Protein 1WCG (pdb70)

Structure (mmCIF, N/CA/C/O backbone):
data_1WCG
#
_entry.id   1WCG
#
_cell.length_a   73.853
_cell.length_b   67.365
_cell.length_c   97.301
_cell.angle_alpha   90.00
_cell.angle_beta   93.70
_cell.angle_gamma   90.00
#
_symmetry.space_group_name_H-M   'P 1 21 1'
#
loop_
_entity.id
_entity.type
_entity.pdbx_description
1 polymer THIOGLUCOSIDASE
2 non-polymer GLYCEROL
3 water water
#
loop_
_atom_site.group_PDB
_atom_site.id
_atom_site.type_symbol
_atom_site.label_atom_id
_atom_site.label_alt_id
_atom_site.label_comp_id
_atom_site.label_asym_id
_atom_site.label_entity_id
_atom_site.label_seq_id
_atom_site.pdbx_PDB_ins_code
_atom_site.Cartn_x
_atom_site.Cartn_y
_atom_site.Cartn_z
_atom_site.occupancy
_atom_site.B_iso_or_equiv
_atom_site.auth_seq_id
_atom_site.auth_comp_id
_atom_site.auth_asym_id
_atom_site.auth_atom_id
_atom_site.pdbx_PDB_model_num
ATOM 1 N N . TYR A 1 3 ? 19.874 15.936 19.096 1.00 19.24 3 TYR A N 1
ATOM 2 C CA . TYR A 1 3 ? 20.757 14.830 19.576 1.00 18.57 3 TYR A CA 1
ATOM 3 C C . TYR A 1 3 ? 20.124 13.466 19.321 1.00 17.73 3 TYR A C 1
ATOM 4 O O . TYR A 1 3 ? 18.898 13.348 19.258 1.00 17.75 3 TYR A O 1
ATOM 13 N N . LYS A 1 4 ? 20.962 12.439 19.187 1.00 16.48 4 LYS A N 1
ATOM 14 C CA . LYS A 1 4 ? 20.483 11.055 19.179 1.00 15.83 4 LYS A CA 1
ATOM 15 C C . LYS A 1 4 ? 21.390 10.135 19.988 1.00 13.59 4 LYS A C 1
ATOM 16 O O . LYS A 1 4 ? 22.578 10.409 20.179 1.00 13.35 4 LYS A O 1
ATOM 22 N N . PHE A 1 5 ? 20.814 9.037 20.460 1.00 11.60 5 PHE A N 1
ATOM 23 C CA . PHE A 1 5 ? 21.568 8.063 21.230 1.00 11.36 5 PHE A CA 1
ATOM 24 C C . PHE A 1 5 ? 22.531 7.322 20.313 1.00 11.36 5 PHE A C 1
ATOM 25 O O . PHE A 1 5 ? 22.178 6.999 19.178 1.00 11.89 5 PHE A O 1
ATOM 33 N N . PRO A 1 6 ? 23.746 7.059 20.792 1.00 12.08 6 PRO A N 1
ATOM 34 C CA . PRO A 1 6 ? 24.751 6.395 19.970 1.00 13.10 6 PRO A CA 1
ATOM 35 C C . PRO A 1 6 ? 24.410 4.931 19.727 1.00 13.81 6 PRO A C 1
ATOM 36 O O . PRO A 1 6 ? 23.580 4.354 20.440 1.00 12.97 6 PRO A O 1
ATOM 40 N N . LYS A 1 7 ? 25.056 4.342 18.723 1.00 15.78 7 LYS A N 1
ATOM 41 C CA . LYS A 1 7 ? 24.784 2.961 18.316 1.00 16.52 7 LYS A CA 1
ATOM 42 C C . LYS A 1 7 ? 24.924 1.962 19.462 1.00 16.22 7 LYS A C 1
ATOM 43 O O . LYS A 1 7 ? 24.150 1.011 19.551 1.00 16.57 7 LYS A O 1
ATOM 49 N N . ASP A 1 8 ? 25.909 2.181 20.329 1.00 15.58 8 ASP A N 1
ATOM 50 C CA . ASP A 1 8 ? 26.183 1.253 21.433 1.00 14.91 8 ASP A CA 1
ATOM 51 C C . ASP A 1 8 ? 25.365 1.517 22.709 1.00 13.44 8 ASP A C 1
ATOM 52 O O . ASP A 1 8 ? 25.574 0.853 23.725 1.00 13.30 8 ASP A O 1
ATOM 57 N N . PHE A 1 9 ? 24.432 2.466 22.656 1.00 11.18 9 PHE A N 1
ATOM 58 C CA . PHE A 1 9 ? 23.578 2.761 23.808 1.00 10.35 9 PHE A CA 1
ATOM 59 C C . PHE A 1 9 ? 22.668 1.571 24.104 1.00 9.72 9 PHE A C 1
ATOM 60 O O . PHE A 1 9 ? 22.125 0.961 23.185 1.00 10.86 9 PHE A O 1
ATOM 68 N N . MET A 1 10 ? 22.502 1.247 25.382 1.00 8.54 10 MET A N 1
ATOM 69 C CA . MET A 1 10 ? 21.710 0.087 25.785 1.00 8.67 10 MET A CA 1
ATOM 70 C C . MET A 1 10 ? 20.288 0.493 26.157 1.00 7.29 10 MET A C 1
ATOM 71 O O . MET A 1 10 ? 20.093 1.168 27.159 1.00 7.60 10 MET A O 1
ATOM 76 N N . PHE A 1 11 ? 19.300 0.076 25.366 1.00 6.68 11 PHE A N 1
ATOM 77 C CA . PHE A 1 11 ? 17.899 0.256 25.740 1.00 6.39 11 PHE A CA 1
ATOM 78 C C . PHE A 1 11 ? 17.318 -1.026 26.307 1.00 6.16 11 PHE A C 1
ATOM 79 O O . PHE A 1 11 ? 17.540 -2.122 25.783 1.00 6.73 11 PHE A O 1
ATOM 87 N N . GLY A 1 12 ? 16.553 -0.869 27.381 1.00 5.63 12 GLY A N 1
ATOM 88 C CA . GLY A 1 12 ? 15.892 -1.991 28.011 1.00 5.62 12 GLY A CA 1
ATOM 89 C C . GLY A 1 12 ? 14.565 -1.616 28.623 1.00 5.38 12 GLY A C 1
ATOM 90 O O . GLY A 1 12 ? 14.064 -0.497 28.470 1.00 5.48 12 GLY A O 1
ATOM 91 N N . THR A 1 13 ? 13.996 -2.591 29.314 1.00 5.39 13 THR A N 1
ATOM 92 C CA . THR A 1 13 ? 12.782 -2.407 30.076 1.00 5.43 13 THR A CA 1
ATOM 93 C C . THR A 1 13 ? 12.885 -3.240 31.343 1.00 5.14 13 THR A C 1
ATOM 94 O O . THR A 1 13 ? 13.700 -4.166 31.409 1.00 5.32 13 THR A O 1
ATOM 98 N N . SER A 1 14 ? 12.072 -2.904 32.344 1.00 5.00 14 SER A N 1
ATOM 99 C CA . SER A 1 14 ? 12.135 -3.575 33.635 1.00 4.94 14 SER A CA 1
ATOM 100 C C . SER A 1 14 ? 10.766 -4.013 34.115 1.00 4.85 14 SER A C 1
ATOM 101 O O . SER A 1 14 ? 9.749 -3.359 33.846 1.00 5.25 14 SER A O 1
ATOM 104 N N . THR A 1 15 ? 10.780 -5.117 34.857 1.00 4.79 15 THR A N 1
ATOM 105 C CA . THR A 1 15 ? 9.673 -5.563 35.686 1.00 4.88 15 THR A CA 1
ATOM 106 C C . THR A 1 15 ? 10.255 -5.955 37.054 1.00 4.74 15 THR A C 1
ATOM 107 O O . THR A 1 15 ? 11.440 -5.737 37.318 1.00 5.49 15 THR A O 1
ATOM 111 N N . ALA A 1 16 ? 9.411 -6.512 37.918 1.00 4.52 16 ALA A N 1
ATOM 112 C CA . ALA A 1 16 ? 9.817 -7.069 39.211 1.00 4.63 16 ALA A CA 1
ATOM 113 C C . ALA A 1 16 ? 8.940 -8.276 39.493 1.00 4.29 16 ALA A C 1
ATOM 114 O O . ALA A 1 16 ? 7.781 -8.319 39.069 1.00 4.68 16 ALA A O 1
ATOM 116 N N . SER A 1 17 ? 9.490 -9.236 40.231 1.00 4.37 17 SER A N 1
ATOM 117 C CA . SER A 1 17 ? 8.856 -10.534 40.434 1.00 4.55 17 SER A CA 1
ATOM 118 C C . SER A 1 17 ? 7.437 -10.448 40.993 1.00 4.53 17 SER A C 1
ATOM 119 O O . SER A 1 17 ? 6.498 -10.964 40.383 1.00 4.89 17 SER A O 1
ATOM 122 N N . TYR A 1 18 ? 7.261 -9.809 42.145 1.00 4.53 18 TYR A N 1
ATOM 123 C CA . TYR A 1 18 ? 5.933 -9.766 42.751 1.00 4.60 18 TYR A CA 1
ATOM 124 C C . TYR A 1 18 ? 4.953 -8.985 41.880 1.00 4.69 18 TYR A C 1
ATOM 125 O O . TYR A 1 18 ? 3.750 -9.254 41.875 1.00 4.94 18 TYR A O 1
ATOM 134 N N . GLN A 1 19 ? 5.461 -8.009 41.145 1.00 4.41 19 GLN A N 1
ATOM 135 C CA . GLN A 1 19 ? 4.581 -7.138 40.380 1.00 4.58 19 GLN A CA 1
ATOM 136 C C . GLN A 1 19 ? 3.981 -7.809 39.142 1.00 4.87 19 GLN A C 1
ATOM 137 O O . GLN A 1 19 ? 2.901 -7.407 38.717 1.00 5.32 19 GLN A O 1
ATOM 143 N N . ILE A 1 20 ? 4.650 -8.827 38.594 1.00 4.80 20 ILE A N 1
ATOM 144 C CA . ILE A 1 20 ? 4.171 -9.480 37.368 1.00 5.03 20 ILE A CA 1
ATOM 145 C C . ILE A 1 20 ? 3.927 -10.980 37.429 1.00 4.84 20 ILE A C 1
ATOM 146 O O . ILE A 1 20 ? 3.165 -11.489 36.618 1.00 5.22 20 ILE A O 1
ATOM 151 N N . GLU A 1 21 ? 4.580 -11.709 38.331 1.00 5.01 21 GLU A N 1
ATOM 152 C CA . GLU A 1 21 ? 4.650 -13.168 38.168 1.00 5.10 21 GLU A CA 1
ATOM 153 C C . GLU A 1 21 ? 3.371 -13.943 38.452 1.00 5.21 21 GLU A C 1
ATOM 154 O O . GLU A 1 21 ? 3.055 -14.885 37.728 1.00 5.54 21 GLU A O 1
ATOM 160 N N . GLY A 1 22 ? 2.666 -13.603 39.522 1.00 5.25 22 GLY A N 1
ATOM 161 C CA . GLY A 1 22 ? 1.645 -14.501 40.039 1.00 5.61 22 GLY A CA 1
ATOM 162 C C . GLY A 1 22 ? 2.293 -15.787 40.516 1.00 5.83 22 GLY A C 1
ATOM 163 O O . GLY A 1 22 ? 3.424 -15.778 41.005 1.00 6.06 22 GLY A O 1
ATOM 164 N N . GLY A 1 23 ? 1.583 -16.901 40.394 1.00 5.96 23 GLY A N 1
ATOM 165 C CA . GLY A 1 23 ? 2.115 -18.181 40.863 1.00 6.20 23 GLY A CA 1
ATOM 166 C C . GLY A 1 23 ? 2.632 -18.107 42.293 1.00 6.10 23 GLY A C 1
ATOM 167 O O . GLY A 1 23 ? 3.654 -18.708 42.625 1.00 6.22 23 GLY A O 1
ATOM 168 N N . TRP A 1 24 ? 1.920 -17.383 43.150 1.00 6.25 24 TRP A N 1
ATOM 169 C CA . TRP A 1 24 ? 2.463 -16.976 44.448 1.00 6.43 24 TRP A CA 1
ATOM 170 C C . TRP A 1 24 ? 2.653 -18.150 45.414 1.00 6.66 24 TRP A C 1
ATOM 171 O O . TRP A 1 24 ? 3.458 -18.068 46.343 1.00 6.68 24 TRP A O 1
ATOM 182 N N . ASN A 1 25 ? 1.891 -19.224 45.215 1.00 7.20 25 ASN A N 1
ATOM 183 C CA . ASN A 1 25 ? 1.989 -20.411 46.070 1.00 8.54 25 ASN A CA 1
ATOM 184 C C . ASN A 1 25 ? 2.177 -21.690 45.248 1.00 9.05 25 ASN A C 1
ATOM 185 O O . ASN A 1 25 ? 1.795 -22.782 45.676 1.00 10.46 25 ASN A O 1
ATOM 190 N N . GLU A 1 26 ? 2.800 -21.543 44.083 1.00 9.47 26 GLU A N 1
ATOM 191 C CA . GLU A 1 26 ? 3.014 -22.641 43.148 1.00 9.72 26 GLU A CA 1
ATOM 192 C C . GLU A 1 26 ? 4.431 -23.183 43.281 1.00 9.28 26 GLU A C 1
ATOM 193 O O . GLU A 1 26 ? 5.356 -22.445 43.649 1.00 8.85 26 GLU A O 1
ATOM 199 N N . ASP A 1 27 ? 4.591 -24.478 43.006 1.00 9.09 27 ASP A N 1
ATOM 200 C CA . ASP A 1 27 ? 5.905 -25.100 42.856 1.00 9.21 27 ASP A CA 1
ATOM 201 C C . ASP A 1 27 ? 6.813 -24.921 44.069 1.00 8.70 27 ASP A C 1
ATOM 202 O O . ASP A 1 27 ? 8.026 -24.769 43.933 1.00 8.71 27 ASP A O 1
ATOM 207 N N . GLY A 1 28 ? 6.214 -24.959 45.251 1.00 8.37 28 GLY A N 1
ATOM 208 C CA . GLY A 1 28 ? 6.967 -24.926 46.494 1.00 8.23 28 GLY A CA 1
ATOM 209 C C . GLY A 1 28 ? 7.415 -23.551 46.947 1.00 7.70 28 GLY A C 1
ATOM 210 O O . GLY A 1 28 ? 8.137 -23.448 47.932 1.00 8.39 28 GLY A O 1
ATOM 211 N N . LYS A 1 29 ? 6.984 -22.492 46.263 1.00 6.94 29 LYS A N 1
ATOM 212 C CA . LYS A 1 29 ? 7.412 -21.144 46.625 1.00 6.56 29 LYS A CA 1
ATOM 213 C C . LYS A 1 29 ? 6.973 -20.797 48.043 1.00 6.44 29 LYS A C 1
ATOM 214 O O . LYS A 1 29 ? 5.819 -21.008 48.408 1.00 6.68 29 LYS A O 1
ATOM 220 N N . GLY A 1 30 ? 7.891 -20.250 48.834 1.00 5.97 30 GLY A N 1
ATOM 221 C CA . GLY A 1 30 ? 7.563 -19.817 50.180 1.00 6.06 30 GLY A CA 1
ATOM 222 C C . GLY A 1 30 ? 6.816 -18.497 50.209 1.00 5.65 30 GLY A C 1
ATOM 223 O O . GLY A 1 30 ? 6.850 -17.714 49.258 1.00 5.95 30 GLY A O 1
ATOM 224 N N . GLU A 1 31 ? 6.147 -18.246 51.325 1.00 5.53 31 GLU A N 1
ATOM 225 C CA . GLU A 1 31 ? 5.454 -16.984 51.550 1.00 5.58 31 GLU A CA 1
ATOM 226 C C . GLU A 1 31 ? 6.467 -15.852 51.678 1.00 5.17 31 GLU A C 1
ATOM 227 O O . GLU A 1 31 ? 7.473 -16.000 52.379 1.00 5.31 31 GLU A O 1
ATOM 233 N N . ASN A 1 32 ? 6.204 -14.723 51.019 1.00 4.92 32 ASN A N 1
ATOM 234 C CA . ASN A 1 32 ? 7.013 -13.518 51.217 1.00 4.90 32 ASN A CA 1
ATOM 235 C C . ASN A 1 32 ? 6.189 -12.424 51.906 1.00 4.63 32 ASN A C 1
ATOM 236 O O . ASN A 1 32 ? 4.991 -12.601 52.175 1.00 4.83 32 ASN A O 1
ATOM 241 N N . ILE A 1 33 ? 6.838 -11.307 52.219 1.00 4.56 33 ILE A N 1
ATOM 242 C CA . ILE A 1 33 ? 6.189 -10.260 52.998 1.00 4.59 33 ILE A CA 1
ATOM 243 C C . ILE A 1 33 ? 5.047 -9.585 52.241 1.00 4.55 33 ILE A C 1
ATOM 244 O O . ILE A 1 33 ? 4.142 -9.027 52.863 1.00 4.93 33 ILE A O 1
ATOM 249 N N . TRP A 1 34 ? 5.080 -9.623 50.911 1.00 4.60 34 TRP A N 1
ATOM 250 C CA . TRP A 1 34 ? 3.974 -9.069 50.124 1.00 4.67 34 TRP A CA 1
ATOM 251 C C . TRP A 1 34 ? 2.760 -9.996 50.131 1.00 4.89 34 TRP A C 1
ATOM 252 O O . TRP A 1 34 ? 1.634 -9.523 50.318 1.00 5.42 34 TRP A O 1
ATOM 263 N N . ASP A 1 35 ? 2.986 -11.301 49.989 1.00 5.00 35 ASP A N 1
ATOM 264 C CA . ASP A 1 35 ? 1.916 -12.278 50.195 1.00 5.26 35 ASP A CA 1
ATOM 265 C C . ASP A 1 35 ? 1.273 -12.060 51.565 1.00 5.55 35 ASP A C 1
ATOM 266 O O . ASP A 1 35 ? 0.052 -12.007 51.695 1.00 5.66 35 ASP A O 1
ATOM 271 N N . ARG A 1 36 ? 2.103 -11.941 52.598 1.00 5.68 36 ARG A N 1
ATOM 272 C CA . ARG A 1 36 ? 1.597 -11.765 53.950 1.00 5.94 36 ARG A CA 1
ATOM 273 C C . ARG A 1 36 ? 0.733 -10.514 54.051 1.00 5.89 36 ARG A C 1
ATOM 274 O O . ARG A 1 36 ? -0.370 -10.551 54.605 1.00 6.36 36 ARG A O 1
ATOM 282 N N . LEU A 1 37 ? 1.233 -9.405 53.520 1.00 6.31 37 LEU A N 1
ATOM 283 C CA . LEU A 1 37 ? 0.510 -8.141 53.598 1.00 6.41 37 LEU A CA 1
ATOM 284 C C . LEU A 1 37 ? -0.823 -8.187 52.856 1.00 6.71 37 LEU A C 1
ATOM 285 O O . LEU A 1 37 ? -1.861 -7.811 53.411 1.00 7.14 37 LEU A O 1
ATOM 290 N N . VAL A 1 38 ? -0.815 -8.630 51.605 1.00 6.85 38 VAL A N 1
ATOM 291 C CA . VAL A 1 38 ? -2.056 -8.594 50.830 1.00 7.10 38 VAL A CA 1
ATOM 292 C C . VAL A 1 38 ? -3.082 -9.607 51.350 1.00 7.35 38 VAL A C 1
ATOM 293 O O . VAL A 1 38 ? -4.284 -9.387 51.214 1.00 8.08 38 VAL A O 1
ATOM 297 N N . HIS A 1 39 ? -2.625 -10.694 51.965 1.00 7.34 39 HIS A N 1
ATOM 298 C CA . HIS A 1 39 ? -3.548 -11.712 52.458 1.00 7.93 39 HIS A CA 1
ATOM 299 C C . HIS A 1 39 ? -4.101 -11.402 53.828 1.00 8.75 39 HIS A C 1
ATOM 300 O O . HIS A 1 39 ? -5.246 -11.758 54.101 1.00 10.49 39 HIS A O 1
ATOM 307 N N . THR A 1 40 ? -3.331 -10.727 54.679 1.00 8.46 40 THR A N 1
ATOM 308 C CA . THR A 1 40 ? -3.779 -10.464 56.047 1.00 9.03 40 THR A CA 1
ATOM 309 C C . THR A 1 40 ? -4.161 -9.017 56.330 1.00 8.91 40 THR A C 1
ATOM 310 O O . THR A 1 40 ? -4.905 -8.771 57.275 1.00 9.54 40 THR A O 1
ATOM 314 N N . SER A 1 41 ? -3.678 -8.070 55.521 1.00 8.91 41 SER A N 1
ATOM 315 C CA . SER A 1 41 ? -4.176 -6.684 55.556 1.00 9.39 41 SER A CA 1
ATOM 316 C C . SER A 1 41 ? -4.578 -6.227 54.153 1.00 9.09 41 SER A C 1
ATOM 317 O O . SER A 1 41 ? -4.015 -5.268 53.626 1.00 8.58 41 SER A O 1
ATOM 321 N N . PRO A 1 42 ? -5.565 -6.889 53.551 1.00 8.93 42 PRO A N 1
ATOM 322 C CA . PRO A 1 42 ? -5.952 -6.581 52.172 1.00 8.99 42 PRO A CA 1
ATOM 323 C C . PRO A 1 42 ? -6.417 -5.136 51.962 1.00 8.97 42 PRO A C 1
ATOM 324 O O . PRO A 1 42 ? -6.267 -4.606 50.866 1.00 9.16 42 PRO A O 1
ATOM 328 N N . GLU A 1 43 ? -6.953 -4.517 53.016 1.00 9.20 43 GLU A N 1
ATOM 329 C CA . GLU A 1 43 ? -7.432 -3.131 52.971 1.00 9.76 43 GLU A CA 1
ATOM 330 C C . GLU A 1 43 ? -6.343 -2.091 52.707 1.00 9.41 43 GLU A C 1
ATOM 331 O O . GLU A 1 43 ? -6.641 -0.951 52.342 1.00 9.68 43 GLU A O 1
ATOM 337 N N . VAL A 1 44 ? -5.089 -2.478 52.906 1.00 8.70 44 VAL A N 1
ATOM 338 C CA . VAL A 1 44 ? -3.961 -1.581 52.684 1.00 8.77 44 VAL A CA 1
ATOM 339 C C . VAL A 1 44 ? -3.754 -1.303 51.185 1.00 8.34 44 VAL A C 1
ATOM 340 O O . VAL A 1 44 ? -3.214 -0.261 50.812 1.00 9.18 44 VAL A O 1
ATOM 344 N N . ILE A 1 45 ? -4.196 -2.219 50.328 1.00 7.65 45 ILE A N 1
ATOM 345 C CA . ILE A 1 45 ? -4.107 -2.004 48.884 1.00 7.87 45 ILE A CA 1
ATOM 346 C C . ILE A 1 45 ? -5.322 -1.185 48.460 1.00 8.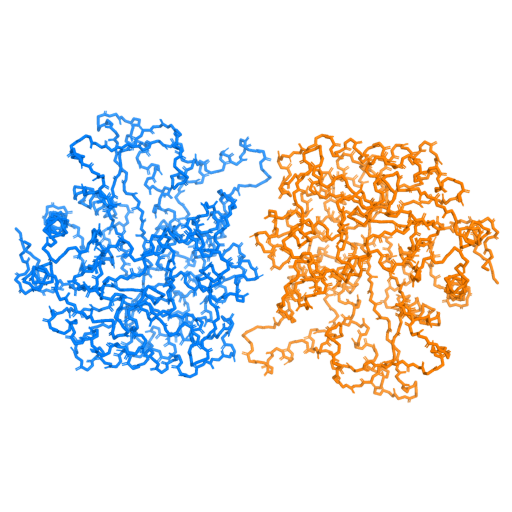01 45 ILE A C 1
ATOM 347 O O . ILE A 1 45 ? -6.472 -1.588 48.687 1.00 8.36 45 ILE A O 1
ATOM 352 N N . LYS A 1 46 ? -5.062 -0.034 47.848 1.00 9.14 46 LYS A N 1
ATOM 353 C CA . LYS A 1 46 ? -6.089 0.988 47.660 1.00 10.55 46 LYS A CA 1
ATOM 354 C C . LYS A 1 46 ? -7.253 0.549 46.767 1.00 10.44 46 LYS A C 1
ATOM 355 O O . LYS A 1 46 ? -8.383 1.007 46.968 1.00 11.07 46 LYS A O 1
ATOM 361 N N . ASP A 1 47 ? -7.001 -0.351 45.817 1.00 10.46 47 ASP A N 1
ATOM 362 C CA . ASP A 1 47 ? -8.061 -0.868 44.946 1.00 10.72 47 ASP A CA 1
ATOM 363 C C . ASP A 1 47 ? -8.487 -2.295 45.301 1.00 10.70 47 ASP A C 1
ATOM 364 O O . ASP A 1 47 ? -9.202 -2.941 44.535 1.00 11.58 47 ASP A O 1
ATOM 369 N N . GLY A 1 48 ? -8.048 -2.784 46.456 1.00 10.26 48 GLY A N 1
ATOM 370 C CA . GLY A 1 48 ? -8.480 -4.085 46.955 1.00 10.27 48 GLY A CA 1
ATOM 371 C C . GLY A 1 48 ? -7.978 -5.288 46.175 1.00 10.24 48 GLY A C 1
ATOM 372 O O . GLY A 1 48 ? -8.612 -6.342 46.191 1.00 11.22 48 GLY A O 1
ATOM 373 N N . THR A 1 49 ? -6.830 -5.150 45.513 1.00 9.47 49 THR A N 1
ATOM 374 C CA . THR A 1 49 ? -6.272 -6.231 44.704 1.00 8.90 49 THR A CA 1
ATOM 375 C C . THR A 1 49 ? -5.029 -6.825 45.359 1.00 8.21 49 THR A C 1
ATOM 376 O O . THR A 1 49 ? -4.589 -6.374 46.418 1.00 8.09 49 THR A O 1
ATOM 380 N N . ASN A 1 50 ? -4.461 -7.839 44.715 1.00 7.74 50 ASN A N 1
ATOM 381 C CA . ASN A 1 50 ? -3.261 -8.491 45.215 1.00 7.46 50 ASN A CA 1
ATOM 382 C C . ASN A 1 50 ? -2.434 -9.013 44.048 1.00 6.78 50 ASN A C 1
ATOM 383 O O . ASN A 1 50 ? -2.868 -8.951 42.894 1.00 6.83 50 ASN A O 1
ATOM 388 N N . GLY A 1 51 ? -1.248 -9.530 44.357 1.00 6.26 51 GLY A N 1
ATOM 389 C CA . GLY A 1 51 ? -0.352 -10.095 43.356 1.00 6.24 51 GLY A CA 1
ATOM 390 C C . GLY A 1 51 ? -0.438 -11.606 43.213 1.00 5.81 51 GLY A C 1
ATOM 391 O O . GLY A 1 51 ? 0.488 -12.230 42.709 1.00 5.87 51 GLY A O 1
ATOM 392 N N . ASP A 1 52 ? -1.549 -12.216 43.624 1.00 5.89 52 ASP A N 1
ATOM 393 C CA . ASP A 1 52 ? -1.659 -13.676 43.542 1.00 6.00 52 ASP A CA 1
ATOM 394 C C . ASP A 1 52 ? -1.451 -14.179 42.116 1.00 6.10 52 ASP A C 1
ATOM 395 O O . ASP A 1 52 ? -0.834 -15.223 41.916 1.00 6.22 52 ASP A O 1
ATOM 400 N N . ILE A 1 53 ? -2.002 -13.442 41.150 1.00 6.30 53 ILE A N 1
ATOM 401 C CA . ILE A 1 53 ? -1.913 -13.784 39.729 1.00 6.51 53 ILE A CA 1
ATOM 402 C C . ILE A 1 53 ? -1.146 -12.719 38.941 1.00 6.13 53 ILE A C 1
ATOM 403 O O . ILE A 1 53 ? -0.292 -13.055 38.126 1.00 6.02 53 ILE A O 1
ATOM 408 N N . ALA A 1 54 ? -1.475 -11.447 39.159 1.00 6.02 54 ALA A N 1
ATOM 409 C CA . ALA A 1 54 ? -0.797 -10.333 38.491 1.00 6.20 54 ALA A CA 1
ATOM 410 C C . ALA A 1 54 ? -0.838 -10.527 36.971 1.00 5.98 54 ALA A C 1
ATOM 411 O O . ALA A 1 54 ? -1.918 -10.757 36.418 1.00 6.73 54 ALA A O 1
ATOM 413 N N . CYS A 1 55 ? 0.304 -10.460 36.293 1.00 5.58 55 CYS A N 1
ATOM 414 C CA . CYS A 1 55 ? 0.353 -10.665 34.845 1.00 5.82 55 CYS A CA 1
ATOM 415 C C . CYS A 1 55 ? 0.505 -12.135 34.480 1.00 5.64 55 CYS A C 1
ATOM 416 O O . CYS A 1 55 ? 0.590 -12.473 33.303 1.00 6.19 55 CYS A O 1
ATOM 419 N N . ASP A 1 56 ? 0.560 -13.002 35.490 1.00 5.86 56 ASP A N 1
ATOM 420 C CA . ASP A 1 56 ? 0.754 -14.432 35.294 1.00 5.89 56 ASP A CA 1
ATOM 421 C C . ASP A 1 56 ? 2.022 -14.732 34.503 1.00 5.73 56 ASP A C 1
ATOM 422 O O . ASP A 1 56 ? 2.086 -15.723 33.770 1.00 5.93 56 ASP A O 1
ATOM 427 N N . SER A 1 57 ? 3.052 -13.909 34.679 1.00 5.66 57 SER A N 1
ATOM 428 C CA . SER A 1 57 ? 4.304 -14.123 33.964 1.00 5.80 57 SER A CA 1
ATOM 429 C C . SER A 1 57 ? 5.074 -15.347 34.466 1.00 6.05 57 SER A C 1
ATOM 430 O O . SER A 1 57 ? 5.997 -15.793 33.798 1.00 6.32 57 SER A O 1
ATOM 433 N N . TYR A 1 58 ? 4.699 -15.900 35.619 1.00 6.11 58 TYR A N 1
ATOM 434 C CA . TYR A 1 58 ? 5.233 -17.204 36.011 1.00 6.51 58 TYR A CA 1
ATOM 435 C C . TYR A 1 58 ? 4.921 -18.247 34.928 1.00 6.75 58 TYR A C 1
ATOM 436 O O . TYR A 1 58 ? 5.721 -19.145 34.675 1.00 7.29 58 TYR A O 1
ATOM 445 N N . HIS A 1 59 ? 3.763 -18.117 34.281 1.00 6.95 59 HIS A N 1
ATOM 446 C CA . HIS A 1 59 ? 3.384 -19.015 33.188 1.00 7.42 59 HIS A CA 1
ATOM 447 C C . HIS A 1 59 ? 3.599 -18.422 31.799 1.00 7.39 59 HIS A C 1
ATOM 448 O O . HIS A 1 59 ? 3.863 -19.165 30.856 1.00 8.54 59 HIS A O 1
ATOM 455 N N . LYS A 1 60 ? 3.500 -17.098 31.676 1.00 7.13 60 LYS A N 1
ATOM 456 C CA . LYS A 1 60 ? 3.483 -16.428 30.372 1.00 7.41 60 LYS A CA 1
ATOM 457 C C . LYS A 1 60 ? 4.823 -15.801 29.972 1.00 7.22 60 LYS A C 1
ATOM 458 O O . LYS A 1 60 ? 4.877 -15.012 29.028 1.00 7.50 60 LYS A O 1
ATOM 464 N N . TYR A 1 61 ? 5.911 -16.162 30.656 1.00 7.26 61 TYR A N 1
ATOM 465 C CA . TYR A 1 61 ? 7.204 -15.515 30.415 1.00 7.73 61 TYR A CA 1
ATOM 466 C C . TYR A 1 61 ? 7.692 -15.591 28.961 1.00 7.67 61 TYR A C 1
ATOM 467 O O . TYR A 1 61 ? 8.375 -14.683 28.506 1.00 7.56 61 TYR A O 1
ATOM 476 N N . LYS A 1 62 ? 7.365 -16.655 28.229 1.00 7.91 62 LYS A N 1
ATOM 477 C CA . LYS A 1 62 ? 7.824 -16.738 26.836 1.00 8.70 62 LYS A CA 1
ATOM 478 C C . LYS A 1 62 ? 7.186 -15.643 25.975 1.00 8.30 62 LYS A C 1
ATOM 479 O O . LYS A 1 62 ? 7.832 -15.114 25.062 1.00 7.97 62 LYS A O 1
ATOM 485 N N . GLU A 1 63 ? 5.933 -15.304 26.274 1.00 8.71 63 GLU A N 1
ATOM 486 C CA . GLU A 1 63 ? 5.266 -14.189 25.607 1.00 8.74 63 GLU A CA 1
ATOM 487 C C . GLU A 1 63 ? 5.939 -12.861 25.959 1.00 7.91 63 GLU A C 1
ATOM 488 O O . GLU A 1 63 ? 6.110 -12.009 25.091 1.00 8.39 63 GLU A O 1
ATOM 494 N N . ASP A 1 64 ? 6.326 -12.683 27.221 1.00 7.54 64 ASP A N 1
ATOM 495 C CA . ASP A 1 64 ? 7.067 -11.485 27.623 1.00 7.33 64 ASP A CA 1
ATOM 496 C C . ASP A 1 64 ? 8.342 -11.354 26.792 1.00 6.89 64 ASP A C 1
ATOM 497 O O . ASP A 1 64 ? 8.640 -10.281 26.272 1.00 6.88 64 ASP A O 1
ATOM 502 N N . VAL A 1 65 ? 9.085 -12.448 26.652 1.00 7.03 65 VAL A N 1
ATOM 503 C CA . VAL A 1 65 ? 10.334 -12.416 25.895 1.00 7.26 65 VAL A CA 1
ATOM 504 C C . VAL A 1 65 ? 10.070 -12.097 24.418 1.00 7.33 65 VAL A C 1
ATOM 505 O O . VAL A 1 65 ? 10.809 -11.333 23.809 1.00 7.54 65 VAL A O 1
ATOM 509 N N . ALA A 1 66 ? 9.002 -12.657 23.855 1.00 7.39 66 ALA A N 1
ATOM 510 C CA . ALA A 1 66 ? 8.639 -12.374 22.461 1.00 8.01 66 ALA A CA 1
ATOM 511 C C . ALA A 1 66 ? 8.361 -10.888 22.227 1.00 8.15 66 ALA A C 1
ATOM 512 O O . ALA A 1 66 ? 8.725 -10.340 21.184 1.00 8.34 66 ALA A O 1
ATOM 514 N N . ILE A 1 67 ? 7.727 -10.237 23.196 1.00 8.22 67 ILE A N 1
ATOM 515 C CA . ILE A 1 67 ? 7.460 -8.806 23.098 1.00 8.56 67 ILE A CA 1
ATOM 516 C C . ILE A 1 67 ? 8.770 -8.007 23.186 1.00 7.99 67 ILE A C 1
ATOM 517 O O . ILE A 1 67 ? 8.996 -7.079 22.408 1.00 8.37 67 ILE A O 1
ATOM 522 N N . ILE A 1 68 ? 9.640 -8.381 24.122 1.00 7.68 68 ILE A N 1
ATOM 523 C CA . ILE A 1 68 ? 10.945 -7.737 24.238 1.00 7.95 68 ILE A CA 1
ATOM 524 C C . ILE A 1 68 ? 11.732 -7.867 22.932 1.00 8.01 68 ILE A C 1
ATOM 525 O O . ILE A 1 68 ? 12.380 -6.913 22.492 1.00 8.13 68 ILE A O 1
ATOM 530 N N . LYS A 1 69 ? 11.667 -9.048 22.322 1.00 8.65 69 LYS A N 1
ATOM 531 C CA . LYS A 1 69 ? 12.331 -9.290 21.041 1.00 8.66 69 LYS A CA 1
ATOM 532 C C A LYS A 1 69 ? 11.746 -8.430 19.920 0.50 8.50 69 LYS A C 1
ATOM 533 C C B LYS A 1 69 ? 11.746 -8.398 19.942 0.50 8.49 69 LYS A C 1
ATOM 534 O O A LYS A 1 69 ? 12.487 -7.917 19.083 0.50 8.61 69 LYS A O 1
ATOM 535 O O B LYS A 1 69 ? 12.489 -7.804 19.160 0.50 8.60 69 LYS A O 1
ATOM 545 N N . ASP A 1 70 ? 10.424 -8.278 19.903 1.00 8.17 70 ASP A N 1
ATOM 546 C CA . ASP A 1 70 ? 9.772 -7.407 18.922 1.00 8.20 70 ASP A CA 1
ATOM 547 C C . ASP A 1 70 ? 10.221 -5.949 19.077 1.00 8.12 70 ASP A C 1
ATOM 548 O O . ASP A 1 70 ? 10.434 -5.245 18.090 1.00 8.39 70 ASP A O 1
ATOM 553 N N . LEU A 1 71 ? 10.383 -5.506 20.321 1.00 7.87 71 LEU A N 1
ATOM 554 C CA . LEU A 1 71 ? 10.919 -4.173 20.602 1.00 8.04 71 LEU A CA 1
ATOM 555 C C . LEU A 1 71 ? 12.394 -4.026 20.235 1.00 8.11 71 LEU A C 1
ATOM 556 O O . LEU A 1 71 ? 12.889 -2.909 20.101 1.00 8.39 71 LEU A O 1
ATOM 561 N N . ASN A 1 72 ? 13.083 -5.156 20.098 1.00 8.61 72 ASN A N 1
ATOM 562 C CA . ASN A 1 72 ? 14.510 -5.215 19.801 1.00 8.55 72 ASN A CA 1
ATOM 563 C C . ASN A 1 72 ? 15.360 -4.559 20.890 1.00 8.23 72 ASN A C 1
ATOM 564 O O . ASN A 1 72 ? 16.364 -3.907 20.612 1.00 8.90 72 ASN A O 1
ATOM 569 N N . LEU A 1 73 ? 14.964 -4.765 22.143 1.00 7.74 73 LEU A N 1
ATOM 570 C CA . LEU A 1 73 ? 15.718 -4.236 23.269 1.00 7.84 73 LEU A CA 1
ATOM 571 C C . LEU A 1 73 ? 17.031 -4.984 23.446 1.00 7.85 73 LEU A C 1
ATOM 572 O O . LEU A 1 73 ? 17.131 -6.173 23.136 1.00 8.07 73 LEU A O 1
ATOM 577 N N . LYS A 1 74 ? 18.029 -4.282 23.967 1.00 8.41 74 LYS A N 1
ATOM 578 C CA . LYS A 1 74 ? 19.321 -4.893 24.274 1.00 8.67 74 LYS A CA 1
ATOM 579 C C . LYS A 1 74 ? 19.263 -5.771 25.525 1.00 7.18 74 LYS A C 1
ATOM 580 O O . LYS A 1 74 ? 19.958 -6.790 25.595 1.00 6.92 74 LYS A O 1
ATOM 586 N N . PHE A 1 75 ? 18.459 -5.376 26.513 1.00 6.41 75 PHE A N 1
ATOM 587 C CA . PHE A 1 75 ? 18.401 -6.102 27.776 1.00 6.25 75 PHE A CA 1
ATOM 588 C C . PHE A 1 75 ? 17.015 -6.046 28.401 1.00 5.92 75 PHE A C 1
ATOM 589 O O . PHE A 1 75 ? 16.186 -5.188 28.063 1.00 6.28 75 PHE A O 1
ATOM 597 N N . TYR A 1 76 ? 16.792 -6.986 29.317 1.00 5.57 76 TYR A N 1
ATOM 598 C CA . TYR A 1 76 ? 15.580 -7.052 30.118 1.00 5.56 76 TYR A CA 1
ATOM 599 C C . TYR A 1 76 ? 15.990 -7.127 31.569 1.00 5.25 76 TYR A C 1
ATOM 600 O O . TYR A 1 76 ? 16.712 -8.049 31.952 1.00 5.53 76 TYR A O 1
ATOM 609 N N . ARG A 1 77 ? 15.530 -6.156 32.357 1.00 4.98 77 ARG A N 1
ATOM 610 C CA . ARG A 1 77 ? 15.722 -6.162 33.795 1.00 5.05 77 ARG A CA 1
ATOM 611 C C . ARG A 1 77 ? 14.524 -6.819 34.453 1.00 4.81 77 ARG A C 1
ATOM 612 O O . ARG A 1 77 ? 13.386 -6.367 34.298 1.00 5.40 77 ARG A O 1
ATOM 620 N N . PHE A 1 78 ? 14.783 -7.901 35.176 1.00 4.81 78 PHE A N 1
ATOM 621 C CA . PHE A 1 78 ? 13.744 -8.599 35.928 1.00 4.79 78 PHE A CA 1
ATOM 622 C C . PHE A 1 78 ? 14.330 -8.969 37.278 1.00 4.66 78 PHE A C 1
ATOM 623 O O . PHE A 1 78 ? 15.560 -8.969 37.444 1.00 5.08 78 PHE A O 1
ATOM 631 N N . SER A 1 79 ? 13.467 -9.265 38.244 1.00 4.45 79 SER A N 1
ATOM 632 C CA . SER A 1 79 ? 13.958 -9.685 39.552 1.00 4.60 79 SER A CA 1
ATOM 633 C C . SER A 1 79 ? 13.670 -11.145 39.841 1.00 4.43 79 SER A C 1
ATOM 634 O O . SER A 1 79 ? 12.782 -11.768 39.244 1.00 4.81 79 SER A O 1
ATOM 637 N N . ILE A 1 80 ? 14.448 -11.685 40.774 1.00 4.36 80 ILE A N 1
ATOM 638 C CA . ILE A 1 80 ? 14.283 -13.053 41.231 1.00 4.85 80 ILE A CA 1
ATOM 639 C C . ILE A 1 80 ? 13.621 -13.049 42.601 1.00 4.68 80 ILE A C 1
ATOM 640 O O . ILE A 1 80 ? 14.013 -12.309 43.506 1.00 4.68 80 ILE A O 1
ATOM 645 N N . SER A 1 81 ? 12.596 -13.877 42.732 1.00 4.67 81 SER A N 1
ATOM 646 C CA . SER A 1 81 ? 11.899 -14.075 43.986 1.00 5.01 81 SER A CA 1
ATOM 647 C C . SER A 1 81 ? 12.695 -15.008 44.893 1.00 5.02 81 SER A C 1
ATOM 648 O O . SER A 1 81 ? 12.782 -16.212 44.640 1.00 5.65 81 SER A O 1
ATOM 651 N N . TRP A 1 82 ? 13.240 -14.452 45.969 1.00 4.92 82 TRP A N 1
ATOM 652 C CA . TRP A 1 82 ? 14.061 -15.207 46.915 1.00 4.82 82 TRP A CA 1
ATOM 653 C C . TRP A 1 82 ? 13.337 -16.470 47.400 1.00 4.85 82 TRP A C 1
ATOM 654 O O . TRP A 1 82 ? 13.925 -17.549 47.446 1.00 4.92 82 TRP A O 1
ATOM 665 N N . ALA A 1 83 ? 12.064 -16.332 47.754 1.00 5.15 83 ALA A N 1
ATOM 666 C CA . ALA A 1 83 ? 11.292 -17.452 48.300 1.00 5.53 83 ALA A CA 1
ATOM 667 C C . ALA A 1 83 ? 10.938 -18.536 47.274 1.00 5.39 83 ALA A C 1
ATOM 668 O O . ALA A 1 83 ? 10.517 -19.626 47.666 1.00 5.86 83 ALA A O 1
ATOM 670 N N . ARG A 1 84 ? 11.102 -18.268 45.976 1.00 5.83 84 ARG A N 1
ATOM 671 C CA . ARG A 1 84 ? 11.013 -19.345 44.970 1.00 6.49 84 ARG A CA 1
ATOM 672 C C . ARG A 1 84 ? 12.240 -20.240 44.993 1.00 6.74 84 ARG A C 1
ATOM 673 O O . ARG A 1 84 ? 12.154 -21.431 44.682 1.00 7.57 84 ARG A O 1
ATOM 681 N N . ILE A 1 85 ? 13.387 -19.639 45.299 1.00 6.78 85 ILE A N 1
ATOM 682 C CA . ILE A 1 85 ? 14.674 -20.337 45.324 1.00 6.84 85 ILE A CA 1
ATOM 683 C C A ILE A 1 85 ? 14.831 -21.107 46.635 0.50 6.59 85 ILE A C 1
ATOM 684 C C B ILE A 1 85 ? 14.833 -21.107 46.635 0.50 6.59 85 ILE A C 1
ATOM 685 O O A ILE A 1 85 ? 15.232 -22.271 46.638 0.50 7.02 85 ILE A O 1
ATOM 686 O O B ILE A 1 85 ? 15.240 -22.269 46.638 0.50 7.02 85 ILE A O 1
ATOM 694 N N . ALA A 1 86 ? 14.512 -20.438 47.742 1.00 6.45 86 ALA A N 1
ATOM 695 C CA . ALA A 1 86 ? 14.658 -20.993 49.084 1.00 6.48 86 ALA A CA 1
ATOM 696 C C . ALA A 1 86 ? 13.444 -20.523 49.875 1.00 6.17 86 ALA A C 1
ATOM 697 O O . ALA A 1 86 ? 13.394 -19.358 50.275 1.00 5.85 86 ALA A O 1
ATOM 699 N N . PRO A 1 87 ? 12.434 -21.376 50.047 1.00 6.37 87 PRO A N 1
ATOM 700 C CA . PRO A 1 87 ? 11.170 -20.934 50.650 1.00 6.59 87 PRO A CA 1
ATOM 701 C C . PRO A 1 87 ? 11.266 -20.205 51.998 1.00 6.22 87 PRO A C 1
ATOM 702 O O . PRO A 1 87 ? 10.455 -19.316 52.253 1.00 7.25 87 PRO A O 1
ATOM 706 N N . SER A 1 88 ? 12.226 -20.574 52.843 1.00 6.24 88 SER A N 1
ATOM 707 C CA . SER A 1 88 ? 12.421 -19.910 54.138 1.00 6.45 88 SER A CA 1
ATOM 708 C C . SER A 1 88 ? 13.358 -18.703 54.052 1.00 5.84 88 SER A C 1
ATOM 709 O O . SER A 1 88 ? 13.515 -17.957 55.025 1.00 6.55 88 SER A O 1
ATOM 712 N N . GLY A 1 89 ? 14.032 -18.550 52.917 1.00 5.40 89 GLY A N 1
ATOM 713 C CA . GLY A 1 89 ? 15.098 -17.565 52.790 1.00 5.55 89 GLY A CA 1
ATOM 714 C C . GLY A 1 89 ? 16.460 -18.093 53.208 1.00 5.27 89 GLY A C 1
ATOM 715 O O . GLY A 1 89 ? 17.471 -17.440 52.953 1.00 5.50 89 GLY A O 1
ATOM 716 N N . VAL A 1 90 ? 16.484 -19.257 53.860 1.00 5.46 90 VAL A N 1
ATOM 717 C CA . VAL A 1 90 ? 17.722 -19.901 54.303 1.00 5.83 90 VAL A CA 1
ATOM 718 C C . VAL A 1 90 ? 18.094 -20.924 53.230 1.00 5.73 90 VAL A C 1
ATOM 719 O O . VAL A 1 90 ? 17.256 -21.720 52.804 1.00 5.97 90 VAL A O 1
ATOM 723 N N . MET A 1 91 ? 19.343 -20.891 52.772 1.00 5.79 91 MET A N 1
ATOM 724 C CA . MET A 1 91 ? 19.687 -21.527 51.500 1.00 6.36 91 MET A CA 1
ATOM 725 C C . MET A 1 91 ? 20.049 -23.007 51.615 1.00 6.88 91 MET A C 1
ATOM 726 O O . MET A 1 91 ? 20.526 -23.595 50.645 1.00 7.97 91 MET A O 1
ATOM 731 N N . ASN A 1 92 ? 19.818 -23.615 52.778 1.00 6.96 92 ASN A N 1
ATOM 732 C CA . ASN A 1 92 ? 20.046 -25.053 52.934 1.00 7.64 92 ASN A CA 1
ATOM 733 C C . ASN A 1 92 ? 18.939 -25.902 52.318 1.00 7.99 92 ASN A C 1
ATOM 734 O O . ASN A 1 92 ? 19.115 -27.107 52.138 1.00 9.59 92 ASN A O 1
ATOM 739 N N . SER A 1 93 ? 17.804 -25.276 52.015 1.00 8.18 93 SER A N 1
ATOM 740 C CA . SER A 1 93 ? 16.675 -25.949 51.385 1.00 8.73 93 SER A CA 1
ATOM 741 C C A SER A 1 93 ? 16.276 -25.188 50.130 0.50 8.54 93 SER A C 1
ATOM 742 C C B SER A 1 93 ? 16.276 -25.188 50.130 0.50 8.55 93 SER A C 1
ATOM 743 O O . SER A 1 93 ? 15.589 -24.166 50.204 1.00 8.63 93 SER A O 1
ATOM 747 N N . LEU A 1 94 ? 16.731 -25.686 48.984 1.00 8.37 94 LEU A N 1
ATOM 748 C CA . LEU A 1 94 ? 16.460 -25.059 47.699 1.00 8.53 94 LEU A CA 1
ATOM 749 C C . LEU A 1 94 ? 15.318 -25.764 46.993 1.00 8.81 94 LEU A C 1
ATOM 750 O O . LEU A 1 94 ? 15.118 -26.973 47.156 1.00 9.99 94 LEU A O 1
ATOM 755 N N . GLU A 1 95 ? 14.575 -25.001 46.202 1.00 8.78 95 GLU A N 1
ATOM 756 C CA . GLU A 1 95 ? 13.466 -25.532 45.437 1.00 8.81 95 GLU A CA 1
ATOM 757 C C . GLU A 1 95 ? 13.855 -25.563 43.956 1.00 8.67 95 GLU A C 1
ATOM 758 O O . GLU A 1 95 ? 13.891 -24.513 43.304 1.00 8.23 95 GLU A O 1
ATOM 764 N N . PRO A 1 96 ? 14.159 -26.748 43.417 1.00 9.15 96 PRO A N 1
ATOM 765 C CA . PRO A 1 96 ? 14.582 -26.844 42.020 1.00 9.08 96 PRO A CA 1
ATOM 766 C C . PRO A 1 96 ? 13.594 -26.247 41.014 1.00 8.67 96 PRO A C 1
ATOM 767 O O . PRO A 1 96 ? 14.022 -25.754 39.976 1.00 8.41 96 PRO A O 1
ATOM 771 N N . LYS A 1 97 ? 12.296 -26.297 41.302 1.00 8.55 97 LYS A N 1
ATOM 772 C CA . LYS A 1 97 ? 11.312 -25.740 40.371 1.00 8.84 97 LYS A CA 1
ATOM 773 C C . LYS A 1 97 ? 11.436 -24.218 40.254 1.00 8.03 97 LYS A C 1
ATOM 774 O O . LYS A 1 97 ? 11.194 -23.653 39.184 1.00 7.88 97 LYS A O 1
ATOM 780 N N . GLY A 1 98 ? 11.812 -23.557 41.345 1.00 7.50 98 GLY A N 1
ATOM 781 C CA . GLY A 1 98 ? 12.024 -22.113 41.327 1.00 7.25 98 GLY A CA 1
ATOM 782 C C . GLY A 1 98 ? 13.266 -21.759 40.537 1.00 6.86 98 GLY A C 1
ATOM 783 O O . GLY A 1 98 ? 13.259 -20.831 39.724 1.00 6.84 98 GLY A O 1
ATOM 784 N N . ILE A 1 99 ? 14.340 -22.506 40.773 1.00 6.83 99 ILE A N 1
ATOM 785 C CA . ILE A 1 99 ? 15.568 -22.342 40.006 1.00 7.18 99 ILE A CA 1
ATOM 786 C C . ILE A 1 99 ? 15.293 -22.578 38.515 1.00 7.08 99 ILE A C 1
ATOM 787 O O . ILE A 1 99 ? 15.798 -21.849 37.664 1.00 7.34 99 ILE A O 1
ATOM 792 N N . ALA A 1 100 ? 14.479 -23.585 38.206 1.00 7.04 100 ALA A N 1
ATOM 793 C CA . ALA A 1 100 ? 14.161 -23.919 36.816 1.00 7.11 100 ALA A CA 1
ATOM 794 C C . ALA A 1 100 ? 13.418 -22.7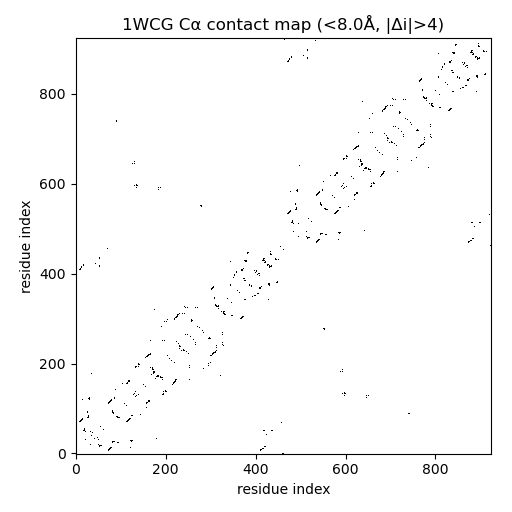94 36.108 1.00 6.93 100 ALA A C 1
ATOM 795 O O . ALA A 1 100 ? 13.676 -22.536 34.939 1.00 7.07 100 ALA A O 1
ATOM 797 N N . TYR A 1 101 ? 12.492 -22.141 36.803 1.00 6.67 101 TYR A N 1
ATOM 798 C CA . TYR A 1 101 ? 11.768 -21.019 36.217 1.00 6.59 101 TYR A CA 1
ATOM 799 C C . TYR A 1 101 ? 12.738 -19.948 35.732 1.00 6.23 101 TYR A C 1
ATOM 800 O O . TYR A 1 101 ? 12.658 -19.497 34.587 1.00 6.30 101 TYR A O 1
ATOM 809 N N . TYR A 1 102 ? 13.660 -19.532 36.596 1.00 5.92 102 TYR A N 1
ATOM 810 C CA . TYR A 1 102 ? 14.583 -18.462 36.214 1.00 6.13 102 TYR A CA 1
ATOM 811 C C . TYR A 1 102 ? 15.591 -18.935 35.167 1.00 6.24 102 TYR A C 1
ATOM 812 O O . TYR A 1 102 ? 15.941 -18.177 34.271 1.00 6.33 102 TYR A O 1
ATOM 821 N N . ASN A 1 103 ? 16.026 -20.191 35.239 1.00 6.42 103 ASN A N 1
ATOM 822 C CA . ASN A 1 103 ? 16.846 -20.735 34.158 1.00 6.64 103 ASN A CA 1
ATOM 823 C C . ASN A 1 103 ? 16.102 -20.692 32.829 1.00 6.89 103 ASN A C 1
ATOM 824 O O . ASN A 1 103 ? 16.678 -20.331 31.807 1.00 7.19 103 ASN A O 1
ATOM 829 N N . ASN A 1 104 ? 14.825 -21.047 32.852 1.00 7.14 104 ASN A N 1
ATOM 830 C CA . ASN A 1 104 ? 14.013 -21.030 31.638 1.00 7.40 104 ASN A CA 1
ATOM 831 C C . ASN A 1 104 ? 13.891 -19.619 31.064 1.00 7.15 104 ASN A C 1
ATOM 832 O O . ASN A 1 104 ? 14.014 -19.423 29.856 1.00 7.21 104 ASN A O 1
ATOM 837 N N . LEU A 1 105 ? 13.662 -18.638 31.931 1.00 6.82 105 LEU A N 1
ATOM 838 C CA . LEU A 1 105 ? 13.566 -17.249 31.496 1.00 6.70 105 LEU A CA 1
ATOM 839 C C . LEU A 1 105 ? 14.906 -16.755 30.942 1.00 6.45 105 LEU A C 1
ATOM 840 O O . LEU A 1 105 ? 14.961 -16.178 29.857 1.00 6.64 105 LEU A O 1
ATOM 845 N N . ILE A 1 106 ? 15.985 -16.986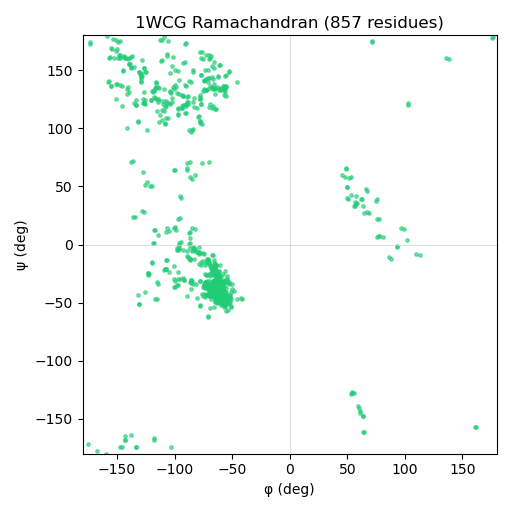 31.687 1.00 6.54 106 ILE A N 1
ATOM 846 C CA . ILE A 1 106 ? 17.322 -16.593 31.246 1.00 6.70 106 ILE A CA 1
ATOM 847 C C . ILE A 1 106 ? 17.654 -17.216 29.893 1.00 6.79 106 ILE A C 1
ATOM 848 O O . ILE A 1 106 ? 18.141 -16.541 28.987 1.00 7.10 106 ILE A O 1
ATOM 853 N N . ASN A 1 107 ? 17.387 -18.510 29.758 1.00 6.87 107 ASN A N 1
ATOM 854 C CA . ASN A 1 107 ? 17.696 -19.208 28.512 1.00 7.23 107 ASN A CA 1
ATOM 855 C C . ASN A 1 107 ? 16.827 -18.720 27.354 1.00 7.49 107 ASN A C 1
ATOM 856 O O . ASN A 1 107 ? 17.298 -18.623 26.224 1.00 8.24 107 ASN A O 1
ATOM 861 N N . GLU A 1 108 ? 15.574 -18.389 27.641 1.00 7.70 108 GLU A N 1
ATOM 862 C CA . GLU A 1 108 ? 14.689 -17.826 26.622 1.00 7.90 108 GLU A CA 1
ATOM 863 C C . GLU A 1 108 ? 15.213 -16.471 26.136 1.00 7.69 108 GLU A C 1
ATOM 864 O O . GLU A 1 108 ? 15.213 -16.190 24.934 1.00 8.29 108 GLU A O 1
ATOM 870 N N . LEU A 1 109 ? 15.665 -15.632 27.065 1.00 7.44 109 LEU A N 1
ATOM 871 C CA . LEU A 1 109 ? 16.236 -14.337 26.698 1.00 7.70 109 LEU A CA 1
ATOM 872 C C . LEU A 1 109 ? 17.469 -14.509 25.817 1.00 7.90 109 LEU A C 1
ATOM 873 O O . LEU A 1 109 ? 17.592 -13.882 24.763 1.00 7.79 109 LEU A O 1
ATOM 878 N N . ILE A 1 110 ? 18.377 -15.376 26.242 1.00 8.59 110 ILE A N 1
ATOM 879 C CA . ILE A 1 110 ? 19.641 -15.554 25.533 1.00 9.51 110 ILE A CA 1
ATOM 880 C C . ILE A 1 110 ? 19.442 -16.145 24.135 1.00 9.96 110 ILE A C 1
ATOM 881 O O . ILE A 1 110 ? 20.100 -15.715 23.187 1.00 10.14 110 ILE A O 1
ATOM 886 N N . LYS A 1 111 ? 18.521 -17.090 23.986 1.00 10.73 111 LYS A N 1
ATOM 887 C CA . LYS A 1 111 ? 18.265 -17.638 22.649 1.00 12.27 111 LYS A CA 1
ATOM 888 C C . LYS A 1 111 ? 17.652 -16.585 21.710 1.00 11.81 111 LYS A C 1
ATOM 889 O O . LYS A 1 111 ? 17.723 -16.728 20.487 1.00 12.34 111 LYS A O 1
ATOM 895 N N . ASN A 1 112 ? 17.078 -15.524 22.283 1.00 11.44 112 ASN A N 1
ATOM 896 C CA . ASN A 1 112 ? 16.571 -14.379 21.523 1.00 11.56 112 ASN A CA 1
ATOM 897 C C . ASN A 1 112 ? 17.539 -13.183 21.517 1.00 11.39 112 ASN A C 1
ATOM 898 O O . ASN A 1 112 ? 17.158 -12.077 21.147 1.00 11.85 112 ASN A O 1
ATOM 903 N N . ASP A 1 113 ? 18.794 -13.417 21.897 1.00 11.35 113 ASP A N 1
ATOM 904 C CA . ASP A 1 113 ? 19.848 -12.395 21.875 1.00 11.43 113 ASP A CA 1
ATOM 905 C C . ASP A 1 113 ? 19.534 -11.161 22.732 1.00 10.53 113 ASP A C 1
ATOM 906 O O . ASP A 1 113 ? 19.897 -10.036 22.381 1.00 10.97 113 ASP A O 1
ATOM 911 N N . ILE A 1 114 ? 18.867 -11.387 23.863 1.00 8.90 114 ILE A N 1
ATOM 912 C CA . ILE A 1 114 ? 18.582 -10.338 24.844 1.00 8.76 114 ILE A CA 1
ATOM 913 C C . ILE A 1 114 ? 19.436 -10.600 26.080 1.00 7.87 114 ILE A C 1
ATOM 914 O O . ILE A 1 114 ? 19.527 -11.737 26.544 1.00 8.16 114 ILE A O 1
ATOM 919 N N . ILE A 1 115 ? 20.071 -9.553 26.595 1.00 7.36 115 ILE A N 1
ATOM 920 C CA . ILE A 1 115 ? 20.893 -9.651 27.801 1.00 7.69 115 ILE A CA 1
ATOM 921 C C . ILE A 1 115 ? 20.004 -9.680 29.050 1.00 7.25 115 ILE A C 1
ATOM 922 O O . ILE A 1 115 ? 19.186 -8.783 29.232 1.00 7.53 115 ILE A O 1
ATOM 927 N N . PRO A 1 116 ? 20.142 -10.685 29.919 1.00 7.11 116 PRO A N 1
ATOM 928 C CA . PRO A 1 116 ? 19.455 -10.648 31.207 1.00 7.48 116 PRO A CA 1
ATOM 929 C C . PRO A 1 116 ? 20.172 -9.729 32.191 1.00 7.58 116 PRO A C 1
ATOM 930 O O . PRO A 1 116 ? 21.388 -9.832 32.367 1.00 8.58 116 PRO A O 1
ATOM 934 N N . LEU A 1 117 ? 19.420 -8.816 32.795 1.00 7.44 117 LEU A N 1
ATOM 935 C CA . LEU A 1 117 ? 19.920 -7.971 33.866 1.00 7.24 117 LEU A CA 1
ATOM 936 C C A LEU A 1 117 ? 19.083 -8.298 35.089 0.50 6.65 117 LEU A C 1
ATOM 937 C C B LEU A 1 117 ? 19.086 -8.286 35.095 0.50 6.65 117 LEU A C 1
ATOM 938 O O A LEU A 1 117 ? 17.886 -8.018 35.121 0.50 6.77 117 LEU A O 1
ATOM 939 O O B LEU A 1 117 ? 17.896 -7.981 35.139 0.50 6.79 117 LEU A O 1
ATOM 947 N N . VAL A 1 118 ? 19.708 -8.911 36.088 1.00 6.18 118 VAL A N 1
ATOM 948 C CA . VAL A 1 118 ? 18.969 -9.502 37.193 1.00 5.98 118 VAL A CA 1
ATOM 949 C C . VAL A 1 118 ? 19.060 -8.702 38.470 1.00 4.97 118 VAL A C 1
ATOM 950 O O . VAL A 1 118 ? 20.157 -8.442 38.974 1.00 4.95 118 VAL A O 1
ATOM 954 N N . THR A 1 119 ? 17.889 -8.348 38.994 1.00 4.73 119 THR A N 1
ATOM 955 C CA . THR A 1 119 ? 17.764 -7.739 40.305 1.00 4.63 119 THR A CA 1
ATOM 956 C C . THR A 1 119 ? 17.574 -8.852 41.331 1.00 4.37 119 THR A C 1
ATOM 957 O O . THR A 1 119 ? 16.617 -9.618 41.262 1.00 4.70 119 THR A O 1
ATOM 961 N N . MET A 1 120 ? 18.485 -8.940 42.293 1.00 4.24 120 MET A N 1
ATOM 962 C CA . MET A 1 120 ? 18.413 -9.990 43.301 1.00 4.59 120 MET A CA 1
ATOM 963 C C . MET A 1 120 ? 17.265 -9.759 44.275 1.00 4.34 120 MET A C 1
ATOM 964 O O . MET A 1 120 ? 16.557 -10.702 44.648 1.00 4.64 120 MET A O 1
ATOM 969 N N . TYR A 1 121 ? 17.102 -8.504 44.698 1.00 4.46 121 TYR A N 1
ATOM 970 C CA . TYR A 1 121 ? 16.116 -8.162 45.715 1.00 4.24 121 TYR A CA 1
ATOM 971 C C . TYR A 1 121 ? 15.277 -6.957 45.301 1.00 4.12 121 TYR A C 1
ATOM 972 O O . TYR A 1 121 ? 15.739 -5.809 45.356 1.00 4.26 121 TYR A O 1
ATOM 981 N N . HIS A 1 122 ? 14.035 -7.240 44.907 1.00 4.10 122 HIS A N 1
ATOM 982 C CA . HIS A 1 122 ? 13.056 -6.210 44.584 1.00 4.13 122 HIS A CA 1
ATOM 983 C C . HIS A 1 122 ? 11.847 -6.353 45.517 1.00 4.24 122 HIS A C 1
ATOM 984 O O . HIS A 1 122 ? 10.694 -6.403 45.086 1.00 4.60 122 HIS A O 1
ATOM 991 N N . TRP A 1 123 ? 12.161 -6.429 46.810 1.00 4.16 123 TRP A N 1
ATOM 992 C CA . TRP A 1 123 ? 11.256 -6.115 47.926 1.00 4.17 123 TRP A CA 1
ATOM 993 C C . TRP A 1 123 ? 10.488 -7.292 48.500 1.00 4.40 123 TRP A C 1
ATOM 994 O O . TRP A 1 123 ? 9.762 -7.132 49.478 1.00 5.18 123 TRP A O 1
ATOM 1005 N N . ASP A 1 124 ? 10.671 -8.476 47.925 1.00 4.72 124 ASP A N 1
ATOM 1006 C CA . ASP A 1 124 ? 9.891 -9.647 48.307 1.00 4.74 124 ASP A CA 1
ATOM 1007 C C . ASP A 1 124 ? 10.664 -10.578 49.256 1.00 4.87 124 ASP A C 1
ATOM 1008 O O . ASP A 1 124 ? 10.941 -11.737 48.953 1.00 5.32 124 ASP A O 1
ATOM 1013 N N . LEU A 1 125 ? 10.971 -10.057 50.437 1.00 4.93 125 LEU A N 1
ATOM 1014 C CA . LEU A 1 125 ? 11.668 -10.834 51.467 1.00 4.80 125 LEU A CA 1
ATOM 1015 C C . LEU A 1 125 ? 10.857 -12.060 51.884 1.00 4.46 125 LEU A C 1
ATOM 1016 O O . LEU A 1 125 ? 9.660 -11.942 52.136 1.00 4.55 125 LEU A O 1
ATOM 1021 N N . PRO A 1 126 ? 11.486 -13.234 51.989 1.00 4.56 126 PRO A N 1
ATOM 1022 C CA . PRO A 1 126 ? 10.795 -14.384 52.579 1.00 4.75 126 PRO A CA 1
ATOM 1023 C C . PRO A 1 126 ? 10.271 -14.064 53.980 1.00 4.53 126 PRO A C 1
ATOM 1024 O O . PRO A 1 126 ? 10.972 -13.457 54.791 1.00 5.09 126 PRO A O 1
ATOM 1028 N N . GLN A 1 127 ? 9.035 -14.464 54.255 1.00 4.57 127 GLN A N 1
ATOM 1029 C CA . GLN A 1 127 ? 8.407 -14.127 55.521 1.00 4.84 127 GLN A CA 1
ATOM 1030 C C . GLN A 1 127 ? 9.135 -14.717 56.730 1.00 4.60 127 GLN A C 1
ATOM 1031 O O . GLN A 1 127 ? 9.144 -14.098 57.788 1.00 4.83 127 GLN A O 1
ATOM 1037 N N . TYR A 1 128 ? 9.752 -15.890 56.592 1.00 4.73 128 TYR A N 1
ATOM 1038 C CA . TYR A 1 128 ? 10.535 -16.450 57.700 1.00 4.92 128 TYR A CA 1
ATOM 1039 C C . TYR A 1 128 ? 11.623 -15.463 58.141 1.00 4.62 128 TYR A C 1
ATOM 1040 O O . TYR A 1 128 ? 11.837 -15.242 59.332 1.00 4.88 128 TYR A O 1
ATOM 1049 N N . LEU A 1 129 ? 12.300 -14.857 57.171 1.00 4.48 129 LEU A N 1
ATOM 1050 C CA . LEU A 1 129 ? 13.328 -13.863 57.476 1.00 4.60 129 LEU A CA 1
ATOM 1051 C C . LEU A 1 129 ? 12.743 -12.586 58.078 1.00 4.43 129 LEU A C 1
ATOM 1052 O O . LEU A 1 129 ? 13.362 -11.971 58.947 1.00 4.52 129 LEU A O 1
ATOM 1057 N N . GLN A 1 130 ? 11.545 -12.195 57.659 1.00 4.54 130 GLN A N 1
ATOM 1058 C CA . GLN A 1 130 ? 10.871 -11.070 58.305 1.00 4.71 130 GLN A CA 1
ATOM 1059 C C . GLN A 1 130 ? 10.523 -11.386 59.765 1.00 4.81 130 GLN A C 1
ATOM 1060 O O . GLN A 1 130 ? 10.576 -10.500 60.615 1.00 5.08 130 GLN A O 1
ATOM 1066 N N . ASP A 1 131 ? 10.203 -12.641 60.069 1.00 4.86 131 ASP A N 1
ATOM 1067 C CA . ASP A 1 131 ? 9.915 -13.022 61.446 1.00 5.34 131 ASP A CA 1
ATOM 1068 C C . ASP A 1 131 ? 11.145 -12.872 62.361 1.00 5.22 131 ASP A C 1
ATOM 1069 O O . ASP A 1 131 ? 10.989 -12.764 63.575 1.00 6.12 131 ASP A O 1
ATOM 1074 N N . LEU A 1 132 ? 12.349 -12.874 61.786 1.00 5.57 132 LEU A N 1
ATOM 1075 C CA . LEU A 1 132 ? 13.580 -12.541 62.525 1.00 6.11 132 LEU A CA 1
ATOM 1076 C C . LEU A 1 132 ? 13.763 -11.033 62.714 1.00 6.18 132 LEU A C 1
ATOM 1077 O O . LEU A 1 132 ? 14.676 -10.594 63.418 1.00 7.12 132 LEU A O 1
ATOM 1082 N N . GLY A 1 133 ? 12.917 -10.237 62.072 1.00 5.63 133 GLY A N 1
ATOM 1083 C CA . GLY A 1 133 ? 13.056 -8.787 62.080 1.00 5.41 133 GLY A CA 1
ATOM 1084 C C . GLY A 1 133 ? 13.408 -8.212 60.724 1.00 4.82 133 GLY A C 1
ATOM 1085 O O . GLY A 1 133 ? 13.396 -6.994 60.549 1.00 5.46 133 GLY A O 1
ATOM 1086 N N . GLY A 1 134 ? 13.731 -9.060 59.756 1.00 4.63 134 GLY A N 1
ATOM 1087 C CA . GLY A 1 134 ? 14.020 -8.564 58.424 1.00 4.44 134 GLY A CA 1
ATOM 1088 C C . GLY A 1 134 ? 15.197 -7.604 58.412 1.00 4.23 134 GLY A C 1
ATOM 1089 O O . GLY A 1 134 ? 16.184 -7.795 59.131 1.00 4.64 134 GLY A O 1
ATOM 1090 N N . TRP A 1 135 ? 15.084 -6.552 57.604 1.00 4.20 135 TRP A N 1
ATOM 1091 C CA . TRP A 1 135 ? 16.228 -5.688 57.327 1.00 4.33 135 TRP A CA 1
ATOM 1092 C C . TRP A 1 135 ? 16.689 -4.829 58.501 1.00 4.35 135 TRP A C 1
ATOM 1093 O O . TRP A 1 135 ? 17.795 -4.306 58.455 1.00 5.30 135 TRP A O 1
ATOM 1104 N N . VAL A 1 136 ? 15.874 -4.674 59.542 1.00 4.33 136 VAL A N 1
ATOM 1105 C CA . VAL A 1 136 ? 16.335 -3.947 60.727 1.00 4.63 136 VAL A CA 1
ATOM 1106 C C . VAL A 1 136 ? 17.144 -4.832 61.684 1.00 5.01 136 VAL A C 1
ATOM 1107 O O . VAL A 1 136 ? 17.693 -4.331 62.667 1.00 5.76 136 VAL A O 1
ATOM 1111 N N . ASN A 1 137 ? 17.242 -6.128 61.381 1.00 4.90 137 ASN A N 1
ATOM 1112 C CA . ASN A 1 137 ? 18.095 -7.051 62.125 1.00 4.91 137 ASN A CA 1
ATOM 1113 C C . ASN A 1 137 ? 19.422 -7.216 61.376 1.00 4.90 137 ASN A C 1
ATOM 1114 O O . ASN A 1 137 ? 19.424 -7.715 60.248 1.00 4.76 137 ASN A O 1
ATOM 1119 N N . PRO A 1 138 ? 20.551 -6.812 61.969 1.00 5.39 138 PRO A N 1
ATOM 1120 C CA . PRO A 1 138 ? 21.838 -6.886 61.267 1.00 5.66 138 PRO A CA 1
ATOM 1121 C C . PRO A 1 138 ? 22.227 -8.267 60.741 1.00 5.62 138 PRO A C 1
ATOM 1122 O O A PRO A 1 138 ? 23.029 -8.344 59.812 0.50 6.03 138 PRO A O 1
ATOM 1123 O O B PRO A 1 138 ? 23.030 -8.344 59.814 0.50 6.03 138 PRO A O 1
ATOM 1129 N N . ILE A 1 139 ? 21.676 -9.344 61.299 1.00 5.63 139 ILE A N 1
ATOM 1130 C CA . ILE A 1 139 ? 22.010 -10.684 60.799 1.00 5.88 139 ILE A CA 1
ATOM 1131 C C . ILE A 1 139 ? 21.526 -10.888 59.358 1.00 5.36 139 ILE A C 1
ATOM 1132 O O . ILE A 1 139 ? 21.997 -11.796 58.674 1.00 5.88 139 ILE A O 1
ATOM 1137 N N . MET A 1 140 ? 20.600 -10.045 58.897 1.00 4.78 140 MET A N 1
ATOM 1138 C CA . MET A 1 140 ? 20.023 -10.210 57.575 1.00 4.95 140 MET A CA 1
ATOM 1139 C C . MET A 1 140 ? 21.061 -10.073 56.462 1.00 4.85 140 MET A C 1
ATOM 1140 O O . MET A 1 140 ? 20.875 -10.637 55.390 1.00 5.04 140 MET A O 1
ATOM 1145 N N . SER A 1 141 ? 22.147 -9.334 56.688 1.00 4.63 141 SER A N 1
ATOM 1146 C CA . SER A 1 141 ? 23.152 -9.197 55.639 1.00 4.93 141 SER A CA 1
ATOM 1147 C C . SER A 1 141 ? 23.871 -10.509 55.346 1.00 5.09 141 SER A C 1
ATOM 1148 O O . SER A 1 141 ? 24.240 -10.747 54.202 1.00 5.22 141 SER A O 1
ATOM 1151 N N . ASP A 1 142 ? 24.055 -11.363 56.353 1.00 5.15 142 ASP A N 1
ATOM 1152 C CA . ASP A 1 142 ? 24.630 -12.692 56.124 1.00 5.73 142 ASP A CA 1
ATOM 1153 C C . ASP A 1 142 ? 23.656 -13.599 55.370 1.00 5.46 142 ASP A C 1
ATOM 1154 O O . ASP A 1 142 ? 24.070 -14.363 54.499 1.00 5.74 142 ASP A O 1
ATOM 1159 N N . TYR A 1 143 ? 22.364 -13.519 55.685 1.00 4.84 143 TYR A N 1
ATOM 1160 C CA . TYR A 1 143 ? 21.369 -14.259 54.909 1.00 4.86 143 TYR A CA 1
ATOM 1161 C C . TYR A 1 143 ? 21.347 -13.806 53.447 1.00 4.72 143 TYR A C 1
ATOM 1162 O O . TYR A 1 143 ? 21.266 -14.639 52.534 1.00 4.76 143 TYR A O 1
ATOM 1171 N N . PHE A 1 144 ? 21.462 -12.499 53.216 1.00 4.63 144 PHE A N 1
ATOM 1172 C CA . PHE A 1 144 ? 21.524 -12.005 51.843 1.00 4.62 144 PHE A CA 1
ATOM 1173 C C . PHE A 1 144 ? 22.778 -12.485 51.107 1.00 4.86 144 PHE A C 1
ATOM 1174 O O . PHE A 1 144 ? 22.714 -12.858 49.938 1.00 4.77 144 PHE A O 1
ATOM 1182 N N . LYS A 1 145 ? 23.920 -12.460 51.787 1.00 5.60 145 LYS A N 1
ATOM 1183 C CA . LYS A 1 145 ? 25.172 -12.940 51.196 1.00 6.03 145 LYS A CA 1
ATOM 1184 C C A LYS A 1 145 ? 25.024 -14.369 50.678 0.50 5.47 145 LYS A C 1
ATOM 1185 C C B LYS A 1 145 ? 25.027 -14.369 50.680 0.50 5.47 145 LYS A C 1
ATOM 1186 O O A LYS A 1 145 ? 25.465 -14.687 49.574 0.50 5.51 145 LYS A O 1
ATOM 1187 O O B LYS A 1 145 ? 25.472 -14.688 49.577 0.50 5.51 145 LYS A O 1
ATOM 1197 N N . GLU A 1 146 ? 24.400 -15.226 51.479 1.00 5.19 146 GLU A N 1
ATOM 1198 C CA . GLU A 1 146 ? 24.207 -16.620 51.091 1.00 5.33 146 GLU A CA 1
ATOM 1199 C C . GLU A 1 146 ? 23.220 -16.769 49.928 1.00 4.89 146 GLU A C 1
ATOM 1200 O O . GLU A 1 146 ? 23.388 -17.629 49.065 1.00 5.32 146 GLU A O 1
ATOM 1206 N N . TYR A 1 147 ? 22.191 -15.932 49.907 1.00 4.64 147 TYR A N 1
ATOM 1207 C CA . TYR A 1 147 ? 21.262 -15.877 48.779 1.00 4.66 147 TYR A CA 1
ATOM 1208 C C . TYR A 1 147 ? 22.002 -15.496 47.492 1.00 4.54 147 TYR A C 1
ATOM 1209 O O . TYR A 1 147 ? 21.874 -16.168 46.460 1.00 4.68 147 TYR A O 1
ATOM 1218 N N . ALA A 1 148 ? 22.795 -14.432 47.559 1.00 4.58 148 ALA A N 1
ATOM 1219 C CA . ALA A 1 148 ? 23.589 -14.006 46.408 1.00 4.79 148 ALA A CA 1
ATOM 1220 C C . ALA A 1 148 ? 24.507 -15.134 45.926 1.00 4.81 148 ALA A C 1
ATOM 1221 O O . ALA A 1 148 ? 24.621 -15.378 44.727 1.00 4.83 148 ALA A O 1
ATOM 1223 N N . ARG A 1 149 ? 25.154 -15.830 46.861 1.00 5.22 149 ARG A N 1
ATOM 1224 C CA . ARG A 1 149 ? 26.014 -16.971 46.521 1.00 5.55 149 ARG A CA 1
ATOM 1225 C C A ARG A 1 149 ? 25.275 -17.977 45.642 0.50 5.17 149 ARG A C 1
ATOM 1226 C C B ARG A 1 149 ? 25.276 -17.978 45.643 0.50 5.17 149 ARG A C 1
ATOM 1227 O O A ARG A 1 149 ? 25.799 -18.429 44.624 0.50 5.29 149 ARG A O 1
ATOM 1228 O O B ARG A 1 149 ? 25.801 -18.432 44.627 0.50 5.28 149 ARG A O 1
ATOM 1242 N N . VAL A 1 150 ? 24.055 -18.322 46.039 1.00 5.02 150 VAL A N 1
ATOM 1243 C CA . VAL A 1 150 ? 23.248 -19.268 45.277 1.00 5.21 150 VAL A CA 1
ATOM 1244 C C . VAL A 1 150 ? 22.904 -18.716 43.885 1.00 5.04 150 VAL A C 1
ATOM 1245 O O . VAL A 1 150 ? 23.000 -19.436 42.890 1.00 5.42 150 VAL A O 1
ATOM 1249 N N . LEU A 1 151 ? 22.531 -17.443 43.804 1.00 4.82 151 LEU A N 1
ATOM 1250 C CA . LEU A 1 151 ? 22.229 -16.843 42.504 1.00 4.80 151 LEU A CA 1
ATOM 1251 C C . LEU A 1 151 ? 23.443 -16.890 41.576 1.00 4.88 151 LEU A C 1
ATOM 1252 O O . LEU A 1 151 ? 23.319 -17.253 40.406 1.00 5.15 151 LEU A O 1
ATOM 1257 N N . PHE A 1 152 ? 24.616 -16.534 42.088 1.00 5.06 152 PHE A N 1
ATOM 1258 C CA . PHE A 1 152 ? 25.816 -16.579 41.259 1.00 5.42 152 PHE A CA 1
ATOM 1259 C C . PHE A 1 152 ? 26.115 -18.012 40.808 1.00 5.73 152 PHE A C 1
ATOM 1260 O O . PHE A 1 152 ? 26.503 -18.247 39.661 1.00 5.93 152 PHE A O 1
ATOM 1268 N N . THR A 1 153 ? 25.936 -18.960 41.722 1.00 5.81 153 THR A N 1
ATOM 1269 C CA . THR A 1 153 ? 26.224 -20.364 41.464 1.00 6.18 153 THR A CA 1
ATOM 1270 C C . THR A 1 153 ? 25.371 -20.917 40.333 1.00 6.36 153 THR A C 1
ATOM 1271 O O . THR A 1 153 ? 25.885 -21.574 39.427 1.00 7.08 153 THR A O 1
ATOM 1275 N N . TYR A 1 154 ? 24.069 -20.667 40.394 1.00 6.28 154 TYR A N 1
ATOM 1276 C CA . TYR A 1 154 ? 23.143 -21.257 39.437 1.00 6.34 154 TYR A CA 1
ATOM 1277 C C . TYR A 1 154 ? 22.998 -20.471 38.144 1.00 6.01 154 TYR A C 1
ATOM 1278 O O . TYR A 1 154 ? 22.742 -21.073 37.097 1.00 6.66 154 TYR A O 1
ATOM 1287 N N . PHE A 1 155 ? 23.157 -19.149 38.198 1.00 5.77 155 PHE A N 1
ATOM 1288 C CA . PHE A 1 155 ? 22.809 -18.303 37.054 1.00 5.74 155 PHE A CA 1
ATOM 1289 C C . PHE A 1 155 ? 23.966 -17.495 36.480 1.00 5.74 155 PHE A C 1
ATOM 1290 O O . PHE A 1 155 ? 23.855 -16.986 35.371 1.00 6.11 155 PHE A O 1
ATOM 1298 N N . GLY A 1 156 ? 25.068 -17.375 37.219 1.00 6.02 156 GLY A N 1
ATOM 1299 C CA . GLY A 1 156 ? 26.149 -16.457 36.862 1.00 6.44 156 GLY A CA 1
ATOM 1300 C C . GLY A 1 156 ? 26.995 -16.852 35.662 1.00 6.83 156 GLY A C 1
ATOM 1301 O O . GLY A 1 156 ? 27.765 -16.041 35.149 1.00 7.37 156 GLY A O 1
ATOM 1302 N N . ASP A 1 157 ? 26.863 -18.097 35.215 1.00 7.24 157 ASP A N 1
ATOM 1303 C CA . ASP A 1 157 ? 27.488 -18.528 33.964 1.00 7.58 157 ASP A CA 1
ATOM 1304 C C . ASP A 1 157 ? 26.871 -17.811 32.756 1.00 7.74 157 ASP A C 1
ATOM 1305 O O . ASP A 1 157 ? 27.528 -17.654 31.729 1.00 8.42 157 ASP A O 1
ATOM 1310 N N . ARG A 1 158 ? 25.617 -17.378 32.895 1.00 7.43 158 ARG A N 1
ATOM 1311 C CA . ARG A 1 158 ? 24.888 -16.690 31.827 1.00 7.45 158 ARG A CA 1
ATOM 1312 C C . ARG A 1 158 ? 24.544 -15.232 32.168 1.00 7.36 158 ARG A C 1
ATOM 1313 O O . ARG A 1 158 ? 24.503 -14.384 31.277 1.00 8.83 158 ARG A O 1
ATOM 1321 N N . VAL A 1 159 ? 24.299 -14.940 33.443 1.00 6.93 159 VAL A N 1
ATOM 1322 C CA . VAL A 1 159 ? 23.954 -13.583 33.871 1.00 6.73 159 VAL A CA 1
ATOM 1323 C C . VAL A 1 159 ? 25.238 -12.834 34.212 1.00 6.67 159 VAL A C 1
ATOM 1324 O O . VAL A 1 159 ? 26.004 -13.269 35.081 1.00 7.23 159 VAL A O 1
ATOM 1328 N N . LYS A 1 160 ? 25.463 -11.725 33.508 1.00 6.79 160 LYS A N 1
ATOM 1329 C CA . LYS A 1 160 ? 26.676 -10.919 33.631 1.00 6.98 160 LYS A CA 1
ATOM 1330 C C . LYS A 1 160 ? 26.416 -9.493 34.116 1.00 6.68 160 LYS A C 1
ATOM 1331 O O . LYS A 1 160 ? 27.349 -8.705 34.234 1.00 7.10 160 LYS A O 1
ATOM 1337 N N . TRP A 1 161 ? 25.149 -9.169 34.380 1.00 6.47 161 TRP A N 1
ATOM 1338 C CA . TRP A 1 161 ? 24.739 -7.855 34.874 1.00 6.23 161 TRP A CA 1
ATOM 1339 C C . TRP A 1 161 ? 23.788 -8.083 36.037 1.00 5.60 161 TRP A C 1
ATOM 1340 O O . TRP A 1 161 ? 22.740 -8.706 35.862 1.00 5.84 161 TRP A O 1
ATOM 1351 N N . TRP A 1 162 ? 24.161 -7.573 37.208 1.00 5.19 162 TRP A N 1
ATOM 1352 C CA . TRP A 1 162 ? 23.409 -7.784 38.433 1.00 5.13 162 TRP A CA 1
ATOM 1353 C C . TRP A 1 162 ? 23.124 -6.473 39.151 1.00 4.76 162 TRP A C 1
ATOM 1354 O O . TRP A 1 162 ? 23.971 -5.582 39.192 1.00 5.46 162 TRP A O 1
ATOM 1365 N N . ILE A 1 163 ? 21.942 -6.400 39.755 1.00 4.55 163 ILE A N 1
ATOM 1366 C CA . ILE A 1 163 ? 21.605 -5.377 40.737 1.00 4.63 163 ILE A CA 1
ATOM 1367 C C . ILE A 1 163 ? 21.329 -6.118 42.038 1.00 4.28 163 ILE A C 1
ATOM 1368 O O . ILE A 1 163 ? 20.519 -7.036 42.051 1.00 4.87 163 ILE A O 1
ATOM 1373 N N . THR A 1 164 ? 21.989 -5.736 43.125 1.00 4.64 164 THR A N 1
ATOM 1374 C CA . THR A 1 164 ? 21.712 -6.378 44.416 1.00 4.52 164 THR A CA 1
ATOM 1375 C C . THR A 1 164 ? 20.340 -5.959 44.944 1.00 4.43 164 THR A C 1
ATOM 1376 O O . THR A 1 164 ? 19.448 -6.786 45.099 1.00 5.41 164 THR A O 1
ATOM 1380 N N . PHE A 1 165 ? 20.190 -4.663 45.204 1.00 4.43 165 PHE A N 1
ATOM 1381 C CA . PHE A 1 165 ? 18.979 -4.089 45.771 1.00 4.38 165 PHE A CA 1
ATOM 1382 C C . PHE A 1 165 ? 18.348 -3.088 44.831 1.00 4.35 165 PHE A C 1
ATOM 1383 O O . PHE A 1 165 ? 19.015 -2.192 44.313 1.00 4.63 165 PHE A O 1
ATOM 1391 N N . ASN A 1 166 ? 17.039 -3.224 44.658 1.00 4.14 166 ASN A N 1
ATOM 1392 C CA . ASN A 1 166 ? 16.233 -2.191 44.034 1.00 4.26 166 ASN A CA 1
ATOM 1393 C C . ASN A 1 166 ? 15.719 -1.209 45.071 1.00 3.91 166 ASN A C 1
ATOM 1394 O O . ASN A 1 166 ? 15.028 -1.603 46.007 1.00 4.20 166 ASN A O 1
ATOM 1399 N N . GLU A 1 167 ? 16.032 0.069 44.893 1.00 4.16 167 GLU A N 1
ATOM 1400 C CA . GLU A 1 167 ? 15.470 1.140 45.720 1.00 4.59 167 GLU A CA 1
ATOM 1401 C C . GLU A 1 167 ? 15.551 0.851 47.217 1.00 4.30 167 GLU A C 1
ATOM 1402 O O . GLU A 1 167 ? 14.526 0.746 47.898 1.00 4.57 167 GLU A O 1
ATOM 1408 N N . PRO A 1 168 ? 16.762 0.780 47.764 1.00 4.39 168 PRO A N 1
ATOM 1409 C CA . PRO A 1 168 ? 16.894 0.571 49.200 1.00 4.61 168 PRO A CA 1
ATOM 1410 C C . PRO A 1 168 ? 16.128 1.603 50.041 1.00 4.40 168 PRO A C 1
ATOM 1411 O O . PRO A 1 168 ? 15.677 1.268 51.129 1.00 4.41 168 PRO A O 1
ATOM 1415 N N . ILE A 1 169 ? 15.957 2.836 49.563 1.00 4.07 169 ILE A N 1
ATOM 1416 C CA . ILE A 1 169 ? 15.168 3.814 50.325 1.00 4.54 169 ILE A CA 1
ATOM 1417 C C . ILE A 1 169 ? 13.721 3.344 50.522 1.00 4.25 169 ILE A C 1
ATOM 1418 O O . ILE A 1 169 ? 13.133 3.559 51.583 1.00 4.37 169 ILE A O 1
ATOM 1423 N N . ALA A 1 170 ? 13.143 2.713 49.499 1.00 4.26 170 ALA A N 1
ATOM 1424 C CA . ALA A 1 170 ? 11.766 2.228 49.568 1.00 4.52 170 ALA A CA 1
ATOM 1425 C C . ALA A 1 170 ? 11.663 1.037 50.510 1.00 4.32 170 ALA A C 1
ATOM 1426 O O . ALA A 1 170 ? 10.692 0.910 51.254 1.00 4.70 170 ALA A O 1
ATOM 1428 N N . VAL A 1 171 ? 12.667 0.171 50.489 1.00 4.29 171 VAL A N 1
ATOM 1429 C CA . VAL A 1 171 ? 12.715 -0.940 51.427 1.00 4.33 171 VAL A CA 1
ATOM 1430 C C . VAL A 1 171 ? 12.691 -0.379 52.856 1.00 4.38 171 VAL A C 1
ATOM 1431 O O . VAL A 1 171 ? 11.924 -0.841 53.702 1.00 4.49 171 VAL A O 1
ATOM 1435 N N . CYS A 1 172 ? 13.501 0.642 53.116 1.00 3.95 172 CYS A N 1
ATOM 1436 C CA . CYS A 1 172 ? 13.520 1.297 54.422 1.00 4.23 172 CYS A CA 1
ATOM 1437 C C . CYS A 1 172 ? 12.158 1.847 54.822 1.00 4.04 172 CYS A C 1
ATOM 1438 O O . CYS A 1 172 ? 11.747 1.684 55.970 1.00 4.22 172 CYS A O 1
ATOM 1441 N N . LYS A 1 173 ? 11.474 2.498 53.883 1.00 4.30 173 LYS A N 1
ATOM 1442 C CA . LYS A 1 173 ? 10.165 3.087 54.143 1.00 4.52 173 LYS A CA 1
ATOM 1443 C C . LYS A 1 173 ? 9.100 2.052 54.521 1.00 4.43 173 LYS A C 1
ATOM 1444 O O . LYS A 1 173 ? 8.134 2.385 55.206 1.00 4.70 173 LYS A O 1
ATOM 1450 N N . GLY A 1 174 ? 9.281 0.799 54.102 1.00 4.39 174 GLY A N 1
ATOM 1451 C CA . GLY A 1 174 ? 8.408 -0.279 54.556 1.00 4.31 174 GLY A CA 1
ATOM 1452 C C . GLY A 1 174 ? 8.533 -0.589 56.038 1.00 4.24 174 GLY A C 1
ATOM 1453 O O . GLY A 1 174 ? 7.599 -1.129 56.637 1.00 5.15 174 GLY A O 1
ATOM 1454 N N . TYR A 1 175 ? 9.696 -0.273 56.616 1.00 4.27 175 TYR A N 1
ATOM 1455 C CA . TYR A 1 175 ? 9.945 -0.423 58.052 1.00 4.39 175 TYR A CA 1
ATOM 1456 C C . TYR A 1 175 ? 9.634 0.834 58.848 1.00 4.36 175 TYR A C 1
ATOM 1457 O O . TYR A 1 175 ? 9.275 0.741 60.020 1.00 4.54 175 TYR A O 1
ATOM 1466 N N . SER A 1 176 ? 9.789 2.004 58.234 1.00 4.37 176 SER A N 1
ATOM 1467 C CA . SER A 1 176 ? 9.778 3.255 58.987 1.00 4.65 176 SER A CA 1
ATOM 1468 C C . SER A 1 176 ? 8.460 4.017 58.954 1.00 4.63 176 SER A C 1
ATOM 1469 O O . SER A 1 176 ? 8.109 4.638 59.949 1.00 5.27 176 SER A O 1
ATOM 1472 N N . ILE A 1 177 ? 7.759 4.004 57.820 1.00 4.79 177 ILE A N 1
ATOM 1473 C CA . ILE A 1 177 ? 6.598 4.894 57.635 1.00 5.28 177 ILE A CA 1
ATOM 1474 C C . ILE A 1 177 ? 5.389 4.207 57.011 1.00 5.23 177 ILE A C 1
ATOM 1475 O O . ILE A 1 177 ? 4.539 4.875 56.425 1.00 5.64 177 ILE A O 1
ATOM 1480 N N . LYS A 1 178 ? 5.300 2.883 57.140 1.00 5.37 178 LYS A N 1
ATOM 1481 C CA . LYS A 1 178 ? 4.111 2.143 56.695 1.00 6.43 178 LYS A CA 1
ATOM 1482 C C A LYS A 1 178 ? 3.788 2.393 55.221 0.50 5.97 178 LYS A C 1
ATOM 1483 C C B LYS A 1 178 ? 3.788 2.408 55.223 0.50 5.97 178 LYS A C 1
ATOM 1484 O O A LYS A 1 178 ? 2.626 2.562 54.852 0.50 6.34 178 LYS A O 1
ATOM 1485 O O B LYS A 1 178 ? 2.627 2.347 54.823 0.50 6.34 178 LYS A O 1
ATOM 1492 N N . ALA A 1 179 ? 4.825 2.475 54.392 1.00 5.57 179 ALA A N 1
ATOM 1493 C CA . ALA A 1 179 ? 4.650 2.815 52.971 1.00 5.75 179 ALA A CA 1
ATOM 1494 C C . ALA A 1 179 ? 4.651 1.605 52.037 1.00 5.43 179 ALA A C 1
ATOM 1495 O O . ALA A 1 179 ? 4.203 1.710 50.894 1.00 5.59 179 ALA A O 1
ATOM 1497 N N . TYR A 1 180 ? 5.178 0.486 52.536 1.00 4.97 180 TYR A N 1
ATOM 1498 C CA . TYR A 1 180 ? 5.359 -0.764 51.795 1.00 5.00 180 TYR A CA 1
ATOM 1499 C C . TYR A 1 180 ? 5.363 -1.886 52.822 1.00 4.60 180 TYR A C 1
ATOM 1500 O O . TYR A 1 180 ? 5.461 -1.621 54.014 1.00 4.92 180 TYR A O 1
ATOM 1509 N N . ALA A 1 181 ? 5.283 -3.136 52.379 1.00 4.86 181 ALA A N 1
ATOM 1510 C CA . ALA A 1 181 ? 5.568 -4.264 53.271 1.00 4.71 181 ALA A CA 1
ATOM 1511 C C . ALA A 1 181 ? 6.973 -4.080 53.872 1.00 4.59 181 ALA A C 1
ATOM 1512 O O . ALA A 1 181 ? 7.870 -3.584 53.183 1.00 4.68 181 ALA A O 1
ATOM 1514 N N . PRO A 1 182 ? 7.209 -4.486 55.122 1.00 4.89 182 PRO A N 1
ATOM 1515 C CA . PRO A 1 182 ? 6.266 -5.173 56.013 1.00 5.18 182 PRO A CA 1
ATOM 1516 C C . PRO A 1 182 ? 5.311 -4.269 56.801 1.00 5.54 182 PRO A C 1
ATOM 1517 O O . PRO A 1 182 ? 4.670 -4.729 57.743 1.00 5.88 182 PRO A O 1
ATOM 1521 N N . ASN A 1 183 ? 5.208 -3.006 56.407 1.00 5.63 183 ASN A N 1
ATOM 1522 C CA . ASN A 1 183 ? 4.172 -2.099 56.908 1.00 5.71 183 ASN A CA 1
ATOM 1523 C C . ASN A 1 183 ? 4.330 -1.787 58.395 1.00 5.47 183 ASN A C 1
ATOM 1524 O O . ASN A 1 183 ? 3.370 -1.853 59.166 1.00 6.34 183 ASN A O 1
ATOM 1529 N N . LEU A 1 184 ? 5.556 -1.440 58.776 1.00 5.21 184 LEU A N 1
ATOM 1530 C CA . LEU A 1 184 ? 5.875 -1.053 60.143 1.00 5.38 184 LEU A CA 1
ATOM 1531 C C . LEU A 1 184 ? 6.101 0.451 60.230 1.00 5.31 184 LEU A C 1
ATOM 1532 O O . LEU A 1 184 ? 6.286 1.139 59.218 1.00 5.78 184 LEU A O 1
ATOM 1537 N N . ASN A 1 185 ? 6.073 0.945 61.462 1.00 5.67 185 ASN A N 1
ATOM 1538 C CA . ASN A 1 185 ? 6.114 2.373 61.748 1.00 5.67 185 ASN A CA 1
ATOM 1539 C C . ASN A 1 185 ? 7.248 2.685 62.719 1.00 5.46 185 ASN A C 1
ATOM 1540 O O . ASN A 1 185 ? 7.060 3.359 63.732 1.00 6.29 185 ASN A O 1
ATOM 1545 N N . LEU A 1 186 ? 8.443 2.209 62.383 1.00 4.95 186 LEU A N 1
ATOM 1546 C CA . LEU A 1 186 ? 9.600 2.344 63.262 1.00 5.26 186 LEU A CA 1
ATOM 1547 C C . LEU A 1 186 ? 10.252 3.727 63.224 1.00 5.17 186 LEU A C 1
ATOM 1548 O O . LEU A 1 186 ? 11.168 3.993 64.004 1.00 5.48 186 LEU A O 1
ATOM 1553 N N . LYS A 1 187 ? 9.787 4.592 62.323 1.00 5.07 187 LYS A N 1
ATOM 1554 C CA . LYS A 1 187 ? 10.278 5.970 62.212 1.00 6.04 187 LYS A CA 1
ATOM 1555 C C . LYS A 1 187 ? 11.759 5.980 61.814 1.00 5.55 187 LYS A C 1
ATOM 1556 O O . LYS A 1 187 ? 12.276 4.986 61.293 1.00 5.24 187 LYS A O 1
ATOM 1566 N N . THR A 1 188 ? 12.444 7.098 62.037 1.00 5.23 188 THR A N 1
ATOM 1567 C CA . THR A 1 188 ? 13.821 7.238 61.542 1.00 5.49 188 THR A CA 1
ATOM 1568 C C . THR A 1 188 ? 14.784 6.211 62.134 1.00 5.07 188 THR A C 1
ATOM 1569 O O . THR A 1 188 ? 15.701 5.783 61.452 1.00 5.45 188 THR A O 1
ATOM 1573 N N . THR A 1 189 ? 14.573 5.800 63.378 1.00 5.12 189 THR A N 1
ATOM 1574 C CA . THR A 1 189 ? 15.397 4.740 63.964 1.00 5.39 189 THR A CA 1
ATOM 1575 C C A THR A 1 189 ? 15.395 3.475 63.112 0.50 5.16 189 THR A C 1
ATOM 1576 C C B THR A 1 189 ? 15.396 3.487 63.093 0.50 5.14 189 THR A C 1
ATOM 1577 O O A THR A 1 189 ? 16.451 2.920 62.800 0.50 5.26 189 THR A O 1
ATOM 1578 O O B THR A 1 189 ? 16.454 2.958 62.742 0.50 5.25 189 THR A O 1
ATOM 1584 N N . GLY A 1 190 ? 14.209 3.014 62.734 1.00 5.02 190 GLY A N 1
ATOM 1585 C CA . GLY A 1 190 ? 14.105 1.842 61.869 1.00 4.99 190 GLY A CA 1
ATOM 1586 C C . GLY A 1 190 ? 14.623 2.112 60.470 1.00 4.70 190 GLY A C 1
ATOM 1587 O O . GLY A 1 190 ? 15.235 1.250 59.847 1.00 5.06 190 GLY A O 1
ATOM 1588 N N . HIS A 1 191 ? 14.356 3.320 59.981 1.00 4.59 191 HIS A N 1
ATOM 1589 C CA . HIS A 1 191 ? 14.790 3.751 58.657 1.00 4.61 191 HIS A CA 1
ATOM 1590 C C . HIS A 1 191 ? 16.285 3.498 58.462 1.00 4.42 191 HIS A C 1
ATOM 1591 O O . HIS A 1 191 ? 16.707 2.851 57.500 1.00 4.64 191 HIS A O 1
ATOM 1598 N N . TYR A 1 192 ? 17.090 4.003 59.393 1.00 4.29 192 TYR A N 1
ATOM 1599 C CA . TYR A 1 192 ? 18.540 3.882 59.256 1.00 4.34 192 TYR A CA 1
ATOM 1600 C C . TYR A 1 192 ? 19.037 2.469 59.534 1.00 4.09 192 TYR A C 1
ATOM 1601 O O . TYR A 1 192 ? 20.021 2.052 58.943 1.00 4.51 192 TYR A O 1
ATOM 1610 N N . LEU A 1 193 ? 18.384 1.735 60.432 1.00 4.37 193 LEU A N 1
ATOM 1611 C CA . LEU A 1 193 ? 18.787 0.352 60.677 1.00 4.83 193 LEU A CA 1
ATOM 1612 C C . LEU A 1 193 ? 18.620 -0.492 59.421 1.00 4.68 193 LEU A C 1
ATOM 1613 O O . LEU A 1 193 ? 19.495 -1.292 59.081 1.00 5.14 193 LEU A O 1
ATOM 1618 N N . ALA A 1 194 ? 17.499 -0.310 58.728 1.00 4.39 194 ALA A N 1
ATOM 1619 C CA . ALA A 1 194 ? 17.245 -1.046 57.492 1.00 4.67 194 ALA A CA 1
ATOM 1620 C C . ALA A 1 194 ? 18.226 -0.652 56.391 1.00 4.46 194 ALA A C 1
ATOM 1621 O O . ALA A 1 194 ? 18.668 -1.495 55.614 1.00 5.16 194 ALA A O 1
ATOM 1623 N N . GLY A 1 195 ? 18.568 0.627 56.315 1.00 4.06 195 GLY A N 1
ATOM 1624 C CA . GLY A 1 195 ? 19.511 1.079 55.301 1.00 4.37 195 GLY A CA 1
ATOM 1625 C C . GLY A 1 195 ? 20.901 0.523 55.540 1.00 4.18 195 GLY A C 1
ATOM 1626 O O . GLY A 1 195 ? 21.594 0.134 54.606 1.00 4.43 195 GLY A O 1
ATOM 1627 N N . HIS A 1 196 ? 21.317 0.508 56.802 1.00 4.31 196 HIS A N 1
ATOM 1628 C CA . HIS A 1 196 ? 22.639 0.029 57.177 1.00 4.39 196 HIS A CA 1
ATOM 1629 C C . HIS A 1 196 ? 22.793 -1.451 56.820 1.00 4.28 196 HIS A C 1
ATOM 1630 O O . HIS A 1 196 ? 23.804 -1.862 56.244 1.00 4.61 196 HIS A O 1
ATOM 1637 N N . THR A 1 197 ? 21.779 -2.248 57.141 1.00 4.39 197 THR A N 1
ATOM 1638 C CA . THR A 1 197 ? 21.839 -3.678 56.866 1.00 4.39 197 THR A CA 1
ATOM 1639 C C . THR A 1 197 ? 21.853 -3.971 55.372 1.00 4.13 197 THR A C 1
ATOM 1640 O O . THR A 1 197 ? 22.593 -4.849 54.927 1.00 4.25 197 THR A O 1
ATOM 1644 N N . GLN A 1 198 ? 21.040 -3.253 54.597 1.00 3.95 198 GLN A N 1
ATOM 1645 C CA . GLN A 1 198 ? 21.060 -3.430 53.146 1.00 4.18 198 GLN A CA 1
ATOM 1646 C C . GLN A 1 198 ? 22.426 -3.069 52.576 1.00 3.96 198 GLN A C 1
ATOM 1647 O O . GLN A 1 198 ? 22.926 -3.746 51.685 1.00 4.06 198 GLN A O 1
ATOM 1653 N N . LEU A 1 199 ? 23.041 -2.015 53.096 1.00 4.17 199 LEU A N 1
ATOM 1654 C CA . LEU A 1 199 ? 24.370 -1.621 52.612 1.00 4.08 199 LEU A CA 1
ATOM 1655 C C . LEU A 1 199 ? 25.419 -2.680 52.914 1.00 4.18 199 LEU A C 1
ATOM 1656 O O A LEU A 1 199 ? 26.188 -3.063 52.036 0.50 4.64 199 LEU A O 1
ATOM 1657 O O B LEU A 1 199 ? 26.188 -3.063 52.036 0.50 4.65 199 LEU A O 1
ATOM 1665 N N . ILE A 1 200 ? 25.437 -3.176 54.143 1.00 4.39 200 ILE A N 1
ATOM 1666 C CA . ILE A 1 200 ? 26.379 -4.228 54.484 1.00 4.55 200 ILE A CA 1
ATOM 1667 C C A ILE A 1 200 ? 26.115 -5.473 53.629 0.50 4.55 200 ILE A C 1
ATOM 1668 C C B ILE A 1 200 ? 26.115 -5.476 53.633 0.50 4.56 200 ILE A C 1
ATOM 1669 O O A ILE A 1 200 ? 27.056 -6.122 53.170 0.50 4.72 200 ILE A O 1
ATOM 1670 O O B ILE A 1 200 ? 27.056 -6.131 53.183 0.50 4.73 200 ILE A O 1
ATOM 1678 N N . ALA A 1 201 ? 24.840 -5.796 53.411 1.00 4.34 201 ALA A N 1
ATOM 1679 C CA . ALA A 1 201 ? 24.451 -6.916 52.543 1.00 4.31 201 ALA A CA 1
ATOM 1680 C C . ALA A 1 201 ? 24.991 -6.750 51.125 1.00 4.25 201 ALA A C 1
ATOM 1681 O O . ALA A 1 201 ? 25.552 -7.686 50.548 1.00 4.55 201 ALA A O 1
ATOM 1683 N N . HIS A 1 202 ? 24.826 -5.549 50.578 1.00 4.47 202 HIS A N 1
ATOM 1684 C CA . HIS A 1 202 ? 25.342 -5.224 49.268 1.00 4.56 202 HIS A CA 1
ATOM 1685 C C . HIS A 1 202 ? 26.854 -5.437 49.195 1.00 4.65 202 HIS A C 1
ATOM 1686 O O . HIS A 1 202 ? 27.372 -6.070 48.271 1.00 4.84 202 HIS A O 1
ATOM 1693 N N . GLY A 1 203 ? 27.564 -4.885 50.168 1.00 4.50 203 GLY A N 1
ATOM 1694 C CA . GLY A 1 203 ? 29.016 -5.012 50.193 1.00 4.94 203 GLY A CA 1
ATOM 1695 C C . GLY A 1 203 ? 29.467 -6.460 50.302 1.00 4.87 203 GLY A C 1
ATOM 1696 O O . GLY A 1 203 ? 30.409 -6.885 49.624 1.00 5.41 203 GLY A O 1
ATOM 1697 N N . LYS A 1 204 ? 28.803 -7.222 51.163 1.00 5.18 204 LYS A N 1
ATOM 1698 C CA . LYS A 1 204 ? 29.134 -8.631 51.329 1.00 5.34 204 LYS A CA 1
ATOM 1699 C C . LYS A 1 204 ? 28.914 -9.397 50.028 1.00 5.35 204 LYS A C 1
ATOM 1700 O O . LYS A 1 204 ? 29.737 -10.232 49.653 1.00 5.59 204 LYS A O 1
ATOM 1706 N N . ALA A 1 205 ? 27.809 -9.121 49.342 1.00 5.21 205 ALA A N 1
ATOM 1707 C CA . ALA A 1 205 ? 27.534 -9.787 48.076 1.00 5.39 205 ALA A CA 1
ATOM 1708 C C . ALA A 1 205 ? 28.565 -9.422 47.005 1.00 5.16 205 ALA A C 1
ATOM 1709 O O . ALA A 1 205 ? 29.019 -10.293 46.265 1.00 5.31 205 ALA A O 1
ATOM 1711 N N . TYR A 1 206 ? 28.930 -8.144 46.924 1.00 5.08 206 TYR A N 1
ATOM 1712 C CA . TYR A 1 206 ? 29.908 -7.695 45.936 1.00 5.25 206 TYR A CA 1
ATOM 1713 C C . TYR A 1 206 ? 31.263 -8.360 46.175 1.00 5.13 206 TYR A C 1
ATOM 1714 O O . TYR A 1 206 ? 31.900 -8.852 45.244 1.00 5.38 206 TYR A O 1
ATOM 1723 N N . ARG A 1 207 ? 31.709 -8.360 47.423 1.00 5.28 207 ARG A N 1
ATOM 1724 C CA . ARG A 1 207 ? 33.011 -8.924 47.746 1.00 5.65 207 ARG A CA 1
ATOM 1725 C C . ARG A 1 207 ? 33.015 -10.434 47.575 1.00 5.85 207 ARG A C 1
ATOM 1726 O O . ARG A 1 207 ? 34.013 -10.987 47.134 1.00 6.30 207 ARG A O 1
ATOM 1734 N N . LEU A 1 208 ? 31.906 -11.098 47.901 1.00 6.12 208 LEU A N 1
ATOM 1735 C CA . LEU A 1 208 ? 31.757 -12.529 47.627 1.00 6.27 208 LEU A CA 1
ATOM 1736 C C A LEU A 1 208 ? 31.878 -12.804 46.130 0.50 5.87 208 LEU A C 1
ATOM 1737 C C B LEU A 1 208 ? 31.881 -12.801 46.131 0.50 5.87 208 LEU A C 1
ATOM 1738 O O A LEU A 1 208 ? 32.570 -13.738 45.714 0.50 6.10 208 LEU A O 1
ATOM 1739 O O B LEU A 1 208 ? 32.584 -13.726 45.713 0.50 6.09 208 LEU A O 1
ATOM 1747 N N . TYR A 1 209 ? 31.208 -11.989 45.321 1.00 5.65 209 TYR A N 1
ATOM 1748 C CA . TYR A 1 209 ? 31.294 -12.131 43.872 1.00 6.11 209 TYR A CA 1
ATOM 1749 C C . TYR A 1 209 ? 32.740 -12.001 43.398 1.00 6.38 209 TYR A C 1
ATOM 1750 O O . TYR A 1 209 ? 33.243 -12.843 42.651 1.00 6.43 209 TYR A O 1
ATOM 1759 N N . GLU A 1 210 ? 33.402 -10.951 43.860 1.00 7.33 210 GLU A N 1
ATOM 1760 C CA . GLU A 1 210 ? 34.787 -10.666 43.495 1.00 8.66 210 GLU A CA 1
ATOM 1761 C C A GLU A 1 210 ? 35.710 -11.848 43.767 0.50 8.87 210 GLU A C 1
ATOM 1762 C C B GLU A 1 210 ? 35.710 -11.848 43.766 0.50 8.87 210 GLU A C 1
ATOM 1763 O O A GLU A 1 210 ? 36.559 -12.197 42.942 0.50 9.35 210 GLU A O 1
ATOM 1764 O O B GLU A 1 210 ? 36.557 -12.199 42.941 0.50 9.35 210 GLU A O 1
ATOM 1774 N N . GLU A 1 211 ? 35.536 -12.451 44.936 1.00 9.20 211 GLU A N 1
ATOM 1775 C CA . GLU A 1 211 ? 36.419 -13.522 45.395 1.00 10.40 211 GLU A CA 1
ATOM 1776 C C A GLU A 1 211 ? 36.100 -14.887 44.804 0.50 9.78 211 GLU A C 1
ATOM 1777 C C B GLU A 1 211 ? 36.102 -14.852 44.720 0.50 9.74 211 GLU A C 1
ATOM 1778 O O A GLU A 1 211 ? 37.005 -15.687 44.556 0.50 10.07 211 GLU A O 1
ATOM 1779 O O B GLU A 1 211 ? 37.009 -15.550 44.254 0.50 10.02 211 GLU A O 1
ATOM 1789 N N . MET A 1 212 ? 34.817 -15.175 44.628 1.00 9.13 212 MET A N 1
ATOM 1790 C CA . MET A 1 212 ? 34.394 -16.532 44.330 1.00 9.61 212 MET A CA 1
ATOM 1791 C C . MET A 1 212 ? 33.772 -16.792 42.970 1.00 8.04 212 MET A C 1
ATOM 1792 O O . MET A 1 212 ? 33.674 -17.953 42.569 1.00 8.57 212 MET A O 1
ATOM 1797 N N . PHE A 1 213 ? 33.366 -15.744 42.256 1.00 7.18 213 PHE A N 1
ATOM 1798 C CA . PHE A 1 213 ? 32.636 -15.922 40.997 1.00 7.35 213 PHE A CA 1
ATOM 1799 C C . PHE A 1 213 ? 33.171 -15.095 39.846 1.00 6.99 213 PHE A C 1
ATOM 1800 O O . PHE A 1 213 ? 33.316 -15.603 38.734 1.00 6.66 213 PHE A O 1
ATOM 1808 N N . LYS A 1 214 ? 33.482 -13.831 40.109 1.00 7.27 214 LYS A N 1
ATOM 1809 C CA . LYS A 1 214 ? 34.014 -12.940 39.081 1.00 7.59 214 LYS A CA 1
ATOM 1810 C C . LYS A 1 214 ? 35.209 -13.519 38.307 1.00 6.77 214 LYS A C 1
ATOM 1811 O O . LYS A 1 214 ? 35.278 -13.322 37.097 1.00 6.64 214 LYS A O 1
ATOM 1817 N N . PRO A 1 215 ? 36.156 -14.210 38.958 1.00 6.70 215 PRO A N 1
ATOM 1818 C CA . PRO A 1 215 ? 37.306 -14.738 38.217 1.00 7.14 215 PRO A CA 1
ATOM 1819 C C . PRO A 1 215 ? 36.933 -15.611 37.020 1.00 7.40 215 PRO A C 1
ATOM 1820 O O . PRO A 1 215 ? 37.668 -15.610 36.027 1.00 8.45 215 PRO A O 1
ATOM 1824 N N . THR A 1 216 ? 35.819 -16.340 37.093 1.00 7.71 216 THR A N 1
ATOM 1825 C CA . THR A 1 216 ? 35.369 -17.154 35.960 1.00 8.55 216 THR A CA 1
ATOM 1826 C C . THR A 1 216 ? 34.137 -16.586 35.246 1.00 8.29 216 THR A C 1
ATOM 1827 O O . THR A 1 216 ? 33.902 -16.930 34.089 1.00 9.87 216 THR A O 1
ATOM 1831 N N . GLN A 1 217 ? 33.354 -15.734 35.911 1.00 7.28 217 GLN A N 1
ATOM 1832 C CA . GLN A 1 217 ? 32.100 -15.231 35.329 1.00 7.11 217 GLN A CA 1
ATOM 1833 C C . GLN A 1 217 ? 32.211 -13.858 34.674 1.00 7.22 217 GLN A C 1
ATOM 1834 O O . GLN A 1 217 ? 31.461 -13.564 33.745 1.00 7.89 217 GLN A O 1
ATOM 1840 N N . ASN A 1 218 ? 33.117 -13.016 35.161 1.00 7.58 218 ASN A N 1
ATOM 1841 C CA . ASN A 1 218 ? 33.427 -11.741 34.501 1.00 8.15 218 ASN A CA 1
ATOM 1842 C C . ASN A 1 218 ? 32.228 -10.813 34.317 1.00 8.07 218 ASN A C 1
ATOM 1843 O O . ASN A 1 218 ? 32.085 -10.187 33.264 1.00 9.25 218 ASN A O 1
ATOM 1848 N N . GLY A 1 219 ? 31.384 -10.715 35.341 1.00 7.49 219 GLY A N 1
ATOM 1849 C CA . GLY A 1 219 ? 30.207 -9.845 35.290 1.00 7.41 219 GLY A CA 1
ATOM 1850 C C . GLY A 1 219 ? 30.368 -8.561 36.073 1.00 7.18 219 GLY A C 1
ATOM 1851 O O . GLY A 1 219 ? 31.438 -8.266 36.613 1.00 7.95 219 GLY A O 1
ATOM 1852 N N . LYS A 1 220 ? 29.266 -7.814 36.128 1.00 6.64 220 LYS A N 1
ATOM 1853 C CA . LYS A 1 220 ? 29.203 -6.489 36.740 1.00 7.09 220 LYS A CA 1
ATOM 1854 C C . LYS A 1 220 ? 28.050 -6.438 37.734 1.00 6.05 220 LYS A C 1
ATOM 1855 O O . LYS A 1 220 ? 26.992 -7.034 37.490 1.00 6.23 220 LYS A O 1
ATOM 1861 N N . ILE A 1 221 ? 28.255 -5.690 38.821 1.00 5.88 221 ILE A N 1
ATOM 1862 C CA . ILE A 1 221 ? 27.260 -5.514 39.877 1.00 6.22 221 ILE A CA 1
ATOM 1863 C C . ILE A 1 221 ? 27.061 -4.036 40.193 1.00 5.58 221 ILE A C 1
ATOM 1864 O O . ILE A 1 221 ? 28.025 -3.269 40.256 1.00 5.82 221 ILE A O 1
ATOM 1869 N N . SER A 1 222 ? 25.809 -3.654 40.430 1.00 5.42 222 SER A N 1
ATOM 1870 C CA . SER A 1 222 ? 25.503 -2.364 41.026 1.00 5.32 222 SER A CA 1
ATOM 1871 C C . SER A 1 222 ? 24.309 -2.498 41.967 1.00 4.98 222 SER A C 1
ATOM 1872 O O . SER A 1 222 ? 23.894 -3.606 42.308 1.00 5.22 222 SER A O 1
ATOM 1875 N N . ILE A 1 223 ? 23.794 -1.344 42.383 1.00 4.86 223 ILE A N 1
ATOM 1876 C CA . ILE A 1 223 ? 22.662 -1.235 43.288 1.00 4.85 223 ILE A CA 1
ATOM 1877 C C . ILE A 1 223 ? 21.818 -0.090 42.737 1.00 4.50 223 ILE A C 1
ATOM 1878 O O . ILE A 1 223 ? 22.358 0.961 42.410 1.00 4.76 223 ILE A O 1
ATOM 1883 N N . SER A 1 224 ? 20.510 -0.301 42.585 1.00 4.37 224 SER A N 1
ATOM 1884 C CA . SER A 1 224 ? 19.649 0.699 41.943 1.00 4.37 224 SER A CA 1
ATOM 1885 C C . SER A 1 224 ? 19.193 1.742 42.959 1.00 4.27 224 SER A C 1
ATOM 1886 O O . SER A 1 224 ? 18.251 1.523 43.726 1.00 4.98 224 SER A O 1
ATOM 1889 N N . ILE A 1 225 ? 19.885 2.877 42.960 1.00 4.27 225 ILE A N 1
ATOM 1890 C CA . ILE A 1 225 ? 19.653 3.937 43.931 1.00 4.49 225 ILE A CA 1
ATOM 1891 C C . ILE A 1 225 ? 18.655 4.922 43.343 1.00 4.47 225 ILE A C 1
ATOM 1892 O O . ILE A 1 225 ? 18.827 5.418 42.225 1.00 4.79 225 ILE A O 1
ATOM 1897 N N . SER A 1 226 ? 17.605 5.188 44.116 1.00 4.76 226 SER A N 1
ATOM 1898 C CA . SER A 1 226 ? 16.470 5.982 43.673 1.00 4.80 226 SER A CA 1
ATOM 1899 C C . SER A 1 226 ? 16.334 7.238 44.520 1.00 4.89 226 SER A C 1
ATOM 1900 O O . SER A 1 226 ? 17.233 7.594 45.282 1.00 5.49 226 SER A O 1
ATOM 1903 N N . GLY A 1 227 ? 15.199 7.913 44.375 1.00 5.15 227 GLY A N 1
ATOM 1904 C CA . GLY A 1 227 ? 14.858 9.028 45.242 1.00 5.31 227 GLY A CA 1
ATOM 1905 C C . GLY A 1 227 ? 14.250 10.185 44.489 1.00 5.05 227 GLY A C 1
ATOM 1906 O O . GLY A 1 227 ? 14.426 10.318 43.279 1.00 5.05 227 GLY A O 1
ATOM 1907 N N . VAL A 1 228 ? 13.544 11.042 45.210 1.00 4.84 228 VAL A N 1
ATOM 1908 C CA . VAL A 1 228 ? 13.096 12.300 44.640 1.00 4.92 228 VAL A CA 1
ATOM 1909 C C . VAL A 1 228 ? 14.321 13.203 44.529 1.00 4.85 228 VAL A C 1
ATOM 1910 O O . VAL A 1 228 ? 15.111 13.279 45.470 1.00 5.41 228 VAL A O 1
ATOM 1914 N N . PHE A 1 229 ? 14.508 13.850 43.379 1.00 4.91 229 PHE A N 1
ATOM 1915 C CA . PHE A 1 229 ? 15.599 14.811 43.229 1.00 4.99 229 PHE A CA 1
ATOM 1916 C C . PHE A 1 229 ? 15.148 16.177 43.716 1.00 4.96 229 PHE A C 1
ATOM 1917 O O . PHE A 1 229 ? 14.017 16.584 43.463 1.00 5.36 229 PHE A O 1
ATOM 1925 N N . PHE A 1 230 ? 16.040 16.885 44.401 1.00 4.90 230 PHE A N 1
ATOM 1926 C CA . PHE A 1 230 ? 15.705 18.154 45.031 1.00 5.27 230 PHE A CA 1
ATOM 1927 C C . PHE A 1 230 ? 16.479 19.317 44.439 1.00 5.27 230 PHE A C 1
ATOM 1928 O O . PHE A 1 230 ? 17.688 19.236 44.207 1.00 5.77 230 PHE A O 1
ATOM 1936 N N . MET A 1 231 ? 15.744 20.401 44.201 1.00 5.85 231 MET A N 1
ATOM 1937 C CA . MET A 1 231 ? 16.288 21.646 43.675 1.00 6.92 231 MET A CA 1
ATOM 1938 C C . MET A 1 231 ? 15.876 22.784 44.600 1.00 6.83 231 MET A C 1
ATOM 1939 O O . MET A 1 231 ? 14.850 22.697 45.266 1.00 6.32 231 MET A O 1
ATOM 1944 N N . PRO A 1 232 ? 16.677 23.845 44.672 1.00 7.65 232 PRO A N 1
ATOM 1945 C CA . PRO A 1 232 ? 16.360 24.960 45.563 1.00 7.98 232 PRO A CA 1
ATOM 1946 C C . PRO A 1 232 ? 15.074 25.672 45.150 1.00 8.22 232 PRO A C 1
ATOM 1947 O O . PRO A 1 232 ? 14.874 25.953 43.965 1.00 8.79 232 PRO A O 1
ATOM 1951 N N . LYS A 1 233 ? 14.212 25.963 46.118 1.00 8.79 233 LYS A N 1
ATOM 1952 C CA . LYS A 1 233 ? 12.962 26.664 45.835 1.00 9.56 233 LYS A CA 1
ATOM 1953 C C . LYS A 1 233 ? 13.241 28.032 45.204 1.00 9.66 233 LYS A C 1
ATOM 1954 O O . LYS A 1 233 ? 12.624 28.403 44.201 1.00 10.32 233 LYS A O 1
ATOM 1960 N N . ASN A 1 234 ? 14.168 28.769 45.809 1.00 10.07 234 ASN A N 1
ATOM 1961 C CA . ASN A 1 234 ? 14.693 30.005 45.243 1.00 11.09 234 ASN A CA 1
ATOM 1962 C C . ASN A 1 234 ? 16.092 29.689 44.738 1.00 11.49 234 ASN A C 1
ATOM 1963 O O . ASN A 1 234 ? 17.006 29.472 45.529 1.00 11.33 234 ASN A O 1
ATOM 1968 N N . ALA A 1 235 ? 16.256 29.651 43.419 1.00 12.76 235 ALA A N 1
ATOM 1969 C CA . ALA A 1 235 ? 17.525 29.260 42.806 1.00 13.86 235 ALA A CA 1
ATOM 1970 C C . ALA A 1 235 ? 18.664 30.237 43.098 1.00 14.62 235 ALA A C 1
ATOM 1971 O O . ALA A 1 235 ? 19.829 29.896 42.918 1.00 15.03 235 ALA A O 1
ATOM 1973 N N . GLU A 1 236 ? 18.322 31.446 43.541 1.00 15.12 236 GLU A N 1
ATOM 1974 C CA . GLU A 1 236 ? 19.319 32.458 43.892 1.00 15.42 236 GLU A CA 1
ATOM 1975 C C . GLU A 1 236 ? 19.646 32.493 45.387 1.00 15.00 236 GLU A C 1
ATOM 1976 O O . GLU A 1 236 ? 20.485 33.288 45.813 1.00 15.69 236 GLU A O 1
ATOM 1982 N N . SER A 1 237 ? 19.004 31.631 46.176 1.00 13.85 237 SER A N 1
ATOM 1983 C CA . SER A 1 237 ? 19.210 31.609 47.626 1.00 13.13 237 SER A CA 1
ATOM 1984 C C . SER A 1 237 ? 20.289 30.606 48.017 1.00 12.43 237 SER A C 1
ATOM 1985 O O . SER A 1 237 ? 20.127 29.405 47.794 1.00 11.75 237 SER A O 1
ATOM 1988 N N . ASP A 1 238 ? 21.376 31.090 48.614 1.00 12.32 238 ASP A N 1
ATOM 1989 C CA . ASP A 1 238 ? 22.426 30.208 49.135 1.00 12.39 238 ASP A CA 1
ATOM 1990 C C . ASP A 1 238 ? 21.864 29.225 50.156 1.00 11.41 238 ASP A C 1
ATOM 1991 O O . ASP A 1 238 ? 22.273 28.062 50.204 1.00 11.23 238 ASP A O 1
ATOM 1996 N N . ASP A 1 239 ? 20.929 29.698 50.968 1.00 10.92 239 ASP A N 1
ATOM 1997 C CA . ASP A 1 239 ? 20.258 28.866 51.960 1.00 10.83 239 ASP A CA 1
ATOM 1998 C C . ASP A 1 239 ? 19.539 27.685 51.310 1.00 9.97 239 ASP A C 1
ATOM 1999 O O . ASP A 1 239 ? 19.705 26.535 51.728 1.00 9.62 239 ASP A O 1
ATOM 2007 N N . ASP A 1 240 ? 18.741 27.970 50.286 1.00 9.23 240 ASP A N 1
ATOM 2008 C CA . ASP A 1 240 ? 17.995 26.915 49.592 1.00 8.92 240 ASP A CA 1
ATOM 2009 C C . ASP A 1 240 ? 18.925 25.969 48.834 1.00 8.41 240 ASP A C 1
ATOM 2010 O O . ASP A 1 240 ? 18.651 24.773 48.746 1.00 7.70 240 ASP A O 1
ATOM 2015 N N . ILE A 1 241 ? 20.010 26.499 48.282 1.00 8.69 241 ILE A N 1
ATOM 2016 C CA . ILE A 1 241 ? 21.004 25.665 47.609 1.00 8.94 241 ILE A CA 1
ATOM 2017 C C . ILE A 1 241 ? 21.633 24.687 48.611 1.00 8.52 241 ILE A C 1
ATOM 2018 O O . ILE A 1 241 ? 21.799 23.504 48.318 1.00 8.01 241 ILE A O 1
ATOM 2023 N N . GLU A 1 242 ? 21.960 25.182 49.799 1.00 8.82 242 GLU A N 1
ATOM 2024 C CA . GLU A 1 242 ? 22.489 24.334 50.869 1.00 8.80 242 GLU A CA 1
ATOM 2025 C C . GLU A 1 242 ? 21.470 23.271 51.278 1.00 7.64 242 GLU A C 1
ATOM 2026 O O . GLU A 1 242 ? 21.811 22.098 51.452 1.00 7.22 242 GLU A O 1
ATOM 2032 N N . THR A 1 243 ? 20.220 23.687 51.435 1.00 7.00 243 THR A N 1
ATOM 2033 C CA . THR A 1 243 ? 19.151 22.763 51.795 1.00 6.84 243 THR A CA 1
ATOM 2034 C C . THR A 1 243 ? 18.994 21.663 50.751 1.00 6.40 243 THR A C 1
ATOM 2035 O O . THR A 1 243 ? 18.844 20.490 51.098 1.00 6.23 243 THR A O 1
ATOM 2039 N N . ALA A 1 244 ? 19.027 22.031 49.473 1.00 6.05 244 ALA A N 1
ATOM 2040 C CA . ALA A 1 244 ? 18.883 21.041 48.406 1.00 6.17 244 ALA A CA 1
ATOM 2041 C C . ALA A 1 244 ? 20.025 20.034 48.428 1.00 5.74 244 ALA A C 1
ATOM 2042 O O . ALA A 1 244 ? 19.805 18.840 48.237 1.00 5.62 244 ALA A O 1
ATOM 2044 N N . GLU A 1 245 ? 21.247 20.503 48.659 1.00 5.73 245 GLU A N 1
ATOM 2045 C CA . GLU A 1 245 ? 22.379 19.584 48.737 1.00 5.90 245 GLU A CA 1
ATOM 2046 C C . GLU A 1 245 ? 22.211 18.595 49.900 1.00 5.57 245 GLU A C 1
ATOM 2047 O O . GLU A 1 245 ? 22.448 17.392 49.747 1.00 5.71 245 GLU A O 1
ATOM 2053 N N . ARG A 1 246 ? 21.800 19.098 51.059 1.00 5.41 246 ARG A N 1
ATOM 2054 C CA . ARG A 1 246 ? 21.546 18.245 52.216 1.00 5.45 246 ARG A CA 1
ATOM 2055 C C . ARG A 1 246 ? 20.438 17.234 51.922 1.00 5.06 246 ARG A C 1
ATOM 2056 O O . ARG A 1 246 ? 20.582 16.047 52.216 1.00 5.16 246 ARG A O 1
ATOM 2064 N N . ALA A 1 247 ? 19.348 17.699 51.322 1.00 4.93 247 ALA A N 1
ATOM 2065 C CA . ALA A 1 247 ? 18.226 16.825 50.993 1.00 4.92 247 ALA A CA 1
ATOM 2066 C C . ALA A 1 247 ? 18.648 15.739 50.005 1.00 4.50 247 ALA A C 1
ATOM 2067 O O . ALA A 1 247 ? 18.256 14.581 50.148 1.00 4.50 247 ALA A O 1
ATOM 2069 N N . ASN A 1 248 ? 19.457 16.106 49.013 1.00 4.45 248 ASN A N 1
ATOM 2070 C CA . ASN A 1 248 ? 19.956 15.145 48.027 1.00 4.77 248 ASN A CA 1
ATOM 2071 C C . ASN A 1 248 ? 20.903 14.120 48.663 1.00 4.35 248 ASN A C 1
ATOM 2072 O O . ASN A 1 248 ? 20.827 12.927 48.370 1.00 4.69 248 ASN A O 1
ATOM 2077 N N . GLN A 1 249 ? 21.789 14.573 49.543 1.00 4.44 249 GLN A N 1
ATOM 2078 C CA . GLN A 1 249 ? 22.653 13.630 50.233 1.00 4.75 249 GLN A CA 1
ATOM 2079 C C . GLN A 1 249 ? 21.842 12.673 51.104 1.00 4.43 249 GLN A C 1
ATOM 2080 O O . GLN A 1 249 ? 22.115 11.476 51.132 1.00 4.99 249 GLN A O 1
ATOM 2086 N N . PHE A 1 250 ? 20.849 13.193 51.819 1.00 4.72 250 PHE A N 1
ATOM 2087 C CA . PHE A 1 250 ? 19.986 12.339 52.634 1.00 4.62 250 PHE A CA 1
ATOM 2088 C C . PHE A 1 250 ? 19.183 11.333 51.797 1.00 4.55 250 PHE A C 1
ATOM 2089 O O . PHE A 1 250 ? 18.919 10.226 52.247 1.00 5.29 250 PHE A O 1
ATOM 2097 N N . GLU A 1 251 ? 18.777 11.724 50.595 1.00 4.36 251 GLU A N 1
ATOM 2098 C CA . GLU A 1 251 ? 17.901 10.891 49.786 1.00 4.66 251 GLU A CA 1
ATOM 2099 C C . GLU A 1 251 ? 18.671 9.758 49.123 1.00 4.52 251 GLU A C 1
ATOM 2100 O O . GLU A 1 251 ? 18.278 8.590 49.228 1.00 5.43 251 GLU A O 1
ATOM 2106 N N . ARG A 1 252 ? 19.753 10.109 48.427 1.00 4.62 252 ARG A N 1
ATOM 2107 C CA . ARG A 1 252 ? 20.511 9.147 47.623 1.00 4.67 252 ARG A CA 1
ATOM 2108 C C . ARG A 1 252 ? 21.983 9.032 48.005 1.00 4.28 252 ARG A C 1
ATOM 2109 O O . ARG A 1 252 ? 22.589 7.988 47.769 1.00 4.31 252 ARG A O 1
ATOM 2117 N N . GLY A 1 253 ? 22.565 10.078 48.585 1.00 4.38 253 GLY A N 1
ATOM 2118 C CA . GLY A 1 253 ? 23.941 9.998 49.078 1.00 4.56 253 GLY A CA 1
ATOM 2119 C C . GLY A 1 253 ? 24.074 8.981 50.200 1.00 4.37 253 GLY A C 1
ATOM 2120 O O . GLY A 1 253 ? 25.116 8.350 50.367 1.00 4.67 253 GLY A O 1
ATOM 2121 N N . TRP A 1 254 ? 22.992 8.815 50.953 1.00 4.48 254 TRP A N 1
ATOM 2122 C CA . TRP A 1 254 ? 22.865 7.796 51.984 1.00 4.62 254 TRP A CA 1
ATOM 2123 C C . TRP A 1 254 ? 23.420 6.449 51.519 1.00 4.37 254 TRP A C 1
ATOM 2124 O O . TRP A 1 254 ? 24.183 5.799 52.242 1.00 4.83 254 TRP A O 1
ATOM 2135 N N . PHE A 1 255 ? 23.051 6.056 50.300 1.00 4.43 255 PHE A N 1
ATOM 2136 C CA . PHE A 1 255 ? 23.490 4.783 49.728 1.00 4.57 255 PHE A CA 1
ATOM 2137 C C . PHE A 1 255 ? 24.695 4.909 48.801 1.00 4.47 255 PHE A C 1
ATOM 2138 O O . PHE A 1 255 ? 25.535 4.013 48.757 1.00 5.14 255 PHE A O 1
ATOM 2146 N N . GLY A 1 256 ? 24.790 6.008 48.060 1.00 4.44 256 GLY A N 1
ATOM 2147 C CA . GLY A 1 256 ? 25.885 6.172 47.112 1.00 4.72 256 GLY A CA 1
ATOM 2148 C C . GLY A 1 256 ? 27.217 6.499 47.758 1.00 4.62 256 GLY A C 1
ATOM 2149 O O . GLY A 1 256 ? 28.266 6.042 47.300 1.00 5.03 256 GLY A O 1
ATOM 2150 N N . HIS A 1 257 ? 27.196 7.284 48.824 1.00 4.82 257 HIS A N 1
ATOM 2151 C CA . HIS A 1 257 ? 28.446 7.686 49.449 1.00 4.99 257 HIS A CA 1
ATOM 2152 C C . HIS A 1 257 ? 29.214 6.462 49.988 1.00 4.99 257 HIS A C 1
ATOM 2153 O O . HIS A 1 257 ? 30.414 6.339 49.717 1.00 5.15 257 HIS A O 1
ATOM 2160 N N . PRO A 1 258 ? 28.579 5.537 50.719 1.00 5.03 258 PRO A N 1
ATOM 2161 C CA . PRO A 1 258 ? 29.323 4.353 51.166 1.00 5.68 258 PRO A CA 1
ATOM 2162 C C . PRO A 1 258 ? 29.878 3.489 50.028 1.00 5.84 258 PRO A C 1
ATOM 2163 O O . PRO A 1 258 ? 30.971 2.929 50.146 1.00 6.18 258 PRO A O 1
ATOM 2167 N N . VAL A 1 259 ? 29.127 3.378 48.942 1.00 6.10 259 VAL A N 1
ATOM 2168 C CA . VAL A 1 259 ? 29.487 2.501 47.832 1.00 6.71 259 VAL A CA 1
ATOM 2169 C C . VAL A 1 259 ? 30.571 3.101 46.930 1.00 6.80 259 VAL A C 1
ATOM 2170 O O . VAL A 1 259 ? 31.376 2.363 46.364 1.00 7.74 259 VAL A O 1
ATOM 2174 N N . TYR A 1 260 ? 30.604 4.427 46.811 1.00 7.00 260 TYR A N 1
ATOM 2175 C CA . TYR A 1 260 ? 31.534 5.105 45.900 1.00 7.62 260 TYR A CA 1
ATOM 2176 C C A TYR A 1 260 ? 32.656 5.880 46.590 0.50 8.00 260 TYR A C 1
ATOM 2177 C C B TYR A 1 260 ? 32.670 5.833 46.624 0.50 7.98 260 TYR A C 1
ATOM 2178 O O A TYR A 1 260 ? 33.787 5.900 46.099 0.50 9.31 260 TYR A O 1
ATOM 2179 O O B TYR A 1 260 ? 33.833 5.726 46.226 0.50 9.23 260 TYR A O 1
ATOM 2195 N N . LYS A 1 261 ? 32.347 6.533 47.706 1.00 7.86 261 LYS A N 1
ATOM 2196 C CA . LYS A 1 261 ? 33.295 7.449 48.349 1.00 7.64 261 LYS A CA 1
ATOM 2197 C C . LYS A 1 261 ? 33.855 6.987 49.690 1.00 7.55 261 LYS A C 1
ATOM 2198 O O . LYS A 1 261 ? 34.923 7.445 50.091 1.00 8.78 261 LYS A O 1
ATOM 2204 N N . GLY A 1 262 ? 33.153 6.090 50.374 1.00 7.14 262 GLY A N 1
ATOM 2205 C CA . GLY A 1 262 ? 33.537 5.656 51.715 1.00 6.99 262 GLY A CA 1
ATOM 2206 C C . GLY A 1 262 ? 32.685 6.307 52.789 1.00 6.65 262 GLY A C 1
ATOM 2207 O O . GLY A 1 262 ? 32.657 7.531 52.908 1.00 6.73 262 GLY A O 1
ATOM 2208 N N . ASP A 1 263 ? 31.989 5.479 53.568 1.00 6.24 263 ASP A N 1
ATOM 2209 C CA . ASP A 1 263 ? 31.195 5.930 54.711 1.00 6.28 263 ASP A CA 1
ATOM 2210 C C . ASP A 1 263 ? 29.939 6.690 54.253 1.00 5.63 263 ASP A C 1
ATOM 2211 O O . ASP A 1 263 ? 29.725 6.906 53.064 1.00 5.44 263 ASP A O 1
ATOM 2216 N N . TYR A 1 264 ? 29.103 7.060 55.211 1.00 5.44 264 TYR A N 1
ATOM 2217 C CA . TYR A 1 264 ? 27.929 7.885 54.955 1.00 5.28 264 TYR A CA 1
ATOM 2218 C C . TYR A 1 264 ? 28.322 9.321 54.604 1.00 5.23 264 TYR A C 1
ATOM 2219 O O . TYR A 1 264 ? 29.428 9.761 54.934 1.00 5.60 264 TYR A O 1
ATOM 2228 N N . PRO A 1 265 ? 27.430 10.074 53.960 1.00 5.26 265 PRO A N 1
ATOM 2229 C CA . PRO A 1 265 ? 27.721 11.485 53.715 1.00 5.39 265 PRO A CA 1
ATOM 2230 C C . PRO A 1 265 ? 28.011 12.220 55.019 1.00 5.26 265 PRO A C 1
ATOM 2231 O O . PRO A 1 265 ? 27.263 12.064 55.985 1.00 5.47 265 PRO A O 1
ATOM 2235 N N . PRO A 1 266 ? 29.080 13.015 55.062 1.00 5.48 266 PRO A N 1
ATOM 2236 C CA . PRO A 1 266 ? 29.355 13.828 56.246 1.00 5.77 266 PRO A CA 1
ATOM 2237 C C . PRO A 1 266 ? 28.158 14.652 56.729 1.00 5.58 266 PRO A C 1
ATOM 2238 O O . PRO A 1 266 ? 27.953 14.777 57.931 1.00 5.45 266 PRO A O 1
ATOM 2242 N N . ILE A 1 267 ? 27.363 15.192 55.810 1.00 5.61 267 ILE A N 1
ATOM 2243 C CA . ILE A 1 267 ? 26.227 16.012 56.222 1.00 6.11 267 ILE A CA 1
ATOM 2244 C C . ILE A 1 267 ? 25.154 15.190 56.945 1.00 5.99 267 ILE A C 1
ATOM 2245 O O . ILE A 1 267 ? 24.471 15.707 57.828 1.00 6.07 267 ILE A O 1
ATOM 2250 N N . MET A 1 268 ? 25.007 13.914 56.585 1.00 6.15 268 MET A N 1
ATOM 2251 C CA . MET A 1 268 ? 24.087 13.021 57.308 1.00 6.48 268 MET A CA 1
ATOM 2252 C C . MET A 1 268 ? 24.582 12.730 58.715 1.00 6.44 268 MET A C 1
ATOM 2253 O O . MET A 1 268 ? 23.798 12.727 59.660 1.00 6.55 268 MET A O 1
ATOM 2258 N N . LYS A 1 269 ? 25.879 12.478 58.864 1.00 6.62 269 LYS A N 1
ATOM 2259 C CA . LYS A 1 269 ? 26.421 12.270 60.194 1.00 7.47 269 LYS A CA 1
ATOM 2260 C C . LYS A 1 269 ? 26.137 13.485 61.065 1.00 7.25 269 LYS A C 1
ATOM 2261 O O . LYS A 1 269 ? 25.638 13.354 62.179 1.00 7.51 269 LYS A O 1
ATOM 2267 N N . LYS A 1 270 ? 26.434 14.674 60.554 1.00 6.79 270 LYS A N 1
ATOM 2268 C CA . LYS A 1 270 ? 26.210 15.887 61.325 1.00 6.72 270 LYS A CA 1
ATOM 2269 C C . LYS A 1 270 ? 24.753 16.013 61.764 1.00 6.44 270 LYS A C 1
ATOM 2270 O O . LYS A 1 270 ? 24.453 16.194 62.943 1.00 6.81 270 LYS A O 1
ATOM 2276 N N . TRP A 1 271 ? 23.844 15.933 60.801 1.00 5.82 271 TRP A N 1
ATOM 2277 C CA . TRP A 1 271 ? 22.442 16.222 61.085 1.00 5.69 271 TRP A CA 1
ATOM 2278 C C . TRP A 1 271 ? 21.759 15.110 61.877 1.00 5.28 271 TRP A C 1
ATOM 2279 O O . TRP A 1 271 ? 21.026 15.395 62.819 1.00 5.86 271 TRP A O 1
ATOM 2290 N N . VAL A 1 272 ? 22.009 13.849 61.538 1.00 5.26 272 VAL A N 1
ATOM 2291 C CA . VAL A 1 272 ? 21.371 12.771 62.292 1.00 5.61 272 VAL A CA 1
ATOM 2292 C C . VAL A 1 272 ? 21.924 12.708 63.721 1.00 5.69 272 VAL A C 1
ATOM 2293 O O . VAL A 1 272 ? 21.164 12.535 64.673 1.00 5.89 272 VAL A O 1
ATOM 2297 N N . ASP A 1 273 ? 23.236 12.871 63.885 1.00 6.01 273 ASP A N 1
ATOM 2298 C CA . ASP A 1 273 ? 23.809 12.843 65.227 1.00 7.03 273 ASP A CA 1
ATOM 2299 C C . ASP A 1 273 ? 23.211 13.973 66.077 1.00 7.23 273 ASP A C 1
ATOM 2300 O O . ASP A 1 273 ? 22.911 13.768 67.256 1.00 7.55 273 ASP A O 1
ATOM 2305 N N . GLN A 1 274 ? 23.035 15.158 65.493 1.00 7.64 274 GLN A N 1
ATOM 2306 C CA . GLN A 1 274 ? 22.466 16.291 66.227 1.00 7.64 274 GLN A CA 1
ATOM 2307 C C . GLN A 1 274 ? 20.982 16.097 66.556 1.00 7.06 274 GLN A C 1
ATOM 2308 O O . GLN A 1 274 ? 20.560 16.364 67.683 1.00 7.18 274 GLN A O 1
ATOM 2314 N N . LYS A 1 275 ? 20.190 15.628 65.593 1.00 6.56 275 LYS A N 1
ATOM 2315 C CA . LYS A 1 275 ? 18.778 15.343 65.872 1.00 6.77 275 LYS A CA 1
ATOM 2316 C C . LYS A 1 275 ? 18.660 14.297 66.980 1.00 6.19 275 LYS A C 1
ATOM 2317 O O . LYS A 1 275 ? 17.799 14.397 67.850 1.00 6.50 275 LYS A O 1
ATOM 2323 N N . SER A 1 276 ? 19.536 13.296 66.948 1.00 5.90 276 SER A N 1
ATOM 2324 C CA . SER A 1 276 ? 19.520 12.231 67.954 1.00 6.40 276 SER A CA 1
ATOM 2325 C C . SER A 1 276 ? 19.810 12.781 69.354 1.00 6.67 276 SER A C 1
ATOM 2326 O O . SER A 1 276 ? 19.170 12.395 70.332 1.00 7.13 276 SER A O 1
ATOM 2329 N N . LYS A 1 277 ? 20.775 13.695 69.437 1.00 8.06 277 LYS A N 1
ATOM 2330 C CA . LYS A 1 277 ? 21.079 14.402 70.684 1.00 8.94 277 LYS A CA 1
ATOM 2331 C C . LYS A 1 277 ? 19.872 15.203 71.167 1.00 8.71 277 LYS A C 1
ATOM 2332 O O . LYS A 1 277 ? 19.529 15.159 72.349 1.00 9.09 277 LYS A O 1
ATOM 2338 N N . GLU A 1 278 ? 19.225 15.924 70.255 1.00 8.62 278 GLU A N 1
ATOM 2339 C CA . GLU A 1 278 ? 18.032 16.708 70.586 1.00 8.96 278 GLU A CA 1
ATOM 2340 C C . GLU A 1 278 ? 16.907 15.829 71.144 1.00 8.56 278 GLU A C 1
ATOM 2341 O O . GLU A 1 278 ? 16.142 16.252 72.011 1.00 9.16 278 GLU A O 1
ATOM 2347 N N . GLU A 1 279 ? 16.817 14.596 70.649 1.00 7.79 279 GLU A N 1
ATOM 2348 C CA . GLU A 1 279 ? 15.818 13.637 71.120 1.00 7.88 279 GLU A CA 1
ATOM 2349 C C . GLU A 1 279 ? 16.206 12.956 72.434 1.00 7.88 279 GLU A C 1
ATOM 2350 O O . GLU A 1 279 ? 15.407 12.211 72.995 1.00 8.40 279 GLU A O 1
ATOM 2356 N N . GLY A 1 280 ? 17.422 13.191 72.915 1.00 7.80 280 GLY A N 1
ATOM 2357 C CA . GLY A 1 280 ? 17.878 12.585 74.161 1.00 8.01 280 GLY A CA 1
ATOM 2358 C C . GLY A 1 280 ? 18.251 11.119 74.019 1.00 7.73 280 GLY A C 1
ATOM 2359 O O . GLY A 1 280 ? 18.274 10.385 75.006 1.00 8.27 280 GLY A O 1
ATOM 2360 N N . LEU A 1 281 ? 18.567 10.688 72.800 1.00 7.72 281 LEU A N 1
ATOM 2361 C CA . LEU A 1 281 ? 18.923 9.292 72.560 1.00 8.14 281 LEU A CA 1
ATOM 2362 C C . LEU A 1 281 ? 20.347 8.986 73.025 1.00 8.83 281 LEU A C 1
ATOM 2363 O O . LEU A 1 281 ? 21.229 9.836 72.929 1.00 9.42 281 LEU A O 1
ATOM 2368 N N . PRO A 1 282 ? 20.576 7.773 73.527 1.00 9.73 282 PRO A N 1
ATOM 2369 C CA . PRO A 1 282 ? 21.893 7.392 74.046 1.00 9.68 282 PRO A CA 1
ATOM 2370 C C . PRO A 1 282 ? 22.956 7.145 72.972 1.00 9.85 282 PRO A C 1
ATOM 2371 O O . PRO A 1 282 ? 24.142 7.108 73.287 1.00 10.50 282 PRO A O 1
ATOM 2375 N N . TRP A 1 283 ? 22.534 6.945 71.727 1.00 9.21 283 TRP A N 1
ATOM 2376 C CA . TRP A 1 283 ? 23.454 6.873 70.593 1.00 8.55 283 TRP A CA 1
ATOM 2377 C C . TRP A 1 283 ? 22.735 7.392 69.360 1.00 7.83 283 TRP A C 1
ATOM 2378 O O . TRP A 1 283 ? 21.501 7.458 69.323 1.00 8.01 283 TRP A O 1
ATOM 2389 N N . SER A 1 284 ? 23.506 7.774 68.354 1.00 7.26 284 SER A N 1
ATOM 2390 C CA . SER A 1 284 ? 22.918 8.316 67.141 1.00 6.74 284 SER A CA 1
ATOM 2391 C C . SER A 1 284 ? 22.037 7.291 66.446 1.00 6.29 284 SER A C 1
ATOM 2392 O O . SER A 1 284 ? 22.348 6.102 66.429 1.00 6.26 284 SER A O 1
ATOM 2395 N N . LYS A 1 285 ? 20.961 7.776 65.839 1.00 5.59 285 LYS A N 1
ATOM 2396 C CA . LYS A 1 285 ? 20.108 6.939 65.005 1.00 5.65 285 LYS A CA 1
ATOM 2397 C C . LYS A 1 285 ? 20.837 6.434 63.758 1.00 5.48 285 LYS A C 1
ATOM 2398 O O . LYS A 1 285 ? 20.417 5.444 63.170 1.00 5.95 285 LYS A O 1
ATOM 2404 N N . LEU A 1 286 ? 21.907 7.108 63.343 1.00 5.72 286 LEU A N 1
ATOM 2405 C CA . LEU A 1 286 ? 22.686 6.652 62.188 1.00 5.84 286 LEU A CA 1
ATOM 2406 C C . LEU A 1 286 ? 23.780 5.708 62.680 1.00 5.88 286 LEU A C 1
ATOM 2407 O O . LEU A 1 286 ? 24.688 6.148 63.394 1.00 6.09 286 LEU A O 1
ATOM 2412 N N . PRO A 1 287 ? 23.717 4.419 62.337 1.00 5.78 287 PRO A N 1
ATOM 2413 C CA . PRO A 1 287 ? 24.758 3.501 62.781 1.00 6.20 287 PRO A CA 1
ATOM 2414 C C . PRO A 1 287 ? 26.129 3.890 62.249 1.00 6.51 287 PRO A C 1
ATOM 2415 O O . PRO A 1 287 ? 26.234 4.555 61.215 1.00 6.61 287 PRO A O 1
ATOM 2419 N N . LYS A 1 288 ? 27.165 3.481 62.972 1.00 7.35 288 LYS A N 1
ATOM 2420 C CA . LYS A 1 288 ? 28.541 3.790 62.612 1.00 8.41 288 LYS A CA 1
ATOM 2421 C C . LYS A 1 288 ? 29.204 2.583 61.971 1.00 8.05 288 LYS A C 1
ATOM 2422 O O . LYS A 1 288 ? 29.255 1.507 62.566 1.00 8.74 288 LYS A O 1
ATOM 2428 N N . PHE A 1 289 ? 29.695 2.753 60.748 1.00 7.74 289 PHE A N 1
ATOM 2429 C CA . PHE A 1 289 ? 30.504 1.720 60.112 1.00 7.90 289 PHE A CA 1
ATOM 2430 C C . PHE A 1 289 ? 31.838 1.577 60.840 1.00 8.25 289 PHE A C 1
ATOM 2431 O O . PHE A 1 289 ? 32.421 2.568 61.279 1.00 9.06 289 PHE A O 1
ATOM 2439 N N . THR A 1 290 ? 32.336 0.350 60.924 1.00 8.74 290 THR A N 1
ATOM 2440 C CA . THR A 1 290 ? 33.718 0.130 61.357 1.00 9.41 290 THR A CA 1
ATOM 2441 C C . THR A 1 290 ? 34.652 0.476 60.204 1.00 9.82 290 THR A C 1
ATOM 2442 O O . THR A 1 290 ? 34.228 0.580 59.052 1.00 9.15 290 THR A O 1
ATOM 2446 N N . LYS A 1 291 ? 35.937 0.612 60.507 1.00 11.03 291 LYS A N 1
ATOM 2447 C CA . LYS A 1 291 ? 36.954 0.829 59.478 1.00 11.30 291 LYS A CA 1
ATOM 2448 C C . LYS A 1 291 ? 36.900 -0.272 58.415 1.00 10.70 291 LYS A C 1
ATOM 2449 O O . LYS A 1 291 ? 36.935 0.009 57.217 1.00 10.32 291 LYS A O 1
ATOM 2455 N N . ASP A 1 292 ? 36.805 -1.520 58.856 1.00 10.46 292 ASP A N 1
ATOM 2456 C CA . ASP A 1 292 ? 36.740 -2.650 57.935 1.00 10.48 292 ASP A CA 1
ATOM 2457 C C . ASP A 1 292 ? 35.494 -2.614 57.051 1.00 9.52 292 ASP A C 1
ATOM 2458 O O . ASP A 1 292 ? 35.569 -2.954 55.873 1.00 9.37 292 ASP A O 1
ATOM 2463 N N . GLU A 1 293 ? 34.358 -2.214 57.614 1.00 8.59 293 GLU A N 1
ATOM 2464 C CA . GLU A 1 293 ? 33.121 -2.106 56.836 1.00 8.21 293 GLU A CA 1
ATOM 2465 C C . GLU A 1 293 ? 33.190 -0.993 55.796 1.00 7.35 293 GLU A C 1
ATOM 2466 O O . GLU A 1 293 ? 32.683 -1.147 54.678 1.00 7.44 293 GLU A O 1
ATOM 2472 N N . ILE A 1 294 ? 33.808 0.129 56.154 1.00 7.30 294 ILE A N 1
ATOM 2473 C CA . ILE A 1 294 ? 33.976 1.219 55.195 1.00 7.99 294 ILE A CA 1
ATOM 2474 C C . ILE A 1 294 ? 34.772 0.716 53.990 1.00 7.90 294 ILE A C 1
ATOM 2475 O O . ILE A 1 294 ? 34.407 0.966 52.841 1.00 7.33 294 ILE A O 1
ATOM 2480 N N . LYS A 1 295 ? 35.848 -0.021 54.258 1.00 9.24 295 LYS A N 1
ATOM 2481 C CA . LYS A 1 295 ? 36.665 -0.614 53.196 1.00 10.32 295 LYS A CA 1
ATOM 2482 C C . LYS A 1 295 ? 35.903 -1.681 52.398 1.00 10.03 295 LYS A C 1
ATOM 2483 O O . LYS A 1 295 ? 36.024 -1.742 51.172 1.00 10.32 295 LYS A O 1
ATOM 2489 N N . LEU A 1 296 ? 35.123 -2.515 53.084 1.00 9.95 296 LEU A N 1
ATOM 2490 C CA . LEU A 1 296 ? 34.265 -3.510 52.420 1.00 9.78 296 LEU A CA 1
ATOM 2491 C C . LEU A 1 296 ? 33.391 -2.851 51.361 1.00 8.23 296 LEU A C 1
ATOM 2492 O O . LEU A 1 296 ? 33.273 -3.340 50.239 1.00 7.93 296 LEU A O 1
ATOM 2497 N N . LEU A 1 297 ? 32.775 -1.735 51.735 1.00 7.03 297 LEU A N 1
ATOM 2498 C CA . LEU A 1 297 ? 31.749 -1.115 50.905 1.00 7.15 297 LEU A CA 1
ATOM 2499 C C . LEU A 1 297 ? 32.280 -0.206 49.811 1.00 6.49 297 LEU A C 1
ATOM 2500 O O . LEU A 1 297 ? 31.665 -0.094 48.757 1.00 6.50 297 LEU A O 1
ATOM 2505 N N . LYS A 1 298 ? 33.388 0.484 50.061 1.00 6.64 298 LYS A N 1
ATOM 2506 C CA . LYS A 1 298 ? 33.882 1.462 49.091 1.00 7.11 298 LYS A CA 1
ATOM 2507 C C . LYS A 1 298 ? 34.408 0.761 47.838 1.00 6.99 298 LYS A C 1
ATOM 2508 O O . LYS A 1 298 ? 35.322 -0.060 47.916 1.00 7.84 298 LYS A O 1
ATOM 2514 N N . GLY A 1 299 ? 33.827 1.092 46.690 1.00 6.82 299 GLY A N 1
ATOM 2515 C CA . GLY A 1 299 ? 34.209 0.494 45.421 1.00 7.09 299 GLY A CA 1
ATOM 2516 C C . GLY A 1 299 ? 33.344 -0.670 44.974 1.00 6.93 299 GLY A C 1
ATOM 2517 O O . GLY A 1 299 ? 33.715 -1.386 44.053 1.00 8.23 299 GLY A O 1
ATOM 2518 N N . THR A 1 300 ? 32.175 -0.851 45.590 1.00 6.39 300 THR A N 1
ATOM 2519 C CA . THR A 1 300 ? 31.322 -2.008 45.290 1.00 6.72 300 THR A CA 1
ATOM 2520 C C . THR A 1 300 ? 30.243 -1.718 44.245 1.00 6.80 300 THR A C 1
ATOM 2521 O O . THR A 1 300 ? 29.113 -2.174 44.357 1.00 6.68 300 THR A O 1
ATOM 2525 N N . ALA A 1 301 ? 30.606 -0.994 43.197 1.00 8.22 301 ALA A N 1
ATOM 2526 C CA . ALA A 1 301 ? 29.705 -0.823 42.069 1.00 8.73 301 ALA A CA 1
ATOM 2527 C 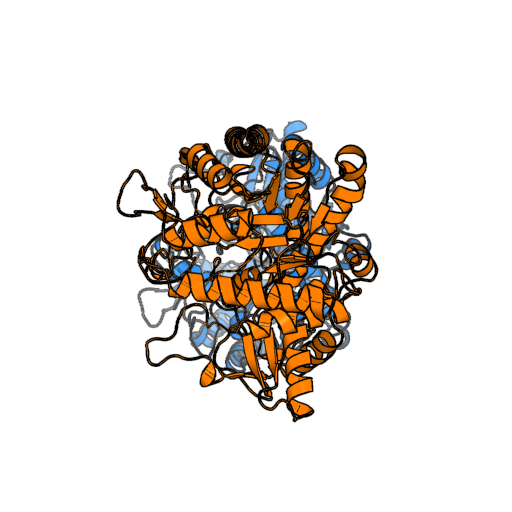C . ALA A 1 301 ? 30.493 -0.631 40.790 1.00 9.05 301 ALA A C 1
ATOM 2528 O O . ALA A 1 301 ? 31.313 0.286 40.688 1.00 11.29 301 ALA A O 1
ATOM 2530 N N . ASP A 1 302 ? 30.208 -1.471 39.804 1.00 8.08 302 ASP A N 1
ATOM 2531 C CA . ASP A 1 302 ? 30.938 -1.456 38.544 1.00 7.64 302 ASP A CA 1
ATOM 2532 C C . ASP A 1 302 ? 30.357 -0.470 37.543 1.00 7.35 302 ASP A C 1
ATOM 2533 O O . ASP A 1 302 ? 30.985 -0.178 36.529 1.00 8.42 302 ASP A O 1
ATOM 2538 N N . PHE A 1 303 ? 29.159 0.020 37.844 1.00 6.66 303 PHE A N 1
ATOM 2539 C CA . PHE A 1 303 ? 28.494 1.088 37.114 1.00 6.61 303 PHE A CA 1
ATOM 2540 C C . PHE A 1 303 ? 27.521 1.684 38.119 1.00 6.15 303 PHE A C 1
ATOM 2541 O O . PHE A 1 303 ? 27.218 1.040 39.126 1.00 6.46 303 PHE A O 1
ATOM 2549 N N . TYR A 1 304 ? 27.057 2.905 37.870 1.00 5.71 304 TYR A N 1
ATOM 2550 C CA . TYR A 1 304 ? 26.033 3.520 38.708 1.00 5.69 304 TYR A CA 1
ATOM 2551 C C . TYR A 1 304 ? 24.670 3.143 38.136 1.00 5.53 304 TYR A C 1
ATOM 2552 O O . TYR A 1 304 ? 24.430 3.341 36.948 1.00 6.57 304 TYR A O 1
ATOM 2561 N N . ALA A 1 305 ? 23.788 2.598 38.972 1.00 5.12 305 ALA A N 1
ATOM 2562 C CA . ALA A 1 305 ? 22.431 2.238 38.557 1.00 5.00 305 ALA A CA 1
ATOM 2563 C C . ALA A 1 305 ? 21.451 3.227 39.181 1.00 4.75 305 ALA A C 1
ATOM 2564 O O . ALA A 1 305 ? 21.367 3.347 40.403 1.00 5.37 305 ALA A O 1
ATOM 2566 N N . LEU A 1 306 ? 20.728 3.950 38.331 1.00 4.68 306 LEU A N 1
ATOM 2567 C CA . LEU A 1 306 ? 19.812 5.006 38.746 1.00 4.76 306 LEU A CA 1
ATOM 2568 C C . LEU A 1 306 ? 18.365 4.650 38.421 1.00 4.33 306 LEU A C 1
ATOM 2569 O O . LEU A 1 306 ? 18.038 4.372 37.270 1.00 4.49 306 LEU A O 1
ATOM 2574 N N . ASN A 1 307 ? 17.495 4.688 39.428 1.00 4.12 307 ASN A N 1
ATOM 2575 C CA . ASN A 1 307 ? 16.048 4.718 39.198 1.00 4.45 307 ASN A CA 1
ATOM 2576 C C . ASN A 1 307 ? 15.622 6.158 39.397 1.00 4.42 307 ASN A C 1
ATOM 2577 O O . ASN A 1 307 ? 16.033 6.776 40.378 1.00 4.97 307 ASN A O 1
ATOM 2582 N N . HIS A 1 308 ? 14.788 6.695 38.511 1.00 4.54 308 HIS A N 1
ATOM 2583 C CA . HIS A 1 308 ? 14.378 8.085 38.636 1.00 4.39 308 HIS A CA 1
ATOM 2584 C C . HIS A 1 308 ? 13.005 8.353 38.059 1.00 4.53 308 HIS A C 1
ATOM 2585 O O . HIS A 1 308 ? 12.686 7.868 36.977 1.00 4.99 308 HIS A O 1
ATOM 2592 N N . TYR A 1 309 ? 12.223 9.161 38.778 1.00 4.41 309 TYR A N 1
ATOM 2593 C CA . TYR A 1 309 ? 10.861 9.502 38.374 1.00 4.68 309 TYR A CA 1
ATOM 2594 C C . TYR A 1 309 ? 10.554 10.999 38.417 1.00 4.71 309 TYR A C 1
ATOM 2595 O O . TYR A 1 309 ? 10.052 11.546 37.436 1.00 5.33 309 TYR A O 1
ATOM 2604 N N . SER A 1 310 ? 10.826 11.667 39.534 1.00 4.74 310 SER A N 1
ATOM 2605 C CA . SER A 1 310 ? 10.380 13.048 39.694 1.00 4.92 310 SER A CA 1
ATOM 2606 C C . SER A 1 310 ? 11.269 13.836 40.656 1.00 4.97 310 SER A C 1
ATOM 2607 O O . SER A 1 310 ? 12.226 13.296 41.239 1.00 4.87 310 SER A O 1
ATOM 2610 N N . SER A 1 311 ? 10.939 15.121 40.786 1.00 4.92 311 SER A N 1
ATOM 2611 C CA . SER A 1 311 ? 11.729 16.095 41.527 1.00 5.34 311 SER A CA 1
ATOM 2612 C C . SER A 1 311 ? 10.816 17.029 42.305 1.00 5.28 311 SER A C 1
ATOM 2613 O O . SER A 1 311 ? 9.640 17.181 41.971 1.00 5.67 311 SER A O 1
ATOM 2616 N N . ARG A 1 312 ? 11.382 17.676 43.319 1.00 5.19 312 ARG A N 1
ATOM 2617 C CA . ARG A 1 312 ? 10.671 18.690 44.100 1.00 5.55 312 ARG A CA 1
ATOM 2618 C C . ARG A 1 312 ? 11.601 19.850 44.418 1.00 5.29 312 ARG A C 1
ATOM 2619 O O . ARG A 1 312 ? 12.824 19.688 44.455 1.00 5.74 312 ARG A O 1
ATOM 2627 N N . LEU A 1 313 ? 11.008 21.019 44.649 1.00 5.73 313 LEU A N 1
ATOM 2628 C CA . LEU A 1 313 ? 11.731 22.167 45.188 1.00 6.09 313 LEU A CA 1
ATOM 2629 C C . LEU A 1 313 ? 11.788 22.060 46.703 1.00 5.94 313 LEU A C 1
ATOM 2630 O O . LEU A 1 313 ? 10.876 21.508 47.318 1.00 6.33 313 LEU A O 1
ATOM 2635 N N . VAL A 1 314 ? 12.847 22.599 47.306 1.00 5.99 314 VAL A N 1
ATOM 2636 C CA . VAL A 1 314 ? 13.004 22.554 48.756 1.00 6.06 314 VAL A CA 1
ATOM 2637 C C . VAL A 1 314 ? 13.502 23.855 49.350 1.00 6.32 314 VAL A C 1
ATOM 2638 O O . VAL A 1 314 ? 14.206 24.640 48.711 1.00 6.62 314 VAL A O 1
ATOM 2642 N N . THR A 1 315 ? 13.123 24.055 50.603 1.00 6.37 315 THR A N 1
ATOM 2643 C CA . THR A 1 315 ? 13.664 25.112 51.439 1.00 6.94 315 THR A CA 1
ATOM 2644 C C . THR A 1 315 ? 13.659 24.580 52.870 1.00 7.02 315 THR A C 1
ATOM 2645 O O . THR A 1 315 ? 12.995 23.586 53.163 1.00 7.09 315 THR A O 1
ATOM 2649 N N . PHE A 1 316 ? 14.416 25.219 53.754 1.00 7.63 316 PHE A N 1
ATOM 2650 C CA . PHE A 1 316 ? 14.484 24.788 55.145 1.00 7.86 316 PHE A CA 1
ATOM 2651 C C . PHE A 1 316 ? 13.096 24.778 55.771 1.00 7.82 316 PHE A C 1
ATOM 2652 O O . PHE A 1 316 ? 12.321 25.725 55.597 1.00 8.32 316 PHE A O 1
ATOM 2660 N N . GLY A 1 317 ? 12.779 23.714 56.500 1.00 7.84 317 GLY A N 1
ATOM 2661 C CA . GLY A 1 317 ? 11.489 23.617 57.162 1.00 8.12 317 GLY A CA 1
ATOM 2662 C C . GLY A 1 317 ? 11.143 22.190 57.529 1.00 8.30 317 GLY A C 1
ATOM 2663 O O . GLY A 1 317 ? 12.020 21.335 57.669 1.00 9.11 317 GLY A O 1
ATOM 2664 N N . SER A 1 318 ? 9.850 21.942 57.686 1.00 8.58 318 SER A N 1
ATOM 2665 C CA . SER A 1 318 ? 9.330 20.645 58.087 1.00 9.07 318 SER A CA 1
ATOM 2666 C C A SER A 1 318 ? 8.248 20.235 57.101 0.50 8.77 318 SER A C 1
ATOM 2667 C C B SER A 1 318 ? 8.214 20.211 57.148 0.50 8.78 318 SER A C 1
ATOM 2668 O O A SER A 1 318 ? 7.376 21.040 56.774 0.50 9.46 318 SER A O 1
ATOM 2669 O O B SER A 1 318 ? 7.253 20.952 56.945 0.50 9.48 318 SER A O 1
ATOM 2673 N N . ASP A 1 319 ? 8.321 19.001 56.610 1.00 8.26 319 ASP A N 1
ATOM 2674 C CA . ASP A 1 319 ? 7.372 18.509 55.614 1.00 8.04 319 ASP A CA 1
ATOM 2675 C C . ASP A 1 319 ? 6.370 17.562 56.262 1.00 7.77 319 ASP A C 1
ATOM 2676 O O . ASP A 1 319 ? 6.771 16.623 56.946 1.00 7.74 319 ASP A O 1
ATOM 2681 N N . PRO A 1 320 ? 5.069 17.775 56.049 1.00 8.20 320 PRO A N 1
ATOM 2682 C CA . PRO A 1 320 ? 4.074 16.860 56.612 1.00 8.38 320 PRO A CA 1
ATOM 2683 C C . PRO A 1 320 ? 4.105 15.451 56.005 1.00 8.39 320 PRO A C 1
ATOM 2684 O O . PRO A 1 320 ? 3.621 14.511 56.631 1.00 9.05 320 PRO A O 1
ATOM 2688 N N . ASN A 1 321 ? 4.663 15.306 54.804 1.00 8.10 321 ASN A N 1
ATOM 2689 C CA . ASN A 1 321 ? 4.741 14.002 54.146 1.00 7.96 321 ASN A CA 1
ATOM 2690 C C . ASN A 1 321 ? 5.929 13.213 54.709 1.00 7.71 321 ASN A C 1
ATOM 2691 O O . ASN A 1 321 ? 7.078 13.646 54.562 1.00 7.32 321 ASN A O 1
ATOM 2696 N N . PRO A 1 322 ? 5.676 12.063 55.343 1.00 8.03 322 PRO A N 1
ATOM 2697 C CA . PRO A 1 322 ? 6.741 11.302 55.991 1.00 7.87 322 PRO A CA 1
ATOM 2698 C C . PRO A 1 322 ? 7.747 10.689 55.015 1.00 7.21 322 PRO A C 1
ATOM 2699 O O . PRO A 1 322 ? 8.771 10.165 55.453 1.00 7.30 322 PRO A O 1
ATOM 2703 N N . ASN A 1 323 ? 7.457 10.738 53.716 1.00 6.55 323 ASN A N 1
ATOM 2704 C CA . ASN A 1 323 ? 8.424 10.323 52.704 1.00 6.34 323 ASN A CA 1
ATOM 2705 C C . ASN A 1 323 ? 9.680 11.175 52.653 1.00 5.90 323 ASN A C 1
ATOM 2706 O O . ASN A 1 323 ? 10.673 10.744 52.073 1.00 6.44 323 ASN A O 1
ATOM 2711 N N . PHE A 1 324 ? 9.621 12.381 53.216 1.00 5.70 324 PHE A N 1
ATOM 2712 C CA . PHE A 1 324 ? 10.756 13.293 53.240 1.00 6.01 324 PHE A CA 1
ATOM 2713 C C . PHE A 1 324 ? 11.366 13.296 54.630 1.00 6.08 324 PHE A C 1
ATOM 2714 O O . PHE A 1 324 ? 10.696 13.572 55.615 1.00 7.15 324 PHE A O 1
ATOM 2722 N N . ASN A 1 325 ? 12.641 12.933 54.698 1.00 6.02 325 ASN A N 1
ATOM 2723 C CA . ASN A 1 325 ? 13.273 12.615 55.967 1.00 6.18 325 ASN A CA 1
ATOM 2724 C C . ASN A 1 325 ? 13.331 13.841 56.883 1.00 6.03 325 ASN A C 1
ATOM 2725 O O . ASN A 1 325 ? 13.984 14.832 56.554 1.00 5.99 325 ASN A O 1
ATOM 2730 N N . PRO A 1 326 ? 12.659 13.787 58.034 1.00 6.23 326 PRO A N 1
ATOM 2731 C CA . PRO A 1 326 ? 12.584 14.950 58.913 1.00 6.26 326 PRO A CA 1
ATOM 2732 C C . PRO A 1 326 ? 13.919 15.322 59.557 1.00 5.98 326 PRO A C 1
ATOM 2733 O O . PRO A 1 326 ? 14.097 16.471 59.969 1.00 6.56 326 PRO A O 1
ATOM 2737 N N . ASP A 1 327 ? 14.859 14.382 59.627 1.00 5.76 327 ASP A N 1
ATOM 2738 C CA . ASP A 1 327 ? 16.170 14.699 60.172 1.00 5.70 327 ASP A CA 1
ATOM 2739 C C . ASP A 1 327 ? 16.932 15.708 59.304 1.00 5.94 327 ASP A C 1
ATOM 2740 O O . ASP A 1 327 ? 17.903 16.294 59.776 1.00 6.54 327 ASP A O 1
ATOM 2745 N N . ALA A 1 328 ? 16.508 15.900 58.054 1.00 5.61 328 ALA A N 1
ATOM 2746 C CA . ALA A 1 328 ? 17.154 16.836 57.135 1.00 5.89 328 ALA A CA 1
ATOM 2747 C C . ALA A 1 328 ? 16.478 18.207 57.095 1.00 5.89 328 ALA A C 1
ATOM 2748 O O . ALA A 1 328 ? 16.963 19.095 56.411 1.00 6.15 328 ALA A O 1
ATOM 2750 N N . SER A 1 329 ? 15.363 18.376 57.803 1.00 6.16 329 SER A N 1
ATOM 2751 C CA . SER A 1 329 ? 14.691 19.679 57.919 1.00 6.45 329 SER A CA 1
ATOM 2752 C C . SER A 1 329 ? 14.546 20.423 56.587 1.00 6.17 329 SER A C 1
ATOM 2753 O O . SER A 1 329 ? 15.024 21.552 56.430 1.00 6.38 329 SER A O 1
ATOM 2756 N N . TYR A 1 330 ? 13.856 19.796 55.640 1.00 6.03 330 TYR A N 1
ATOM 2757 C CA . TYR A 1 330 ? 13.437 20.486 54.422 1.00 6.30 330 TYR A CA 1
ATOM 2758 C C . TYR A 1 330 ? 11.952 20.266 54.184 1.00 6.56 330 TYR A C 1
ATOM 2759 O O . TYR A 1 330 ? 11.402 19.217 54.532 1.00 6.79 330 TYR A O 1
ATOM 2768 N N . VAL A 1 331 ? 11.318 21.271 53.590 1.00 6.89 331 VAL A N 1
ATOM 2769 C CA . VAL A 1 331 ? 9.939 21.158 53.149 1.00 6.98 331 VAL A CA 1
ATOM 2770 C C . VAL A 1 331 ? 9.912 21.251 51.627 1.00 6.62 331 VAL A C 1
ATOM 2771 O O . VAL A 1 331 ? 10.590 22.090 51.022 1.00 6.89 331 VAL A O 1
ATOM 2775 N N . THR A 1 332 ? 9.132 20.362 51.018 1.00 6.67 332 THR A N 1
ATOM 2776 C CA . THR A 1 332 ? 9.036 20.282 49.571 1.00 7.01 332 THR A CA 1
ATOM 2777 C C . THR A 1 332 ? 7.901 21.124 49.031 1.00 7.25 332 THR A C 1
ATOM 2778 O O . THR A 1 332 ? 6.917 21.409 49.721 1.00 8.16 332 THR A O 1
ATOM 2782 N N . SER A 1 333 ? 8.044 21.489 47.769 1.00 7.54 333 SER A N 1
ATOM 2783 C CA . SER A 1 333 ? 6.986 22.151 47.035 1.00 8.30 333 SER A CA 1
ATOM 2784 C C . SER A 1 333 ? 7.128 21.792 45.561 1.00 8.53 333 SER A C 1
ATOM 2785 O O . SER A 1 333 ? 8.147 21.234 45.134 1.00 7.74 333 SER A O 1
ATOM 2788 N N . VAL A 1 334 ? 6.076 22.087 44.803 1.00 9.82 334 VAL A N 1
ATOM 2789 C CA . VAL A 1 334 ? 6.020 21.801 43.378 1.00 11.41 334 VAL A CA 1
ATOM 2790 C C . VAL A 1 334 ? 5.935 23.139 42.661 1.00 12.17 334 VAL A C 1
ATOM 2791 O O . VAL A 1 334 ? 5.055 23.945 42.965 1.00 12.87 334 VAL A O 1
ATOM 2795 N N . ASP A 1 335 ? 6.861 23.380 41.734 1.00 12.67 335 ASP A N 1
ATOM 2796 C CA . ASP A 1 335 ? 6.840 24.574 40.891 1.00 13.00 335 ASP A CA 1
ATOM 2797 C C . ASP A 1 335 ? 5.504 24.647 40.156 1.00 13.02 335 ASP A C 1
ATOM 2798 O O . ASP A 1 335 ? 5.058 23.664 39.573 1.00 12.19 335 ASP A O 1
ATOM 2803 N N . GLU A 1 336 ? 4.863 25.813 40.206 1.00 14.01 336 GLU A N 1
ATOM 2804 C CA . GLU A 1 336 ? 3.613 26.051 39.479 1.00 15.09 336 GLU A CA 1
ATOM 2805 C C . GLU A 1 336 ? 3.708 25.657 37.996 1.00 14.37 336 GLU A C 1
ATOM 2806 O O . GLU A 1 336 ? 2.734 25.170 37.416 1.00 14.47 336 GLU A O 1
ATOM 2812 N N . ALA A 1 337 ? 4.885 25.842 37.397 1.00 13.61 337 ALA A N 1
ATOM 2813 C CA . ALA A 1 337 ? 5.114 25.481 35.994 1.00 13.18 337 ALA A CA 1
ATOM 2814 C C . ALA A 1 337 ? 4.925 23.988 35.714 1.00 12.32 337 ALA A C 1
ATOM 2815 O O . ALA A 1 337 ? 4.675 23.601 34.574 1.00 12.54 337 ALA A O 1
ATOM 2817 N N . TRP A 1 338 ? 5.053 23.155 36.745 1.00 11.07 338 TRP A N 1
ATOM 2818 C CA . TRP A 1 338 ? 4.926 21.703 36.584 1.00 10.76 338 TRP A CA 1
ATOM 2819 C C . TRP A 1 338 ? 3.489 21.209 36.698 1.00 10.35 338 TRP A C 1
ATOM 2820 O O . TRP A 1 338 ? 3.214 20.046 36.386 1.00 10.32 338 TRP A O 1
ATOM 2831 N N . LEU A 1 339 ? 2.595 22.082 37.161 1.00 11.16 339 LEU A N 1
ATOM 2832 C CA . LEU A 1 339 ? 1.217 21.725 37.489 1.00 11.94 339 LEU A CA 1
ATOM 2833 C C . LEU A 1 339 ? 0.241 22.198 36.413 1.00 12.48 339 LEU A C 1
ATOM 2834 O O . LEU A 1 339 ? 0.467 23.227 35.770 1.00 13.55 339 LEU A O 1
ATOM 2839 N N . LYS A 1 340 ? -0.833 21.432 36.225 1.00 12.46 340 LYS A N 1
ATOM 2840 C CA . LYS A 1 340 ? -1.891 21.756 35.260 1.00 12.99 340 LYS A CA 1
ATOM 2841 C C . LYS A 1 340 ? -3.252 21.704 35.959 1.00 13.19 340 LYS A C 1
ATOM 2842 O O . LYS A 1 340 ? -3.376 21.071 37.006 1.00 12.55 340 LYS A O 1
ATOM 2848 N N . PRO A 1 341 ? -4.268 22.375 35.405 1.00 13.95 341 PRO A N 1
ATOM 2849 C CA . PRO A 1 341 ? -5.585 22.449 36.052 1.00 14.24 341 PRO A CA 1
ATOM 2850 C C . PRO A 1 341 ? -6.393 21.159 35.902 1.00 14.61 341 PRO A C 1
ATOM 2851 O O . PRO A 1 341 ? -7.393 21.112 35.180 1.00 15.32 341 PRO A O 1
ATOM 2855 N N . ASN A 1 342 ? -5.945 20.122 36.597 1.00 14.70 342 ASN A N 1
ATOM 2856 C CA . ASN A 1 342 ? -6.597 18.819 36.590 1.00 14.95 342 ASN A CA 1
ATOM 2857 C C . ASN A 1 342 ? -6.014 17.995 37.723 1.00 14.68 342 ASN A C 1
ATOM 2858 O O . ASN A 1 342 ? -5.193 18.496 38.495 1.00 14.66 342 ASN A O 1
ATOM 2863 N N . GLU A 1 343 ? -6.450 16.746 37.849 1.00 14.75 343 GLU A N 1
ATOM 2864 C CA . GLU A 1 343 ? -5.881 15.859 38.850 1.00 14.97 343 GLU A CA 1
ATOM 2865 C C . GLU A 1 343 ? -4.393 15.697 38.572 1.00 14.11 343 GLU A C 1
ATOM 2866 O O . GLU A 1 343 ? -3.985 15.524 37.423 1.00 13.57 343 GLU A O 1
ATOM 2872 N N . THR A 1 344 ? -3.590 15.784 39.626 1.00 13.68 344 THR A N 1
ATOM 2873 C CA . THR A 1 344 ? -2.144 15.680 39.498 1.00 13.16 344 THR A CA 1
ATOM 2874 C C . THR A 1 344 ? -1.767 14.247 39.155 1.00 12.12 344 THR A C 1
ATOM 2875 O O . THR A 1 344 ? -2.265 13.318 39.788 1.00 12.54 344 THR A O 1
ATOM 2879 N N . PRO A 1 345 ? -0.888 14.049 38.173 1.00 10.90 345 PRO A N 1
ATOM 2880 C CA . PRO A 1 345 ? -0.455 12.697 37.845 1.00 10.44 345 PRO A CA 1
ATOM 2881 C C . PRO A 1 345 ? 0.344 12.063 38.978 1.00 9.55 345 PRO A C 1
ATOM 2882 O O . PRO A 1 345 ? 0.920 12.756 39.816 1.00 9.64 345 PRO A O 1
ATOM 2886 N N . TYR A 1 346 ? 0.359 10.738 38.980 1.00 8.96 346 TYR A N 1
ATOM 2887 C CA . TYR A 1 346 ? 1.099 9.936 39.950 1.00 8.81 346 TYR A CA 1
ATOM 2888 C C . TYR A 1 346 ? 2.580 10.331 39.973 1.00 8.08 346 TYR A C 1
ATOM 2889 O O . TYR A 1 346 ? 3.167 10.507 41.039 1.00 9.17 346 TYR A O 1
ATOM 2898 N N . ILE A 1 347 ? 3.171 10.455 38.785 1.00 6.98 347 ILE A N 1
ATOM 2899 C CA . ILE A 1 347 ? 4.533 10.958 38.615 1.00 6.80 347 ILE A CA 1
ATOM 2900 C C . ILE A 1 347 ? 4.442 12.344 37.985 1.00 6.44 347 ILE A C 1
ATOM 2901 O O . ILE A 1 347 ? 3.984 12.478 36.851 1.00 6.99 347 ILE A O 1
ATOM 2906 N N . ILE A 1 348 ? 4.867 13.378 38.707 1.00 6.26 348 ILE A N 1
ATOM 2907 C CA . ILE A 1 348 ? 4.847 14.731 38.149 1.00 6.54 348 ILE A CA 1
ATOM 2908 C C . ILE A 1 348 ? 6.030 14.868 37.185 1.00 5.96 348 ILE A C 1
ATOM 2909 O O . ILE A 1 348 ? 7.179 14.669 37.592 1.00 5.89 348 ILE A O 1
ATOM 2914 N N . PRO A 1 349 ? 5.784 15.167 35.909 1.00 5.85 349 PRO A N 1
ATOM 2915 C CA . PRO A 1 349 ? 6.898 15.330 34.970 1.00 5.81 349 PRO A CA 1
ATOM 2916 C C . PRO A 1 349 ? 7.780 16.544 35.258 1.00 5.79 349 PRO A C 1
ATOM 2917 O O . PRO A 1 349 ? 7.308 17.684 35.244 1.00 6.22 349 PRO A O 1
ATOM 2921 N N . VAL A 1 350 ? 9.058 16.277 35.521 1.00 5.57 350 VAL A N 1
ATOM 2922 C CA . VAL A 1 350 ? 10.066 17.315 35.706 1.00 5.70 350 VAL A CA 1
ATOM 2923 C C . VAL A 1 350 ? 11.337 16.854 34.976 1.00 5.63 350 VAL A C 1
ATOM 2924 O O . VAL A 1 350 ? 12.333 16.464 35.600 1.00 5.56 350 VAL A O 1
ATOM 2928 N N . PRO A 1 351 ? 11.312 16.857 33.645 1.00 6.01 351 PRO A N 1
ATOM 2929 C CA . PRO A 1 351 ? 12.456 16.334 32.890 1.00 6.49 351 PRO A CA 1
ATOM 2930 C C . PRO A 1 351 ? 13.767 17.061 33.184 1.00 6.73 351 PRO A C 1
ATOM 2931 O O . PRO A 1 351 ? 14.824 16.431 33.187 1.00 6.69 351 PRO A O 1
ATOM 2935 N N . GLU A 1 352 ? 13.708 18.361 33.459 1.00 7.58 352 GLU A N 1
ATOM 2936 C CA . GLU A 1 352 ? 14.907 19.118 33.827 1.00 7.72 352 GLU A CA 1
ATOM 2937 C C . GLU A 1 352 ? 15.569 18.528 35.074 1.00 7.28 352 GLU A C 1
ATOM 2938 O O . GLU A 1 352 ? 16.790 18.617 35.227 1.00 7.38 352 GLU A O 1
ATOM 2944 N N . GLY A 1 353 ? 14.764 17.963 35.969 1.00 6.79 353 GLY A N 1
ATOM 2945 C CA . GLY A 1 353 ? 15.281 17.300 37.156 1.00 6.52 353 GLY A CA 1
ATOM 2946 C C . GLY A 1 353 ? 16.183 16.121 36.844 1.00 6.12 353 GLY A C 1
ATOM 2947 O O . GLY A 1 353 ? 17.184 15.909 37.529 1.00 6.57 353 GLY A O 1
ATOM 2948 N N . LEU A 1 354 ? 15.847 15.351 35.814 1.00 5.85 354 LEU A N 1
ATOM 2949 C CA . LEU A 1 354 ? 16.721 14.244 35.424 1.00 5.86 354 LEU A CA 1
ATOM 2950 C C . LEU A 1 354 ? 18.054 14.779 34.890 1.00 5.82 354 LEU A C 1
ATOM 2951 O O . LEU A 1 354 ? 19.115 14.266 35.240 1.00 5.73 354 LEU A O 1
ATOM 2956 N N . ARG A 1 355 ? 18.008 15.800 34.039 1.00 6.36 355 ARG A N 1
ATOM 2957 C CA . ARG A 1 355 ? 19.246 16.396 33.533 1.00 7.05 355 ARG A CA 1
ATOM 2958 C C . ARG A 1 355 ? 20.141 16.856 34.682 1.00 6.60 355 ARG A C 1
ATOM 2959 O O . ARG A 1 355 ? 21.333 16.542 34.725 1.00 6.68 355 ARG A O 1
ATOM 2967 N N . LYS A 1 356 ? 19.552 17.585 35.620 1.00 6.81 356 LYS A N 1
ATOM 2968 C CA . LYS A 1 356 ? 20.302 18.123 36.750 1.00 7.16 356 LYS A CA 1
ATOM 2969 C C . LYS A 1 356 ? 20.785 17.035 37.703 1.00 6.33 356 LYS A C 1
ATOM 2970 O O . LYS A 1 356 ? 21.880 17.139 38.262 1.00 6.51 356 LYS A O 1
ATOM 2976 N N . LEU A 1 357 ? 19.989 15.983 37.869 1.00 5.72 357 LEU A N 1
ATOM 2977 C CA . LEU A 1 357 ? 20.404 14.835 38.672 1.00 5.50 357 LEU A CA 1
ATOM 2978 C C . LEU A 1 357 ? 21.598 14.107 38.043 1.00 4.96 357 LEU A C 1
ATOM 2979 O O . LEU A 1 357 ? 22.535 13.713 38.742 1.00 5.42 357 LEU A O 1
ATOM 2984 N N . LEU A 1 358 ? 21.566 13.913 36.729 1.00 5.25 358 LEU A N 1
ATOM 2985 C CA . LEU A 1 358 ? 22.691 13.268 36.056 1.00 5.70 358 LEU A CA 1
ATOM 2986 C C . LEU A 1 358 ? 23.983 14.066 36.263 1.00 5.97 358 LEU A C 1
ATOM 2987 O O . LEU A 1 358 ? 25.045 13.492 36.525 1.00 6.34 358 LEU A O 1
ATOM 2992 N N . ILE A 1 359 ? 23.880 15.389 36.189 1.00 6.07 359 ILE A N 1
ATOM 2993 C CA . ILE A 1 359 ? 25.015 16.267 36.469 1.00 6.71 359 ILE A CA 1
ATOM 2994 C C . ILE A 1 359 ? 25.459 16.147 37.930 1.00 6.31 359 ILE A C 1
ATOM 2995 O O . ILE A 1 359 ? 26.660 16.079 38.215 1.00 6.37 359 ILE A O 1
ATOM 3000 N N . TRP A 1 360 ? 24.497 16.109 38.850 1.00 6.09 360 TRP A N 1
ATOM 3001 C CA . TRP A 1 360 ? 24.798 15.970 40.273 1.00 6.11 360 TRP A CA 1
ATOM 3002 C C . TRP A 1 360 ? 25.587 14.685 40.533 1.00 5.74 360 TRP A C 1
ATOM 3003 O O . TRP A 1 360 ? 26.598 14.698 41.239 1.00 5.84 360 TRP A O 1
ATOM 3014 N N . LEU A 1 361 ? 25.136 13.586 39.938 1.00 5.64 361 LEU A N 1
ATOM 3015 C CA . LEU A 1 361 ? 25.804 12.296 40.087 1.00 5.80 361 LEU A CA 1
ATOM 3016 C C . LEU A 1 361 ? 27.192 12.292 39.450 1.00 6.03 361 LEU A C 1
ATOM 3017 O O . LEU A 1 361 ? 28.145 11.756 40.021 1.00 6.30 361 LEU A O 1
ATOM 3022 N N . LYS A 1 362 ? 27.299 12.885 38.266 1.00 6.38 362 LYS A N 1
ATOM 3023 C CA . LYS A 1 362 ? 28.593 13.043 37.603 1.00 6.59 362 LYS A CA 1
ATOM 3024 C C . LYS A 1 362 ? 29.591 13.731 38.531 1.00 6.61 362 LYS A C 1
ATOM 3025 O O . LYS A 1 362 ? 30.718 13.254 38.730 1.00 7.06 362 LYS A O 1
ATOM 3031 N N . ASN A 1 363 ? 29.176 14.858 39.098 1.00 6.36 363 ASN A N 1
ATOM 3032 C CA . ASN A 1 363 ? 30.069 15.657 39.929 1.00 6.91 363 ASN A CA 1
ATOM 3033 C C . ASN A 1 363 ? 30.367 15.010 41.275 1.00 6.72 363 ASN A C 1
ATOM 3034 O O . ASN A 1 363 ? 31.489 15.113 41.780 1.00 7.74 363 ASN A O 1
ATOM 3039 N N . GLU A 1 364 ? 29.375 14.342 41.859 1.00 6.21 364 GLU A N 1
ATOM 3040 C CA . GLU A 1 364 ? 29.549 13.746 43.182 1.00 6.30 364 GLU A CA 1
ATOM 3041 C C . GLU A 1 364 ? 30.434 12.498 43.132 1.00 6.36 364 GLU A C 1
ATOM 3042 O O . GLU A 1 364 ? 31.226 12.263 44.045 1.00 6.84 364 GLU A O 1
ATOM 3048 N N . TYR A 1 365 ? 30.302 11.701 42.074 1.00 6.63 365 TYR A N 1
ATOM 3049 C CA . TYR A 1 365 ? 30.932 10.378 42.025 1.00 6.92 365 TYR A CA 1
ATOM 3050 C C . TYR A 1 365 ? 31.987 10.194 40.927 1.00 7.40 365 TYR A C 1
ATOM 3051 O O . TYR A 1 365 ? 32.416 9.077 40.674 1.00 8.54 365 TYR A O 1
ATOM 3060 N N . GLY A 1 366 ? 32.431 11.278 40.298 1.00 7.87 366 GLY A N 1
ATOM 3061 C CA . GLY A 1 366 ? 33.514 11.195 39.312 1.00 8.24 366 GLY A CA 1
ATOM 3062 C C . GLY A 1 366 ? 33.096 10.600 37.979 1.00 8.46 366 GLY A C 1
ATOM 3063 O O . GLY A 1 366 ? 33.859 9.865 37.350 1.00 9.27 366 GLY A O 1
ATOM 3064 N N . ASN A 1 367 ? 31.882 10.931 37.551 1.00 8.52 367 ASN A N 1
ATOM 3065 C CA . ASN A 1 367 ? 31.354 10.531 36.247 1.00 8.58 367 ASN A CA 1
ATOM 3066 C C . ASN A 1 367 ? 31.419 9.027 35.969 1.00 8.50 367 ASN A C 1
ATOM 3067 O O . ASN A 1 367 ? 31.985 8.593 34.959 1.00 8.97 367 ASN A O 1
ATOM 3072 N N . PRO A 1 368 ? 30.795 8.228 36.826 1.00 8.16 368 PRO A N 1
ATOM 3073 C CA . PRO A 1 368 ? 30.772 6.796 36.605 1.00 8.21 368 PRO A CA 1
ATOM 3074 C C . PRO A 1 368 ? 29.936 6.468 35.379 1.00 7.84 368 PRO A C 1
ATOM 3075 O O . PRO A 1 368 ? 29.017 7.219 35.031 1.00 8.17 368 PRO A O 1
ATOM 3079 N N . GLN A 1 369 ? 30.229 5.350 34.735 1.00 7.39 369 GLN A N 1
ATOM 3080 C CA . GLN A 1 369 ? 29.306 4.819 33.744 1.00 7.94 369 GLN A CA 1
ATOM 3081 C C . GLN A 1 369 ? 27.967 4.618 34.433 1.00 7.10 369 GLN A C 1
ATOM 3082 O O . GLN A 1 369 ? 27.912 3.991 35.493 1.00 7.75 369 GLN A O 1
ATOM 3088 N N . LEU A 1 370 ? 26.900 5.144 33.835 1.00 6.68 370 LEU A N 1
ATOM 3089 C CA . LEU A 1 370 ? 25.614 5.209 34.506 1.00 6.49 370 LEU A CA 1
ATOM 3090 C C . LEU A 1 370 ? 24.516 4.599 33.649 1.00 6.00 370 LEU A C 1
ATOM 3091 O O . LEU A 1 370 ? 24.315 4.981 32.491 1.00 6.22 370 LEU A O 1
ATOM 3096 N N . LEU A 1 371 ? 23.809 3.639 34.234 1.00 5.93 371 LEU A N 1
ATOM 3097 C CA . LEU A 1 371 ? 22.686 2.988 33.598 1.00 5.82 371 LEU A CA 1
ATOM 3098 C C . LEU A 1 371 ? 21.425 3.436 34.316 1.00 5.11 371 LEU A C 1
ATOM 3099 O O . LEU A 1 371 ? 21.298 3.237 35.521 1.00 5.50 371 LEU A O 1
ATOM 3104 N N . ILE A 1 372 ? 20.492 4.053 33.590 1.00 4.91 372 ILE A N 1
ATOM 3105 C CA . ILE A 1 372 ? 19.180 4.359 34.154 1.00 4.90 372 ILE A CA 1
ATOM 3106 C C . ILE A 1 372 ? 18.400 3.049 34.140 1.00 4.64 372 ILE A C 1
ATOM 3107 O O . ILE A 1 372 ? 17.991 2.576 33.074 1.00 5.48 372 ILE A O 1
ATOM 3112 N N . THR A 1 373 ? 18.239 2.453 35.321 1.00 4.52 373 THR A N 1
ATOM 3113 C CA . THR A 1 373 ? 17.573 1.162 35.455 1.00 4.64 373 THR A CA 1
ATOM 3114 C C . THR A 1 373 ? 16.053 1.247 35.599 1.00 4.55 373 THR A C 1
ATOM 3115 O O . THR A 1 373 ? 15.395 0.226 35.475 1.00 5.09 373 THR A O 1
ATOM 3119 N N . GLU A 1 374 ? 15.507 2.438 35.848 1.00 4.45 374 GLU A N 1
ATOM 3120 C CA . GLU A 1 374 ? 14.062 2.673 35.773 1.00 4.77 374 GLU A CA 1
ATOM 3121 C C . GLU A 1 374 ? 13.772 4.129 35.511 1.00 4.64 374 GLU A C 1
ATOM 3122 O O . GLU A 1 374 ? 14.345 5.005 36.147 1.00 4.59 374 GLU A O 1
ATOM 3128 N N . ASN A 1 375 ? 12.835 4.366 34.602 1.00 4.82 375 ASN A N 1
ATOM 3129 C CA . ASN A 1 375 ? 12.201 5.662 34.406 1.00 4.81 375 ASN A CA 1
ATOM 3130 C C . ASN A 1 375 ? 10.860 5.382 33.736 1.00 4.97 375 ASN A C 1
ATOM 3131 O O . ASN A 1 375 ? 10.782 4.510 32.878 1.00 5.06 375 ASN A O 1
ATOM 3136 N N . GLY A 1 376 ? 9.808 6.099 34.115 1.00 5.03 376 GLY A N 1
ATOM 3137 C CA . GLY A 1 376 ? 8.507 5.851 33.522 1.00 5.40 376 GLY A CA 1
ATOM 3138 C C . GLY A 1 376 ? 7.407 6.678 34.137 1.00 5.43 376 GLY A C 1
ATOM 3139 O O . GLY A 1 376 ? 7.628 7.429 35.088 1.00 5.42 376 GLY A O 1
ATOM 3140 N N . TYR A 1 377 ? 6.208 6.515 33.584 1.00 5.39 377 TYR A N 1
ATOM 3141 C CA . TYR A 1 377 ? 5.055 7.344 33.907 1.00 5.61 377 TYR A CA 1
ATOM 3142 C C . TYR A 1 377 ? 3.824 6.451 33.950 1.00 5.48 377 TYR A C 1
ATOM 3143 O O . TYR A 1 377 ? 3.618 5.625 33.061 1.00 5.94 377 TYR A O 1
ATOM 3152 N N . GLY A 1 378 ? 3.010 6.619 34.988 1.00 5.83 378 GLY A N 1
ATOM 3153 C CA . GLY A 1 378 ? 1.847 5.766 35.208 1.00 6.57 378 GLY A CA 1
ATOM 3154 C C . GLY A 1 378 ? 0.548 6.536 35.125 1.00 6.69 378 GLY A C 1
ATOM 3155 O O . GLY A 1 378 ? 0.443 7.651 35.626 1.00 7.40 378 GLY A O 1
ATOM 3156 N N . ASP A 1 379 ? -0.457 5.931 34.506 1.00 7.38 379 ASP A N 1
ATOM 3157 C CA . ASP A 1 379 ? -1.705 6.629 34.233 1.00 8.25 379 ASP A CA 1
ATOM 3158 C C . ASP A 1 379 ? -2.902 5.686 34.387 1.00 8.09 379 ASP A C 1
ATOM 3159 O O . ASP A 1 379 ? -2.785 4.606 34.965 1.00 7.62 379 ASP A O 1
ATOM 3164 N N . ASP A 1 380 ? -4.048 6.115 33.865 1.00 8.69 380 ASP A N 1
ATOM 3165 C CA . ASP A 1 380 ? -5.304 5.389 33.999 1.00 9.16 380 ASP A CA 1
ATOM 3166 C C A ASP A 1 380 ? -5.416 4.190 33.051 0.50 8.74 380 ASP A C 1
ATOM 3167 C C B ASP A 1 380 ? -5.390 4.158 33.089 0.50 8.77 380 ASP A C 1
ATOM 3168 O O A ASP A 1 380 ? -6.407 3.462 33.087 0.50 9.22 380 ASP A O 1
ATOM 3169 O O B ASP A 1 380 ? -6.322 3.362 33.208 0.50 9.28 380 ASP A O 1
ATOM 3177 N N . GLY A 1 381 ? -4.412 3.996 32.199 1.00 8.26 381 GLY A N 1
ATOM 3178 C CA . GLY A 1 381 ? -4.315 2.791 31.376 1.00 8.45 381 GLY A CA 1
ATOM 3179 C C . GLY A 1 381 ? -4.909 2.860 29.986 1.00 7.99 381 GLY A C 1
ATOM 3180 O O . GLY A 1 381 ? -4.976 1.842 29.304 1.00 7.45 381 GLY A O 1
ATOM 3181 N N . GLN A 1 382 ? -5.337 4.044 29.555 1.00 8.68 382 GLN A N 1
ATOM 3182 C CA . GLN A 1 382 ? -5.802 4.248 28.178 1.00 9.91 382 GLN A CA 1
ATOM 3183 C C A GLN A 1 382 ? -4.753 3.784 27.166 0.50 9.11 382 GLN A C 1
ATOM 3184 C C B GLN A 1 382 ? -4.753 3.782 27.167 0.50 9.11 382 GLN A C 1
ATOM 3185 O O A GLN A 1 382 ? -3.551 3.875 27.419 0.50 9.07 382 GLN A O 1
ATOM 3186 O O B GLN A 1 382 ? -3.552 3.873 27.422 0.50 9.07 382 GLN A O 1
ATOM 3196 N N . LEU A 1 383 ? -5.208 3.285 26.021 1.00 8.47 383 LEU A N 1
ATOM 3197 C CA . LEU A 1 383 ? -4.294 2.838 24.969 1.00 8.38 383 LEU A CA 1
ATOM 3198 C C . LEU A 1 383 ? -3.594 4.007 24.272 1.00 7.69 383 LEU A C 1
ATOM 3199 O O . LEU A 1 383 ? -2.446 3.874 23.843 1.00 7.75 383 LEU A O 1
ATOM 3204 N N . ASP A 1 384 ? -4.285 5.141 24.156 1.00 7.59 384 ASP A N 1
ATOM 3205 C CA . ASP A 1 384 ? -3.705 6.355 23.573 1.00 7.61 384 ASP A CA 1
ATOM 3206 C C . ASP A 1 384 ? -2.985 7.123 24.667 1.00 7.03 384 ASP A C 1
ATOM 3207 O O . ASP A 1 384 ? -3.435 8.195 25.109 1.00 7.47 384 ASP A O 1
ATOM 3212 N N . ASP A 1 385 ? -1.861 6.561 25.106 1.00 6.50 385 ASP A N 1
ATOM 3213 C CA . ASP A 1 385 ? -1.157 7.058 26.283 1.00 6.23 385 ASP A CA 1
ATOM 3214 C C . ASP A 1 385 ? -0.136 8.132 25.925 1.00 5.82 385 ASP A C 1
ATOM 3215 O O . ASP A 1 385 ? 1.081 7.986 26.099 1.00 6.22 385 ASP A O 1
ATOM 3220 N N . PHE A 1 386 ? -0.673 9.250 25.450 1.00 5.94 386 PHE A N 1
ATOM 3221 C CA . PHE A 1 386 ? 0.142 10.316 24.907 1.00 5.88 386 PHE A CA 1
ATOM 3222 C C . PHE A 1 386 ? 0.905 11.083 25.984 1.00 5.80 386 PHE A C 1
ATOM 3223 O O . PHE A 1 386 ? 2.028 11.527 25.744 1.00 5.92 386 PHE A O 1
ATOM 3231 N N . GLU A 1 387 ? 0.330 11.212 27.173 1.00 5.99 387 GLU A N 1
ATOM 3232 C CA . GLU A 1 387 ? 1.062 11.837 28.267 1.00 6.56 387 GLU A CA 1
ATOM 3233 C C . GLU A 1 387 ? 2.260 10.988 28.678 1.00 6.02 387 GLU A C 1
ATOM 3234 O O . GLU A 1 387 ? 3.315 11.529 29.007 1.00 6.31 387 GLU A O 1
ATOM 3240 N N . LYS A 1 388 ? 2.110 9.667 28.630 1.00 6.07 388 LYS A N 1
ATOM 3241 C CA . LYS A 1 388 ? 3.240 8.771 28.887 1.00 6.30 388 LYS A CA 1
ATOM 3242 C C . LYS A 1 388 ? 4.320 8.955 27.818 1.00 5.97 388 LYS A C 1
ATOM 3243 O O . LYS A 1 388 ? 5.505 9.081 28.140 1.00 6.04 388 LYS A O 1
ATOM 3249 N N . ILE A 1 389 ? 3.922 8.995 26.548 1.00 6.14 389 ILE A N 1
ATOM 3250 C CA . ILE A 1 389 ? 4.880 9.254 25.474 1.00 6.17 389 ILE A CA 1
ATOM 3251 C C . ILE A 1 389 ? 5.626 10.565 25.714 1.00 5.84 389 ILE A C 1
ATOM 3252 O O . ILE A 1 389 ? 6.849 10.615 25.578 1.00 6.10 389 ILE A O 1
ATOM 3257 N N . SER A 1 390 ? 4.898 11.629 26.060 1.00 5.84 390 SER A N 1
ATOM 3258 C CA . SER A 1 390 ? 5.540 12.929 26.269 1.00 5.91 390 SER A CA 1
ATOM 3259 C C A SER A 1 390 ? 6.554 12.877 27.416 0.50 5.81 390 SER A C 1
ATOM 3260 C C B SER A 1 390 ? 6.549 12.887 27.421 0.50 5.82 390 SER A C 1
ATOM 3261 O O A SER A 1 390 ? 7.647 13.427 27.301 0.50 6.00 390 SER A O 1
ATOM 3262 O O B SER A 1 390 ? 7.633 13.455 27.314 0.50 6.01 390 SER A O 1
ATOM 3266 N N . TYR A 1 391 ? 6.196 12.209 28.511 1.00 5.69 391 TYR A N 1
ATOM 3267 C CA . TYR A 1 391 ? 7.115 12.033 29.633 1.00 5.62 391 TYR A CA 1
ATOM 3268 C C . TYR A 1 391 ? 8.394 11.321 29.166 1.00 5.39 391 TYR A C 1
ATOM 3269 O O . TYR A 1 391 ? 9.504 11.799 29.392 1.00 5.56 391 TYR A O 1
ATOM 3278 N N . LEU A 1 392 ? 8.234 10.186 28.499 1.00 5.41 392 LEU A N 1
ATOM 3279 C CA . LEU A 1 392 ? 9.389 9.415 28.043 1.00 6.01 392 LEU A CA 1
ATOM 3280 C C . LEU A 1 392 ? 10.254 10.250 27.100 1.00 6.15 392 LEU A C 1
ATOM 3281 O O . LEU A 1 392 ? 11.473 10.324 27.262 1.00 6.28 392 LEU A O 1
ATOM 3286 N N . LYS A 1 393 ? 9.620 10.896 26.129 1.00 6.40 393 LYS A N 1
ATOM 3287 C CA . LYS A 1 393 ? 10.343 11.738 25.186 1.00 6.65 393 LYS A CA 1
ATOM 3288 C C . LYS A 1 393 ? 11.140 12.822 25.901 1.00 6.36 393 LYS A C 1
ATOM 3289 O O . LYS A 1 393 ? 12.321 13.050 25.608 1.00 6.36 393 LYS A O 1
ATOM 3295 N N . ASN A 1 394 ? 10.485 13.513 26.827 1.00 6.25 394 ASN A N 1
ATOM 3296 C CA . ASN A 1 394 ? 11.132 14.634 27.492 1.00 6.34 394 ASN A CA 1
ATOM 3297 C C . ASN A 1 394 ? 12.273 14.192 28.398 1.00 5.83 394 ASN A C 1
ATOM 3298 O O . ASN A 1 394 ? 13.307 14.850 28.461 1.00 6.01 394 ASN A O 1
ATOM 3303 N N . TYR A 1 395 ? 12.099 13.071 29.090 1.00 5.70 395 TYR A N 1
ATOM 3304 C CA . TYR A 1 395 ? 13.166 12.551 29.943 1.00 5.57 395 TYR A CA 1
ATOM 3305 C C . TYR A 1 395 ? 14.316 11.967 29.108 1.00 5.51 395 TYR A C 1
ATOM 3306 O O . TYR A 1 395 ? 15.483 12.093 29.494 1.00 5.86 395 TYR A O 1
ATOM 3315 N N . LEU A 1 396 ? 14.000 11.358 27.966 1.00 5.83 396 LEU A N 1
ATOM 3316 C CA . LEU A 1 396 ? 15.041 10.898 27.047 1.00 6.25 396 LEU A CA 1
ATOM 3317 C C . LEU A 1 396 ? 15.843 12.078 26.505 1.00 6.33 396 LEU A C 1
ATOM 3318 O O . LEU A 1 396 ? 17.068 12.014 26.428 1.00 6.48 396 LEU A O 1
ATOM 3323 N N . ASN A 1 397 ? 15.157 13.158 26.143 1.00 6.69 397 ASN A N 1
ATOM 3324 C CA . ASN A 1 397 ? 15.852 14.358 25.680 1.00 7.08 397 ASN A CA 1
ATOM 3325 C C . ASN A 1 397 ? 16.695 15.001 26.781 1.00 6.76 397 ASN A C 1
ATOM 3326 O O . ASN A 1 397 ? 17.792 15.483 26.508 1.00 7.37 397 ASN A O 1
ATOM 3331 N N . ALA A 1 398 ? 16.209 14.980 28.020 1.00 6.81 398 ALA A N 1
ATOM 3332 C CA . ALA A 1 398 ? 16.997 15.468 29.151 1.00 7.02 398 ALA A CA 1
ATOM 3333 C C . ALA A 1 398 ? 18.275 14.643 29.321 1.00 6.87 398 ALA A C 1
ATOM 3334 O O . ALA A 1 398 ? 19.340 15.184 29.632 1.00 7.23 398 ALA A O 1
ATOM 3336 N N . THR A 1 399 ? 18.154 13.333 29.120 1.00 6.56 399 THR A N 1
ATOM 3337 C CA . THR A 1 399 ? 19.295 12.425 29.182 1.00 6.71 399 THR A CA 1
ATOM 3338 C C . THR A 1 399 ? 20.323 12.760 28.097 1.00 6.91 399 THR A C 1
ATOM 3339 O O . THR A 1 399 ? 21.522 12.841 28.374 1.00 6.72 399 THR A O 1
ATOM 3343 N N . LEU A 1 400 ? 19.854 12.988 26.874 1.00 7.31 400 LEU A N 1
ATOM 3344 C CA . LEU A 1 400 ? 20.748 13.372 25.780 1.00 7.85 400 LEU A CA 1
ATOM 3345 C C . LEU A 1 400 ? 21.442 14.698 26.044 1.00 8.06 400 LEU A C 1
ATOM 3346 O O . LEU A 1 400 ? 22.621 14.852 25.718 1.00 8.17 400 LEU A O 1
ATOM 3351 N N . GLN A 1 401 ? 20.727 15.655 26.627 1.00 8.44 401 GLN A N 1
ATOM 3352 C CA . GLN A 1 401 ? 21.347 16.923 27.014 1.00 9.03 401 GLN A CA 1
ATOM 3353 C C . GLN A 1 401 ? 22.474 16.705 28.022 1.00 8.46 401 GLN A C 1
ATOM 3354 O O . GLN A 1 401 ? 23.570 17.247 27.867 1.00 8.56 401 GLN A O 1
ATOM 3364 N N . ALA A 1 402 ? 22.213 15.903 29.050 1.00 8.03 402 ALA A N 1
ATOM 3365 C CA . ALA A 1 402 ? 23.238 15.594 30.047 1.00 7.95 402 ALA A CA 1
ATOM 3366 C C . ALA A 1 402 ? 24.456 14.927 29.401 1.00 7.65 402 ALA A C 1
ATOM 3367 O O . ALA A 1 402 ? 25.599 15.251 29.733 1.00 8.14 402 ALA A O 1
ATOM 3369 N N . MET A 1 403 ? 24.206 14.021 28.463 1.00 7.41 403 MET A N 1
ATOM 3370 C CA . MET A 1 403 ? 25.287 13.316 27.778 1.00 8.00 403 MET A CA 1
ATOM 3371 C C . MET A 1 403 ? 26.133 14.252 26.925 1.00 8.76 403 MET A C 1
ATOM 3372 O O . MET A 1 403 ? 27.357 14.292 27.057 1.00 9.49 403 MET A O 1
ATOM 3377 N N . TYR A 1 404 ? 25.491 15.005 26.044 1.00 9.30 404 TYR A N 1
ATOM 3378 C CA . TYR A 1 404 ? 26.250 15.752 25.045 1.00 10.21 404 TYR A CA 1
ATOM 3379 C C . TY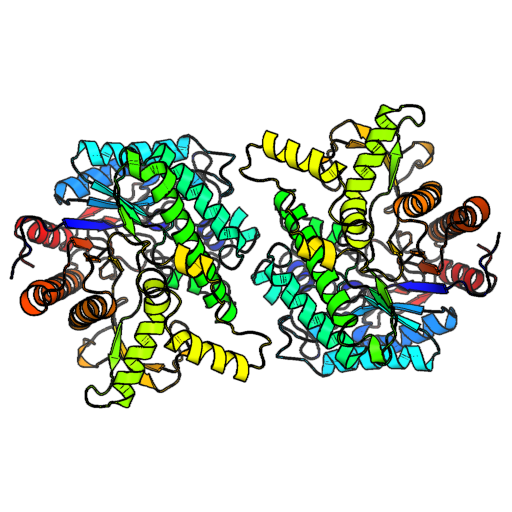R A 1 404 ? 26.597 17.177 25.444 1.00 9.92 404 TYR A C 1
ATOM 3380 O O . TYR A 1 404 ? 27.641 17.680 25.034 1.00 10.17 404 TYR A O 1
ATOM 3389 N N . GLU A 1 405 ? 25.778 17.819 26.271 1.00 9.61 405 GLU A N 1
ATOM 3390 C CA . GLU A 1 405 ? 26.128 19.148 26.778 1.00 10.76 405 GLU A CA 1
ATOM 3391 C C . GLU A 1 405 ? 27.009 19.075 28.015 1.00 10.47 405 GLU A C 1
ATOM 3392 O O . GLU A 1 405 ? 27.922 19.883 28.177 1.00 10.41 405 GLU A O 1
ATOM 3398 N N . ASP A 1 406 ? 26.747 18.109 28.891 1.00 10.93 406 ASP A N 1
ATOM 3399 C CA . ASP A 1 406 ? 27.488 18.034 30.152 1.00 11.58 406 ASP A CA 1
ATOM 3400 C C . ASP A 1 406 ? 28.374 16.818 30.318 1.00 11.46 406 ASP A C 1
ATOM 3401 O O . ASP A 1 406 ? 28.941 16.612 31.388 1.00 12.02 406 ASP A O 1
ATOM 3406 N N . LYS A 1 407 ? 28.517 16.034 29.254 1.00 11.06 407 LYS A N 1
ATOM 3407 C CA . LYS A 1 407 ? 29.521 14.974 29.200 1.00 11.18 407 LYS A CA 1
ATOM 3408 C C . LYS A 1 407 ? 29.273 13.861 30.222 1.00 10.25 407 LYS A C 1
ATOM 3409 O O . LYS A 1 407 ? 30.214 13.181 30.644 1.00 10.79 407 LYS A O 1
ATOM 3415 N N . CYS A 1 408 ? 28.010 13.660 30.595 1.00 8.83 408 CYS A N 1
ATOM 3416 C CA . CYS A 1 408 ? 27.649 12.587 31.518 1.00 8.32 408 CYS A CA 1
ATOM 3417 C C . CYS A 1 408 ? 27.745 11.224 30.832 1.00 7.67 408 CYS A C 1
ATOM 3418 O O . CYS A 1 408 ? 27.219 11.021 29.733 1.00 7.88 408 CYS A O 1
ATOM 3421 N N . ASN A 1 409 ? 28.392 10.286 31.517 1.00 7.42 409 ASN A N 1
ATOM 3422 C CA . ASN A 1 409 ? 28.709 8.964 30.991 1.00 7.61 409 ASN A CA 1
ATOM 3423 C C A ASN A 1 409 ? 27.530 7.984 31.083 0.50 7.00 409 ASN A C 1
ATOM 3424 C C B ASN A 1 409 ? 27.531 7.984 31.082 0.50 7.03 409 ASN A C 1
ATOM 3425 O O A ASN A 1 409 ? 27.646 6.911 31.677 0.50 6.90 409 ASN A O 1
ATOM 3426 O O B ASN A 1 409 ? 27.647 6.910 31.675 0.50 6.98 409 ASN A O 1
ATOM 3434 N N . VAL A 1 410 ? 26.400 8.350 30.483 1.00 6.78 410 VAL A N 1
ATOM 3435 C CA . VAL A 1 410 ? 25.205 7.506 30.516 1.00 6.64 410 VAL A CA 1
ATOM 3436 C C . VAL A 1 410 ? 25.340 6.417 29.454 1.00 6.40 410 VAL A C 1
ATOM 3437 O O . VAL A 1 410 ? 25.591 6.715 28.283 1.00 7.46 410 VAL A O 1
ATOM 3441 N N . ILE A 1 411 ? 25.181 5.161 29.867 1.00 6.17 411 ILE A N 1
ATOM 3442 C CA . ILE A 1 411 ? 25.368 4.014 28.974 1.00 6.56 411 ILE A CA 1
ATOM 3443 C C . ILE A 1 411 ? 24.077 3.312 28.558 1.00 6.02 411 ILE A C 1
ATOM 3444 O O . ILE A 1 411 ? 24.091 2.495 27.640 1.00 6.47 411 ILE A O 1
ATOM 3449 N N . GLY A 1 412 ? 22.965 3.606 29.225 1.00 5.95 412 GLY A N 1
ATOM 3450 C CA . GLY A 1 412 ? 21.708 2.994 28.850 1.00 5.62 412 GLY A CA 1
ATOM 3451 C C . GLY A 1 412 ? 20.518 3.551 29.599 1.00 5.33 412 GLY A C 1
ATOM 3452 O O . GLY A 1 412 ? 20.673 4.346 30.531 1.00 5.41 412 GLY A O 1
ATOM 3453 N N . TYR A 1 413 ? 19.339 3.094 29.189 1.00 5.27 413 TYR A N 1
ATOM 3454 C CA . TYR A 1 413 ? 18.066 3.606 29.682 1.00 5.31 413 TYR A CA 1
ATOM 3455 C C . TYR A 1 413 ? 17.056 2.466 29.688 1.00 5.12 413 TYR A C 1
ATOM 3456 O O . TYR A 1 413 ? 16.971 1.702 28.723 1.00 5.50 413 TYR A O 1
ATOM 3465 N N . THR A 1 414 ? 16.277 2.392 30.766 1.00 5.20 414 THR A N 1
ATOM 3466 C CA . THR A 1 414 ? 15.320 1.318 31.003 1.00 5.37 414 THR A CA 1
ATOM 3467 C C . THR A 1 414 ? 13.941 1.891 31.287 1.00 5.41 414 THR A C 1
ATOM 3468 O O . THR A 1 414 ? 13.775 2.644 32.254 1.00 5.65 414 THR A O 1
ATOM 3472 N N . VAL A 1 415 ? 12.950 1.513 30.486 1.00 5.44 415 VAL A N 1
ATOM 3473 C CA . VAL A 1 415 ? 11.583 1.939 30.738 1.00 5.56 415 VAL A CA 1
ATOM 3474 C C A VAL A 1 415 ? 10.919 1.057 31.802 0.50 5.25 415 VAL A C 1
ATOM 3475 C C B VAL A 1 415 ? 10.881 1.062 31.773 0.50 5.23 415 VAL A C 1
ATOM 3476 O O A VAL A 1 415 ? 10.949 -0.174 31.713 0.50 5.40 415 VAL A O 1
ATOM 3477 O O B VAL A 1 415 ? 10.810 -0.161 31.611 0.50 5.25 415 VAL A O 1
ATOM 3483 N N . TRP A 1 416 ? 10.363 1.698 32.824 1.00 5.08 416 TRP A N 1
ATOM 3484 C CA . TRP A 1 416 ? 9.428 1.051 33.740 1.00 5.13 416 TRP A CA 1
ATOM 3485 C C . TRP A 1 416 ? 8.033 1.377 33.185 1.00 4.79 416 TRP A C 1
ATOM 3486 O O . TRP A 1 416 ? 7.629 2.540 33.250 1.00 5.32 416 TRP A O 1
ATOM 3497 N N . SER A 1 417 ? 7.280 0.419 32.632 1.00 4.68 417 SER A N 1
ATOM 3498 C CA . SER A 1 417 ? 7.571 -1.010 32.601 1.00 5.34 417 SER A CA 1
ATOM 3499 C C . SER A 1 417 ? 7.101 -1.585 31.277 1.00 5.31 417 SER A C 1
ATOM 3500 O O . SER A 1 417 ? 6.284 -0.989 30.578 1.00 5.63 417 SER A O 1
ATOM 3503 N N . LEU A 1 418 ? 7.617 -2.758 30.941 1.00 5.88 418 LEU A N 1
ATOM 3504 C CA . LEU A 1 418 ? 7.131 -3.507 29.792 1.00 6.07 418 LEU A CA 1
ATOM 3505 C C . LEU A 1 418 ? 5.619 -3.712 29.861 1.00 5.93 418 LEU A C 1
ATOM 3506 O O . LEU A 1 418 ? 4.918 -3.543 28.861 1.00 6.37 418 LEU A O 1
ATOM 3511 N N . LEU A 1 419 ? 5.141 -4.088 31.047 1.00 5.66 419 LEU A N 1
ATOM 3512 C CA . LEU A 1 419 ? 3.752 -4.487 31.268 1.00 5.88 419 LEU A CA 1
ATOM 3513 C C . LEU A 1 419 ? 3.152 -3.666 32.387 1.00 5.72 419 LEU A C 1
ATOM 3514 O O . LEU A 1 419 ? 3.846 -3.313 33.339 1.00 5.63 419 LEU A O 1
ATOM 3519 N N . ASP A 1 420 ? 1.850 -3.401 32.311 1.00 5.66 420 ASP A N 1
ATOM 3520 C CA . ASP A 1 420 ? 1.116 -3.006 33.508 1.00 5.52 420 ASP A CA 1
ATOM 3521 C C . ASP A 1 420 ? 1.381 -4.050 34.578 1.00 5.38 420 ASP A C 1
ATOM 3522 O O . ASP A 1 420 ? 1.547 -5.231 34.280 1.00 5.68 420 ASP A O 1
ATOM 3527 N N . ASN A 1 421 ? 1.375 -3.628 35.833 1.00 5.22 421 ASN A N 1
ATOM 3528 C CA . ASN A 1 421 ? 1.698 -4.549 36.903 1.00 5.40 421 ASN A CA 1
ATOM 3529 C C . ASN A 1 421 ? 1.161 -4.046 38.242 1.00 5.35 421 ASN A C 1
ATOM 3530 O O . ASN A 1 421 ? 0.501 -3.007 38.306 1.00 5.86 421 ASN A O 1
ATOM 3535 N N . PHE A 1 422 ? 1.401 -4.814 39.298 1.00 5.35 422 PHE A N 1
ATOM 3536 C CA . PHE A 1 422 ? 0.891 -4.491 40.623 1.00 5.62 422 PHE A CA 1
ATOM 3537 C C . PHE A 1 422 ? 1.739 -3.388 41.251 1.00 5.58 422 PHE A C 1
ATOM 3538 O O . PHE A 1 422 ? 2.849 -3.650 41.715 1.00 5.70 422 PHE A O 1
ATOM 3546 N N . GLU A 1 423 ? 1.209 -2.163 41.277 1.00 5.64 423 GLU A N 1
ATOM 3547 C CA . GLU A 1 423 ? 1.932 -0.990 41.781 1.00 5.92 423 GLU A CA 1
ATOM 3548 C C . GLU A 1 423 ? 1.744 -0.857 43.297 1.00 5.77 423 GLU A C 1
ATOM 3549 O O . GLU A 1 423 ? 1.265 0.155 43.816 1.00 6.18 423 GLU A O 1
ATOM 3555 N N . TRP A 1 424 ? 2.138 -1.919 43.992 1.00 5.30 424 TRP A N 1
ATOM 3556 C CA . TRP A 1 424 ? 2.254 -1.930 45.439 1.00 5.40 424 TRP A CA 1
ATOM 3557 C C . TRP A 1 424 ? 0.943 -1.480 46.099 1.00 5.32 424 TRP A C 1
ATOM 3558 O O . TRP A 1 424 ? -0.108 -2.037 45.775 1.00 5.53 424 TRP A O 1
ATOM 3569 N N . PHE A 1 425 ? 0.970 -0.495 46.994 1.00 5.46 425 PHE A N 1
ATOM 3570 C CA . PHE A 1 425 ? -0.270 -0.110 47.681 1.00 6.02 425 PHE A CA 1
ATOM 3571 C C . PHE A 1 425 ? -1.325 0.505 46.750 1.00 6.25 425 PHE A C 1
ATOM 3572 O O . PHE A 1 425 ? -2.477 0.632 47.150 1.00 7.27 425 PHE A O 1
ATOM 3580 N N . TYR A 1 426 ? -0.948 0.872 45.524 1.00 6.51 426 TYR A N 1
ATOM 3581 C CA . TYR A 1 426 ? -1.916 1.370 44.542 1.00 7.15 426 TYR A CA 1
ATOM 3582 C C . TYR A 1 426 ? -2.525 0.254 43.697 1.00 6.96 426 TYR A C 1
ATOM 3583 O O . TYR A 1 426 ? -3.435 0.507 42.900 1.00 7.35 426 TYR A O 1
ATOM 3592 N N . GLY A 1 427 ? -2.042 -0.975 43.861 1.00 6.95 427 GLY A N 1
ATOM 3593 C CA . GLY A 1 427 ? -2.599 -2.099 43.124 1.00 7.28 427 GLY A CA 1
ATOM 3594 C C . GLY A 1 427 ? -2.453 -1.908 41.628 1.00 7.36 427 GLY A C 1
ATOM 3595 O O . GLY A 1 427 ? -1.459 -1.365 41.156 1.00 7.83 427 GLY A O 1
ATOM 3596 N N . TYR A 1 428 ? -3.450 -2.346 40.872 1.00 7.84 428 TYR A N 1
ATOM 3597 C CA . TYR A 1 428 ? -3.393 -2.224 39.414 1.00 8.37 428 TYR A CA 1
ATOM 3598 C C . TYR A 1 428 ? -3.854 -0.854 38.909 1.00 9.07 428 TYR A C 1
ATOM 3599 O O . TYR A 1 428 ? -3.749 -0.583 37.712 1.00 10.69 428 TYR A O 1
ATOM 3608 N N . SER A 1 429 ? -4.285 0.022 39.824 1.00 8.74 429 SER A N 1
ATOM 3609 C CA . SER A 1 429 ? -4.915 1.303 39.479 1.00 8.73 429 SER A CA 1
ATOM 3610 C C . SER A 1 429 ? -3.988 2.288 38.758 1.00 8.65 429 SER A C 1
ATOM 3611 O O . SER A 1 429 ? -4.465 3.227 38.121 1.00 9.66 429 SER A O 1
ATOM 3614 N N . ILE A 1 430 ? -2.677 2.077 38.855 1.00 8.19 430 ILE A N 1
ATOM 3615 C CA . ILE A 1 430 ? -1.699 2.908 38.169 1.00 8.09 430 ILE A CA 1
ATOM 3616 C C . ILE A 1 430 ? -1.005 2.036 37.136 1.00 7.60 430 ILE A C 1
ATOM 3617 O O . ILE A 1 430 ? -0.409 1.006 37.477 1.00 8.42 430 ILE A O 1
ATOM 3622 N N . HIS A 1 431 ? -1.081 2.467 35.881 1.00 6.68 431 HIS A N 1
ATOM 3623 C CA . HIS A 1 431 ? -0.671 1.669 34.738 1.00 6.58 431 HIS A CA 1
ATOM 3624 C C . HIS A 1 431 ? 0.580 2.256 34.103 1.00 6.01 431 HIS A C 1
ATOM 3625 O O . HIS A 1 431 ? 0.506 3.295 33.447 1.00 6.58 431 HIS A O 1
ATOM 3632 N N . PHE A 1 432 ? 1.717 1.587 34.295 1.00 5.69 432 PHE A N 1
ATOM 3633 C CA . PHE A 1 432 ? 3.006 2.042 33.764 1.00 5.73 432 PHE A CA 1
ATOM 3634 C C . PHE A 1 432 ? 3.390 1.350 32.449 1.00 5.74 432 PHE A C 1
ATOM 3635 O O . PHE A 1 432 ? 4.426 1.668 31.874 1.00 6.36 432 PHE A O 1
ATOM 3643 N N . GLY A 1 433 ? 2.585 0.406 31.973 1.00 5.65 433 GLY A N 1
ATOM 3644 C CA . GLY A 1 433 ? 3.024 -0.456 30.887 1.00 5.68 433 GLY A CA 1
ATOM 3645 C C . GLY A 1 433 ? 3.057 0.160 29.503 1.00 5.76 433 GLY A C 1
ATOM 3646 O O . GLY A 1 433 ? 2.168 0.919 29.120 1.00 6.25 433 GLY A O 1
ATOM 3647 N N . LEU A 1 434 ? 4.079 -0.204 28.736 1.00 5.92 434 LEU A N 1
ATOM 3648 C CA . LEU A 1 434 ? 4.027 -0.072 27.284 1.00 6.23 434 LEU A CA 1
ATOM 3649 C C . LEU A 1 434 ? 2.934 -0.994 26.735 1.00 6.29 434 LEU A C 1
ATOM 3650 O O . LEU A 1 434 ? 2.371 -0.744 25.665 1.00 6.53 434 LEU A O 1
ATOM 3655 N N . VAL A 1 435 ? 2.660 -2.064 27.480 1.00 6.18 435 VAL A N 1
ATOM 3656 C CA . VAL A 1 435 ? 1.670 -3.065 27.129 1.00 6.58 435 VAL A CA 1
ATOM 3657 C C . VAL A 1 435 ? 0.614 -3.142 28.230 1.00 6.39 435 VAL A C 1
ATOM 3658 O O . VAL A 1 435 ? 0.931 -3.345 29.410 1.00 6.51 435 VAL A O 1
ATOM 3662 N N . LYS A 1 436 ? -0.642 -2.968 27.825 1.00 6.76 436 LYS A N 1
ATOM 3663 C CA . LYS A 1 436 ? -1.796 -3.099 28.698 1.00 6.99 436 LYS A CA 1
ATOM 3664 C C . LYS A 1 436 ? -2.050 -4.568 29.016 1.00 6.95 436 LYS A C 1
ATOM 3665 O O . LYS A 1 436 ? -1.911 -5.431 28.147 1.00 7.39 436 LYS A O 1
ATOM 3671 N N . ILE A 1 437 ? -2.433 -4.837 30.260 1.00 6.99 437 ILE A N 1
ATOM 3672 C CA . ILE A 1 437 ? -2.829 -6.175 30.687 1.00 7.43 437 ILE A CA 1
ATOM 3673 C C . ILE A 1 437 ? -4.283 -6.127 31.125 1.00 7.70 437 ILE A C 1
ATOM 3674 O O . ILE A 1 437 ? -4.666 -5.251 31.893 1.00 8.11 437 ILE A O 1
ATOM 3679 N N . ASP A 1 438 ? -5.093 -7.070 30.654 1.00 8.16 438 ASP A N 1
ATOM 3680 C CA . ASP A 1 438 ? -6.469 -7.170 31.128 1.00 8.35 438 ASP A CA 1
ATOM 3681 C C . ASP A 1 438 ? -6.479 -8.041 32.379 1.00 8.15 438 ASP A C 1
ATOM 3682 O O . ASP A 1 438 ? -6.473 -9.267 32.297 1.00 8.14 438 ASP A O 1
ATOM 3687 N N . PHE A 1 439 ? -6.499 -7.396 33.539 1.00 8.27 439 PHE A N 1
ATOM 3688 C CA . PHE A 1 439 ? -6.448 -8.103 34.812 1.00 8.81 439 PHE A CA 1
ATOM 3689 C C . PHE A 1 439 ? -7.769 -8.771 35.175 1.00 9.54 439 PHE A C 1
ATOM 3690 O O . PHE A 1 439 ? -7.828 -9.517 36.147 1.00 10.18 439 PHE A O 1
ATOM 3698 N N . ASN A 1 440 ? -8.820 -8.516 34.396 1.00 10.17 440 ASN A N 1
ATOM 3699 C CA . ASN A 1 440 ? -10.105 -9.205 34.566 1.00 10.97 440 ASN A CA 1
ATOM 3700 C C . ASN A 1 440 ? -10.276 -10.429 33.659 1.00 11.24 440 ASN A C 1
ATOM 3701 O O . ASN A 1 440 ? -11.321 -11.083 33.687 1.00 12.37 440 ASN A O 1
ATOM 3706 N N . ASP A 1 441 ? -9.245 -10.736 32.877 1.00 11.09 441 ASP A N 1
ATOM 3707 C CA . ASP A 1 441 ? -9.245 -11.841 31.924 1.00 10.84 441 ASP A CA 1
ATOM 3708 C C . ASP A 1 441 ? -8.340 -12.921 32.505 1.00 10.50 441 ASP A C 1
ATOM 3709 O O . ASP A 1 441 ? -7.179 -12.629 32.783 1.00 9.86 441 ASP A O 1
ATOM 3714 N N . PRO A 1 442 ? -8.825 -14.153 32.695 1.00 10.44 442 PRO A N 1
ATOM 3715 C CA . PRO A 1 442 ? -7.963 -15.221 33.221 1.00 10.39 442 PRO A CA 1
ATOM 3716 C C . PRO A 1 442 ? -6.673 -15.447 32.422 1.00 10.06 442 PRO A C 1
ATOM 3717 O O . PRO A 1 442 ? -5.674 -15.905 32.983 1.00 10.41 442 PRO A O 1
ATOM 3721 N N . GLN A 1 443 ? -6.694 -15.119 31.131 1.00 9.67 443 GLN A N 1
ATOM 3722 C CA . GLN A 1 443 ? -5.519 -15.256 30.275 1.00 9.71 443 GLN A CA 1
ATOM 3723 C C . GLN A 1 443 ? -4.601 -14.028 30.318 1.00 8.94 443 GLN A C 1
ATOM 3724 O O . GLN A 1 443 ? -3.550 -14.031 29.678 1.00 9.11 443 GLN A O 1
ATOM 3730 N N . ARG A 1 444 ? -5.001 -12.992 31.059 1.00 8.03 444 ARG A N 1
ATOM 3731 C CA . ARG A 1 444 ? -4.177 -11.795 31.265 1.00 8.02 444 ARG A CA 1
ATOM 3732 C C . ARG A 1 444 ? -3.652 -11.243 29.940 1.00 7.96 444 ARG A C 1
ATOM 3733 O O . ARG A 1 444 ? -2.473 -10.939 29.774 1.00 8.01 444 ARG A O 1
ATOM 3741 N N . THR A 1 445 ? -4.575 -11.094 29.000 1.00 8.43 445 THR A N 1
ATOM 3742 C CA . THR A 1 445 ? -4.254 -10.699 27.636 1.00 8.50 445 THR A CA 1
ATOM 3743 C C . THR A 1 445 ? -3.477 -9.384 27.559 1.00 8.19 445 THR A C 1
ATOM 3744 O O . THR A 1 445 ? -3.811 -8.407 28.230 1.00 8.37 445 THR A O 1
ATOM 3748 N N . ARG A 1 446 ? -2.448 -9.390 26.715 1.00 7.96 446 ARG A N 1
ATOM 3749 C CA . ARG A 1 446 ? -1.607 -8.230 26.438 1.00 8.30 446 ARG A CA 1
ATOM 3750 C C . ARG A 1 446 ? -2.160 -7.446 25.247 1.00 8.37 446 ARG A C 1
ATOM 3751 O O . ARG A 1 446 ? -2.554 -8.040 24.239 1.00 9.43 446 ARG A O 1
ATOM 3759 N N . THR A 1 447 ? -2.179 -6.116 25.361 1.00 8.42 447 THR A N 1
ATOM 3760 C CA . THR A 1 447 ? -2.493 -5.218 24.235 1.00 8.72 447 THR A CA 1
ATOM 3761 C C . THR A 1 447 ? -1.462 -4.095 24.200 1.00 8.34 447 THR A C 1
ATOM 3762 O O . THR A 1 447 ? -1.287 -3.385 25.187 1.00 8.36 447 THR A O 1
ATOM 3766 N N . LYS A 1 448 ? -0.786 -3.923 23.071 1.00 8.39 448 LYS A N 1
ATOM 3767 C CA . LYS A 1 448 ? 0.218 -2.873 22.951 1.00 8.82 448 LYS A CA 1
ATOM 3768 C C . LYS A 1 448 ? -0.438 -1.487 22.959 1.00 8.32 448 LYS A C 1
ATOM 3769 O O . LYS A 1 448 ? -1.462 -1.275 22.305 1.00 9.02 448 LYS A O 1
ATOM 3775 N N . ARG A 1 449 ? 0.151 -0.556 23.708 1.00 7.44 449 ARG A N 1
ATOM 3776 C CA . ARG A 1 449 ? -0.307 0.831 23.730 1.00 7.27 449 ARG A CA 1
ATOM 3777 C C . ARG A 1 449 ? 0.440 1.642 22.678 1.00 6.92 449 ARG A C 1
ATOM 3778 O O . ARG A 1 449 ? 1.398 1.168 22.073 1.00 7.19 449 ARG A O 1
ATOM 3786 N N . GLU A 1 450 ? 0.012 2.881 22.477 1.00 6.86 450 GLU A N 1
ATOM 3787 C CA . GLU A 1 450 ? 0.726 3.784 21.574 1.00 7.29 450 GLU A CA 1
ATOM 3788 C C . GLU A 1 450 ? 2.187 3.976 21.999 1.00 7.18 450 GLU A C 1
ATOM 3789 O O . GLU A 1 450 ? 3.076 4.049 21.150 1.00 7.15 450 GLU A O 1
ATOM 3795 N N . SER A 1 451 ? 2.443 4.031 23.305 1.00 6.89 451 SER A N 1
ATOM 3796 C CA . SER A 1 451 ? 3.811 4.183 23.802 1.00 6.81 451 SER A CA 1
ATOM 3797 C C . SER A 1 451 ? 4.735 3.041 23.385 1.00 6.63 451 SER A C 1
ATOM 3798 O O . SER A 1 451 ? 5.937 3.245 23.248 1.00 6.68 451 SER A O 1
ATOM 3801 N N . TYR A 1 452 ? 4.179 1.850 23.183 1.00 6.78 452 TYR A N 1
ATOM 3802 C CA . TYR A 1 452 ? 4.957 0.702 22.719 1.00 7.23 452 TYR A CA 1
ATOM 3803 C C . TYR A 1 452 ? 5.606 0.999 21.370 1.00 7.23 452 TYR A C 1
ATOM 3804 O O . TYR A 1 452 ? 6.802 0.794 21.180 1.00 7.34 452 TYR A O 1
ATOM 3813 N N . THR A 1 453 ? 4.805 1.500 20.435 1.00 7.82 453 THR A N 1
ATOM 3814 C CA . THR A 1 453 ? 5.307 1.831 19.108 1.00 8.24 453 THR A CA 1
ATOM 3815 C C . THR A 1 453 ? 6.281 3.002 19.169 1.00 7.84 453 THR A C 1
ATOM 3816 O O . THR A 1 453 ? 7.298 3.001 18.478 1.00 7.93 453 THR A O 1
ATOM 3820 N N . TYR A 1 454 ? 5.981 3.990 20.011 1.00 7.58 454 TYR A N 1
ATOM 3821 C CA . TYR A 1 454 ? 6.889 5.107 20.216 1.00 7.70 454 TYR A CA 1
ATOM 3822 C C . TYR A 1 454 ? 8.272 4.609 20.652 1.00 7.48 454 TYR A C 1
ATOM 3823 O O . TYR A 1 454 ? 9.288 4.946 20.043 1.00 7.33 454 TYR A O 1
ATOM 3832 N N . PHE A 1 455 ? 8.307 3.795 21.701 1.00 7.12 455 PHE A N 1
ATOM 3833 C CA . PHE A 1 455 ? 9.587 3.337 22.243 1.00 7.27 455 PHE A CA 1
ATOM 3834 C C . PHE A 1 455 ? 10.309 2.422 21.251 1.00 7.23 455 PHE A C 1
ATOM 3835 O O . PHE A 1 455 ? 11.519 2.526 21.077 1.00 7.14 455 PHE A O 1
ATOM 3843 N N . LYS A 1 456 ? 9.560 1.559 20.576 1.00 7.38 456 LYS A N 1
ATOM 3844 C CA . LYS A 1 456 ? 10.132 0.719 19.517 1.00 7.89 456 LYS A CA 1
ATOM 3845 C C . LYS A 1 456 ? 10.895 1.563 18.495 1.00 7.60 456 LYS A C 1
ATOM 3846 O O . LYS A 1 456 ? 12.003 1.216 18.082 1.00 7.75 456 LYS A O 1
ATOM 3852 N N . ASN A 1 457 ? 10.302 2.685 18.104 1.00 7.70 457 ASN A N 1
ATOM 3853 C CA . ASN A 1 457 ? 10.917 3.568 17.120 1.00 8.29 457 ASN A CA 1
ATOM 3854 C C . ASN A 1 457 ? 12.132 4.310 17.668 1.00 8.15 457 ASN A C 1
ATOM 3855 O O . ASN A 1 457 ? 13.120 4.483 16.957 1.00 8.72 457 ASN A O 1
ATOM 3860 N N . VAL A 1 458 ? 12.075 4.736 18.927 1.00 7.69 458 VAL A N 1
ATOM 3861 C CA . VAL A 1 458 ? 13.236 5.371 19.549 1.00 8.09 458 VAL A CA 1
ATOM 3862 C C . VAL A 1 458 ? 14.408 4.390 19.611 1.00 7.84 458 VAL A C 1
ATOM 3863 O O . VAL A 1 458 ? 15.549 4.748 19.322 1.00 7.97 458 VAL A O 1
ATOM 3867 N N . VAL A 1 459 ? 14.127 3.150 19.991 1.00 7.37 459 VAL A N 1
ATOM 3868 C CA . VAL A 1 459 ? 15.172 2.133 20.090 1.00 7.86 459 VAL A CA 1
ATOM 3869 C C . VAL A 1 459 ? 15.838 1.915 18.726 1.00 7.98 459 VAL A C 1
ATOM 3870 O O . VAL A 1 459 ? 17.053 1.760 18.636 1.00 8.76 459 VAL A O 1
ATOM 3874 N N . SER A 1 460 ? 15.045 1.950 17.662 1.00 8.50 460 SER A N 1
ATOM 3875 C CA . SER A 1 460 ? 15.563 1.714 16.323 1.00 9.53 460 SER A CA 1
ATOM 3876 C C A SER A 1 460 ? 16.382 2.893 15.783 0.50 9.97 460 SER A C 1
ATOM 3877 C C B SER A 1 460 ? 16.379 2.893 15.778 0.50 9.97 460 SER A C 1
ATOM 3878 O O A SER A 1 460 ? 17.459 2.696 15.215 0.50 10.77 460 SER A O 1
ATOM 3879 O O B SER A 1 460 ? 17.447 2.693 15.194 0.50 10.78 460 SER A O 1
ATOM 3883 N N . THR A 1 461 ? 15.882 4.112 15.969 1.00 10.15 461 THR A N 1
ATOM 3884 C CA . THR A 1 461 ? 16.513 5.309 15.385 1.00 10.58 461 THR A CA 1
ATOM 3885 C C . THR A 1 461 ? 17.472 6.043 16.317 1.00 10.51 461 THR A C 1
ATOM 3886 O O . THR A 1 461 ? 18.319 6.810 15.856 1.00 11.28 461 THR A O 1
ATOM 3890 N N . GLY A 1 462 ? 17.313 5.842 17.624 1.00 10.00 462 GLY A N 1
ATOM 3891 C CA . GLY A 1 462 ? 18.050 6.611 18.624 1.00 10.30 462 GLY A CA 1
ATOM 3892 C C . GLY A 1 462 ? 17.529 8.028 18.825 1.00 10.04 462 GLY A C 1
ATOM 3893 O O . GLY A 1 462 ? 18.127 8.805 19.564 1.00 10.16 462 GLY A O 1
ATOM 3894 N N . LYS A 1 463 ? 16.406 8.364 18.194 1.00 10.52 463 LYS A N 1
ATOM 3895 C CA . LYS A 1 463 ? 15.886 9.728 18.201 1.00 11.59 463 LYS A CA 1
ATOM 3896 C C . LYS A 1 463 ? 14.572 9.794 18.986 1.00 10.70 463 LYS A C 1
ATOM 3897 O O . LYS A 1 463 ? 13.576 9.229 18.541 1.00 11.03 463 LYS A O 1
ATOM 3903 N N . PRO A 1 464 ? 14.548 10.448 20.154 1.00 10.07 464 PRO A N 1
ATOM 3904 C CA . PRO A 1 464 ? 13.286 10.640 20.881 1.00 10.40 464 PRO A CA 1
ATOM 3905 C C A PRO A 1 464 ? 12.250 11.435 20.092 0.50 10.63 464 PRO A C 1
ATOM 3906 C C B PRO A 1 464 ? 12.250 11.436 20.092 0.50 10.63 464 PRO A C 1
ATOM 3907 O O A PRO A 1 464 ? 12.587 12.265 19.246 0.50 11.33 464 PRO A O 1
ATOM 3908 O O B PRO A 1 464 ? 12.587 12.265 19.247 0.50 11.33 464 PRO A O 1
ATOM 3915 N N . TYR B 1 3 ? 13.867 -31.972 109.785 1.00 22.71 3 TYR B N 1
ATOM 3916 C CA . TYR B 1 3 ? 14.692 -30.741 109.592 1.00 22.13 3 TYR B CA 1
ATOM 3917 C C . TYR B 1 3 ? 13.835 -29.482 109.660 1.00 21.66 3 TYR B C 1
ATOM 3918 O O . TYR B 1 3 ? 12.627 -29.533 109.428 1.00 21.80 3 TYR B O 1
ATOM 3927 N N . LYS B 1 4 ? 14.471 -28.356 109.978 1.00 20.94 4 LYS B N 1
ATOM 3928 C CA . LYS B 1 4 ? 13.821 -27.048 109.887 1.00 20.49 4 LYS B CA 1
ATOM 3929 C C . LYS B 1 4 ? 14.749 -26.031 109.228 1.00 19.02 4 LYS B C 1
ATOM 3930 O O . LYS B 1 4 ? 15.973 -26.152 109.302 1.00 18.82 4 LYS B O 1
ATOM 3936 N N . PHE B 1 5 ? 14.158 -25.031 108.581 1.00 17.52 5 PHE B N 1
ATOM 3937 C CA . PHE B 1 5 ? 14.933 -23.972 107.943 1.00 17.11 5 PHE B CA 1
ATOM 3938 C C . PHE B 1 5 ? 15.578 -23.088 109.006 1.00 17.27 5 PHE B C 1
ATOM 3939 O O . PHE B 1 5 ? 14.973 -22.841 110.052 1.00 17.53 5 PHE B O 1
ATOM 3947 N N . PRO B 1 6 ? 16.798 -22.613 108.754 1.00 18.16 6 PRO B N 1
ATOM 3948 C CA . PRO B 1 6 ? 17.505 -21.797 109.738 1.00 19.03 6 PRO B CA 1
ATOM 3949 C C . PRO B 1 6 ? 16.848 -20.436 109.919 1.00 19.75 6 PRO B C 1
ATOM 3950 O O . PRO B 1 6 ? 16.064 -20.004 109.069 1.00 19.38 6 PRO B O 1
ATOM 3954 N N . LYS B 1 7 ? 17.175 -19.768 111.021 1.00 20.83 7 LYS B N 1
ATOM 3955 C CA . LYS B 1 7 ? 16.552 -18.490 111.371 1.00 21.63 7 LYS B CA 1
ATOM 3956 C C . LYS B 1 7 ? 16.770 -17.419 110.296 1.00 21.03 7 LYS B C 1
ATOM 3957 O O . LYS B 1 7 ? 15.912 -16.560 110.088 1.00 21.32 7 LYS B O 1
ATOM 3963 N N . ASP B 1 8 ? 17.910 -17.492 109.612 1.00 19.91 8 ASP B N 1
ATOM 3964 C CA . ASP B 1 8 ? 18.315 -16.484 108.626 1.00 18.95 8 ASP B CA 1
ATOM 3965 C C A ASP B 1 8 ? 17.826 -16.803 107.204 0.50 17.70 8 ASP B C 1
ATOM 3966 C C B ASP B 1 8 ? 17.849 -16.818 107.202 0.50 17.70 8 ASP B C 1
ATOM 3967 O O A ASP B 1 8 ? 18.097 -16.049 106.265 0.50 17.66 8 ASP B O 1
ATOM 3968 O O B ASP B 1 8 ? 18.163 -16.091 106.255 0.50 17.68 8 ASP B O 1
ATOM 3976 N N . PHE B 1 9 ? 17.098 -17.909 107.056 1.00 15.78 9 PHE B N 1
ATOM 3977 C CA . PHE B 1 9 ? 16.554 -18.319 105.751 1.00 14.56 9 PHE B CA 1
ATOM 3978 C C . PHE B 1 9 ? 15.528 -17.306 105.233 1.00 13.58 9 PHE B C 1
ATOM 3979 O O . PHE B 1 9 ? 14.693 -16.817 105.994 1.00 14.18 9 PHE B O 1
ATOM 3987 N N . MET B 1 10 ? 15.599 -16.995 103.941 1.00 12.42 10 MET B N 1
ATOM 3988 C CA . MET B 1 10 ? 14.745 -15.973 103.336 1.00 12.37 10 MET B CA 1
ATOM 3989 C C . MET B 1 10 ? 13.531 -16.610 102.667 1.00 10.69 10 MET B C 1
ATOM 3990 O O . MET B 1 10 ? 13.669 -17.289 101.655 1.00 10.50 10 MET B O 1
ATOM 3995 N N . PHE B 1 11 ? 12.343 -16.394 103.224 1.00 9.50 11 PHE B N 1
ATOM 3996 C CA . PHE B 1 11 ? 11.101 -16.801 102.564 1.00 9.25 11 PHE B CA 1
ATOM 3997 C C . PHE B 1 11 ? 10.469 -15.613 101.851 1.00 8.28 11 PHE B C 1
ATOM 3998 O O . PHE B 1 11 ? 10.393 -14.505 102.392 1.00 8.29 11 PHE B O 1
ATOM 4006 N N . GLY B 1 12 ? 10.015 -15.854 100.626 1.00 7.49 12 GLY B N 1
ATOM 4007 C CA . GLY B 1 12 ? 9.342 -14.834 99.849 1.00 7.31 12 GLY B CA 1
ATOM 4008 C C . GLY B 1 12 ? 8.253 -15.413 98.978 1.00 6.49 12 GLY B C 1
ATOM 4009 O O . GLY B 1 12 ? 7.927 -16.602 99.047 1.00 6.39 12 GLY B O 1
ATOM 4010 N N . THR B 1 13 ? 7.693 -14.536 98.156 1.00 6.32 13 THR B N 1
ATOM 4011 C CA . THR B 1 13 ? 6.729 -14.914 97.149 1.00 6.42 13 THR B CA 1
ATOM 4012 C C . THR B 1 13 ? 6.983 -14.065 95.910 1.00 6.09 13 THR B C 1
ATOM 4013 O O . THR B 1 13 ? 7.640 -13.028 95.996 1.00 6.39 13 THR B O 1
ATOM 4017 N N . SER B 1 14 ? 6.479 -14.520 94.766 1.00 5.67 14 SER B N 1
ATOM 4018 C CA . SER B 1 14 ? 6.694 -13.831 93.506 1.00 5.78 14 SER B CA 1
ATOM 4019 C C . SER B 1 14 ? 5.410 -13.636 92.723 1.00 5.62 14 SER B C 1
ATOM 4020 O O . SER B 1 14 ? 4.488 -14.450 92.789 1.00 5.86 14 SER B O 1
ATOM 4023 N N . THR B 1 15 ? 5.389 -12.533 91.981 1.00 5.19 15 THR B N 1
ATOM 4024 C CA . THR B 1 15 ? 4.426 -12.264 90.919 1.00 5.33 15 THR B CA 1
ATOM 4025 C C . THR B 1 15 ? 5.217 -11.756 89.700 1.00 5.23 15 THR B C 1
ATOM 4026 O O . THR B 1 15 ? 6.452 -11.764 89.705 1.00 5.62 15 THR B O 1
ATOM 4030 N N . ALA B 1 16 ? 4.493 -11.335 88.662 1.00 4.89 16 ALA B N 1
ATOM 4031 C CA . ALA B 1 16 ? 5.065 -10.697 87.473 1.00 4.95 16 ALA B CA 1
ATOM 4032 C C . ALA B 1 16 ? 4.082 -9.651 86.982 1.00 4.81 16 ALA B C 1
ATOM 4033 O O . ALA B 1 16 ? 2.872 -9.810 87.144 1.00 5.09 16 ALA B O 1
ATOM 4035 N N . SER B 1 17 ? 4.609 -8.592 86.374 1.00 4.79 17 SER B N 1
ATOM 4036 C CA . SER B 1 17 ? 3.814 -7.422 86.010 1.00 4.81 17 SER B CA 1
ATOM 4037 C C . SER B 1 17 ? 2.581 -7.738 85.163 1.00 4.72 17 SER B C 1
ATOM 4038 O O . SER B 1 17 ? 1.462 -7.397 85.544 1.00 4.99 17 SER B O 1
ATOM 4041 N N . TYR B 1 18 ? 2.764 -8.389 84.018 1.00 4.52 18 TYR B N 1
ATOM 4042 C CA . TYR B 1 18 ? 1.623 -8.641 83.139 1.00 4.70 18 TYR B CA 1
ATOM 4043 C C . TYR B 1 18 ? 0.627 -9.598 83.791 1.00 4.67 18 TYR B C 1
ATOM 4044 O O . TYR B 1 18 ? -0.577 -9.533 83.543 1.00 4.92 18 TYR B O 1
ATOM 4053 N N . GLN B 1 19 ? 1.130 -10.491 84.629 1.00 4.47 19 GLN B N 1
ATOM 4054 C CA . GLN B 1 19 ? 0.269 -11.500 85.213 1.00 4.85 19 GLN B CA 1
ATOM 4055 C C . GLN B 1 19 ? -0.682 -10.955 86.280 1.00 4.77 19 GLN B C 1
ATOM 4056 O O . GLN B 1 19 ? -1.758 -11.530 86.462 1.00 5.13 19 GLN B O 1
ATOM 4062 N N . ILE B 1 20 ? -0.321 -9.849 86.943 1.00 4.74 20 ILE B N 1
ATOM 4063 C CA . ILE B 1 20 ? -1.160 -9.303 88.023 1.00 5.20 20 ILE B CA 1
ATOM 4064 C C . ILE B 1 20 ? -1.631 -7.864 87.875 1.00 5.11 20 ILE B C 1
ATOM 4065 O O . ILE B 1 20 ? -2.625 -7.509 88.501 1.00 5.54 20 ILE B O 1
ATOM 4070 N N . GLU B 1 21 ? -0.934 -7.020 87.118 1.00 5.24 21 GLU B N 1
ATOM 4071 C CA . GLU B 1 21 ? -1.152 -5.573 87.258 1.00 5.21 21 GLU B CA 1
ATOM 4072 C C . GLU B 1 21 ? -2.456 -5.027 86.691 1.00 5.28 21 GLU B C 1
ATOM 4073 O O . GLU B 1 21 ? -3.073 -4.149 87.289 1.00 5.43 21 GLU B O 1
ATOM 4079 N N . GLY B 1 22 ? -2.848 -5.473 85.507 1.00 5.16 22 GLY B N 1
ATOM 4080 C CA . GLY B 1 22 ? -3.876 -4.757 84.769 1.00 5.60 22 GLY B CA 1
ATOM 4081 C C . GLY B 1 22 ? -3.380 -3.364 84.420 1.00 5.84 22 GLY B C 1
ATOM 4082 O O . GLY B 1 22 ? -2.188 -3.169 84.184 1.00 6.05 22 GLY B O 1
ATOM 4083 N N . GLY B 1 23 ? -4.284 -2.389 84.366 1.00 5.99 23 GLY B N 1
ATOM 4084 C CA . GLY B 1 23 ? -3.904 -1.023 83.990 1.00 6.24 23 GLY B CA 1
ATOM 4085 C C . GLY B 1 23 ? -3.083 -0.980 82.714 1.00 6.03 23 GLY B C 1
ATOM 4086 O O . GLY B 1 23 ? -2.134 -0.203 82.598 1.00 6.33 23 GLY B O 1
ATOM 4087 N N . TRP B 1 24 ? -3.457 -1.808 81.743 1.00 6.26 24 TRP B N 1
ATOM 4088 C CA . TRP B 1 24 ? -2.597 -2.054 80.585 1.00 6.54 24 TRP B CA 1
ATOM 4089 C C . TRP B 1 24 ? -2.426 -0.839 79.661 1.00 6.62 24 TRP B C 1
ATOM 4090 O O . TRP B 1 24 ? -1.441 -0.760 78.926 1.00 6.44 24 TRP B O 1
ATOM 4101 N N . ASN B 1 25 ? -3.390 0.081 79.687 1.00 7.55 25 ASN B N 1
ATOM 4102 C CA . ASN B 1 25 ? -3.370 1.270 78.830 1.00 8.89 25 ASN B CA 1
ATOM 4103 C C . ASN B 1 25 ? -3.533 2.550 79.648 1.00 9.44 25 ASN B C 1
ATOM 4104 O O . ASN B 1 25 ? -4.013 3.560 79.143 1.00 11.13 25 ASN B O 1
ATOM 4109 N N . GLU B 1 26 ? -3.110 2.507 80.905 1.00 9.40 26 GLU B N 1
ATOM 4110 C CA . GLU B 1 26 ? -3.249 3.649 81.797 1.00 9.95 26 GLU B CA 1
ATOM 4111 C C . GLU B 1 26 ? -1.938 4.395 81.952 1.00 8.90 26 GLU B C 1
ATOM 4112 O O . GLU B 1 26 ? -0.857 3.822 81.789 1.00 8.49 26 GLU B O 1
ATOM 4118 N N . ASP B 1 27 ? -2.049 5.688 82.256 1.00 8.73 27 ASP B N 1
ATOM 4119 C CA . ASP B 1 27 ? -0.911 6.493 82.684 1.00 8.77 27 ASP B CA 1
ATOM 4120 C C . ASP B 1 27 ? 0.231 6.501 81.673 1.00 8.21 27 ASP B C 1
ATOM 4121 O O . ASP B 1 27 ? 1.402 6.557 82.042 1.00 8.67 27 ASP B O 1
ATOM 4126 N N . GLY B 1 28 ? -0.124 6.471 80.394 1.00 7.81 28 GLY B N 1
ATOM 4127 C CA . GLY B 1 28 ? 0.850 6.550 79.318 1.00 7.78 28 GLY B CA 1
ATOM 4128 C C . GLY B 1 28 ? 1.617 5.275 79.021 1.00 7.22 28 GLY B C 1
ATOM 4129 O O . GLY B 1 28 ? 2.529 5.294 78.199 1.00 7.95 28 GLY B O 1
ATOM 4130 N N . LYS B 1 29 ? 1.248 4.159 79.647 1.00 6.52 29 LYS B N 1
ATOM 4131 C CA . LYS B 1 29 ? 1.971 2.906 79.426 1.00 6.25 29 LYS B CA 1
ATOM 4132 C C . LYS B 1 29 ? 1.918 2.497 77.955 1.00 6.14 29 LYS B C 1
ATOM 4133 O O . LYS B 1 29 ? 0.850 2.503 77.343 1.00 6.52 29 LYS B O 1
ATOM 4139 N N . GLY B 1 30 ? 3.064 2.121 77.398 1.00 5.95 30 GLY B N 1
ATOM 4140 C CA . GLY B 1 30 ? 3.120 1.637 76.024 1.00 5.65 30 GLY B CA 1
ATOM 4141 C C . GLY B 1 30 ? 2.597 0.221 75.866 1.00 5.38 30 GLY B C 1
ATOM 4142 O O . GLY B 1 30 ? 2.544 -0.559 76.820 1.00 5.61 30 GLY B O 1
ATOM 4143 N N . GLU B 1 31 ? 2.224 -0.110 74.637 1.00 5.27 31 GLU B N 1
ATOM 4144 C CA . GLU B 1 31 ? 1.800 -1.456 74.302 1.00 5.42 31 GLU B CA 1
ATOM 4145 C C . GLU B 1 31 ? 2.982 -2.410 74.410 1.00 4.99 31 GLU B C 1
ATOM 4146 O O . GLU B 1 31 ? 4.076 -2.107 73.929 1.00 5.24 31 GLU B O 1
ATOM 4152 N N . ASN B 1 32 ? 2.765 -3.568 75.030 1.00 4.78 32 ASN B N 1
ATOM 4153 C CA . ASN B 1 32 ? 3.780 -4.619 75.051 1.00 4.67 32 ASN B CA 1
ATOM 4154 C C . ASN B 1 32 ? 3.331 -5.812 74.203 1.00 4.44 32 ASN B C 1
ATOM 4155 O O . ASN B 1 32 ? 2.221 -5.816 73.658 1.00 4.75 32 ASN B O 1
ATOM 4160 N N . ILE B 1 33 ? 4.201 -6.806 74.071 1.00 4.37 33 ILE B N 1
ATOM 4161 C CA . ILE B 1 33 ? 3.920 -7.925 73.173 1.00 4.55 33 ILE B CA 1
ATOM 4162 C C . ILE B 1 33 ? 2.755 -8.787 73.637 1.00 4.49 33 ILE B C 1
ATOM 4163 O O . ILE B 1 33 ? 2.118 -9.449 72.816 1.00 4.87 33 ILE B O 1
ATOM 4168 N N . TRP B 1 34 ? 2.477 -8.795 74.937 1.00 4.44 34 TRP B N 1
ATOM 4169 C CA . TRP B 1 34 ? 1.334 -9.540 75.463 1.00 4.55 34 TRP B CA 1
ATOM 4170 C C . TRP B 1 34 ? 0.025 -8.812 75.164 1.00 4.68 34 TRP B C 1
ATOM 4171 O O . TRP B 1 34 ? -0.920 -9.435 74.675 1.00 5.25 34 TRP B O 1
ATOM 4182 N N . ASP B 1 35 ? -0.011 -7.497 75.375 1.00 4.79 35 ASP B N 1
ATOM 4183 C CA . ASP B 1 35 ? -1.145 -6.686 74.929 1.00 5.07 35 ASP B CA 1
ATOM 4184 C C . ASP B 1 35 ? -1.433 -6.951 73.451 1.00 5.21 35 ASP B C 1
ATOM 4185 O O . ASP B 1 35 ? -2.573 -7.199 73.053 1.00 5.67 35 ASP B O 1
ATOM 4190 N N . ARG B 1 36 ? -0.394 -6.885 72.628 1.00 5.29 36 ARG B N 1
ATOM 4191 C CA . ARG B 1 36 ? -0.565 -7.041 71.190 1.00 5.74 36 ARG B CA 1
ATOM 4192 C C . ARG B 1 36 ? -1.160 -8.408 70.869 1.00 5.94 36 ARG B C 1
ATOM 4193 O O . ARG B 1 36 ? -2.119 -8.526 70.097 1.00 6.14 36 ARG B O 1
ATOM 4201 N N . LEU B 1 37 ? -0.590 -9.448 71.456 1.00 6.12 37 LEU B N 1
ATOM 4202 C CA . LEU B 1 37 ? -1.034 -10.798 71.158 1.00 6.60 37 LEU B CA 1
ATOM 4203 C C . LEU B 1 37 ? -2.480 -11.031 71.577 1.00 6.46 37 LEU B C 1
ATOM 4204 O O . LEU B 1 37 ? -3.278 -11.548 70.792 1.00 6.98 37 LEU B O 1
ATOM 4209 N N . VAL B 1 38 ? -2.824 -10.672 72.806 1.00 6.27 38 VAL B N 1
ATOM 4210 C CA . VAL B 1 38 ? -4.165 -10.979 73.301 1.00 6.85 38 VAL B CA 1
ATOM 4211 C C . VAL B 1 38 ? -5.242 -10.109 72.647 1.00 6.68 38 VAL B C 1
ATOM 4212 O O . VAL B 1 38 ? -6.397 -10.533 72.554 1.00 7.55 38 VAL B O 1
ATOM 4216 N N . HIS B 1 39 ? -4.875 -8.913 72.188 1.00 6.52 39 HIS B N 1
ATOM 4217 C CA . HIS B 1 39 ? -5.843 -8.031 71.539 1.00 6.85 39 HIS B CA 1
ATOM 4218 C C . HIS B 1 39 ? -6.050 -8.395 70.087 1.00 7.18 39 HIS B C 1
ATOM 4219 O O . HIS B 1 39 ? -7.166 -8.303 69.578 1.00 8.61 39 HIS B O 1
ATOM 4226 N N . THR B 1 40 ? -5.002 -8.856 69.425 1.00 7.02 40 THR B N 1
ATOM 4227 C CA . THR B 1 40 ? -5.134 -9.213 68.027 1.00 7.59 40 THR B CA 1
ATOM 4228 C C A THR B 1 40 ? -5.605 -10.651 67.843 0.50 7.48 40 THR B C 1
ATOM 4229 C C B THR B 1 40 ? -5.635 -10.644 67.870 0.50 7.44 40 THR B C 1
ATOM 4230 O O A THR B 1 40 ? -6.400 -10.932 66.939 0.50 8.06 40 THR B O 1
ATOM 4231 O O B THR B 1 40 ? -6.509 -10.906 67.034 0.50 7.96 40 THR B O 1
ATOM 4237 N N . SER B 1 41 ? -5.101 -11.551 68.689 1.00 7.39 41 SER B N 1
ATOM 4238 C CA . SER B 1 41 ? -5.405 -12.987 68.588 1.00 7.68 41 SER B CA 1
ATOM 4239 C C . SER B 1 41 ? -5.801 -13.581 69.939 1.00 7.22 41 SER B C 1
ATOM 4240 O O A SER B 1 41 ? -5.106 -14.449 70.474 0.50 7.01 41 SER B O 1
ATOM 4241 O O B SER B 1 41 ? -5.106 -14.449 70.474 0.50 7.00 41 SER B O 1
ATOM 4245 N N . PRO B 1 42 ? -6.934 -13.142 70.482 1.00 7.12 42 PRO B N 1
ATOM 4246 C CA . PRO B 1 42 ? -7.401 -13.637 71.777 1.00 7.32 42 PRO B CA 1
ATOM 4247 C C . PRO B 1 42 ? -7.588 -15.160 71.790 1.00 6.80 42 PRO B C 1
ATOM 4248 O O . PRO B 1 42 ? -7.490 -15.787 72.845 1.00 6.79 42 PRO B O 1
ATOM 4252 N N . GLU B 1 43 ? -7.834 -15.731 70.611 1.00 6.65 43 GLU B N 1
ATOM 4253 C CA . GLU B 1 43 ? -8.022 -17.161 70.429 1.00 7.09 43 GLU B CA 1
ATOM 4254 C C . GLU B 1 43 ? -6.828 -18.032 70.833 1.00 6.98 43 GLU B C 1
ATOM 4255 O O . GLU B 1 43 ? -6.997 -19.237 71.029 1.00 7.32 43 GLU B O 1
ATOM 4261 N N . VAL B 1 44 ? -5.633 -17.449 70.967 1.00 6.88 44 VAL B N 1
ATOM 4262 C CA . VAL B 1 44 ? -4.467 -18.237 71.371 1.00 7.22 44 VAL B CA 1
ATOM 4263 C C . VAL B 1 44 ? -4.459 -18.586 72.865 1.00 6.83 44 VAL B C 1
ATOM 4264 O O . VAL B 1 44 ? -3.699 -19.452 73.283 1.00 7.27 44 VAL B O 1
ATOM 4268 N N . ILE B 1 45 ? -5.301 -17.916 73.651 1.00 6.48 45 ILE B N 1
ATOM 4269 C CA . ILE B 1 45 ? -5.396 -18.157 75.088 1.00 6.59 45 ILE B CA 1
ATOM 4270 C C . ILE B 1 45 ? -6.504 -19.180 75.360 1.00 6.79 45 ILE B C 1
ATOM 4271 O O . ILE B 1 45 ? -7.643 -19.009 74.913 1.00 7.16 45 ILE B O 1
ATOM 4276 N N . LYS B 1 46 ? -6.166 -20.214 76.124 1.00 6.97 46 LYS B N 1
ATOM 4277 C CA . LYS B 1 46 ? -7.052 -21.355 76.395 1.00 7.30 46 LYS B CA 1
ATOM 4278 C C . LYS B 1 46 ? -8.482 -20.972 76.753 1.00 7.43 46 LYS B C 1
ATOM 4279 O O . LYS B 1 46 ? -9.434 -21.570 76.243 1.00 7.90 46 LYS B O 1
ATOM 4285 N N . ASP B 1 47 ? -8.627 -20.003 77.652 1.00 7.59 47 ASP B N 1
ATOM 4286 C CA . ASP B 1 47 ? -9.941 -19.616 78.165 1.00 8.03 47 ASP B CA 1
ATOM 4287 C C . ASP B 1 47 ? -10.416 -18.265 77.635 1.00 8.47 47 ASP B C 1
ATOM 4288 O O . ASP B 1 47 ? -11.404 -17.724 78.121 1.00 8.99 47 ASP B O 1
ATOM 4293 N N . GLY B 1 48 ? -9.726 -17.730 76.633 1.00 8.51 48 GLY B N 1
ATOM 4294 C CA . GLY B 1 48 ? -10.150 -16.491 75.994 1.00 8.90 48 GLY B CA 1
ATOM 4295 C C . GLY B 1 48 ? -10.066 -15.259 76.878 1.00 9.12 48 GLY B C 1
ATOM 4296 O O . GLY B 1 48 ? -10.819 -14.305 76.688 1.00 10.31 48 GLY B O 1
ATOM 4297 N N . THR B 1 49 ? -9.148 -15.268 77.840 1.00 8.58 49 THR B N 1
ATOM 4298 C CA . THR B 1 49 ? -8.962 -14.130 78.736 1.00 8.13 49 THR B CA 1
ATOM 4299 C C . THR B 1 49 ? -7.692 -13.369 78.385 1.00 7.66 49 THR B C 1
ATOM 4300 O O . THR B 1 49 ? -6.912 -13.776 77.519 1.00 7.50 49 THR B O 1
ATOM 4304 N N . ASN B 1 50 ? -7.489 -12.254 79.076 1.00 7.25 50 ASN B N 1
ATOM 4305 C CA . ASN B 1 50 ? -6.316 -11.423 78.857 1.00 7.07 50 ASN B CA 1
ATOM 4306 C C . ASN B 1 50 ? -5.890 -10.767 80.159 1.00 6.56 50 ASN B C 1
ATOM 4307 O O . ASN B 1 50 ? -6.561 -10.912 81.182 1.00 6.41 50 ASN B O 1
ATOM 4312 N N . GLY B 1 51 ? -4.771 -10.052 80.117 1.00 6.20 51 GLY B N 1
ATOM 4313 C CA . GLY B 1 51 ? -4.276 -9.320 81.276 1.00 6.05 51 GLY B CA 1
ATOM 4314 C C . GLY B 1 51 ? -4.679 -7.855 81.334 1.00 5.63 51 GLY B C 1
ATOM 4315 O O . GLY B 1 51 ? -4.017 -7.075 82.006 1.00 5.97 51 GLY B O 1
ATOM 4316 N N . ASP B 1 52 ? -5.763 -7.464 80.666 1.00 5.78 52 ASP B N 1
ATOM 4317 C CA . ASP B 1 52 ? -6.174 -6.057 80.687 1.00 5.89 52 ASP B CA 1
ATOM 4318 C C . ASP B 1 52 ? -6.381 -5.540 82.109 1.00 6.19 52 ASP B C 1
ATOM 4319 O O . ASP B 1 52 ? -6.043 -4.390 82.413 1.00 6.37 52 ASP B O 1
ATOM 4324 N N . ILE B 1 53 ? -6.995 -6.379 82.942 1.00 6.27 53 ILE B N 1
ATOM 4325 C CA . ILE B 1 53 ? -7.268 -6.068 84.346 1.00 6.43 53 ILE B CA 1
ATOM 4326 C C . ILE B 1 53 ? -6.494 -6.998 85.289 1.00 5.88 53 ILE B C 1
ATOM 4327 O O . ILE B 1 53 ? -5.892 -6.535 86.259 1.00 5.73 53 ILE B O 1
ATOM 4332 N N . ALA B 1 54 ? -6.520 -8.304 85.015 1.00 6.11 54 ALA B N 1
ATOM 4333 C CA . ALA B 1 54 ? -5.810 -9.288 85.833 1.00 5.88 54 ALA B CA 1
ATOM 4334 C C . ALA B 1 54 ? -6.204 -9.142 87.314 1.00 5.75 54 ALA B C 1
ATOM 4335 O O . ALA B 1 54 ? -7.395 -9.113 87.622 1.00 6.21 54 ALA B O 1
ATOM 4337 N N . CYS B 1 55 ? -5.243 -9.041 88.228 1.00 5.77 55 CYS B N 1
ATOM 4338 C CA . CYS B 1 55 ? -5.562 -8.846 89.644 1.00 5.89 55 CYS B CA 1
ATOM 4339 C C . CYS B 1 55 ? -5.742 -7.375 89.998 1.00 5.74 55 CYS B C 1
ATOM 4340 O O . CYS B 1 55 ? -5.979 -7.041 91.159 1.00 6.31 55 CYS B O 1
ATOM 4343 N N . ASP B 1 56 ? -5.615 -6.504 89.000 1.00 5.74 56 ASP B N 1
ATOM 4344 C CA . ASP B 1 56 ? -5.721 -5.066 89.187 1.00 5.94 56 ASP B CA 1
ATOM 4345 C C . ASP B 1 56 ? -4.716 -4.553 90.218 1.00 5.96 56 ASP B C 1
ATOM 4346 O O . ASP B 1 56 ? -4.979 -3.574 90.924 1.00 5.92 56 ASP B O 1
ATOM 4351 N N . SER B 1 57 ? -3.546 -5.183 90.282 1.00 5.70 57 SER B N 1
ATOM 4352 C CA . SER B 1 57 ? -2.536 -4.763 91.243 1.00 5.97 57 SER B CA 1
ATOM 4353 C C . SER B 1 57 ? -1.894 -3.417 90.898 1.00 6.03 57 SER B C 1
ATOM 4354 O O . SER B 1 57 ? -1.235 -2.819 91.750 1.00 6.46 57 SER B O 1
ATOM 4357 N N . TYR B 1 58 ? -2.113 -2.911 89.687 1.00 6.10 58 TYR B N 1
ATOM 4358 C CA . TYR B 1 58 ? -1.745 -1.525 89.398 1.00 6.40 58 TYR B CA 1
ATOM 4359 C C . TYR B 1 58 ? -2.474 -0.563 90.349 1.00 6.58 58 TYR B C 1
ATOM 4360 O O . TYR B 1 58 ? -1.934 0.482 90.720 1.00 7.63 58 TYR B O 1
ATOM 4369 N N . HIS B 1 59 ? -3.692 -0.927 90.744 1.00 6.68 59 HIS B N 1
ATOM 4370 C CA . HIS B 1 59 ? -4.474 -0.130 91.694 1.00 7.12 59 HIS B CA 1
ATOM 4371 C C . HIS B 1 59 ? -4.534 -0.722 93.100 1.00 7.51 59 HIS B C 1
ATOM 4372 O O . HIS B 1 59 ? -4.765 0.015 94.060 1.00 9.04 59 HIS B O 1
ATOM 4379 N N . LYS B 1 60 ? -4.331 -2.033 93.231 1.00 7.35 60 LYS B N 1
ATOM 4380 C CA . LYS B 1 60 ? -4.526 -2.718 94.517 1.00 7.52 60 LYS B CA 1
ATOM 4381 C C . LYS B 1 60 ? -3.224 -3.119 95.215 1.00 7.33 60 LYS B C 1
ATOM 4382 O O . LYS B 1 60 ? -3.244 -3.898 96.168 1.00 7.79 60 LYS B O 1
ATOM 4388 N N . TYR B 1 61 ? -2.093 -2.570 94.772 1.00 7.22 61 TYR B N 1
ATOM 4389 C CA . TYR B 1 61 ? -0.787 -2.991 95.303 1.00 7.56 61 TYR B CA 1
ATOM 4390 C C . TYR B 1 61 ? -0.657 -2.840 96.826 1.00 7.71 61 TYR B C 1
ATOM 4391 O O . TYR B 1 61 ? 0.047 -3.623 97.451 1.00 7.88 61 TYR B O 1
ATOM 4400 N N . LYS B 1 62 ? -1.316 -1.848 97.424 1.00 8.38 62 LYS B N 1
ATOM 4401 C CA . LYS B 1 62 ? -1.227 -1.682 98.881 1.00 8.99 62 LYS B CA 1
ATOM 4402 C C . LYS B 1 62 ? -1.814 -2.896 99.603 1.00 8.73 62 LYS B C 1
ATOM 4403 O O . LYS B 1 62 ? -1.300 -3.313 100.644 1.00 8.63 62 LYS B O 1
ATOM 4409 N N . GLU B 1 63 ? -2.876 -3.469 99.041 1.00 9.10 63 GLU B N 1
ATOM 4410 C CA . GLU B 1 63 ? -3.465 -4.687 99.595 1.00 9.41 63 GLU B CA 1
ATOM 4411 C C . GLU B 1 63 ? -2.510 -5.869 99.442 1.00 8.80 63 GLU B C 1
ATOM 4412 O O . GLU B 1 63 ? -2.379 -6.676 100.355 1.00 9.32 63 GLU B O 1
ATOM 4418 N N . ASP B 1 64 ? -1.830 -5.963 98.300 1.00 8.33 64 ASP B N 1
ATOM 4419 C CA . ASP B 1 64 ? -0.831 -7.012 98.100 1.00 8.01 64 ASP B CA 1
ATOM 4420 C C . ASP B 1 64 ? 0.235 -6.939 99.187 1.00 7.71 64 ASP B C 1
ATOM 4421 O O . ASP B 1 64 ? 0.601 -7.955 99.777 1.00 7.56 64 ASP B O 1
ATOM 4426 N N . VAL B 1 65 ? 0.733 -5.732 99.445 1.00 7.52 65 VAL B N 1
ATOM 4427 C CA . VAL B 1 65 ? 1.767 -5.546 100.457 1.00 7.75 65 VAL B CA 1
ATOM 4428 C C . VAL B 1 65 ? 1.249 -5.937 101.846 1.00 7.53 65 VAL B C 1
ATOM 4429 O O . VAL B 1 65 ? 1.963 -6.583 102.612 1.00 7.89 65 VAL B O 1
ATOM 4433 N N . ALA B 1 66 ? 0.009 -5.567 102.160 1.00 7.70 66 ALA B N 1
ATOM 4434 C CA . ALA B 1 66 ? -0.584 -5.927 103.455 1.00 8.27 66 ALA B CA 1
ATOM 4435 C C . ALA B 1 66 ? -0.643 -7.441 103.649 1.00 8.47 66 ALA B C 1
ATOM 4436 O O . ALA B 1 66 ? -0.398 -7.943 104.750 1.00 8.89 66 ALA B O 1
ATOM 4438 N N . ILE B 1 67 ? -0.955 -8.173 102.582 1.00 8.95 67 ILE B N 1
ATOM 4439 C CA . ILE B 1 67 ? -1.004 -9.632 102.654 1.00 9.38 67 ILE B CA 1
ATOM 4440 C C . ILE B 1 67 ? 0.405 -10.212 102.835 1.00 9.02 67 ILE B C 1
ATOM 4441 O O . ILE B 1 67 ? 0.608 -11.105 103.657 1.00 9.14 67 ILE B O 1
ATOM 4446 N N . ILE B 1 68 ? 1.380 -9.698 102.090 1.00 8.57 68 ILE B N 1
ATOM 4447 C CA . ILE B 1 68 ? 2.769 -10.129 102.257 1.00 8.62 68 ILE B CA 1
ATOM 4448 C C . ILE B 1 68 ? 3.232 -9.908 103.699 1.00 8.76 68 ILE B C 1
ATOM 4449 O O . ILE B 1 68 ? 3.895 -10.761 104.283 1.00 9.03 68 ILE B O 1
ATOM 4454 N N . LYS B 1 69 ? 2.872 -8.759 104.264 1.00 9.15 69 LYS B N 1
ATOM 4455 C CA . LYS B 1 69 ? 3.214 -8.438 105.652 1.00 9.24 69 LYS B CA 1
ATOM 4456 C C . LYS B 1 69 ? 2.545 -9.399 106.638 1.00 9.26 69 LYS B C 1
ATOM 4457 O O . LYS B 1 69 ? 3.174 -9.839 107.600 1.00 9.73 69 LYS B O 1
ATOM 4463 N N . ASP B 1 70 ? 1.285 -9.742 106.391 1.00 9.46 70 ASP B N 1
ATOM 4464 C CA . ASP B 1 70 ? 0.582 -10.708 107.237 1.00 9.72 70 ASP B CA 1
ATOM 4465 C C . ASP B 1 70 ? 1.266 -12.079 107.215 1.00 9.73 70 ASP B C 1
ATOM 4466 O O . ASP B 1 70 ? 1.358 -12.749 108.245 1.00 10.48 70 ASP B O 1
ATOM 4471 N N . LEU B 1 71 ? 1.760 -12.487 106.047 1.00 9.82 71 LEU B N 1
ATOM 4472 C CA . LEU B 1 71 ? 2.536 -13.726 105.926 1.00 10.14 71 LEU B CA 1
ATOM 4473 C C . LEU B 1 71 ? 3.904 -13.635 106.605 1.00 10.45 71 LEU B C 1
ATOM 4474 O O . LEU B 1 71 ? 4.536 -14.659 106.853 1.00 10.66 71 LEU B O 1
ATOM 4479 N N . ASN B 1 72 ? 4.355 -12.411 106.879 1.00 10.87 72 ASN B N 1
ATOM 4480 C CA . ASN B 1 72 ? 5.657 -12.138 107.486 1.00 10.73 72 ASN B CA 1
ATOM 4481 C C . ASN B 1 72 ? 6.821 -12.602 106.611 1.00 10.35 72 ASN B C 1
ATOM 4482 O O . ASN B 1 72 ? 7.833 -13.096 107.105 1.00 10.82 72 ASN B O 1
ATOM 4487 N N . LEU B 1 73 ? 6.681 -12.415 105.302 1.00 9.73 73 LEU B N 1
ATOM 4488 C CA . LEU B 1 73 ? 7.734 -12.788 104.371 1.00 9.67 73 LEU B CA 1
ATOM 4489 C C . LEU B 1 73 ? 8.884 -11.802 104.465 1.00 9.42 73 LEU B C 1
ATOM 4490 O O . LEU B 1 73 ? 8.685 -10.620 104.770 1.00 10.07 73 LEU B O 1
ATOM 4495 N N . LYS B 1 74 ? 10.090 -12.287 104.199 1.00 9.29 74 LYS B N 1
ATOM 4496 C CA . LYS B 1 74 ? 11.261 -11.424 104.206 1.00 10.05 74 LYS B CA 1
ATOM 4497 C C . LYS B 1 74 ? 11.371 -10.578 102.941 1.00 8.73 74 LYS B C 1
ATOM 4498 O O . LYS B 1 74 ? 11.878 -9.461 102.999 1.00 8.67 74 LYS B O 1
ATOM 4504 N N . PHE B 1 75 ? 10.891 -11.095 101.808 1.00 7.72 75 PHE B N 1
ATOM 4505 C CA . PHE B 1 75 ? 10.992 -10.368 100.543 1.00 7.48 75 PHE B CA 1
ATOM 4506 C C . PHE B 1 75 ? 9.816 -10.641 99.616 1.00 7.10 75 PHE B C 1
ATOM 4507 O O . PHE B 1 75 ? 9.099 -11.631 99.766 1.00 7.04 75 PHE B O 1
ATOM 4515 N N . TYR B 1 76 ? 9.641 -9.734 98.660 1.00 6.64 76 TYR B N 1
ATOM 4516 C CA . TYR B 1 76 ? 8.649 -9.865 97.601 1.00 6.43 76 TYR B CA 1
ATOM 4517 C C . TYR B 1 76 ? 9.353 -9.695 96.274 1.00 5.92 76 TYR B C 1
ATOM 4518 O O . TYR B 1 76 ? 9.991 -8.667 96.043 1.00 6.24 76 TYR B O 1
ATOM 4527 N N . ARG B 1 77 ? 9.243 -10.715 95.424 1.00 5.62 77 ARG B N 1
ATOM 4528 C CA . ARG B 1 77 ? 9.742 -10.656 94.063 1.00 5.56 77 ARG B CA 1
ATOM 4529 C C . ARG B 1 77 ? 8.614 -10.211 93.141 1.00 5.42 77 ARG B C 1
ATOM 4530 O O . ARG B 1 77 ? 7.576 -10.864 93.048 1.00 6.07 77 ARG B O 1
ATOM 4538 N N . PHE B 1 78 ? 8.826 -9.083 92.473 1.00 5.35 78 PHE B N 1
ATOM 4539 C CA . PHE B 1 78 ? 7.886 -8.567 91.495 1.00 5.11 78 PHE B CA 1
ATOM 4540 C C . PHE B 1 78 ? 8.674 -8.078 90.300 1.00 4.83 78 PHE B C 1
ATOM 4541 O O . PHE B 1 78 ? 9.884 -7.862 90.401 1.00 5.23 78 PHE B O 1
ATOM 4549 N N . SER B 1 79 ? 8.003 -7.905 89.165 1.00 4.58 79 SER B N 1
ATOM 4550 C CA . SER B 1 79 ? 8.691 -7.409 87.983 1.00 4.74 79 SER B CA 1
ATOM 4551 C C . SER B 1 79 ? 8.218 -6.016 87.610 1.00 4.92 79 SER B C 1
ATOM 4552 O O . SER B 1 79 ? 7.131 -5.567 87.990 1.00 5.20 79 SER B O 1
ATOM 4555 N N . ILE B 1 80 ? 9.077 -5.331 86.865 1.00 5.08 80 ILE B N 1
ATOM 4556 C CA . ILE B 1 80 ? 8.781 -4.004 86.365 1.00 5.45 80 ILE B CA 1
ATOM 4557 C C . ILE B 1 80 ? 8.425 -4.093 84.881 1.00 5.07 80 ILE B C 1
ATOM 4558 O O . ILE B 1 80 ? 9.120 -4.746 84.091 1.00 5.59 80 ILE B O 1
ATOM 4563 N N . SER B 1 81 ? 7.331 -3.435 84.521 1.00 5.15 81 SER B N 1
ATOM 4564 C CA . SER B 1 81 ? 6.896 -3.344 83.141 1.00 5.35 81 SER B CA 1
ATOM 4565 C C . SER B 1 81 ? 7.698 -2.284 82.393 1.00 5.16 81 SER B C 1
ATOM 4566 O O . SER B 1 81 ? 7.532 -1.087 82.619 1.00 5.29 81 SER B O 1
ATOM 4569 N N . TRP B 1 82 ? 8.547 -2.730 81.477 1.00 5.18 82 TRP B N 1
ATOM 4570 C CA . TRP B 1 82 ? 9.407 -1.838 80.697 1.00 5.26 82 TRP B CA 1
ATOM 4571 C C . TRP B 1 82 ? 8.603 -0.718 80.040 1.00 5.05 82 TRP B C 1
ATOM 4572 O O . TRP B 1 82 ? 8.990 0.452 80.104 1.00 5.33 82 TRP B O 1
ATOM 4583 N N . ALA B 1 83 ? 7.466 -1.070 79.442 1.00 5.24 83 ALA B N 1
ATOM 4584 C CA . ALA B 1 83 ? 6.652 -0.091 78.718 1.00 5.58 83 ALA B CA 1
ATOM 4585 C C . ALA B 1 83 ? 5.925 0.915 79.623 1.00 5.47 83 ALA B C 1
ATOM 4586 O O . ALA B 1 83 ? 5.443 1.930 79.126 1.00 5.68 83 ALA B O 1
ATOM 4588 N N . ARG B 1 84 ? 5.837 0.655 80.929 1.00 5.81 84 ARG B N 1
ATOM 4589 C CA . ARG B 1 84 ? 5.357 1.693 81.861 1.00 6.18 84 ARG B CA 1
ATOM 4590 C C . ARG B 1 84 ? 6.405 2.772 82.085 1.00 6.56 84 ARG B C 1
ATOM 4591 O O . ARG B 1 84 ? 6.070 3.928 82.330 1.00 7.69 84 ARG B O 1
ATOM 4599 N N . ILE B 1 85 ? 7.672 2.376 82.045 1.00 6.70 85 ILE B N 1
ATOM 4600 C CA . ILE B 1 85 ? 8.787 3.289 82.291 1.00 6.71 85 ILE B CA 1
ATOM 4601 C C . ILE B 1 85 ? 9.081 4.094 81.029 1.00 6.43 85 ILE B C 1
ATOM 4602 O O . ILE B 1 85 ? 9.290 5.306 81.091 1.00 6.93 85 ILE B O 1
ATOM 4607 N N . ALA B 1 86 ? 9.126 3.397 79.895 1.00 6.06 86 ALA B N 1
ATOM 4608 C CA . ALA B 1 86 ? 9.464 3.985 78.596 1.00 5.89 86 ALA B CA 1
ATOM 4609 C C . ALA B 1 86 ? 8.552 3.330 77.563 1.00 5.62 86 ALA B C 1
ATOM 4610 O O . ALA B 1 86 ? 8.783 2.181 77.179 1.00 5.29 86 ALA B O 1
ATOM 4612 N N . PRO B 1 87 ? 7.476 4.004 77.162 1.00 5.87 87 PRO B N 1
ATOM 4613 C CA . PRO B 1 87 ? 6.466 3.360 76.314 1.00 6.05 87 PRO B CA 1
ATOM 4614 C C . PRO B 1 87 ? 6.961 2.689 75.022 1.00 5.87 87 PRO B C 1
ATOM 4615 O O . PRO B 1 87 ? 6.382 1.687 74.611 1.00 6.34 87 PRO B O 1
ATOM 4619 N N . SER B 1 88 ? 8.014 3.218 74.402 1.00 5.53 88 SER B N 1
ATOM 4620 C CA . SER B 1 88 ? 8.587 2.625 73.186 1.00 5.73 88 SER B CA 1
ATOM 4621 C C . SER B 1 88 ? 9.658 1.581 73.492 1.00 5.43 88 SER B C 1
ATOM 4622 O O . SER B 1 88 ? 10.133 0.895 72.587 1.00 5.82 88 SER B O 1
ATOM 4625 N N . GLY B 1 89 ? 10.074 1.499 74.753 1.00 5.10 89 GLY B N 1
ATOM 4626 C CA . GLY B 1 89 ? 11.237 0.709 75.129 1.00 5.15 89 GLY B CA 1
ATOM 4627 C C . GLY B 1 89 ? 12.559 1.453 75.005 1.00 5.02 89 GLY B C 1
ATOM 4628 O O . GLY B 1 89 ? 13.579 0.959 75.471 1.00 5.58 89 GLY B O 1
ATOM 4629 N N . VAL B 1 90 ? 12.535 2.624 74.368 1.00 5.36 90 VAL B N 1
ATOM 4630 C CA . VAL B 1 90 ? 13.712 3.467 74.195 1.00 5.54 90 VAL B CA 1
ATOM 4631 C C . VAL B 1 90 ? 13.665 4.528 75.297 1.00 5.64 90 VAL B C 1
ATOM 4632 O O . VAL B 1 90 ? 12.632 5.170 75.505 1.00 5.70 90 VAL B O 1
ATOM 4636 N N . MET B 1 91 ? 14.777 4.703 76.004 1.00 5.73 91 MET B N 1
ATOM 4637 C CA . MET B 1 91 ? 14.742 5.382 77.300 1.00 6.16 91 MET B CA 1
ATOM 4638 C C . MET B 1 91 ? 14.862 6.900 77.237 1.00 6.38 91 MET B C 1
ATOM 4639 O O . MET B 1 91 ? 15.003 7.547 78.272 1.00 7.58 91 MET B O 1
ATOM 4644 N N . ASN B 1 92 ? 14.772 7.477 76.043 1.00 6.82 92 ASN B N 1
ATOM 4645 C CA . ASN B 1 92 ? 14.774 8.933 75.911 1.00 7.43 92 ASN B CA 1
ATOM 4646 C C . ASN B 1 92 ? 13.438 9.570 76.281 1.00 7.86 92 ASN B C 1
ATOM 4647 O O . ASN B 1 92 ? 13.380 10.774 76.510 1.00 9.31 92 ASN B O 1
ATOM 4652 N N . SER B 1 93 ? 12.374 8.772 76.317 1.00 8.11 93 SER B N 1
ATOM 4653 C CA . SER B 1 93 ? 11.047 9.242 76.676 1.00 8.67 93 SER B CA 1
ATOM 4654 C C . SER B 1 93 ? 10.523 8.417 77.842 1.00 8.49 93 SER B C 1
ATOM 4655 O O A SER B 1 93 ? 10.026 7.306 77.651 0.50 8.47 93 SER B O 1
ATOM 4656 O O B SER B 1 93 ? 10.027 7.305 77.651 0.50 8.47 93 SER B O 1
ATOM 4660 N N . LEU B 1 94 ? 10.659 8.965 79.047 1.00 8.64 94 LEU B N 1
ATOM 4661 C CA . LEU B 1 94 ? 10.228 8.289 80.265 1.00 8.91 94 LEU B CA 1
ATOM 4662 C C . LEU B 1 94 ? 8.857 8.775 80.682 1.00 9.18 94 LEU B C 1
ATOM 4663 O O . LEU B 1 94 ? 8.499 9.932 80.448 1.00 10.75 94 LEU B O 1
ATOM 4668 N N . GLU B 1 95 ? 8.099 7.885 81.311 1.00 9.08 95 GLU B N 1
ATOM 4669 C CA . GLU B 1 95 ? 6.772 8.207 81.790 1.00 8.94 95 GLU B CA 1
ATOM 4670 C C . GLU B 1 95 ? 6.812 8.300 83.317 1.00 8.77 95 GLU B C 1
ATOM 4671 O O . GLU B 1 95 ? 6.903 7.271 83.998 1.00 8.47 95 GLU B O 1
ATOM 4677 N N . PRO B 1 96 ? 6.791 9.518 83.871 1.00 9.16 96 PRO B N 1
ATOM 4678 C CA . PRO B 1 96 ? 6.870 9.682 85.324 1.00 9.17 96 PRO B CA 1
ATOM 4679 C C . PRO B 1 96 ? 5.808 8.916 86.117 1.00 8.74 96 PRO B C 1
ATOM 4680 O O . PRO B 1 96 ? 6.084 8.495 87.239 1.00 8.26 96 PRO B O 1
ATOM 4684 N N . LYS B 1 97 ? 4.619 8.726 85.551 1.00 8.96 97 LYS B N 1
ATOM 4685 C CA . LYS B 1 97 ? 3.565 7.998 86.254 1.00 9.34 97 LYS B CA 1
ATOM 4686 C C . LYS B 1 97 ? 3.912 6.518 86.436 1.00 8.37 97 LYS B C 1
ATOM 4687 O O . LYS B 1 97 ? 3.549 5.916 87.442 1.00 8.45 97 LYS B O 1
ATOM 4693 N N . GLY B 1 98 ? 4.624 5.939 85.472 1.00 7.82 98 GLY B N 1
ATOM 4694 C CA . GLY B 1 98 ? 5.061 4.547 85.581 1.00 7.54 98 GLY B CA 1
ATOM 4695 C C . GLY B 1 98 ? 6.137 4.401 86.636 1.00 7.11 98 GLY B C 1
ATOM 4696 O O . GLY B 1 98 ? 6.109 3.476 87.445 1.00 7.18 98 GLY B O 1
ATOM 4697 N N . ILE B 1 99 ? 7.088 5.328 86.629 1.00 7.10 99 ILE B N 1
ATOM 4698 C CA . ILE B 1 99 ? 8.128 5.362 87.649 1.00 7.22 99 ILE B CA 1
ATOM 4699 C C . ILE B 1 99 ? 7.498 5.533 89.041 1.00 6.77 99 ILE B C 1
ATOM 4700 O O . ILE B 1 99 ? 7.914 4.878 90.001 1.00 7.21 99 ILE B O 1
ATOM 4705 N N . ALA B 1 100 ? 6.491 6.399 89.138 1.00 6.87 100 ALA B N 1
ATOM 4706 C CA . ALA B 1 100 ? 5.822 6.660 90.414 1.00 7.02 100 ALA B CA 1
ATOM 4707 C C . ALA B 1 100 ? 5.149 5.416 90.978 1.00 7.04 100 ALA B C 1
ATOM 4708 O O . ALA B 1 100 ? 5.195 5.186 92.185 1.00 7.48 100 ALA B O 1
ATOM 4710 N N . TYR B 1 101 ? 4.533 4.611 90.116 1.00 6.59 101 TYR B N 1
ATOM 4711 C CA . TYR B 1 101 ? 3.901 3.375 90.566 1.00 6.53 101 TYR B CA 1
ATOM 4712 C C . TYR B 1 101 ? 4.916 2.484 91.267 1.00 6.12 101 TYR B C 1
ATOM 4713 O O . TYR B 1 101 ? 4.682 2.018 92.381 1.00 6.37 101 TYR B O 1
ATOM 4722 N N . TYR B 1 102 ? 6.046 2.236 90.616 1.00 6.14 102 TYR B N 1
ATOM 4723 C CA . TYR B 1 102 ? 7.033 1.339 91.207 1.00 6.09 102 TYR B CA 1
ATOM 4724 C C . TYR B 1 102 ? 7.700 1.947 92.431 1.00 5.96 102 TYR B C 1
ATOM 4725 O O . TYR B 1 102 ? 7.989 1.234 93.383 1.00 5.91 102 TYR B O 1
ATOM 4734 N N . ASN B 1 103 ? 7.917 3.259 92.435 1.00 5.90 103 ASN B N 1
ATOM 4735 C CA . ASN B 1 103 ? 8.385 3.912 93.659 1.00 6.36 103 ASN B CA 1
ATOM 4736 C C . ASN B 1 103 ? 7.387 3.714 94.797 1.00 6.47 103 ASN B C 1
ATOM 4737 O O . ASN B 1 103 ? 7.779 3.434 95.924 1.00 7.11 103 ASN B O 1
ATOM 4742 N N . ASN B 1 104 ? 6.101 3.850 94.502 1.00 6.77 104 ASN B N 1
ATOM 4743 C CA . ASN B 1 104 ? 5.078 3.651 95.517 1.00 7.15 104 ASN B CA 1
ATOM 4744 C C . ASN B 1 104 ? 5.090 2.229 96.068 1.00 7.03 104 ASN B C 1
ATOM 4745 O O . ASN B 1 104 ? 4.986 2.034 97.279 1.00 7.01 104 ASN B O 1
ATOM 4750 N N . LEU B 1 105 ? 5.227 1.239 95.187 1.00 6.75 105 LEU B N 1
ATOM 4751 C CA . LEU B 1 105 ? 5.276 -0.156 95.618 1.00 6.83 105 LEU B CA 1
ATOM 4752 C C . LEU B 1 105 ? 6.524 -0.429 96.463 1.00 6.76 105 LEU B C 1
ATOM 4753 O O . LEU B 1 105 ? 6.441 -1.017 97.539 1.00 7.13 105 LEU B O 1
ATOM 4758 N N . ILE B 1 106 ? 7.680 0.008 95.971 1.00 6.76 106 ILE B N 1
ATOM 4759 C CA . ILE B 1 106 ? 8.942 -0.157 96.697 1.00 6.93 106 ILE B CA 1
ATOM 4760 C C . ILE B 1 106 ? 8.857 0.491 98.083 1.00 6.96 106 ILE B C 1
ATOM 4761 O O . ILE B 1 106 ? 9.241 -0.113 99.087 1.00 7.35 106 ILE B O 1
ATOM 4766 N N . ASN B 1 107 ? 8.345 1.715 98.132 1.00 7.39 107 ASN B N 1
ATOM 4767 C CA . ASN B 1 107 ? 8.262 2.441 99.395 1.00 7.58 107 ASN B CA 1
ATOM 4768 C C . ASN B 1 107 ? 7.271 1.799 100.363 1.00 7.86 107 ASN B C 1
ATOM 4769 O O . ASN B 1 107 ? 7.513 1.768 101.573 1.00 8.36 107 ASN B O 1
ATOM 4774 N N . GLU B 1 108 ? 6.182 1.253 99.830 1.00 8.12 108 GLU B N 1
ATOM 4775 C CA . GLU B 1 108 ? 5.196 0.551 100.646 1.00 8.22 108 GLU B CA 1
ATOM 4776 C C . GLU B 1 108 ? 5.821 -0.707 101.258 1.00 8.03 108 GLU B C 1
ATOM 4777 O O . GLU B 1 108 ? 5.608 -1.009 102.438 1.00 8.31 108 GLU B O 1
ATOM 4783 N N . LEU B 1 109 ? 6.601 -1.435 100.462 1.00 7.77 109 LEU B N 1
ATOM 4784 C CA . LEU B 1 109 ? 7.307 -2.615 100.960 1.00 8.09 109 LEU B CA 1
ATOM 4785 C C . LEU B 1 109 ? 8.276 -2.247 102.083 1.00 8.23 109 LEU B C 1
ATOM 4786 O O . LEU B 1 109 ? 8.261 -2.861 103.151 1.00 8.29 109 LEU B O 1
ATOM 4791 N N . ILE B 1 110 ? 9.101 -1.236 101.845 1.00 8.83 110 ILE B N 1
ATOM 4792 C CA . ILE B 1 110 ? 10.130 -0.851 102.811 1.00 9.84 110 ILE B CA 1
ATOM 4793 C C . ILE B 1 110 ? 9.524 -0.324 104.122 1.00 10.03 110 ILE B C 1
ATOM 4794 O O . ILE B 1 110 ? 10.022 -0.635 105.206 1.00 10.17 110 ILE B O 1
ATOM 4799 N N . LYS B 1 111 ? 8.430 0.425 104.022 1.00 11.04 111 LYS B N 1
ATOM 4800 C CA . LYS B 1 111 ? 7.677 0.888 105.199 1.00 11.69 111 LYS B CA 1
ATOM 4801 C C . LYS B 1 111 ? 7.214 -0.283 106.074 1.00 11.16 111 LYS B C 1
ATOM 4802 O O . LYS B 1 111 ? 7.086 -0.141 107.297 1.00 11.19 111 LYS B O 1
ATOM 4808 N N . ASN B 1 112 ? 6.964 -1.425 105.434 1.00 10.75 112 ASN B N 1
ATOM 4809 C CA . ASN B 1 112 ? 6.546 -2.655 106.107 1.00 10.85 112 ASN B CA 1
ATOM 4810 C C . ASN B 1 112 ? 7.680 -3.648 106.355 1.00 10.42 112 ASN B C 1
ATOM 4811 O O . ASN B 1 112 ? 7.431 -4.799 106.706 1.00 10.62 112 ASN B O 1
ATOM 4816 N N . ASP B 1 113 ? 8.921 -3.198 106.182 1.00 9.90 113 ASP B N 1
ATOM 4817 C CA . ASP B 1 113 ? 10.101 -4.014 106.461 1.00 10.08 113 ASP B CA 1
ATOM 4818 C C A ASP B 1 113 ? 10.131 -5.279 105.591 0.50 9.64 113 ASP B C 1
ATOM 4819 C C B ASP B 1 113 ? 10.233 -5.248 105.563 0.50 9.69 113 ASP B C 1
ATOM 4820 O O A ASP B 1 113 ? 10.445 -6.371 106.072 0.50 9.52 113 ASP B O 1
ATOM 4821 O O B ASP B 1 113 ? 10.793 -6.267 105.975 0.50 9.72 113 ASP B O 1
ATOM 4829 N N . ILE B 1 114 ? 9.755 -5.127 104.325 1.00 9.02 114 ILE B N 1
ATOM 4830 C CA . ILE B 1 114 ? 9.843 -6.207 103.335 1.00 9.03 114 ILE B CA 1
ATOM 4831 C C . ILE B 1 114 ? 10.881 -5.786 102.297 1.00 8.57 114 ILE B C 1
ATOM 4832 O O . ILE B 1 114 ? 10.871 -4.647 101.826 1.00 8.70 114 ILE B O 1
ATOM 4837 N N . ILE B 1 115 ? 11.780 -6.701 101.957 1.00 8.41 115 ILE B N 1
ATOM 4838 C CA . ILE B 1 115 ? 12.808 -6.451 100.949 1.00 8.50 115 ILE B CA 1
ATOM 4839 C C . ILE B 1 115 ? 12.209 -6.561 99.542 1.00 8.05 115 ILE B C 1
ATOM 4840 O O . ILE B 1 115 ? 11.612 -7.582 99.215 1.00 7.82 115 ILE B O 1
ATOM 4845 N N . PRO B 1 116 ? 12.358 -5.531 98.707 1.00 7.80 116 PRO B N 1
ATOM 4846 C CA . PRO B 1 116 ? 11.984 -5.655 97.301 1.00 8.11 116 PRO B CA 1
ATOM 4847 C C . PRO B 1 116 ? 13.044 -6.423 96.508 1.00 8.22 116 PRO B C 1
ATOM 4848 O O . PRO B 1 116 ? 14.226 -6.091 96.569 1.00 9.04 116 PRO B O 1
ATOM 4852 N N . LEU B 1 117 ? 12.617 -7.458 95.793 1.00 7.85 117 LEU B N 1
ATOM 4853 C CA . LEU B 1 117 ? 13.470 -8.175 94.860 1.00 7.80 117 LEU B CA 1
ATOM 4854 C C A LEU B 1 117 ? 12.871 -7.951 93.484 0.50 7.30 117 LEU B C 1
ATOM 4855 C C B LEU B 1 117 ? 12.884 -7.974 93.474 0.50 7.30 117 LEU B C 1
ATOM 4856 O O A LEU B 1 117 ? 11.763 -8.403 93.204 0.50 7.41 117 LEU B O 1
ATOM 4857 O O B LEU B 1 117 ? 11.808 -8.482 93.171 0.50 7.43 117 LEU B O 1
ATOM 4865 N N . VAL B 1 118 ? 13.588 -7.222 92.636 1.00 6.90 118 VAL B N 1
ATOM 4866 C CA . VAL B 1 118 ? 13.021 -6.753 91.370 1.00 6.51 118 VAL B CA 1
ATOM 4867 C C . VAL B 1 118 ? 13.526 -7.523 90.162 1.00 5.62 118 VAL B C 1
ATOM 4868 O O . VAL B 1 118 ? 14.732 -7.594 89.923 1.00 5.63 118 VAL B O 1
ATOM 4872 N N . THR B 1 119 ? 12.578 -8.076 89.406 1.00 5.14 119 THR B N 1
ATOM 4873 C CA . THR B 1 119 ? 12.835 -8.676 88.104 1.00 5.16 119 THR B CA 1
ATOM 4874 C C . THR B 1 119 ? 12.680 -7.602 87.039 1.00 4.81 119 THR B C 1
ATOM 4875 O O . THR B 1 119 ? 11.615 -7.009 86.894 1.00 5.19 119 THR B O 1
ATOM 4879 N N . MET B 1 120 ? 13.752 -7.332 86.306 1.00 4.56 120 MET B N 1
ATOM 4880 C CA . MET B 1 120 ? 13.716 -6.294 85.277 1.00 4.94 120 MET B CA 1
ATOM 4881 C C . MET B 1 120 ? 12.861 -6.713 84.089 1.00 4.43 120 MET B C 1
ATOM 4882 O O . MET B 1 120 ? 12.101 -5.906 83.552 1.00 5.11 120 MET B O 1
ATOM 4887 N N . TYR B 1 121 ? 13.012 -7.969 83.671 1.00 4.62 121 TYR B N 1
ATOM 4888 C CA . TYR B 1 121 ? 12.322 -8.469 82.483 1.00 4.59 121 TYR B CA 1
ATOM 4889 C C . TYR B 1 121 ? 11.627 -9.800 82.735 1.00 4.22 121 TYR B C 1
ATOM 4890 O O . TYR B 1 121 ? 12.267 -10.850 82.817 1.00 4.83 121 TYR B O 1
ATOM 4899 N N . HIS B 1 122 ? 10.303 -9.737 82.832 1.00 4.31 122 HIS B N 1
ATOM 4900 C CA . HIS B 1 122 ? 9.467 -10.923 82.979 1.00 4.34 122 HIS B CA 1
ATOM 4901 C C . HIS B 1 122 ? 8.467 -10.973 81.818 1.00 4.30 122 HIS B C 1
ATOM 4902 O O . HIS B 1 122 ? 7.264 -11.115 82.009 1.00 4.75 122 HIS B O 1
ATOM 4909 N N . TRP B 1 123 ? 9.017 -10.833 80.610 1.00 4.46 123 TRP B N 1
ATOM 4910 C CA . TRP B 1 123 ? 8.427 -11.286 79.342 1.00 4.63 123 TRP B CA 1
ATOM 4911 C C . TRP B 1 123 ? 7.599 -10.247 78.603 1.00 4.82 123 TRP B C 1
ATOM 4912 O O . TRP B 1 123 ? 7.109 -10.534 77.512 1.00 5.70 123 TRP B O 1
ATOM 4923 N N . ASP B 1 124 ? 7.460 -9.053 79.170 1.00 5.22 124 ASP B N 1
ATOM 4924 C CA . ASP B 1 124 ? 6.604 -8.022 78.595 1.00 5.03 124 ASP B CA 1
ATOM 4925 C C . ASP B 1 124 ? 7.379 -6.965 77.792 1.00 4.86 124 ASP B C 1
ATOM 4926 O O . ASP B 1 124 ? 7.388 -5.781 78.125 1.00 5.29 124 ASP B O 1
ATOM 4931 N N . LEU B 1 125 ? 7.999 -7.404 76.701 1.00 4.89 125 LEU B N 1
ATOM 4932 C CA . LEU B 1 125 ? 8.777 -6.511 75.841 1.00 4.93 125 LEU B CA 1
ATOM 4933 C C . LEU B 1 125 ? 7.866 -5.444 75.236 1.00 4.69 125 LEU B C 1
ATOM 4934 O O . LEU B 1 125 ? 6.777 -5.767 74.761 1.00 4.80 125 LEU B O 1
ATOM 4939 N N . PRO B 1 126 ? 8.291 -4.180 75.229 1.00 4.62 126 PRO B N 1
ATOM 4940 C CA . PRO B 1 126 ? 7.558 -3.161 74.480 1.00 4.83 126 PRO B CA 1
ATOM 4941 C C . PRO B 1 126 ? 7.388 -3.559 73.008 1.00 4.77 126 PRO B C 1
ATOM 4942 O O . PRO B 1 126 ? 8.331 -4.037 72.380 1.00 5.06 126 PRO B O 1
ATOM 4946 N N . GLN B 1 127 ? 6.189 -3.363 72.470 1.00 4.85 127 GLN B N 1
ATOM 4947 C CA . GLN B 1 127 ? 5.906 -3.784 71.107 1.00 4.82 127 GLN B CA 1
ATOM 4948 C C . GLN B 1 127 ? 6.773 -3.054 70.080 1.00 4.66 127 GLN B C 1
ATOM 4949 O O . GLN B 1 127 ? 7.120 -3.636 69.059 1.00 4.89 127 GLN B O 1
ATOM 4955 N N . TYR B 1 128 ? 7.136 -1.799 70.337 1.00 4.48 128 TYR B N 1
ATOM 4956 C CA . TYR B 1 128 ? 8.022 -1.090 69.412 1.00 4.55 128 TYR B CA 1
ATOM 4957 C C . TYR B 1 128 ? 9.337 -1.864 69.226 1.00 4.29 128 TYR B C 1
ATOM 4958 O O . TYR B 1 128 ? 9.838 -2.004 68.106 1.00 4.43 128 TYR B O 1
ATOM 4967 N N . LEU B 1 129 ? 9.890 -2.368 70.323 1.00 4.41 129 LEU B N 1
ATOM 4968 C CA . LEU B 1 129 ? 11.115 -3.163 70.258 1.00 4.37 129 LEU B CA 1
ATOM 4969 C C . LEU B 1 129 ? 10.889 -4.514 69.575 1.00 4.37 129 LEU B C 1
ATOM 4970 O O . LEU B 1 129 ? 11.773 -5.001 68.871 1.00 4.63 129 LEU B O 1
ATOM 4975 N N . GLN B 1 130 ? 9.707 -5.101 69.740 1.00 4.52 130 GLN B N 1
ATOM 4976 C CA . GLN B 1 130 ? 9.388 -6.320 68.999 1.00 4.50 130 GLN B CA 1
ATOM 4977 C C . GLN B 1 130 ? 9.319 -6.056 67.491 1.00 4.91 130 GLN B C 1
ATOM 4978 O O . GLN B 1 130 ? 9.677 -6.927 66.693 1.00 5.04 130 GLN B O 1
ATOM 4984 N N . ASP B 1 131 ? 8.879 -4.864 67.092 1.00 4.85 131 ASP B N 1
ATOM 4985 C CA . ASP B 1 131 ? 8.844 -4.513 65.677 1.00 5.34 131 ASP B CA 1
ATOM 4986 C C . ASP B 1 131 ? 10.249 -4.415 65.065 1.00 5.38 131 ASP B C 1
ATOM 4987 O O . ASP B 1 131 ? 10.383 -4.461 63.843 1.00 6.04 131 ASP B O 1
ATOM 4992 N N . LEU B 1 132 ? 11.285 -4.287 65.900 1.00 5.63 132 LEU B N 1
ATOM 4993 C CA . LEU B 1 132 ? 12.674 -4.414 65.448 1.00 6.04 132 LEU B CA 1
ATOM 4994 C C . LEU B 1 132 ? 13.129 -5.869 65.324 1.00 6.04 132 LEU B C 1
ATOM 4995 O O . LEU B 1 132 ? 14.236 -6.131 64.849 1.00 6.63 132 LEU B O 1
ATOM 5000 N N . GLY B 1 133 ? 12.285 -6.808 65.747 1.00 5.89 133 GLY B N 1
ATOM 5001 C CA . GLY B 1 133 ? 12.656 -8.212 65.821 1.00 5.70 133 GLY B CA 1
ATOM 5002 C C . GLY B 1 133 ? 12.811 -8.722 67.243 1.00 5.31 133 GLY B C 1
ATOM 5003 O O . GLY B 1 133 ? 12.975 -9.925 67.453 1.00 5.85 133 GLY B O 1
ATOM 5004 N N . GLY B 1 134 ? 12.772 -7.831 68.232 1.00 4.92 134 GLY B N 1
ATOM 5005 C CA . GLY B 1 134 ? 12.861 -8.262 69.617 1.00 4.96 134 GLY B CA 1
ATOM 5006 C C . GLY B 1 134 ? 14.146 -9.022 69.901 1.00 4.75 134 GLY B C 1
ATOM 5007 O O . GLY B 1 134 ? 15.223 -8.655 69.416 1.00 4.87 134 GLY B O 1
ATOM 5008 N N . TRP B 1 135 ? 14.041 -10.093 70.686 1.00 4.95 135 TRP B N 1
ATOM 5009 C CA . TRP B 1 135 ? 15.230 -10.751 71.222 1.00 5.21 135 TRP B CA 1
ATOM 5010 C C . TRP B 1 135 ? 16.064 -11.499 70.188 1.00 5.20 135 TRP B C 1
ATOM 5011 O O . TRP B 1 135 ? 17.204 -11.834 70.469 1.00 5.82 135 TRP B O 1
ATOM 5022 N N . VAL B 1 136 ? 15.526 -11.759 68.998 1.00 5.00 136 VAL B N 1
ATOM 5023 C CA . VAL B 1 136 ? 16.345 -12.378 67.949 1.00 5.48 136 VAL B CA 1
ATOM 5024 C C . VAL B 1 136 ? 17.184 -11.352 67.173 1.00 5.50 136 VAL B C 1
ATOM 5025 O O . VAL B 1 136 ? 18.001 -11.736 66.334 1.00 6.21 136 VAL B O 1
ATOM 5029 N N . ASN B 1 137 ? 16.995 -10.064 67.476 1.00 5.41 137 ASN B N 1
ATOM 5030 C CA . ASN B 1 137 ? 17.815 -8.997 66.923 1.00 5.56 137 ASN B CA 1
ATOM 5031 C C . ASN B 1 137 ? 18.910 -8.639 67.936 1.00 5.71 137 ASN B C 1
ATOM 5032 O O . ASN B 1 137 ? 18.587 -8.177 69.029 1.00 5.47 137 ASN B O 1
ATOM 5037 N N . PRO B 1 138 ? 20.193 -8.826 67.597 1.00 5.96 138 PRO B N 1
ATOM 5038 C CA . PRO B 1 138 ? 21.278 -8.568 68.561 1.00 6.49 138 PRO B CA 1
ATOM 5039 C C A PRO B 1 138 ? 21.312 -7.157 69.148 0.50 6.42 138 PRO B C 1
ATOM 5040 C C B PRO B 1 138 ? 21.310 -7.157 69.149 0.50 6.42 138 PRO B C 1
ATOM 5041 O O A PRO B 1 138 ? 21.865 -6.971 70.229 0.50 7.04 138 PRO B O 1
ATOM 5042 O O B PRO B 1 138 ? 21.860 -6.973 70.232 0.50 7.03 138 PRO B O 1
ATOM 5048 N N . ILE B 1 139 ? 20.733 -6.172 68.464 1.00 6.19 139 ILE B N 1
ATOM 5049 C CA . ILE B 1 139 ? 20.723 -4.799 68.998 1.00 6.47 139 ILE B CA 1
ATOM 5050 C C . ILE B 1 139 ? 19.904 -4.695 70.289 1.00 5.83 139 ILE B C 1
ATOM 5051 O O . ILE B 1 139 ? 20.058 -3.740 71.049 1.00 6.25 139 ILE B O 1
ATOM 5056 N N . MET B 1 140 ? 19.048 -5.680 70.549 1.00 5.48 140 MET B N 1
ATOM 5057 C CA . MET B 1 140 ? 18.196 -5.643 71.723 1.00 5.32 140 MET B CA 1
ATOM 5058 C C . MET B 1 140 ? 18.989 -5.619 73.028 1.00 5.11 140 MET B C 1
ATOM 5059 O O . MET B 1 140 ? 18.494 -5.106 74.029 1.00 5.46 140 MET B O 1
ATOM 5064 N N . SER B 1 141 ? 20.201 -6.169 73.046 1.00 4.90 141 SER B N 1
ATOM 5065 C CA . SER B 1 141 ? 20.977 -6.139 74.283 1.00 5.34 141 SER B CA 1
ATOM 5066 C C . SER B 1 141 ? 21.390 -4.722 74.680 1.00 5.51 141 SER B C 1
ATOM 5067 O O . SER B 1 141 ? 21.490 -4.429 75.870 1.00 5.77 141 SER B O 1
ATOM 5070 N N . ASP B 1 142 ? 21.616 -3.841 73.708 1.00 5.75 142 ASP B N 1
ATOM 5071 C CA . ASP B 1 142 ? 21.906 -2.441 74.023 1.00 6.27 142 ASP B CA 1
ATOM 5072 C C . ASP B 1 142 ? 20.672 -1.708 74.541 1.00 5.72 142 ASP B C 1
ATOM 5073 O O . ASP B 1 142 ? 20.776 -0.891 75.45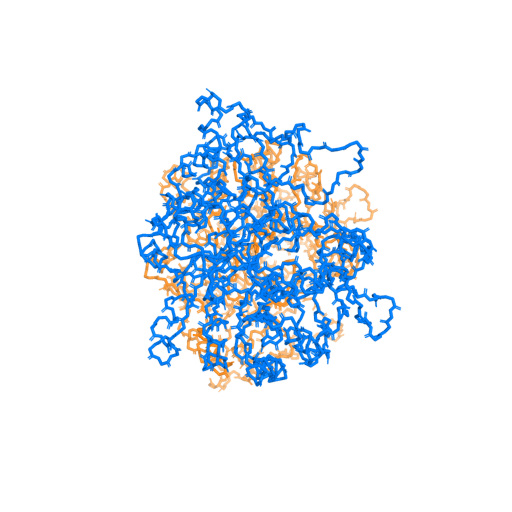9 1.00 5.91 142 ASP B O 1
ATOM 5078 N N . TYR B 1 143 ? 19.504 -2.009 73.981 1.00 5.35 143 TYR B N 1
ATOM 5079 C CA . TYR B 1 143 ? 18.264 -1.452 74.517 1.00 5.46 143 TYR B CA 1
ATOM 5080 C C . TYR B 1 143 ? 18.029 -1.918 75.948 1.00 5.19 143 TYR B C 1
ATOM 5081 O O . TYR B 1 143 ? 17.628 -1.127 76.804 1.00 5.09 143 TYR B O 1
ATOM 5090 N N . PHE B 1 144 ? 18.311 -3.187 76.222 1.00 4.67 144 PHE B N 1
ATOM 5091 C CA . PHE B 1 144 ? 18.179 -3.693 77.585 1.00 4.79 144 PHE B CA 1
ATOM 5092 C C . PHE B 1 144 ? 19.151 -3.011 78.546 1.00 4.83 144 PHE B C 1
ATOM 5093 O O . PHE B 1 144 ? 18.779 -2.659 79.658 1.00 4.91 144 PHE B O 1
ATOM 5101 N N . LYS B 1 145 ? 20.398 -2.829 78.122 1.00 5.36 145 LYS B N 1
ATOM 5102 C CA . LYS B 1 145 ? 21.379 -2.147 78.964 1.00 5.80 145 LYS B CA 1
ATOM 5103 C C . LYS B 1 145 ? 20.872 -0.764 79.393 1.00 5.40 145 LYS B C 1
ATOM 5104 O O . LYS B 1 145 ? 21.001 -0.377 80.557 1.00 5.58 145 LYS B O 1
ATOM 5110 N N . GLU B 1 146 ? 20.291 -0.021 78.459 1.00 5.06 146 GLU B N 1
ATOM 5111 C CA . GLU B 1 146 ? 19.804 1.322 78.770 1.00 5.44 146 GLU B CA 1
ATOM 5112 C C . GLU B 1 146 ? 18.583 1.296 79.688 1.00 5.02 146 GLU B C 1
ATOM 5113 O O . GLU B 1 146 ? 18.414 2.181 80.529 1.00 5.50 146 GLU B O 1
ATOM 5119 N N . TYR B 1 147 ? 17.741 0.279 79.529 1.00 4.86 147 TYR B N 1
ATOM 5120 C CA . TYR B 1 147 ? 16.612 0.069 80.428 1.00 4.88 147 TYR B CA 1
ATOM 5121 C C . TYR B 1 147 ? 17.120 -0.191 81.848 1.00 4.90 147 TYR B C 1
ATOM 5122 O O . TYR B 1 147 ? 16.681 0.457 82.805 1.00 5.16 147 TYR B O 1
ATOM 5131 N N . ALA B 1 148 ? 18.078 -1.106 81.981 1.00 5.01 148 ALA B N 1
ATOM 5132 C CA . ALA B 1 148 ? 18.686 -1.384 83.279 1.00 5.59 148 ALA B CA 1
ATOM 5133 C C . ALA B 1 148 ? 19.289 -0.118 83.895 1.00 5.72 148 ALA B C 1
ATOM 5134 O O . ALA B 1 148 ? 19.140 0.118 85.088 1.00 5.81 148 ALA B O 1
ATOM 5136 N N . ARG B 1 149 ? 19.954 0.704 83.089 1.00 5.83 149 ARG B N 1
ATOM 5137 C CA . ARG B 1 149 ? 20.523 1.954 83.583 1.00 6.16 149 ARG B CA 1
ATOM 5138 C C . ARG B 1 149 ? 19.467 2.805 84.283 1.00 5.96 149 ARG B C 1
ATOM 5139 O O . ARG B 1 149 ? 19.702 3.341 85.371 1.00 6.29 149 ARG B O 1
ATOM 5147 N N . VAL B 1 150 ? 18.305 2.934 83.655 1.00 5.85 150 VAL B N 1
ATOM 5148 C CA . VAL B 1 150 ? 17.216 3.717 84.220 1.00 5.94 150 VAL B CA 1
ATOM 5149 C C . VAL B 1 150 ? 16.708 3.086 85.515 1.00 5.66 150 VAL B C 1
ATOM 5150 O O . VAL B 1 150 ? 16.482 3.789 86.500 1.00 6.10 150 VAL B O 1
ATOM 5154 N N . LEU B 1 151 ? 16.540 1.767 85.531 1.00 5.45 151 LEU B N 1
ATOM 5155 C CA . LEU B 1 151 ? 16.094 1.102 86.749 1.00 5.77 151 LEU B CA 1
ATOM 5156 C C . LEU B 1 151 ? 17.058 1.326 87.913 1.00 5.63 151 LEU B C 1
ATOM 5157 O O . LEU B 1 151 ? 16.635 1.639 89.033 1.00 6.04 151 LEU B O 1
ATOM 5162 N N . PHE B 1 152 ? 18.351 1.162 87.660 1.00 5.78 152 PHE B N 1
ATOM 5163 C CA . PHE B 1 152 ? 19.346 1.389 88.711 1.00 6.44 152 PHE B CA 1
ATOM 5164 C C . PHE B 1 152 ? 19.298 2.843 89.193 1.00 6.57 152 PHE B C 1
ATOM 5165 O O . PHE B 1 152 ? 19.393 3.124 90.397 1.00 7.18 152 PHE B O 1
ATOM 5173 N N . THR B 1 153 ? 19.152 3.766 88.251 1.00 6.82 153 THR B N 1
ATOM 5174 C CA . THR B 1 153 ? 19.155 5.196 88.553 1.00 7.04 153 THR B CA 1
ATOM 5175 C C . THR B 1 153 ? 17.977 5.604 89.439 1.00 7.14 153 THR B C 1
ATOM 5176 O O . THR B 1 153 ? 18.151 6.331 90.419 1.00 7.72 153 THR B O 1
ATOM 5180 N N . TYR B 1 154 ? 16.780 5.142 89.097 1.00 6.82 154 TYR B N 1
ATOM 5181 C CA . TYR B 1 154 ? 15.574 5.562 89.808 1.00 7.18 154 TYR B CA 1
ATOM 5182 C C . TYR B 1 154 ? 15.271 4.742 91.054 1.00 7.18 154 TYR B C 1
ATOM 5183 O O . TYR B 1 154 ? 14.695 5.270 92.005 1.00 7.81 154 TYR B O 1
ATOM 5192 N N . PHE B 1 155 ? 15.654 3.469 91.064 1.00 6.94 155 PHE B N 1
ATOM 5193 C CA . PHE B 1 155 ? 15.219 2.562 92.131 1.00 7.07 155 PHE B CA 1
ATOM 5194 C C . PHE B 1 155 ? 16.346 1.950 92.964 1.00 7.12 155 PHE B C 1
ATOM 5195 O O . PHE B 1 155 ? 16.087 1.421 94.046 1.00 7.32 155 PHE B O 1
ATOM 5203 N N . GLY B 1 156 ? 17.584 2.015 92.478 1.00 7.19 156 GLY B N 1
ATOM 5204 C CA . GLY B 1 156 ? 18.691 1.297 93.098 1.00 7.57 156 GLY B CA 1
ATOM 5205 C C . GLY B 1 156 ? 19.175 1.836 94.433 1.00 7.81 156 GLY B C 1
ATOM 5206 O O . GLY B 1 156 ? 19.942 1.170 95.121 1.00 8.31 156 GLY B O 1
ATOM 5207 N N . ASP B 1 157 ? 18.738 3.036 94.798 1.00 8.37 157 ASP B N 1
ATOM 5208 C CA . ASP B 1 157 ? 18.990 3.545 96.142 1.00 8.79 157 ASP B CA 1
ATOM 5209 C C . ASP B 1 157 ? 18.267 2.710 97.207 1.00 8.84 157 ASP B C 1
ATOM 5210 O O . ASP B 1 157 ? 18.723 2.641 98.352 1.00 9.65 157 ASP B O 1
ATOM 5215 N N . ARG B 1 158 ? 17.157 2.073 96.821 1.00 8.57 158 ARG B N 1
ATOM 5216 C CA . ARG B 1 158 ? 16.341 1.250 97.719 1.00 8.66 158 ARG B CA 1
ATOM 5217 C C . ARG B 1 158 ? 16.340 -0.237 97.351 1.00 8.53 158 ARG B C 1
ATOM 5218 O O . ARG B 1 158 ? 16.278 -1.092 98.233 1.00 9.61 158 ARG B O 1
ATOM 5226 N N . VAL B 1 159 ? 16.402 -0.552 96.058 1.00 7.93 159 VAL B N 1
ATOM 5227 C CA . VAL B 1 159 ? 16.406 -1.942 95.597 1.00 7.87 159 VAL B CA 1
ATOM 5228 C C . VAL B 1 159 ? 17.837 -2.457 95.552 1.00 7.86 159 VAL B C 1
ATOM 5229 O O . VAL B 1 159 ? 18.683 -1.893 94.847 1.00 8.24 159 VAL B O 1
ATOM 5233 N N . LYS B 1 160 ? 18.092 -3.523 96.307 1.00 7.71 160 LYS B N 1
ATOM 5234 C CA . LYS B 1 160 ? 19.426 -4.101 96.466 1.00 8.24 160 LYS B CA 1
ATOM 5235 C C . LYS B 1 160 ? 19.520 -5.545 95.969 1.00 8.01 160 LYS B C 1
ATOM 5236 O O . LYS B 1 160 ? 20.579 -6.162 96.073 1.00 8.29 160 LYS B O 1
ATOM 5242 N N . TRP B 1 161 ? 18.414 -6.076 95.444 1.00 7.85 161 TRP B N 1
ATOM 5243 C CA . TRP B 1 161 ? 18.355 -7.432 94.908 1.00 7.79 161 TRP B CA 1
ATOM 5244 C C . TRP B 1 161 ? 17.653 -7.362 93.563 1.00 6.91 161 TRP B C 1
ATOM 5245 O O . TRP B 1 161 ? 16.496 -6.933 93.501 1.00 6.95 161 TRP B O 1
ATOM 5256 N N . TRP B 1 162 ? 18.349 -7.787 92.508 1.00 6.44 162 TRP B N 1
ATOM 5257 C CA . TRP B 1 162 ? 17.851 -7.699 91.142 1.00 6.40 162 TRP B CA 1
ATOM 5258 C C . TRP B 1 162 ? 17.950 -9.027 90.413 1.00 6.18 162 TRP B C 1
ATOM 5259 O O . TRP B 1 162 ? 18.928 -9.754 90.563 1.00 6.41 162 TRP B O 1
ATOM 5270 N N . ILE B 1 163 ? 16.947 -9.298 89.583 1.00 5.70 163 ILE B N 1
ATOM 5271 C CA . ILE B 1 163 ? 17.005 -10.352 88.573 1.00 5.56 163 ILE B CA 1
ATOM 5272 C C . ILE B 1 163 ? 16.889 -9.653 87.222 1.00 5.07 163 ILE B C 1
ATOM 5273 O O . ILE B 1 163 ? 15.954 -8.891 87.007 1.00 5.56 163 ILE B O 1
ATOM 5278 N N . THR B 1 164 ? 17.832 -9.888 86.313 1.00 5.28 164 THR B N 1
ATOM 5279 C CA . THR B 1 164 ? 17.745 -9.273 84.986 1.00 5.14 164 THR B CA 1
ATOM 5280 C C . THR B 1 164 ? 16.611 -9.913 84.183 1.00 5.04 164 THR B C 1
ATOM 5281 O O . THR B 1 164 ? 15.647 -9.245 83.812 1.00 5.81 164 THR B O 1
ATOM 5285 N N . PHE B 1 165 ? 16.740 -11.219 83.945 1.00 5.15 165 PHE B N 1
ATOM 5286 C CA . PHE B 1 165 ? 15.794 -11.979 83.136 1.00 5.27 165 PHE B CA 1
ATOM 5287 C C . PHE B 1 165 ? 15.152 -13.102 83.929 1.00 5.08 165 PHE B C 1
ATOM 5288 O O . PHE B 1 165 ? 15.834 -13.882 84.597 1.00 5.37 165 PHE B O 1
ATOM 5296 N N . ASN B 1 166 ? 13.832 -13.187 83.831 1.00 4.83 166 ASN B N 1
ATOM 5297 C CA . ASN B 1 166 ? 13.104 -14.354 84.293 1.00 4.78 166 ASN B CA 1
ATOM 5298 C C . ASN B 1 166 ? 12.993 -15.399 83.190 1.00 4.67 166 ASN B C 1
ATOM 5299 O O . ASN B 1 166 ? 12.463 -15.109 82.121 1.00 4.64 166 ASN B O 1
ATOM 5304 N N . GLU B 1 167 ? 13.482 -16.606 83.456 1.00 4.97 167 GLU B N 1
ATOM 5305 C CA . GLU B 1 167 ? 13.286 -17.753 82.559 1.00 5.39 167 GLU B CA 1
ATOM 5306 C C . GLU B 1 167 ? 13.618 -17.448 81.101 1.00 5.46 167 GLU B C 1
ATOM 5307 O O . GLU B 1 167 ? 12.743 -17.494 80.227 1.00 5.37 167 GLU B O 1
ATOM 5313 N N . PRO B 1 168 ? 14.882 -17.164 80.813 1.00 5.32 168 PRO B N 1
ATOM 5314 C CA . PRO B 1 168 ? 15.262 -16.902 79.430 1.00 5.47 168 PRO B CA 1
ATOM 5315 C C . PRO B 1 168 ? 14.870 -18.033 78.471 1.00 5.02 168 PRO B C 1
ATOM 5316 O O . PRO B 1 168 ? 14.590 -17.756 77.310 1.00 5.01 168 PRO B O 1
ATOM 5320 N N . ILE B 1 169 ? 14.812 -19.282 78.928 1.00 5.17 169 ILE B N 1
ATOM 5321 C CA . ILE B 1 169 ? 14.378 -20.368 78.040 1.00 5.50 169 ILE B CA 1
ATOM 5322 C C . ILE B 1 169 ? 12.937 -20.147 77.546 1.00 5.26 169 ILE B C 1
ATOM 5323 O O . ILE B 1 169 ? 12.614 -20.449 76.395 1.00 5.23 169 ILE B O 1
ATOM 5328 N N . ALA B 1 170 ? 12.071 -19.639 78.417 1.00 5.11 170 ALA B N 1
ATOM 5329 C CA . ALA B 1 170 ? 10.677 -19.394 78.053 1.00 5.17 170 ALA B CA 1
ATOM 5330 C C . ALA B 1 170 ? 10.566 -18.229 77.078 1.00 4.99 170 ALA B C 1
ATOM 5331 O O . ALA B 1 170 ? 9.752 -18.255 76.158 1.00 5.49 170 ALA B O 1
ATOM 5333 N N . VAL B 1 171 ? 11.377 -17.196 77.286 1.00 5.00 171 VAL B N 1
ATOM 5334 C CA . VAL B 1 171 ? 11.430 -16.084 76.347 1.00 4.97 171 VAL B CA 1
ATOM 5335 C C . VAL B 1 171 ? 11.792 -16.618 74.957 1.00 4.75 171 VAL B C 1
ATOM 5336 O O . VAL B 1 171 ? 11.150 -16.277 73.963 1.00 5.17 171 VAL B O 1
ATOM 5340 N N . CYS B 1 172 ? 12.793 -17.495 74.899 1.00 4.59 172 CYS B N 1
ATOM 5341 C CA . CYS B 1 172 ? 13.199 -18.118 73.639 1.00 5.01 172 CYS B CA 1
ATOM 5342 C C . CYS B 1 172 ? 12.054 -18.882 72.973 1.00 4.88 172 CYS B C 1
ATOM 5343 O O . CYS B 1 172 ? 11.854 -18.786 71.764 1.00 5.17 172 CYS B O 1
ATOM 5346 N N . LYS B 1 173 ? 11.301 -19.638 73.765 1.00 5.01 173 LYS B N 1
ATOM 5347 C CA . LYS B 1 173 ? 10.196 -20.444 73.249 1.00 5.28 173 LYS B CA 1
ATOM 5348 C C . LYS B 1 173 ? 9.080 -19.600 72.641 1.00 5.17 173 LYS B C 1
ATOM 5349 O O . LYS B 1 173 ? 8.323 -20.092 71.801 1.00 5.55 173 LYS B O 1
ATOM 5355 N N . GLY B 1 174 ? 8.966 -18.338 73.051 1.00 4.89 174 GLY B N 1
ATOM 5356 C CA . GLY B 1 174 ? 8.026 -17.419 72.410 1.00 4.90 174 GLY B CA 1
ATOM 5357 C C . GLY B 1 174 ? 8.396 -17.079 70.974 1.00 5.03 174 GLY B C 1
ATOM 5358 O O . GLY B 1 174 ? 7.532 -16.695 70.189 1.00 5.79 174 GLY B O 1
ATOM 5359 N N . TYR B 1 175 ? 9.687 -17.188 70.654 1.00 4.78 175 TYR B N 1
ATOM 5360 C CA . TYR B 1 175 ? 10.204 -16.984 69.301 1.00 4.98 175 TYR B CA 1
ATOM 5361 C C . TYR B 1 175 ? 10.279 -18.271 68.502 1.00 5.11 175 TYR B C 1
ATOM 5362 O O . TYR B 1 175 ? 10.148 -18.236 67.287 1.00 5.32 175 TYR B O 1
ATOM 5371 N N . SER B 1 176 ? 10.499 -19.401 69.169 1.00 5.23 176 SER B N 1
ATOM 5372 C CA . SER B 1 176 ? 10.853 -20.626 68.456 1.00 5.59 176 SER B CA 1
ATOM 5373 C C . SER B 1 176 ? 9.712 -21.611 68.243 1.00 5.71 176 SER B C 1
ATOM 5374 O O . SER B 1 176 ? 9.687 -22.275 67.205 1.00 6.03 176 SER B O 1
ATOM 5377 N N . ILE B 1 177 ? 8.800 -21.741 69.209 1.00 6.01 177 ILE B N 1
ATOM 5378 C CA . ILE B 1 177 ? 7.787 -22.807 69.170 1.00 6.39 177 ILE B CA 1
ATOM 5379 C C . ILE B 1 177 ? 6.369 -22.333 69.502 1.00 6.18 177 ILE B C 1
ATOM 5380 O O . ILE B 1 177 ? 5.532 -23.135 69.915 1.00 6.49 177 ILE B O 1
ATOM 5385 N N . LYS B 1 178 ? 6.087 -21.047 69.311 1.00 6.42 178 LYS B N 1
ATOM 5386 C CA . LYS B 1 178 ? 4.734 -20.514 69.506 1.00 7.19 178 LYS B CA 1
ATOM 5387 C C . LYS B 1 178 ? 4.165 -20.864 70.888 1.00 6.80 178 LYS B C 1
ATOM 5388 O O . LYS B 1 178 ? 2.992 -21.221 71.013 1.00 7.61 178 LYS B O 1
ATOM 5394 N N . ALA B 1 179 ? 4.991 -20.750 71.926 1.00 6.34 179 ALA B N 1
ATOM 5395 C CA . ALA B 1 179 ? 4.593 -21.139 73.284 1.00 6.32 179 ALA B CA 1
ATOM 5396 C C . ALA B 1 179 ? 4.201 -19.953 74.161 1.00 5.86 179 ALA B C 1
ATOM 5397 O O . ALA B 1 179 ? 3.557 -20.141 75.190 1.00 5.86 179 ALA B O 1
ATOM 5399 N N . TYR B 1 180 ? 4.611 -18.750 73.750 1.00 5.50 180 TYR B N 1
ATOM 5400 C CA . TYR B 1 180 ? 4.422 -17.495 74.477 1.00 5.39 180 TYR B CA 1
ATOM 5401 C C . TYR B 1 180 ? 4.453 -16.385 73.432 1.00 5.18 180 TYR B C 1
ATOM 5402 O O . TYR B 1 180 ? 4.845 -16.622 72.295 1.00 5.25 180 TYR B O 1
ATOM 5411 N N . ALA B 1 181 ? 4.086 -15.164 73.812 1.00 5.02 181 ALA B N 1
ATOM 5412 C CA . ALA B 1 181 ? 4.344 -13.998 72.961 1.00 4.97 181 ALA B CA 1
ATOM 5413 C C . ALA B 1 181 ? 5.848 -13.923 72.655 1.00 4.79 181 ALA B C 1
ATOM 5414 O O . ALA B 1 181 ? 6.658 -14.261 73.528 1.00 5.02 181 ALA B O 1
ATOM 5416 N N . PRO B 1 182 ? 6.259 -13.480 71.464 1.00 4.95 182 PRO B N 1
ATOM 5417 C CA . PRO B 1 182 ? 5.414 -12.971 70.376 1.00 5.69 182 PRO B CA 1
ATOM 5418 C C . PRO B 1 182 ? 4.771 -14.026 69.463 1.00 5.98 182 PRO B C 1
ATOM 5419 O O . PRO B 1 182 ? 4.263 -13.676 68.402 1.00 6.96 182 PRO B O 1
ATOM 5423 N N . ASN B 1 183 ? 4.798 -15.292 69.869 1.00 5.79 183 ASN B N 1
ATOM 5424 C CA . ASN B 1 183 ? 4.057 -16.363 69.199 1.00 6.11 183 ASN B CA 1
ATOM 5425 C C . ASN B 1 183 ? 4.578 -16.652 67.792 1.00 6.05 183 ASN B C 1
ATOM 5426 O O . ASN B 1 183 ? 3.807 -16.794 66.841 1.00 7.04 183 ASN B O 1
ATOM 5431 N N . LEU B 1 184 ? 5.898 -16.753 67.675 1.00 5.79 184 LEU B N 1
ATOM 5432 C CA . LEU B 1 184 ? 6.550 -17.062 66.409 1.00 6.06 184 LEU B CA 1
ATOM 5433 C C . LEU B 1 184 ? 7.071 -18.490 66.415 1.00 6.04 184 LEU B C 1
ATOM 5434 O O . LEU B 1 184 ? 7.206 -19.125 67.465 1.00 6.52 184 LEU B O 1
ATOM 5439 N N . ASN B 1 185 ? 7.351 -18.986 65.213 1.00 6.32 185 ASN B N 1
ATOM 5440 C CA . ASN B 1 185 ? 7.736 -20.372 64.995 1.00 6.88 185 ASN B CA 1
ATOM 5441 C C . ASN B 1 185 ? 9.077 -20.449 64.264 1.00 6.65 185 ASN B C 1
ATOM 5442 O O . ASN B 1 185 ? 9.214 -21.106 63.227 1.00 7.95 185 ASN B O 1
ATOM 5447 N N . LEU B 1 186 ? 10.073 -19.774 64.825 1.00 6.35 186 LEU B N 1
ATOM 5448 C CA . LEU B 1 186 ? 11.389 -19.676 64.203 1.00 6.80 186 LEU B CA 1
ATOM 5449 C C . LEU B 1 186 ? 12.260 -20.914 64.409 1.00 7.01 186 LEU B C 1
ATOM 5450 O O . LEU B 1 186 ? 13.349 -20.997 63.841 1.00 7.48 186 LEU B O 1
ATOM 5455 N N . LYS B 1 187 ? 11.785 -21.864 65.215 1.00 6.87 187 LYS B N 1
ATOM 5456 C CA . LYS B 1 187 ? 12.472 -23.141 65.438 1.00 8.00 187 LYS B CA 1
ATOM 5457 C C . LYS B 1 187 ? 13.823 -22.922 66.133 1.00 6.82 187 LYS B C 1
ATOM 5458 O O . LYS B 1 187 ? 14.044 -21.873 66.747 1.00 6.40 187 LYS B O 1
ATOM 5464 N N . THR B 1 188 ? 14.717 -23.905 66.073 1.00 6.49 188 THR B N 1
ATOM 5465 C CA . THR B 1 188 ? 15.943 -23.828 66.863 1.00 6.91 188 THR B CA 1
ATOM 5466 C C . THR B 1 188 ? 16.821 -22.647 66.468 1.00 6.47 188 THR B C 1
ATOM 5467 O O . THR B 1 188 ? 17.499 -22.079 67.315 1.00 6.70 188 THR B O 1
ATOM 5471 N N . THR B 1 189 ? 16.795 -22.254 65.196 1.00 6.72 189 THR B N 1
ATOM 5472 C CA . THR B 1 189 ? 17.538 -21.066 64.768 1.00 6.59 189 THR B CA 1
ATOM 5473 C C . THR B 1 189 ? 17.141 -19.837 65.596 1.00 6.46 189 THR B C 1
ATOM 5474 O O . THR B 1 189 ? 17.997 -19.137 66.148 1.00 6.66 189 THR B O 1
ATOM 5478 N N . GLY B 1 190 ? 15.842 -19.587 65.711 1.00 6.04 190 GLY B N 1
ATOM 5479 C CA . GLY B 1 190 ? 15.374 -18.463 66.519 1.00 5.97 190 GLY B CA 1
ATOM 5480 C C . GLY B 1 190 ? 15.626 -18.671 68.007 1.00 5.60 190 GLY B C 1
ATOM 5481 O O . GLY B 1 190 ? 15.953 -17.725 68.728 1.00 5.83 190 GLY B O 1
ATOM 5482 N N . HIS B 1 191 ? 15.475 -19.916 68.453 1.00 5.46 191 HIS B N 1
ATOM 5483 C CA . HIS B 1 191 ? 15.701 -20.292 69.842 1.00 5.71 191 HIS B CA 1
ATOM 5484 C C . HIS B 1 191 ? 17.061 -19.799 70.337 1.00 5.35 191 HIS B C 1
ATOM 5485 O O . HIS B 1 191 ? 17.161 -19.109 71.360 1.00 5.64 191 HIS B O 1
ATOM 5492 N N . TYR B 1 192 ? 18.116 -20.139 69.603 1.00 5.50 192 TYR B N 1
ATOM 5493 C CA . TYR B 1 192 ? 19.463 -19.775 70.038 1.00 5.69 192 TYR B CA 1
ATOM 5494 C C . TYR B 1 192 ? 19.767 -18.297 69.849 1.00 5.43 192 TYR B C 1
ATOM 5495 O O . TYR B 1 192 ? 20.508 -17.726 70.640 1.00 5.60 192 TYR B O 1
ATOM 5504 N N . LEU B 1 193 ? 19.225 -17.675 68.807 1.00 5.56 193 LEU B N 1
ATOM 5505 C CA . LEU B 1 193 ? 19.420 -16.233 68.631 1.00 5.70 193 LEU B CA 1
ATOM 5506 C C . LEU B 1 193 ? 18.857 -15.456 69.818 1.00 5.44 193 LEU B C 1
ATOM 5507 O O . LEU B 1 193 ? 19.505 -14.544 70.330 1.00 5.88 193 LEU B O 1
ATOM 5512 N N . ALA B 1 194 ? 17.662 -15.828 70.266 1.00 5.19 194 ALA B N 1
ATOM 5513 C CA . ALA B 1 194 ? 17.038 -15.159 71.405 1.00 5.26 194 ALA B CA 1
ATOM 5514 C C . ALA B 1 194 ? 17.808 -15.412 72.705 1.00 5.04 194 ALA B C 1
ATOM 5515 O O . ALA B 1 194 ? 17.938 -14.517 73.536 1.00 5.54 194 ALA B O 1
ATOM 5517 N N . GLY B 1 195 ? 18.336 -16.620 72.879 1.00 5.05 195 GLY B N 1
ATOM 5518 C CA . GLY B 1 195 ? 19.122 -16.926 74.070 1.00 5.19 195 GLY B CA 1
ATOM 5519 C C . GLY B 1 195 ? 20.413 -16.127 74.130 1.00 4.94 195 GLY B C 1
ATOM 5520 O O . GLY B 1 195 ? 20.804 -15.628 75.181 1.00 5.27 195 GLY B O 1
ATOM 5521 N N . HIS B 1 196 ? 21.070 -16.000 72.983 1.00 5.17 196 HIS B N 1
ATOM 5522 C CA . HIS B 1 196 ? 22.343 -15.298 72.874 1.00 5.17 196 HIS B CA 1
ATOM 5523 C C . HIS B 1 196 ? 22.168 -13.822 73.221 1.00 5.02 196 HIS B C 1
ATOM 5524 O O . HIS B 1 196 ? 22.957 -13.248 73.975 1.00 5.53 196 HIS B O 1
ATOM 5531 N N . THR B 1 197 ? 21.119 -13.207 72.688 1.00 4.95 197 THR B N 1
ATOM 5532 C CA . THR B 1 197 ? 20.888 -11.791 72.920 1.00 5.12 197 THR B CA 1
ATOM 5533 C C . THR B 1 197 ? 20.547 -11.522 74.376 1.00 4.75 197 THR B C 1
ATOM 5534 O O . THR B 1 197 ? 21.024 -10.547 74.948 1.00 4.75 197 THR B O 1
ATOM 5538 N N . GLN B 1 198 ? 19.717 -12.369 74.978 1.00 4.75 198 GLN B N 1
ATOM 5539 C CA . GLN B 1 198 ? 19.414 -12.210 76.402 1.00 4.93 198 GLN B CA 1
ATOM 5540 C C . GLN B 1 198 ? 20.678 -12.337 77.247 1.00 4.48 198 GLN B C 1
ATOM 5541 O O . GLN B 1 198 ? 20.855 -11.588 78.203 1.00 4.77 198 GLN B O 1
ATOM 5547 N N . LEU B 1 199 ? 21.546 -13.291 76.916 1.00 4.79 199 LEU B N 1
ATOM 5548 C CA . LEU B 1 199 ? 22.784 -13.452 77.679 1.00 5.03 199 LEU B CA 1
ATOM 5549 C C . LEU B 1 199 ? 23.672 -12.219 77.572 1.00 4.92 199 LEU B C 1
ATOM 5550 O O . LEU B 1 199 ? 24.169 -11.716 78.576 1.00 5.43 199 LEU B O 1
ATOM 5555 N N . ILE B 1 200 ? 23.864 -11.711 76.364 1.00 5.09 200 ILE B N 1
ATOM 5556 C CA . ILE B 1 200 ? 24.678 -10.508 76.200 1.00 5.43 200 ILE B CA 1
ATOM 5557 C C A ILE B 1 200 ? 24.042 -9.325 76.939 0.50 5.26 200 ILE B C 1
ATOM 5558 C C B ILE B 1 200 ? 24.041 -9.329 76.946 0.50 5.25 200 ILE B C 1
ATOM 5559 O O A ILE B 1 200 ? 24.741 -8.528 77.557 0.50 5.23 200 ILE B O 1
ATOM 5560 O O B ILE B 1 200 ? 24.740 -8.541 77.576 0.50 5.20 200 ILE B O 1
ATOM 5568 N N . ALA B 1 201 ? 22.716 -9.234 76.900 1.00 5.09 201 ALA B N 1
ATOM 5569 C CA . ALA B 1 201 ? 21.986 -8.196 77.640 1.00 5.09 201 ALA B CA 1
ATOM 5570 C C . ALA B 1 201 ? 22.247 -8.292 79.144 1.00 4.87 201 ALA B C 1
ATOM 5571 O O . ALA B 1 201 ? 22.515 -7.283 79.807 1.00 4.92 201 ALA B O 1
ATOM 5573 N N . HIS B 1 202 ? 22.160 -9.508 79.672 1.00 4.88 202 HIS B N 1
ATOM 5574 C CA . HIS B 1 202 ? 22.443 -9.764 81.066 1.00 5.23 202 HIS B CA 1
ATOM 5575 C C . HIS B 1 202 ? 23.847 -9.292 81.438 1.00 5.38 202 HIS B C 1
ATOM 5576 O O . HIS B 1 202 ? 24.046 -8.590 82.438 1.00 5.91 202 HIS B O 1
ATOM 5583 N N . GLY B 1 203 ? 24.830 -9.710 80.647 1.00 5.59 203 GLY B N 1
ATOM 5584 C CA . GLY B 1 203 ? 26.215 -9.330 80.897 1.00 5.96 203 GLY B CA 1
ATOM 5585 C C . GLY B 1 203 ? 26.429 -7.831 80.856 1.00 5.89 203 GLY B C 1
ATOM 5586 O O . GLY B 1 203 ? 27.106 -7.265 81.718 1.00 6.39 203 GLY B O 1
ATOM 5587 N N . LYS B 1 204 ? 25.848 -7.175 79.858 1.00 5.83 204 LYS B N 1
ATOM 5588 C CA . LYS B 1 204 ? 25.968 -5.728 79.743 1.00 6.07 204 LYS B CA 1
ATOM 5589 C C . LYS B 1 204 ? 25.359 -5.038 80.960 1.00 6.04 204 LYS B C 1
ATOM 5590 O O . LYS B 1 204 ? 25.936 -4.085 81.486 1.00 6.46 204 LYS B O 1
ATOM 5596 N N . ALA B 1 205 ? 24.205 -5.514 81.415 1.00 6.10 205 ALA B N 1
ATOM 5597 C CA . ALA B 1 205 ? 23.556 -4.909 82.582 1.00 6.19 205 ALA B CA 1
ATOM 5598 C C . ALA B 1 205 ? 24.377 -5.115 83.858 1.00 6.34 205 ALA B C 1
ATOM 5599 O O . ALA B 1 205 ? 24.510 -4.197 84.668 1.00 6.66 205 ALA B O 1
ATOM 5601 N N . TYR B 1 206 ? 24.926 -6.313 84.031 1.00 6.35 206 TYR B N 1
ATOM 5602 C CA . TYR B 1 206 ? 25.731 -6.615 85.215 1.00 6.70 206 TYR B CA 1
ATOM 5603 C C . TYR B 1 206 ? 26.986 -5.744 85.259 1.00 6.77 206 TYR B C 1
ATOM 5604 O O . TYR B 1 206 ? 27.329 -5.185 86.301 1.00 7.10 206 TYR B O 1
ATOM 5613 N N . ARG B 1 207 ? 27.672 -5.626 84.128 1.00 6.79 207 ARG B N 1
ATOM 5614 C CA . ARG B 1 207 ? 28.907 -4.842 84.089 1.00 7.13 207 ARG B CA 1
ATOM 5615 C C . ARG B 1 207 ? 28.637 -3.348 84.237 1.00 7.14 207 ARG B C 1
ATOM 5616 O O . ARG B 1 207 ? 29.409 -2.635 84.884 1.00 7.37 207 ARG B O 1
ATOM 5624 N N . LEU B 1 208 ? 27.530 -2.870 83.678 1.00 7.07 208 LEU B N 1
ATOM 5625 C CA . LEU B 1 208 ? 27.099 -1.497 83.915 1.00 7.46 208 LEU B CA 1
ATOM 5626 C C . LEU B 1 208 ? 26.889 -1.259 85.407 1.00 7.39 208 LEU B C 1
ATOM 5627 O O . LEU B 1 208 ? 27.348 -0.256 85.956 1.00 7.83 208 LEU B O 1
ATOM 5632 N N . TYR B 1 209 ? 26.182 -2.173 86.061 1.00 7.18 209 TYR B N 1
ATOM 5633 C CA . TYR B 1 209 ? 25.955 -2.056 87.497 1.00 7.76 209 TYR B CA 1
ATOM 5634 C C . TYR B 1 209 ? 27.286 -1.984 88.244 1.00 8.16 209 TYR B C 1
ATOM 5635 O O . TYR B 1 209 ? 27.512 -1.082 89.053 1.00 8.46 209 TYR B O 1
ATOM 5644 N N . GLU B 1 210 ? 28.160 -2.936 87.946 1.00 9.21 210 GLU B N 1
ATOM 5645 C CA . GLU B 1 210 ? 29.463 -3.055 88.599 1.00 9.97 210 GLU B CA 1
ATOM 5646 C C A GLU B 1 210 ? 30.268 -1.764 88.513 0.50 10.01 210 GLU B C 1
ATOM 5647 C C B GLU B 1 210 ? 30.263 -1.760 88.515 0.50 10.01 210 GLU B C 1
ATOM 5648 O O A GLU B 1 210 ? 30.881 -1.340 89.497 0.50 10.06 210 GLU B O 1
ATOM 5649 O O B GLU B 1 210 ? 30.867 -1.330 89.502 0.50 10.06 210 GLU B O 1
ATOM 5659 N N . GLU B 1 211 ? 30.259 -1.138 87.341 1.00 10.00 211 GLU B N 1
ATOM 5660 C CA . GLU B 1 211 ? 31.042 0.073 87.112 1.00 10.50 211 GLU B CA 1
ATOM 5661 C C . GLU B 1 211 ? 30.401 1.341 87.655 1.00 10.34 211 GLU B C 1
ATOM 5662 O O . GLU B 1 211 ? 31.086 2.166 88.265 1.00 11.07 211 GLU B O 1
ATOM 5668 N N . MET B 1 212 ? 29.096 1.498 87.447 1.00 9.83 212 MET B N 1
ATOM 5669 C CA . MET B 1 212 ? 28.448 2.792 87.649 1.00 10.16 212 MET B CA 1
ATOM 5670 C C . MET B 1 212 ? 27.542 2.909 88.873 1.00 9.70 212 MET B C 1
ATOM 5671 O O . MET B 1 212 ? 27.276 4.024 89.324 1.00 10.25 212 MET B O 1
ATOM 5676 N N . PHE B 1 213 ? 27.071 1.787 89.410 1.00 9.26 213 PHE B N 1
ATOM 5677 C CA . PHE B 1 213 ? 26.045 1.817 90.460 1.00 9.48 213 PHE B CA 1
ATOM 5678 C C . PHE B 1 213 ? 26.415 1.069 91.730 1.00 9.51 213 PHE B C 1
ATOM 5679 O O . PHE B 1 213 ? 26.147 1.552 92.830 1.00 9.31 213 PHE B O 1
ATOM 5687 N N . LYS B 1 214 ? 27.038 -0.096 91.588 1.00 10.47 214 LYS B N 1
ATOM 5688 C CA . LYS B 1 214 ? 27.403 -0.919 92.738 1.00 11.22 214 LYS B CA 1
ATOM 5689 C C . LYS B 1 214 ? 28.258 -0.195 93.791 1.00 11.06 214 LYS B C 1
ATOM 5690 O O . LYS B 1 214 ? 28.022 -0.384 94.984 1.00 10.64 214 LYS B O 1
ATOM 5696 N N . PRO B 1 215 ? 29.240 0.617 93.389 1.00 11.50 215 PRO B N 1
ATOM 5697 C CA . PRO B 1 215 ? 30.055 1.334 94.380 1.00 11.96 215 PRO B CA 1
ATOM 5698 C C . PRO B 1 215 ? 29.248 2.157 95.387 1.00 12.41 215 PRO B C 1
ATOM 5699 O O . PRO B 1 215 ? 29.658 2.270 96.542 1.00 13.31 215 PRO B O 1
ATOM 5703 N N . THR B 1 216 ? 28.116 2.716 94.966 1.00 12.16 216 THR B N 1
ATOM 5704 C CA . THR B 1 216 ? 27.253 3.469 95.877 1.00 11.99 216 THR B CA 1
ATOM 5705 C C . THR B 1 216 ? 26.061 2.664 96.387 1.00 11.23 216 THR B C 1
ATOM 5706 O O . THR B 1 216 ? 25.616 2.886 97.511 1.00 12.41 216 THR B O 1
ATOM 5710 N N . GLN B 1 217 ? 25.544 1.734 95.581 1.00 9.92 217 GLN B N 1
ATOM 5711 C CA . GLN B 1 217 ? 24.291 1.043 95.914 1.00 9.64 217 GLN B CA 1
ATOM 5712 C C . GLN B 1 217 ? 24.487 -0.300 96.614 1.00 9.70 217 GLN B C 1
ATOM 5713 O O . GLN B 1 217 ? 23.632 -0.715 97.385 1.00 10.11 217 GLN B O 1
ATOM 5719 N N . ASN B 1 218 ? 25.597 -0.980 96.328 1.00 10.00 218 ASN B N 1
ATOM 5720 C CA . ASN B 1 218 ? 26.009 -2.189 97.057 1.00 10.50 218 ASN B CA 1
ATOM 5721 C C A ASN B 1 218 ? 25.032 -3.367 96.999 0.50 10.29 218 ASN B C 1
ATOM 5722 C C B ASN B 1 218 ? 24.921 -3.266 97.039 0.50 10.28 218 ASN B C 1
ATOM 5723 O O A ASN B 1 218 ? 24.933 -4.148 97.948 0.50 10.41 218 ASN B O 1
ATOM 5724 O O B ASN B 1 218 ? 24.557 -3.812 98.084 0.50 10.43 218 ASN B O 1
ATOM 5732 N N . GLY B 1 219 ? 24.366 -3.527 95.858 1.00 9.80 219 GLY B N 1
ATOM 5733 C CA . GLY B 1 219 ? 23.359 -4.577 95.686 1.00 9.52 219 GLY B CA 1
ATOM 5734 C C . GLY B 1 219 ? 23.891 -5.806 94.978 1.00 9.19 219 GLY B C 1
ATOM 5735 O O . GLY B 1 219 ? 25.092 -5.915 94.693 1.00 9.86 219 GLY B O 1
ATOM 5736 N N . LYS B 1 220 ? 22.974 -6.724 94.687 1.00 8.80 220 LYS B N 1
ATOM 5737 C CA . LYS B 1 220 ? 23.283 -8.019 94.090 1.00 9.13 220 LYS B CA 1
ATOM 5738 C C . LYS B 1 220 ? 22.400 -8.262 92.874 1.00 7.96 220 LYS B C 1
ATOM 5739 O O . LYS B 1 220 ? 21.229 -7.865 92.863 1.00 7.86 220 LYS B O 1
ATOM 5745 N N . ILE B 1 221 ? 22.965 -8.940 91.874 1.00 7.43 221 ILE B N 1
ATOM 5746 C CA . ILE B 1 221 ? 22.270 -9.257 90.625 1.00 7.66 221 ILE B CA 1
ATOM 5747 C C . ILE B 1 221 ? 22.383 -10.740 90.301 1.00 6.96 221 ILE B C 1
ATOM 5748 O O . ILE B 1 221 ? 23.453 -11.336 90.449 1.00 7.32 221 ILE B O 1
ATOM 5753 N N . SER B 1 222 ? 21.288 -11.320 89.813 1.00 6.79 222 SER B N 1
ATOM 5754 C CA . SER B 1 222 ? 21.334 -12.640 89.196 1.00 6.77 222 SER B CA 1
ATOM 5755 C C . SER B 1 222 ? 20.363 -12.700 88.017 1.00 6.25 222 SER B C 1
ATOM 5756 O O . SER B 1 222 ? 19.857 -11.677 87.551 1.00 6.29 222 SER B O 1
ATOM 5759 N N . ILE B 1 223 ? 20.142 -13.916 87.536 1.00 6.14 223 ILE B N 1
ATOM 5760 C CA . ILE B 1 223 ? 19.275 -14.216 86.406 1.00 5.91 223 ILE B CA 1
ATOM 5761 C C . ILE B 1 223 ? 18.556 -15.513 86.784 1.00 5.60 223 ILE B C 1
ATOM 5762 O O . ILE B 1 223 ? 19.190 -16.465 87.234 1.00 5.61 223 ILE B O 1
ATOM 5767 N N . SER B 1 224 ? 17.231 -15.529 86.660 1.00 5.44 224 SER B N 1
ATOM 5768 C CA . SER B 1 224 ? 16.430 -16.672 87.126 1.00 5.52 224 SER B CA 1
ATOM 5769 C C . SER B 1 224 ? 16.391 -17.750 86.051 1.00 5.48 224 SER B C 1
ATOM 5770 O O . SER B 1 224 ? 15.621 -17.667 85.085 1.00 5.83 224 SER B O 1
ATOM 5773 N N . ILE B 1 225 ? 17.238 -18.759 86.229 1.00 5.56 225 ILE B N 1
ATOM 5774 C CA . ILE B 1 225 ? 17.388 -19.831 85.254 1.00 5.78 225 ILE B CA 1
ATOM 5775 C C . ILE B 1 225 ? 16.458 -20.981 85.626 1.00 5.67 225 ILE B C 1
ATOM 5776 O O . ILE B 1 225 ? 16.469 -21.464 86.761 1.00 5.85 225 ILE B O 1
ATOM 5781 N N . SER B 1 226 ? 15.661 -21.409 84.655 1.00 6.04 226 SER B N 1
ATOM 5782 C CA . SER B 1 226 ? 14.605 -22.388 84.865 1.00 6.15 226 SER B CA 1
ATOM 5783 C C . SER B 1 226 ? 14.861 -23.643 84.040 1.00 6.25 226 SER B C 1
ATOM 5784 O O . SER B 1 226 ? 15.961 -23.853 83.528 1.00 6.87 226 SER B O 1
ATOM 5787 N N . GLY B 1 227 ? 13.841 -24.486 83.939 1.00 6.64 227 GLY B N 1
ATOM 5788 C CA . GLY B 1 227 ? 13.867 -25.626 83.043 1.00 6.83 227 GLY B CA 1
ATOM 5789 C C . GLY B 1 227 ? 13.340 -26.877 83.699 1.00 6.53 227 GLY B C 1
ATOM 5790 O O . GLY B 1 227 ? 13.290 -26.993 84.928 1.00 6.52 227 GLY B O 1
ATOM 5791 N N . VAL B 1 228 ? 12.950 -27.831 82.872 1.00 6.54 228 VAL B N 1
ATOM 5792 C CA . VAL B 1 228 ? 12.590 -29.146 83.369 1.00 7.05 228 VAL B CA 1
ATOM 5793 C C . VAL B 1 228 ? 13.891 -29.848 83.744 1.00 7.07 228 VAL B C 1
ATOM 5794 O O . VAL B 1 228 ? 14.862 -29.784 82.987 1.00 7.26 228 VAL B O 1
ATOM 5798 N N . PHE B 1 229 ? 13.930 -30.483 84.916 1.00 7.32 229 PHE B N 1
ATOM 5799 C CA . PHE B 1 229 ? 15.112 -31.247 85.316 1.00 7.44 229 PHE B CA 1
ATOM 5800 C C . PHE B 1 229 ? 15.007 -32.667 84.779 1.00 7.20 229 PHE B C 1
ATOM 5801 O O . PHE B 1 229 ? 13.931 -33.260 84.785 1.00 7.76 229 PHE B O 1
ATOM 5809 N N . PHE B 1 230 ? 16.131 -33.207 84.314 1.00 7.20 230 PHE B N 1
ATOM 5810 C CA . PHE B 1 230 ? 16.151 -34.514 83.670 1.00 7.76 230 PHE B CA 1
ATOM 5811 C C . PHE B 1 230 ? 16.969 -35.533 84.451 1.00 8.04 230 PHE B C 1
ATOM 5812 O O . PHE B 1 230 ? 18.070 -35.243 84.918 1.00 8.15 230 PHE B O 1
ATOM 5820 N N . MET B 1 231 ? 16.394 -36.726 84.583 1.00 8.84 231 MET B N 1
ATOM 5821 C CA . MET B 1 231 ? 17.026 -37.859 85.246 1.00 9.86 231 MET B CA 1
ATOM 5822 C C . MET B 1 231 ? 17.003 -39.049 84.290 1.00 9.88 231 MET B C 1
ATOM 5823 O O . MET B 1 231 ? 16.126 -39.141 83.437 1.00 9.31 231 MET B O 1
ATOM 5828 N N . PRO B 1 232 ? 17.966 -39.959 84.413 1.00 10.63 232 PRO B N 1
ATOM 5829 C CA . PRO B 1 232 ? 18.030 -41.105 83.509 1.00 11.16 232 PRO B CA 1
ATOM 5830 C C . PRO B 1 232 ? 16.828 -42.033 83.679 1.00 11.63 232 PRO B C 1
ATOM 5831 O O . PRO B 1 232 ? 16.451 -42.348 84.810 1.00 11.72 232 PRO B O 1
ATOM 5835 N N . LYS B 1 233 ? 16.231 -42.453 82.567 1.00 12.28 233 LYS B N 1
ATOM 5836 C CA . LYS B 1 233 ? 15.086 -43.366 82.603 1.00 13.09 233 LYS B CA 1
ATOM 5837 C C . LYS B 1 233 ? 15.455 -44.669 83.314 1.00 13.39 233 LYS B C 1
ATOM 5838 O O . LYS B 1 233 ? 14.707 -45.154 84.164 1.00 13.87 233 LYS B O 1
ATOM 5844 N N . ASN B 1 234 ? 16.608 -45.220 82.945 1.00 14.07 234 ASN B N 1
ATOM 5845 C CA . ASN B 1 234 ? 17.220 -46.341 83.650 1.00 14.79 234 ASN B CA 1
ATOM 5846 C C . ASN B 1 234 ? 18.431 -45.799 84.398 1.00 15.24 234 ASN B C 1
ATOM 5847 O O . ASN B 1 234 ? 19.441 -45.454 83.786 1.00 14.95 234 ASN B O 1
ATOM 5852 N N . ALA B 1 235 ? 18.324 -45.726 85.724 1.00 16.41 235 ALA B N 1
ATOM 5853 C CA . ALA B 1 235 ? 19.378 -45.146 86.555 1.00 17.37 235 ALA B CA 1
ATOM 5854 C C . ALA B 1 235 ? 20.690 -45.937 86.520 1.00 18.20 235 ALA B C 1
ATOM 5855 O O . ALA B 1 235 ? 21.735 -45.411 86.896 1.00 18.33 235 ALA B O 1
ATOM 5857 N N . GLU B 1 236 ? 20.634 -47.192 86.073 1.00 19.06 236 GLU B N 1
ATOM 5858 C CA . GLU B 1 236 ? 21.832 -48.027 85.940 1.00 19.34 236 GLU B CA 1
ATOM 5859 C C . GLU B 1 236 ? 22.420 -48.024 84.523 1.00 19.06 236 GLU B C 1
ATOM 5860 O O . GLU B 1 236 ? 23.414 -48.704 84.269 1.00 19.27 236 GLU B O 1
ATOM 5866 N N . SER B 1 237 ? 21.818 -47.261 83.609 1.00 18.15 237 SER B N 1
ATOM 5867 C CA . SER B 1 237 ? 22.299 -47.178 82.227 1.00 17.52 237 SER B CA 1
ATOM 5868 C C . SER B 1 237 ? 23.253 -46.001 82.042 1.00 17.10 237 SER B C 1
ATOM 5869 O O . SER B 1 237 ? 22.861 -44.842 82.215 1.00 16.66 237 SER B O 1
ATOM 5872 N N . ASP B 1 238 ? 24.499 -46.299 81.679 1.00 17.13 238 ASP B N 1
ATOM 5873 C CA . ASP B 1 238 ? 25.480 -45.262 81.360 1.00 16.98 238 ASP B CA 1
ATOM 5874 C C . ASP B 1 238 ? 24.985 -44.365 80.225 1.00 16.19 238 ASP B C 1
ATOM 5875 O O . ASP B 1 238 ? 25.191 -43.150 80.255 1.00 15.99 238 ASP B O 1
ATOM 5880 N N . ASP B 1 239 ? 24.332 -44.964 79.232 1.00 15.24 239 ASP B N 1
ATOM 5881 C CA . ASP B 1 239 ? 23.775 -44.202 78.111 1.00 14.69 239 ASP B CA 1
ATOM 5882 C C . ASP B 1 239 ? 22.727 -43.191 78.584 1.00 13.42 239 ASP B C 1
ATOM 5883 O O . ASP B 1 239 ? 22.775 -42.022 78.192 1.00 12.97 239 ASP B O 1
ATOM 5888 N N . ASP B 1 240 ? 21.794 -43.632 79.427 1.00 12.38 240 ASP B N 1
ATOM 5889 C CA . ASP B 1 240 ? 20.765 -42.732 79.965 1.00 12.20 240 ASP B CA 1
ATOM 5890 C C . ASP B 1 240 ? 21.351 -41.652 80.872 1.00 11.48 240 ASP B C 1
ATOM 5891 O O . ASP B 1 240 ? 20.870 -40.513 80.868 1.00 10.86 240 ASP B O 1
ATOM 5896 N N . ILE B 1 241 ? 22.378 -41.996 81.647 1.00 11.72 241 ILE B N 1
ATOM 5897 C CA . ILE B 1 241 ? 23.056 -41.015 82.496 1.00 11.88 241 ILE B CA 1
ATOM 5898 C C . ILE B 1 241 ? 23.681 -39.919 81.625 1.00 11.55 241 ILE B C 1
ATOM 5899 O O . ILE B 1 241 ? 23.564 -38.724 81.931 1.00 11.22 241 ILE B O 1
ATOM 5904 N N . GLU B 1 242 ? 24.322 -40.320 80.531 1.00 11.67 242 GLU B N 1
ATOM 5905 C CA . GLU B 1 242 ? 24.912 -39.357 79.598 1.00 11.23 242 GLU B CA 1
ATOM 5906 C C . GLU B 1 242 ? 23.828 -38.510 78.938 1.00 10.34 242 GLU B C 1
ATOM 5907 O O . GLU B 1 242 ? 23.981 -37.291 78.801 1.00 10.14 242 GLU B O 1
ATOM 5913 N N . THR B 1 243 ? 22.735 -39.149 78.535 1.00 9.62 243 THR B N 1
ATOM 5914 C CA . THR B 1 243 ? 21.619 -38.428 77.937 1.00 9.44 243 THR B CA 1
ATOM 5915 C C . THR B 1 243 ? 21.073 -37.369 78.894 1.00 8.79 243 THR B C 1
ATOM 5916 O O . THR B 1 243 ? 20.818 -36.236 78.484 1.00 8.66 243 THR B O 1
ATOM 5920 N N . ALA B 1 244 ? 20.904 -37.730 80.163 1.00 8.60 244 ALA B N 1
ATOM 5921 C CA . ALA B 1 244 ? 20.399 -36.785 81.157 1.00 8.62 244 ALA B CA 1
ATOM 5922 C C . ALA B 1 244 ? 21.343 -35.600 81.352 1.00 8.33 244 ALA B C 1
ATOM 5923 O O . ALA B 1 244 ? 20.885 -34.457 81.449 1.00 8.26 244 ALA B O 1
ATOM 5925 N N . GLU B 1 245 ? 22.649 -35.855 81.408 1.00 8.70 245 GLU B N 1
ATOM 5926 C CA . GLU B 1 245 ? 23.612 -34.765 81.544 1.00 8.51 245 GLU B CA 1
ATOM 5927 C C . GLU B 1 245 ? 23.540 -33.820 80.339 1.00 8.04 245 GLU B C 1
ATOM 5928 O O . GLU B 1 245 ? 23.542 -32.600 80.506 1.00 7.91 245 GLU B O 1
ATOM 5934 N N . ARG B 1 246 ? 23.466 -34.378 79.134 1.00 7.88 246 ARG B N 1
ATOM 5935 C CA . ARG B 1 246 ? 23.346 -33.569 77.923 1.00 7.84 246 ARG B CA 1
ATOM 5936 C C . ARG B 1 246 ? 22.051 -32.752 77.941 1.00 7.35 246 ARG B C 1
ATOM 5937 O O . ARG B 1 246 ? 22.062 -31.552 77.656 1.00 7.28 246 ARG B O 1
ATOM 5945 N N . ALA B 1 247 ? 20.940 -33.398 78.284 1.00 7.17 247 ALA B N 1
ATOM 5946 C CA . ALA B 1 247 ? 19.648 -32.715 78.357 1.00 7.32 247 ALA B CA 1
ATOM 5947 C C . ALA B 1 247 ? 19.667 -31.578 79.381 1.00 6.94 247 ALA B C 1
ATOM 5948 O O . ALA B 1 247 ? 19.143 -30.490 79.121 1.00 6.73 247 ALA B O 1
ATOM 5950 N N . ASN B 1 248 ? 20.289 -31.823 80.532 1.00 7.11 248 ASN B N 1
ATOM 5951 C CA . ASN B 1 248 ? 20.413 -30.805 81.578 1.00 7.08 248 ASN B CA 1
ATOM 5952 C C . ASN B 1 248 ? 21.284 -29.626 81.136 1.00 6.73 248 ASN B C 1
ATOM 5953 O O . ASN B 1 248 ? 20.939 -28.465 81.380 1.00 6.70 248 ASN B O 1
ATOM 5958 N N . GLN B 1 249 ? 22.401 -29.913 80.471 1.00 6.82 249 GLN B N 1
ATOM 5959 C CA . GLN B 1 249 ? 23.240 -28.834 79.952 1.00 6.80 249 GLN B CA 1
ATOM 5960 C C . GLN B 1 249 ? 22.492 -28.007 78.900 1.00 6.28 249 GLN B C 1
ATOM 5961 O O . GLN B 1 249 ? 22.572 -26.781 78.911 1.00 6.73 249 GLN B O 1
ATOM 5967 N N . PHE B 1 250 ? 21.751 -28.669 78.013 1.00 6.42 250 PHE B N 1
ATOM 5968 C CA . PHE B 1 250 ? 20.959 -27.962 76.999 1.00 6.54 250 PHE B CA 1
ATOM 5969 C C . PHE B 1 250 ? 19.843 -27.115 77.615 1.00 6.48 250 PHE B C 1
ATOM 5970 O O . PHE B 1 250 ? 19.508 -26.056 77.091 1.00 7.00 250 PHE B O 1
ATOM 5978 N N . GLU B 1 251 ? 19.268 -27.582 78.721 1.00 6.32 251 GLU B N 1
ATOM 5979 C CA . GLU B 1 251 ? 18.106 -26.919 79.316 1.00 6.22 251 GLU B CA 1
ATOM 5980 C C . GLU B 1 251 ? 18.519 -25.680 80.105 1.00 5.98 251 GLU B C 1
ATOM 5981 O O . GLU B 1 251 ? 17.974 -24.586 79.890 1.00 6.55 251 GLU B O 1
ATOM 5987 N N . ARG B 1 252 ? 19.471 -25.859 81.021 1.00 6.15 252 ARG B N 1
ATOM 5988 C CA . ARG B 1 252 ? 19.872 -24.787 81.932 1.00 6.06 252 ARG B CA 1
ATOM 5989 C C . ARG B 1 252 ? 21.358 -24.441 81.882 1.00 5.98 252 ARG B C 1
ATOM 5990 O O . ARG B 1 252 ? 21.725 -23.320 82.228 1.00 5.84 252 ARG B O 1
ATOM 5998 N N . GLY B 1 253 ? 22.218 -25.381 81.490 1.00 6.01 253 GLY B N 1
ATOM 5999 C CA . GLY B 1 253 ? 23.635 -25.064 81.294 1.00 5.97 253 GLY B CA 1
ATOM 6000 C C . GLY B 1 253 ? 23.827 -24.008 80.217 1.00 5.73 253 GLY B C 1
ATOM 6001 O O . GLY B 1 253 ? 24.766 -23.221 80.268 1.00 6.21 253 GLY B O 1
ATOM 6002 N N . TRP B 1 254 ? 22.926 -24.014 79.242 1.00 5.79 254 TRP B N 1
ATOM 6003 C CA . TRP B 1 254 ? 22.842 -23.001 78.190 1.00 5.83 254 TRP B CA 1
ATOM 6004 C C . TRP B 1 254 ? 23.067 -21.591 78.742 1.00 5.67 254 TRP B C 1
ATOM 6005 O O . TRP B 1 254 ? 23.852 -20.818 78.188 1.00 5.87 254 TRP B O 1
ATOM 6016 N N . PHE B 1 255 ? 22.397 -21.283 79.852 1.00 5.59 255 PHE B N 1
ATOM 6017 C CA . PHE B 1 255 ? 22.487 -19.960 80.482 1.00 5.79 255 PHE B CA 1
ATOM 6018 C C . PHE B 1 255 ? 23.473 -19.902 81.644 1.00 5.87 255 PHE B C 1
ATOM 6019 O O . PHE B 1 255 ? 24.132 -18.885 81.839 1.00 6.73 255 PHE B O 1
ATOM 6027 N N . GLY B 1 256 ? 23.592 -20.987 82.407 1.00 6.07 256 GLY B N 1
ATOM 6028 C CA . GLY B 1 256 ? 24.479 -20.998 83.568 1.00 6.26 256 GLY B CA 1
ATOM 6029 C C . GLY B 1 256 ? 25.955 -21.080 83.224 1.00 6.41 256 GLY B C 1
ATOM 6030 O O . GLY B 1 256 ? 26.794 -20.483 83.901 1.00 6.88 256 GLY B O 1
ATOM 6031 N N . HIS B 1 257 ? 26.293 -21.833 82.187 1.00 6.48 257 HIS B N 1
ATOM 6032 C CA . HIS B 1 257 ? 27.697 -22.019 81.851 1.00 6.63 257 HIS B CA 1
ATOM 6033 C C . HIS B 1 257 ? 28.354 -20.677 81.455 1.00 6.75 257 HIS B C 1
ATOM 6034 O O . HIS B 1 257 ? 29.426 -20.357 81.959 1.00 7.06 257 HIS B O 1
ATOM 6041 N N . PRO B 1 258 ? 27.741 -19.868 80.587 1.00 6.79 258 PRO B N 1
ATOM 6042 C CA . PRO B 1 258 ? 28.338 -18.558 80.287 1.00 7.12 258 PRO B CA 1
ATOM 6043 C C . PRO B 1 258 ? 28.508 -17.645 81.505 1.00 7.45 258 PRO B C 1
ATOM 6044 O O . PRO B 1 258 ? 29.498 -16.915 81.602 1.00 7.64 258 PRO B O 1
ATOM 6048 N N . VAL B 1 259 ? 27.556 -17.707 82.428 1.00 7.93 259 VAL B N 1
ATOM 6049 C CA . VAL B 1 259 ? 27.516 -16.796 83.564 1.00 8.53 259 VAL B CA 1
ATOM 6050 C C A VAL B 1 259 ? 28.484 -17.208 84.684 0.50 8.84 259 VAL B C 1
ATOM 6051 C C B VAL B 1 259 ? 28.486 -17.206 84.684 0.50 8.85 259 VAL B C 1
ATOM 6052 O O A VAL B 1 259 ? 29.016 -16.348 85.391 0.50 9.22 259 VAL B O 1
ATOM 6053 O O B VAL B 1 259 ? 29.010 -16.347 85.396 0.50 9.24 259 VAL B O 1
ATOM 6059 N N . TYR B 1 260 ? 28.728 -18.511 84.824 1.00 8.95 260 TYR B N 1
ATOM 6060 C CA . TYR B 1 260 ? 29.614 -19.047 85.882 1.00 9.70 260 TYR B CA 1
ATOM 6061 C C . TYR B 1 260 ? 30.963 -19.553 85.400 1.00 10.21 260 TYR B C 1
ATOM 6062 O O . TYR B 1 260 ? 31.979 -19.314 86.051 1.00 11.61 260 TYR B O 1
ATOM 6071 N N . LYS B 1 261 ? 30.973 -20.274 84.285 1.00 9.93 261 LYS B N 1
ATOM 6072 C CA . LYS B 1 261 ? 32.157 -21.030 83.874 1.00 10.16 261 LYS B CA 1
ATOM 6073 C C . LYS B 1 261 ? 32.881 -20.458 82.657 1.00 10.04 261 LYS B C 1
ATOM 6074 O O . LYS B 1 261 ? 34.070 -20.732 82.464 1.00 11.19 261 LYS B O 1
ATOM 6080 N N . GLY B 1 262 ? 32.178 -19.675 81.842 1.00 9.25 262 GLY B N 1
ATOM 6081 C CA . GLY B 1 262 ? 32.738 -19.129 80.610 1.00 9.02 262 GLY B CA 1
ATOM 6082 C C . GLY B 1 262 ? 32.250 -19.898 79.397 1.00 8.58 262 GLY B C 1
ATOM 6083 O O . GLY B 1 262 ? 32.447 -21.111 79.308 1.00 8.75 262 GLY B O 1
ATOM 6084 N N . ASP B 1 263 ? 31.603 -19.188 78.472 1.00 8.16 263 ASP B N 1
ATOM 6085 C CA . ASP B 1 263 ? 31.137 -19.753 77.204 1.00 8.09 263 ASP B CA 1
ATOM 6086 C C . ASP B 1 263 ? 29.941 -20.692 77.408 1.00 7.64 263 ASP B C 1
ATOM 6087 O O . ASP B 1 263 ? 29.523 -20.966 78.535 1.00 7.50 263 ASP B O 1
ATOM 6092 N N . TYR B 1 264 ? 29.373 -21.160 76.306 1.00 7.38 264 TYR B N 1
ATOM 6093 C CA . TYR B 1 264 ? 28.319 -22.169 76.343 1.00 7.27 264 TYR B CA 1
ATOM 6094 C C . TYR B 1 264 ? 28.886 -23.515 76.794 1.00 7.30 264 TYR B C 1
ATOM 6095 O O . TYR B 1 264 ? 30.096 -23.740 76.690 1.00 7.51 264 TYR B O 1
ATOM 6104 N N . PRO B 1 265 ? 28.033 -24.427 77.268 1.00 7.24 265 PRO B N 1
ATOM 6105 C CA . PRO B 1 265 ? 28.509 -25.769 77.597 1.00 7.69 265 PRO B CA 1
ATOM 6106 C C . PRO B 1 265 ? 29.174 -26.412 76.381 1.00 8.07 265 PRO B C 1
ATOM 6107 O O . PRO B 1 265 ? 28.627 -26.349 75.282 1.00 8.02 265 PRO B O 1
ATOM 6111 N N . PRO B 1 266 ? 30.345 -27.023 76.558 1.00 8.82 266 PRO B N 1
ATOM 6112 C CA . PRO B 1 266 ? 30.994 -27.735 75.457 1.00 8.93 266 PRO B CA 1
ATOM 6113 C C . PRO B 1 266 ? 30.067 -28.695 74.711 1.00 8.66 266 PRO B C 1
ATOM 6114 O O . PRO B 1 266 ? 30.133 -28.773 73.483 1.00 8.87 266 PRO B O 1
ATOM 6118 N N . ILE B 1 267 ? 29.199 -29.407 75.425 1.00 8.77 267 ILE B N 1
ATOM 6119 C CA . ILE B 1 267 ? 28.335 -30.378 74.765 1.00 9.03 267 ILE B CA 1
ATOM 6120 C C . ILE B 1 267 ? 27.314 -29.717 73.829 1.00 8.61 267 ILE B C 1
ATOM 6121 O O . ILE B 1 267 ? 26.923 -30.307 72.829 1.00 8.61 267 ILE B O 1
ATOM 6126 N N . MET B 1 268 ? 26.876 -28.502 74.154 1.00 8.43 268 MET B N 1
ATOM 6127 C CA . MET B 1 268 ? 25.969 -27.767 73.263 1.00 8.78 268 MET B CA 1
ATOM 6128 C C . MET B 1 268 ? 26.670 -27.364 71.979 1.00 8.92 268 MET B C 1
ATOM 6129 O O . MET B 1 268 ? 26.108 -27.490 70.893 1.00 8.89 268 MET B O 1
ATOM 6134 N N . LYS B 1 269 ? 27.893 -26.866 72.100 1.00 9.53 269 LYS B N 1
ATOM 6135 C CA . LYS B 1 269 ? 28.658 -26.495 70.918 1.00 10.86 269 LYS B CA 1
ATOM 6136 C C . LYS B 1 269 ? 28.849 -27.722 70.031 1.00 10.58 269 LYS B C 1
ATOM 6137 O O . LYS B 1 269 ? 28.632 -27.661 68.821 1.00 10.87 269 LYS B O 1
ATOM 6143 N N . LYS B 1 270 ? 29.222 -28.846 70.637 1.00 10.44 270 LYS B N 1
ATOM 6144 C CA . LYS B 1 270 ? 29.451 -30.076 69.884 1.00 10.55 270 LYS B CA 1
ATOM 6145 C C . LYS B 1 270 ? 28.195 -30.523 69.139 1.00 9.72 270 LYS B C 1
ATOM 6146 O O . LYS B 1 270 ? 28.231 -30.765 67.929 1.00 10.10 270 LYS B O 1
ATOM 6152 N N . TRP B 1 271 ? 27.085 -30.629 69.860 1.00 8.75 271 TRP B N 1
ATOM 6153 C CA . TRP B 1 271 ? 25.863 -31.169 69.277 1.00 8.62 271 TRP B CA 1
ATOM 6154 C C . TRP B 1 271 ? 25.183 -30.203 68.303 1.00 8.10 271 TRP B C 1
ATOM 6155 O O . 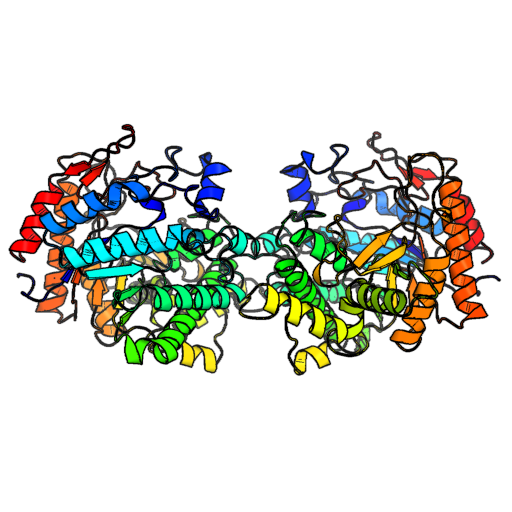TRP B 1 271 ? 24.779 -30.614 67.214 1.00 8.27 271 TRP B O 1
ATOM 6166 N N . VAL B 1 272 ? 25.064 -28.928 68.665 1.00 7.76 272 VAL B N 1
ATOM 6167 C CA . VAL B 1 272 ? 24.403 -27.981 67.763 1.00 8.11 272 VAL B CA 1
ATOM 6168 C C . VAL B 1 272 ? 25.238 -27.764 66.496 1.00 8.14 272 VAL B C 1
ATOM 6169 O O . VAL B 1 272 ? 24.680 -27.712 65.402 1.00 7.95 272 VAL B O 1
ATOM 6173 N N . ASP B 1 273 ? 26.559 -27.651 66.626 1.00 8.70 273 ASP B N 1
ATOM 6174 C CA . ASP B 1 273 ? 27.404 -27.478 65.436 1.00 9.64 273 ASP B CA 1
ATOM 6175 C C . ASP B 1 273 ? 27.233 -28.662 64.477 1.00 10.01 273 ASP B C 1
ATOM 6176 O O . ASP B 1 273 ? 27.144 -28.473 63.262 1.00 9.83 273 ASP B O 1
ATOM 6181 N N . GLN B 1 274 ? 27.187 -29.878 65.020 1.00 10.64 274 GLN B N 1
ATOM 6182 C CA . GLN B 1 274 ? 27.021 -31.079 64.197 1.00 10.74 274 GLN B CA 1
ATOM 6183 C C . GLN B 1 274 ? 25.631 -31.158 63.556 1.00 10.60 274 GLN B C 1
ATOM 6184 O O . GLN B 1 274 ? 25.519 -31.426 62.359 1.00 10.72 274 GLN B O 1
ATOM 6190 N N . LYS B 1 275 ? 24.578 -30.917 64.334 1.00 10.32 275 LYS B N 1
ATOM 6191 C CA . LYS B 1 275 ? 23.218 -30.904 63.791 1.00 10.33 275 LYS B CA 1
ATOM 6192 C C . LYS B 1 275 ? 23.109 -29.863 62.672 1.00 9.55 275 LYS B C 1
ATOM 6193 O O . LYS B 1 275 ? 22.483 -30.116 61.644 1.00 9.16 275 LYS B O 1
ATOM 6199 N N . SER B 1 276 ? 23.730 -28.703 62.872 1.00 8.80 276 SER B N 1
ATOM 6200 C CA . SER B 1 276 ? 23.685 -27.629 61.875 1.00 9.21 276 SER B CA 1
ATOM 6201 C C . SER B 1 276 ? 24.350 -28.044 60.566 1.00 9.61 276 SER B C 1
ATOM 6202 O O . SER B 1 276 ? 23.841 -27.749 59.485 1.00 9.57 276 SER B O 1
ATOM 6205 N N . LYS B 1 277 ? 25.492 -28.718 60.668 1.00 11.00 277 LYS B N 1
ATOM 6206 C CA . LYS B 1 277 ? 26.170 -29.259 59.486 1.00 12.72 277 LYS B CA 1
ATOM 6207 C C . LYS B 1 277 ? 25.296 -30.279 58.761 1.00 12.49 277 LYS B C 1
ATOM 6208 O O . LYS B 1 277 ? 25.201 -30.255 57.532 1.00 12.82 277 LYS B O 1
ATOM 6214 N N . GLU B 1 278 ? 24.645 -31.156 59.520 1.00 12.37 278 GLU B N 1
ATOM 6215 C CA . GLU B 1 278 ? 23.737 -32.158 58.951 1.00 12.61 278 GLU B CA 1
ATOM 6216 C C . GLU B 1 278 ? 22.561 -31.523 58.204 1.00 11.76 278 GLU B C 1
ATOM 6217 O O . GLU B 1 278 ? 22.081 -32.070 57.208 1.00 12.28 278 GLU B O 1
ATOM 6223 N N . GLU B 1 279 ? 22.104 -30.367 58.685 1.00 10.45 279 GLU B N 1
ATOM 6224 C CA . GLU B 1 279 ? 21.027 -29.617 58.030 1.00 10.15 279 GLU B CA 1
ATOM 6225 C C . GLU B 1 279 ? 21.498 -28.841 56.798 1.00 9.63 279 GLU B C 1
ATOM 6226 O O . GLU B 1 279 ? 20.677 -28.264 56.085 1.00 10.07 279 GLU B O 1
ATOM 6232 N N . GLY B 1 280 ? 22.807 -28.808 56.564 1.00 9.43 280 GLY B N 1
ATOM 6233 C CA . GLY B 1 280 ? 23.371 -28.096 55.424 1.00 9.44 280 GLY B CA 1
ATOM 6234 C C . GLY B 1 280 ? 23.431 -26.593 55.624 1.00 9.28 280 GLY B C 1
ATOM 6235 O O . GLY B 1 280 ? 23.498 -25.840 54.653 1.00 9.72 280 GLY B O 1
ATOM 6236 N N . LEU B 1 281 ? 23.415 -26.144 56.876 1.00 8.85 281 LEU B N 1
ATOM 6237 C CA . LEU B 1 281 ? 23.443 -24.714 57.175 1.00 8.92 281 LEU B CA 1
ATOM 6238 C C . LEU B 1 281 ? 24.858 -24.154 57.013 1.00 9.42 281 LEU B C 1
ATOM 6239 O O . LEU B 1 281 ? 25.835 -24.846 57.297 1.00 9.87 281 LEU B O 1
ATOM 6244 N N . PRO B 1 282 ? 24.967 -22.905 56.561 1.00 10.25 282 PRO B N 1
ATOM 6245 C CA . PRO B 1 282 ? 26.266 -22.277 56.315 1.00 10.31 282 PRO B CA 1
ATOM 6246 C C . PRO B 1 282 ? 27.047 -21.884 57.575 1.00 10.30 282 PRO B C 1
ATOM 6247 O O . PRO B 1 282 ? 28.234 -21.592 57.487 1.00 10.96 282 PRO B O 1
ATOM 6251 N N . TRP B 1 283 ? 26.374 -21.839 58.722 1.00 9.71 283 TRP B N 1
ATOM 6252 C CA . TRP B 1 283 ? 27.024 -21.621 60.015 1.00 9.34 283 TRP B CA 1
ATOM 6253 C C . TRP B 1 283 ? 26.167 -22.282 61.086 1.00 8.71 283 TRP B C 1
ATOM 6254 O O . TRP B 1 283 ? 24.984 -22.565 60.860 1.00 8.60 283 TRP B O 1
ATOM 6265 N N . SER B 1 284 ? 26.765 -22.539 62.242 1.00 8.37 284 SER B N 1
ATOM 6266 C CA . SER B 1 284 ? 26.049 -23.194 63.322 1.00 8.14 284 SER B CA 1
ATOM 6267 C C . SER B 1 284 ? 24.872 -22.357 63.794 1.00 7.66 284 SER B C 1
ATOM 6268 O O . SER B 1 284 ? 24.952 -21.128 63.849 1.00 8.04 284 SER B O 1
ATOM 6271 N N . LYS B 1 285 ? 23.792 -23.041 64.159 1.00 7.27 285 LYS B N 1
ATOM 6272 C CA . LYS B 1 285 ? 22.643 -22.395 64.784 1.00 7.42 285 LYS B CA 1
ATOM 6273 C C . LYS B 1 285 ? 22.991 -21.772 66.140 1.00 7.41 285 LYS B C 1
ATOM 6274 O O . LYS B 1 285 ? 22.291 -20.875 66.595 1.00 7.81 285 LYS B O 1
ATOM 6280 N N . LEU B 1 286 ? 24.045 -22.253 66.791 1.00 7.92 286 LEU B N 1
ATOM 6281 C CA . LEU B 1 286 ? 24.463 -21.689 68.071 1.00 8.14 286 LEU B CA 1
ATOM 6282 C C . LEU B 1 286 ? 25.478 -20.577 67.811 1.00 7.81 286 LEU B C 1
ATOM 6283 O O . LEU B 1 286 ? 26.573 -20.849 67.315 1.00 8.03 286 LEU B O 1
ATOM 6288 N N . PRO B 1 287 ? 25.135 -19.322 68.104 1.00 7.87 287 PRO B N 1
ATOM 6289 C CA . PRO B 1 287 ? 26.084 -18.233 67.894 1.00 8.64 287 PRO B CA 1
ATOM 6290 C C . PRO B 1 287 ? 27.356 -18.412 68.718 1.00 9.03 287 PRO B C 1
ATOM 6291 O O . PRO B 1 287 ? 27.347 -19.080 69.750 1.00 9.08 287 PRO B O 1
ATOM 6295 N N . LYS B 1 288 ? 28.448 -17.826 68.243 1.00 9.96 288 LYS B N 1
ATOM 6296 C CA . LYS B 1 288 ? 29.732 -17.924 68.917 1.00 11.25 288 LYS B CA 1
ATOM 6297 C C . LYS B 1 288 ? 30.036 -16.643 69.671 1.00 10.38 288 LYS B C 1
ATOM 6298 O O . LYS B 1 288 ? 29.991 -15.551 69.093 1.00 10.92 288 LYS B O 1
ATOM 6304 N N . PHE B 1 289 ? 30.334 -16.774 70.961 1.00 9.18 289 PHE B N 1
ATOM 6305 C CA . PHE B 1 289 ? 30.809 -15.643 71.744 1.00 8.97 289 PHE B CA 1
ATOM 6306 C C . PHE B 1 289 ? 32.227 -15.282 71.308 1.00 8.85 289 PHE B C 1
ATOM 6307 O O . PHE B 1 289 ? 33.040 -16.160 71.009 1.00 10.00 289 PHE B O 1
ATOM 6315 N N . THR B 1 290 ? 32.528 -13.991 71.295 1.00 8.54 290 THR B N 1
ATOM 6316 C CA . THR B 1 290 ? 33.906 -13.546 71.143 1.00 8.68 290 THR B CA 1
ATOM 6317 C C . THR B 1 290 ? 34.623 -13.714 72.475 1.00 8.37 290 THR B C 1
ATOM 6318 O O . THR B 1 290 ? 33.988 -13.891 73.520 1.00 8.28 290 THR B O 1
ATOM 6322 N N . LYS B 1 291 ? 35.948 -13.636 72.439 1.00 8.60 291 LYS B N 1
ATOM 6323 C CA . LYS B 1 291 ? 36.741 -13.647 73.661 1.00 9.01 291 LYS B CA 1
ATOM 6324 C C . LYS B 1 291 ? 36.245 -12.588 74.647 1.00 8.57 291 LYS B C 1
ATOM 6325 O O . LYS B 1 291 ? 36.086 -12.860 75.838 1.00 8.42 291 LYS B O 1
ATOM 6331 N N . ASP B 1 292 ? 36.006 -11.382 74.146 1.00 8.62 292 ASP B N 1
ATOM 6332 C CA . ASP B 1 292 ? 35.548 -10.284 74.999 1.00 8.96 292 ASP B CA 1
ATOM 6333 C C . ASP B 1 292 ? 34.173 -10.559 75.608 1.00 8.50 292 ASP B C 1
ATOM 6334 O O . ASP B 1 292 ? 33.931 -10.221 76.764 1.00 8.71 292 ASP B O 1
ATOM 6339 N N . GLU B 1 293 ? 33.282 -11.179 74.843 1.00 7.93 293 GLU B N 1
ATOM 6340 C CA . GLU B 1 293 ? 31.945 -11.520 75.348 1.00 8.13 293 GLU B CA 1
ATOM 6341 C C . GLU B 1 293 ? 31.995 -12.625 76.403 1.00 7.74 293 GLU B C 1
ATOM 6342 O O . GLU B 1 293 ? 31.216 -12.611 77.359 1.00 7.81 293 GLU B O 1
ATOM 6348 N N . ILE B 1 294 ? 32.912 -13.578 76.248 1.00 7.86 294 ILE B N 1
ATOM 6349 C CA . ILE B 1 294 ? 33.086 -14.615 77.268 1.00 8.10 294 ILE B CA 1
ATOM 6350 C C . ILE B 1 294 ? 33.491 -13.965 78.592 1.00 8.16 294 ILE B C 1
ATOM 6351 O O . ILE B 1 294 ? 32.943 -14.290 79.645 1.00 7.95 294 ILE B O 1
ATOM 6356 N N . LYS B 1 295 ? 34.435 -13.031 78.524 1.00 9.02 295 LYS B N 1
ATOM 6357 C CA . LYS B 1 295 ? 34.862 -12.277 79.701 1.00 9.65 295 LYS B CA 1
ATOM 6358 C C . LYS B 1 295 ? 33.728 -11.408 80.259 1.00 9.19 295 LYS B C 1
ATOM 6359 O O . LYS B 1 295 ? 33.553 -11.331 81.474 1.00 9.39 295 LYS B O 1
ATOM 6365 N N . LEU B 1 296 ? 32.965 -10.765 79.376 1.00 9.01 296 LEU B N 1
ATOM 6366 C CA . LEU B 1 296 ? 31.800 -9.974 79.788 1.00 8.95 296 LEU B CA 1
ATOM 6367 C C . LEU B 1 296 ? 30.886 -10.782 80.702 1.00 8.18 296 LEU B C 1
ATOM 6368 O O . LEU B 1 296 ? 30.446 -10.304 81.752 1.00 8.49 296 LEU B O 1
ATOM 6373 N N . LEU B 1 297 ? 30.607 -12.013 80.297 1.00 7.38 297 LEU B N 1
ATOM 6374 C CA . LEU B 1 297 ? 29.589 -12.826 80.953 1.00 7.52 297 LEU B CA 1
ATOM 6375 C C . LEU B 1 297 ? 30.069 -13.627 82.151 1.00 7.30 297 LEU B C 1
ATOM 6376 O O . LEU B 1 297 ? 29.290 -13.870 83.071 1.00 7.06 297 LEU B O 1
ATOM 6381 N N . LYS B 1 298 ? 31.321 -14.073 82.139 1.00 7.69 298 LYS B N 1
ATOM 6382 C CA . LYS B 1 298 ? 31.799 -14.943 83.212 1.00 8.24 298 LYS B CA 1
ATOM 6383 C C . LYS B 1 298 ? 31.927 -14.175 84.524 1.00 8.12 298 LYS B C 1
ATOM 6384 O O . LYS B 1 298 ? 32.695 -13.220 84.617 1.00 8.75 298 LYS B O 1
ATOM 6390 N N . GLY B 1 299 ? 31.159 -14.601 85.522 1.00 8.12 299 GLY B N 1
ATOM 6391 C CA . GLY B 1 299 ? 31.146 -13.974 86.838 1.00 8.25 299 GLY B CA 1
ATOM 6392 C C . GLY B 1 299 ? 29.998 -13.004 87.072 1.00 8.31 299 GLY B C 1
ATOM 6393 O O . GLY B 1 299 ? 30.009 -12.268 88.054 1.00 9.34 299 GLY B O 1
ATOM 6394 N N . THR B 1 300 ? 28.982 -13.016 86.208 1.00 7.88 300 THR B N 1
ATOM 6395 C CA . THR B 1 300 ? 27.888 -12.041 86.311 1.00 8.01 300 THR B CA 1
ATOM 6396 C C . THR B 1 300 ? 26.672 -12.546 87.097 1.00 8.11 300 THR B C 1
ATOM 6397 O O . THR B 1 300 ? 25.536 -12.263 86.746 1.00 7.97 300 THR B O 1
ATOM 6401 N N . ALA B 1 301 ? 26.907 -13.262 88.187 1.00 9.22 301 ALA B N 1
ATOM 6402 C CA . ALA B 1 301 ? 25.824 -13.640 89.097 1.00 9.51 301 ALA B CA 1
ATOM 6403 C C . ALA B 1 301 ? 26.332 -13.653 90.528 1.00 9.87 301 ALA B C 1
ATOM 6404 O O . ALA B 1 301 ? 27.230 -14.428 90.861 1.00 11.27 301 ALA B O 1
ATOM 6406 N N . ASP B 1 302 ? 25.743 -12.816 91.373 1.00 9.29 302 ASP B N 1
ATOM 6407 C CA . ASP B 1 302 ? 26.168 -12.691 92.769 1.00 9.31 302 ASP B CA 1
ATOM 6408 C C . ASP B 1 302 ? 25.545 -13.760 93.663 1.00 9.30 302 ASP B C 1
ATOM 6409 O O . ASP B 1 302 ? 25.947 -13.929 94.814 1.00 10.35 302 ASP B O 1
ATOM 6414 N N . PHE B 1 303 ? 24.544 -14.446 93.121 1.00 8.59 303 PHE B N 1
ATOM 6415 C CA . PHE B 1 303 ? 23.924 -15.618 93.721 1.00 8.08 303 PHE B CA 1
ATOM 6416 C C . PHE B 1 303 ? 23.297 -16.375 92.562 1.00 7.47 303 PHE B C 1
ATOM 6417 O O . PHE B 1 303 ? 23.110 -15.796 91.483 1.00 7.47 303 PHE B O 1
ATOM 6425 N N . TYR B 1 304 ? 23.008 -17.657 92.753 1.00 7.25 304 TYR B N 1
ATOM 6426 C CA . TYR B 1 304 ? 22.293 -18.423 91.740 1.00 7.10 304 TYR B CA 1
ATOM 6427 C C . TYR B 1 304 ? 20.798 -18.272 91.992 1.00 6.77 304 TYR B C 1
ATOM 6428 O O . TYR B 1 304 ? 20.331 -18.489 93.115 1.00 7.79 304 TYR B O 1
ATOM 6437 N N . ALA B 1 305 ? 20.048 -17.890 90.959 1.00 6.35 305 ALA B N 1
ATOM 6438 C CA . ALA B 1 305 ? 18.592 -17.769 91.058 1.00 6.27 305 ALA B CA 1
ATOM 6439 C C . ALA B 1 305 ? 17.947 -18.903 90.271 1.00 6.00 305 ALA B C 1
ATOM 6440 O O . ALA B 1 305 ? 18.145 -19.016 89.061 1.00 6.44 305 ALA B O 1
ATOM 6442 N N . LEU B 1 306 ? 17.200 -19.752 90.973 1.00 5.93 306 LEU B N 1
ATOM 6443 C CA . LEU B 1 306 ? 16.585 -20.938 90.389 1.00 5.96 306 LEU B CA 1
ATOM 6444 C C . LEU B 1 306 ? 15.067 -20.840 90.384 1.00 5.79 306 LEU B C 1
ATOM 6445 O O . LEU B 1 306 ? 14.456 -20.651 91.433 1.00 5.84 306 LEU B O 1
ATOM 6450 N N . ASN B 1 307 ? 14.462 -20.986 89.207 1.00 5.43 307 ASN B N 1
ATOM 6451 C CA . ASN B 1 307 ? 13.032 -21.271 89.105 1.00 5.58 307 ASN B CA 1
ATOM 6452 C C . ASN B 1 307 ? 12.894 -22.758 88.850 1.00 5.61 307 ASN B C 1
ATOM 6453 O O . ASN B 1 307 ? 13.599 -23.290 87.991 1.00 6.36 307 ASN B O 1
ATOM 6458 N N . HIS B 1 308 ? 11.993 -23.430 89.561 1.00 5.71 308 HIS B N 1
ATOM 6459 C CA . HIS B 1 308 ? 11.837 -24.866 89.382 1.00 5.95 308 HIS B CA 1
ATOM 6460 C C . HIS B 1 308 ? 10.426 -25.352 89.651 1.00 6.33 308 HIS B C 1
ATOM 6461 O O . HIS B 1 308 ? 9.807 -24.953 90.636 1.00 6.50 308 HIS B O 1
ATOM 6468 N N . TYR B 1 309 ? 9.960 -26.264 88.796 1.00 6.38 309 TYR B N 1
ATOM 6469 C CA . TYR B 1 309 ? 8.624 -26.843 88.912 1.00 6.69 309 TYR B CA 1
ATOM 6470 C C . TYR B 1 309 ? 8.581 -28.368 88.820 1.00 7.07 309 TYR B C 1
ATOM 6471 O O . TYR B 1 309 ? 7.972 -29.011 89.676 1.00 7.24 309 TYR B O 1
ATOM 6480 N N . SER B 1 310 ? 9.184 -28.954 87.791 1.00 7.40 310 SER B N 1
ATOM 6481 C CA . SER B 1 310 ? 9.037 -30.391 87.578 1.00 7.61 310 SER B CA 1
ATOM 6482 C C . SER B 1 310 ? 10.238 -31.014 86.878 1.00 7.60 310 SER B C 1
ATOM 6483 O O . SER B 1 310 ? 11.201 -30.329 86.505 1.00 7.46 310 SER B O 1
ATOM 6486 N N . SER B 1 311 ? 10.165 -32.336 86.739 1.00 7.51 311 SER B N 1
ATOM 6487 C CA . SER B 1 311 ? 11.244 -33.154 86.207 1.00 7.92 311 SER B CA 1
ATOM 6488 C C . SER B 1 311 ? 10.689 -34.226 85.282 1.00 8.15 311 SER B C 1
ATOM 6489 O O . SER B 1 311 ? 9.508 -34.563 85.351 1.00 8.31 311 SER B O 1
ATOM 6492 N N . ARG B 1 312 ? 11.554 -34.764 84.427 1.00 8.35 312 ARG B N 1
ATOM 6493 C CA . ARG B 1 312 ? 11.197 -35.885 83.557 1.00 8.71 312 ARG B CA 1
ATOM 6494 C C . ARG B 1 312 ? 12.341 -36.887 83.470 1.00 8.83 312 ARG B C 1
ATOM 6495 O O . ARG B 1 312 ? 13.506 -36.545 83.684 1.00 8.64 312 ARG B O 1
ATOM 6503 N N . LEU B 1 313 ? 11.990 -38.132 83.161 1.00 8.96 313 LEU B N 1
ATOM 6504 C CA . LEU B 1 313 ? 12.976 -39.156 82.840 1.00 9.17 313 LEU B CA 1
ATOM 6505 C C . LEU B 1 313 ? 13.344 -39.034 81.368 1.00 9.04 313 LEU B C 1
ATOM 6506 O O . LEU B 1 313 ? 12.508 -38.639 80.558 1.00 9.36 313 LEU B O 1
ATOM 6511 N N . VAL B 1 314 ? 14.586 -39.366 81.029 1.00 8.94 314 VAL B N 1
ATOM 6512 C CA . VAL B 1 314 ? 15.041 -39.278 79.643 1.00 8.99 314 VAL B CA 1
ATOM 6513 C C . VAL B 1 314 ? 15.882 -40.463 79.192 1.00 9.33 314 VAL B C 1
ATOM 6514 O O . VAL B 1 314 ? 16.578 -41.109 79.980 1.00 9.71 314 VAL B O 1
ATOM 6518 N N . THR B 1 315 ? 15.805 -40.711 77.891 1.00 9.53 315 THR B N 1
ATOM 6519 C CA . THR B 1 315 ? 16.663 -41.660 77.206 1.00 10.00 315 THR B CA 1
ATOM 6520 C C . THR B 1 315 ? 16.856 -41.116 75.790 1.00 10.16 315 THR B C 1
ATOM 6521 O O . THR B 1 315 ? 16.105 -40.243 75.352 1.00 10.03 315 THR B O 1
ATOM 6525 N N . PHE B 1 316 ? 17.868 -41.604 75.082 1.00 10.68 316 PHE B N 1
ATOM 6526 C CA . PHE B 1 316 ? 18.138 -41.125 73.729 1.00 11.09 316 PHE B CA 1
ATOM 6527 C C . PHE B 1 316 ? 16.914 -41.343 72.849 1.00 11.13 316 PHE B C 1
ATOM 6528 O O . PHE B 1 316 ? 16.290 -42.409 72.895 1.00 11.33 316 PHE B O 1
ATOM 6536 N N . GLY B 1 317 ? 16.571 -40.336 72.049 1.00 11.14 317 GLY B N 1
ATOM 6537 C CA . GLY B 1 317 ? 15.456 -40.447 71.118 1.00 11.33 317 GLY B CA 1
ATOM 6538 C C . GLY B 1 317 ? 14.962 -39.102 70.626 1.00 11.45 317 GLY B C 1
ATOM 6539 O O . GLY B 1 317 ? 15.697 -38.111 70.646 1.00 11.93 317 GLY B O 1
ATOM 6540 N N . SER B 1 318 ? 13.712 -39.079 70.179 1.00 11.75 318 SER B N 1
ATOM 6541 C CA . SER B 1 318 ? 13.074 -37.874 69.661 1.00 12.24 318 SER B CA 1
ATOM 6542 C C . SER B 1 318 ? 11.765 -37.659 70.405 1.00 12.04 318 SER B C 1
ATOM 6543 O O . SER B 1 318 ? 10.964 -38.589 70.542 1.00 12.42 318 SER B O 1
ATOM 6546 N N . ASP B 1 319 ? 11.549 -36.436 70.885 1.00 11.58 319 ASP B N 1
ATOM 6547 C CA . ASP B 1 319 ? 10.366 -36.119 71.669 1.00 11.68 319 ASP B CA 1
ATOM 6548 C C . ASP B 1 319 ? 9.353 -35.366 70.814 1.00 11.82 319 ASP B C 1
ATOM 6549 O O . ASP B 1 319 ? 9.719 -34.387 70.167 1.00 11.74 319 ASP B O 1
ATOM 6554 N N . PRO B 1 320 ? 8.086 -35.788 70.811 1.00 12.31 320 PRO B N 1
ATOM 6555 C CA . PRO B 1 320 ? 7.063 -35.081 70.037 1.00 12.45 320 PRO B CA 1
ATOM 6556 C C . PRO B 1 320 ? 6.695 -33.692 70.579 1.00 12.39 320 PRO B C 1
ATOM 6557 O O . PRO B 1 320 ? 6.125 -32.885 69.849 1.00 13.09 320 PRO B O 1
ATOM 6561 N N . ASN B 1 321 ? 7.013 -33.420 71.842 1.00 11.65 321 ASN B N 1
ATOM 6562 C CA . ASN B 1 321 ? 6.738 -32.122 72.444 1.00 11.21 321 ASN B CA 1
ATOM 6563 C C . ASN B 1 321 ? 7.862 -31.148 72.087 1.00 10.81 321 ASN B C 1
ATOM 6564 O O . ASN B 1 321 ? 9.010 -31.375 72.478 1.00 10.24 321 ASN B O 1
ATOM 6569 N N . PRO B 1 322 ? 7.551 -30.062 71.373 1.00 10.82 322 PRO B N 1
ATOM 6570 C CA . PRO B 1 322 ? 8.586 -29.120 70.939 1.00 10.31 322 PRO B CA 1
ATOM 6571 C C . PRO B 1 322 ? 9.270 -28.358 72.078 1.00 9.40 322 PRO B C 1
ATOM 6572 O O . PRO B 1 322 ? 10.267 -27.681 71.842 1.00 9.14 322 PRO B O 1
ATOM 6576 N N . ASN B 1 323 ? 8.751 -28.467 73.297 1.00 8.59 323 ASN B N 1
ATOM 6577 C CA . ASN B 1 323 ? 9.417 -27.886 74.460 1.00 8.41 323 ASN B CA 1
ATOM 6578 C C . ASN B 1 323 ? 10.763 -28.516 74.790 1.00 8.02 323 ASN B C 1
ATOM 6579 O O . ASN B 1 323 ? 11.560 -27.927 75.530 1.00 8.18 323 ASN B O 1
ATOM 6584 N N . PHE B 1 324 ? 11.012 -29.709 74.254 1.00 7.83 324 PHE B N 1
ATOM 6585 C CA . PHE B 1 324 ? 12.252 -30.421 74.508 1.00 8.00 324 PHE B CA 1
ATOM 6586 C C . PHE B 1 324 ? 13.137 -30.324 73.281 1.00 8.18 324 PHE B C 1
ATOM 6587 O O . PHE B 1 324 ? 12.738 -30.707 72.187 1.00 9.15 324 PHE B O 1
ATOM 6595 N N . ASN B 1 325 ? 14.329 -29.766 73.471 1.00 8.23 325 ASN B N 1
ATOM 6596 C CA . ASN B 1 325 ? 15.172 -29.347 72.360 1.00 8.18 325 ASN B CA 1
ATOM 6597 C C . ASN B 1 325 ? 15.612 -30.531 71.503 1.00 8.07 325 ASN B C 1
ATOM 6598 O O . ASN B 1 325 ? 16.331 -31.397 71.992 1.00 7.91 325 ASN B O 1
ATOM 6603 N N . PRO B 1 326 ? 15.199 -30.573 70.233 1.00 8.34 326 PRO B N 1
ATOM 6604 C CA . PRO B 1 326 ? 15.513 -31.719 69.380 1.00 8.50 326 PRO B CA 1
ATOM 6605 C C . PRO B 1 326 ? 16.997 -31.855 69.040 1.00 8.35 326 PRO B C 1
ATOM 6606 O O . PRO B 1 326 ? 17.444 -32.956 68.709 1.00 8.84 326 PRO B O 1
ATOM 6610 N N . ASP B 1 327 ? 17.760 -30.767 69.140 1.00 7.91 327 ASP B N 1
ATOM 6611 C CA . ASP B 1 327 ? 19.202 -30.833 68.904 1.00 8.00 327 ASP B CA 1
ATOM 6612 C C . ASP B 1 327 ? 19.922 -31.704 69.934 1.00 8.21 327 ASP B C 1
ATOM 6613 O O . ASP B 1 327 ? 21.062 -32.099 69.708 1.00 9.00 327 ASP B O 1
ATOM 6618 N N . ALA B 1 328 ? 19.270 -31.975 71.066 1.00 8.16 328 ALA B N 1
ATOM 6619 C CA . ALA B 1 328 ? 19.860 -32.794 72.124 1.00 8.45 328 ALA B CA 1
ATOM 6620 C C . ALA B 1 328 ? 19.432 -34.265 72.088 1.00 8.48 328 ALA B C 1
ATOM 6621 O O . ALA B 1 328 ? 19.917 -35.060 72.888 1.00 8.56 328 ALA B O 1
ATOM 6623 N N . SER B 1 329 ? 18.523 -34.621 71.185 1.00 8.67 329 SER B N 1
ATOM 6624 C CA . SER B 1 329 ? 18.136 -36.022 70.963 1.00 9.16 329 SER B CA 1
ATOM 6625 C C . SER B 1 329 ? 17.821 -36.800 72.243 1.00 9.33 329 SER B C 1
ATOM 6626 O O . SER B 1 329 ? 18.440 -37.834 72.532 1.00 9.69 329 SER B O 1
ATOM 6629 N N . TYR B 1 330 ? 16.847 -36.304 72.999 1.00 9.18 330 TYR B N 1
ATOM 6630 C CA . TYR B 1 330 ? 16.297 -37.061 74.123 1.00 9.09 330 TYR B CA 1
ATOM 6631 C C . TYR B 1 330 ? 14.782 -37.094 74.050 1.00 9.16 330 TYR B C 1
ATOM 6632 O O . TYR B 1 330 ? 14.146 -36.144 73.579 1.00 9.37 330 TYR B O 1
ATOM 6641 N N . VAL B 1 331 ? 14.211 -38.207 74.507 1.00 9.64 331 VAL B N 1
ATOM 6642 C CA . VAL B 1 331 ? 12.768 -38.333 74.653 1.00 9.79 331 VAL B CA 1
ATOM 6643 C C . VAL B 1 331 ? 12.435 -38.445 76.139 1.00 9.80 331 VAL B C 1
ATOM 6644 O O . VAL B 1 331 ? 13.095 -39.170 76.891 1.00 9.66 331 VAL B O 1
ATOM 6648 N N . THR B 1 332 ? 11.422 -37.692 76.556 1.00 9.85 332 THR B N 1
ATOM 6649 C CA . THR B 1 332 ? 11.019 -37.657 77.951 1.00 10.12 332 THR B CA 1
ATOM 6650 C C . THR B 1 332 ? 9.958 -38.695 78.254 1.00 10.52 332 THR B C 1
ATOM 6651 O O . THR B 1 332 ? 9.224 -39.147 77.373 1.00 11.02 332 THR B O 1
ATOM 6655 N N . SER B 1 333 ? 9.882 -39.055 79.528 1.00 10.91 333 SER B N 1
ATOM 6656 C CA . SER B 1 333 ? 8.817 -39.906 80.031 1.00 11.78 333 SER B CA 1
ATOM 6657 C C . SER B 1 333 ? 8.553 -39.562 81.487 1.00 12.39 333 SER B C 1
ATOM 6658 O O . SER B 1 333 ? 9.328 -38.843 82.125 1.00 11.32 333 SER B O 1
ATOM 6661 N N . VAL B 1 334 ? 7.445 -40.084 81.997 1.00 14.06 334 VAL B N 1
ATOM 6662 C CA . VAL B 1 334 ? 7.053 -39.879 83.382 1.00 15.91 334 VAL B CA 1
ATOM 6663 C C . VAL B 1 334 ? 7.037 -41.222 84.099 1.00 17.00 334 VAL B C 1
ATOM 6664 O O . VAL B 1 334 ? 6.543 -42.219 83.563 1.00 17.57 334 VAL B O 1
ATOM 6668 N N . ASP B 1 335 ? 7.607 -41.250 85.298 1.00 18.27 335 ASP B N 1
ATOM 6669 C CA . ASP B 1 335 ? 7.506 -42.417 86.161 1.00 18.93 335 ASP B CA 1
ATOM 6670 C C . ASP B 1 335 ? 6.039 -42.578 86.538 1.00 19.72 335 ASP B C 1
ATOM 6671 O O . ASP B 1 335 ? 5.397 -41.616 86.966 1.00 19.34 335 ASP B O 1
ATOM 6676 N N . GLU B 1 336 ? 5.507 -43.787 86.362 1.00 20.77 336 GLU B N 1
ATOM 6677 C CA . GLU B 1 336 ? 4.116 -44.079 86.719 1.00 21.55 336 GLU B CA 1
ATOM 6678 C C . GLU B 1 336 ? 3.816 -43.741 88.181 1.00 21.59 336 GLU B C 1
ATOM 6679 O O . GLU B 1 336 ? 2.696 -43.354 88.513 1.00 21.68 336 GLU B O 1
ATOM 6685 N N . ALA B 1 337 ? 4.827 -43.873 89.036 1.00 21.40 337 ALA B N 1
ATOM 6686 C CA . ALA B 1 337 ? 4.715 -43.520 90.454 1.00 21.30 337 ALA B CA 1
ATOM 6687 C C . ALA B 1 337 ? 4.406 -42.039 90.698 1.00 21.11 337 ALA B C 1
ATOM 6688 O O . ALA B 1 337 ? 3.887 -41.686 91.757 1.00 21.33 337 ALA B O 1
ATOM 6690 N N . TRP B 1 338 ? 4.734 -41.177 89.735 1.00 20.60 338 TRP B N 1
ATOM 6691 C CA . TRP B 1 338 ? 4.450 -39.743 89.861 1.00 20.93 338 TRP B CA 1
ATOM 6692 C C . TRP B 1 338 ? 2.992 -39.405 89.562 1.00 22.21 338 TRP B C 1
ATOM 6693 O O . TRP B 1 338 ? 2.534 -38.309 89.886 1.00 22.27 338 TRP B O 1
ATOM 6704 N N . LEU B 1 339 ? 2.279 -40.324 88.916 1.00 24.56 339 LEU B N 1
ATOM 6705 C CA . LEU B 1 339 ? 0.887 -40.100 88.538 1.00 26.62 339 LEU B CA 1
ATOM 6706 C C . LEU B 1 339 ? -0.049 -40.710 89.574 1.00 28.63 339 LEU B C 1
ATOM 6707 O O . LEU B 1 339 ? 0.223 -41.786 90.109 1.00 28.74 339 LEU B O 1
ATOM 6712 N N . LYS B 1 340 ? -1.143 -40.009 89.857 1.00 31.02 340 LYS B N 1
ATOM 6713 C CA . LYS B 1 340 ? -2.183 -40.504 90.759 1.00 32.87 340 LYS B CA 1
ATOM 6714 C C . LYS B 1 340 ? -3.349 -41.034 89.927 1.00 34.29 340 LYS B C 1
ATOM 6715 O O . LYS B 1 340 ? -3.461 -40.695 88.748 1.00 34.51 340 LYS B O 1
ATOM 6721 N N . PRO B 1 341 ? -4.209 -41.865 90.520 1.00 35.76 341 PRO B N 1
ATOM 6722 C CA . PRO B 1 341 ? -5.395 -42.367 89.820 1.00 36.16 341 PRO B CA 1
ATOM 6723 C C . PRO B 1 341 ? -6.443 -41.269 89.591 1.00 36.85 341 PRO B C 1
ATOM 6724 O O . PRO B 1 341 ? -7.506 -41.273 90.217 1.00 36.96 341 PRO B O 1
ATOM 6728 N N . ASN B 1 342 ? -6.123 -40.346 88.685 1.00 37.17 342 ASN B N 1
ATOM 6729 C CA . ASN B 1 342 ? -6.960 -39.181 88.383 1.00 36.86 342 ASN B CA 1
ATOM 6730 C C . ASN B 1 342 ? -6.353 -38.390 87.215 1.00 36.48 342 ASN B C 1
ATOM 6731 O O . ASN B 1 342 ? -5.406 -38.860 86.580 1.00 36.67 342 ASN B O 1
ATOM 6736 N N . GLU B 1 343 ? -6.897 -37.207 86.926 1.00 35.17 343 GLU B N 1
ATOM 6737 C CA . GLU B 1 343 ? -6.342 -36.340 85.882 1.00 33.58 343 GLU B CA 1
ATOM 6738 C C . GLU B 1 343 ? -4.955 -35.815 86.257 1.00 31.30 343 GLU B C 1
ATOM 6739 O O . GLU B 1 343 ? -4.693 -35.492 87.419 1.00 31.31 343 GLU B O 1
ATOM 6745 N N . THR B 1 344 ? -4.081 -35.721 85.258 1.00 27.89 344 THR B N 1
ATOM 6746 C CA . THR B 1 344 ? -2.706 -35.282 85.466 1.00 25.48 344 THR B CA 1
ATOM 6747 C C . THR B 1 344 ? -2.651 -33.766 85.673 1.00 22.53 344 THR B C 1
ATOM 6748 O O . THR B 1 344 ? -3.254 -33.006 84.913 1.00 22.23 344 THR B O 1
ATOM 6752 N N . PRO B 1 345 ? -1.940 -33.327 86.707 1.00 19.19 345 PRO B N 1
ATOM 6753 C CA . PRO B 1 345 ? -1.842 -31.904 87.004 1.00 17.42 345 PRO B CA 1
ATOM 6754 C C . PRO B 1 345 ? -0.968 -31.117 86.027 1.00 15.08 345 PRO B C 1
ATOM 6755 O O . PRO B 1 345 ? -0.175 -31.685 85.275 1.00 15.01 345 PRO B O 1
ATOM 6759 N N . TYR B 1 346 ? -1.134 -29.802 86.063 1.00 12.80 346 TYR B N 1
ATOM 6760 C CA . TYR B 1 346 ? -0.361 -28.869 85.245 1.00 12.13 346 TYR B CA 1
ATOM 6761 C C . TYR B 1 346 ? 1.140 -29.000 85.530 1.00 11.06 346 TYR B C 1
ATOM 6762 O O . TYR B 1 346 ? 1.949 -29.030 84.598 1.00 11.58 346 TYR B O 1
ATOM 6771 N N . ILE B 1 347 ? 1.487 -29.078 86.817 1.00 9.79 347 ILE B N 1
ATOM 6772 C CA . ILE B 1 347 ? 2.850 -29.355 87.284 1.00 9.82 347 ILE B CA 1
ATOM 6773 C C . ILE B 1 347 ? 2.857 -30.747 87.913 1.00 9.70 347 ILE B C 1
ATOM 6774 O O . ILE B 1 347 ? 2.197 -30.963 88.925 1.00 10.13 347 ILE B O 1
ATOM 6779 N N . ILE B 1 348 ? 3.600 -31.688 87.332 1.00 10.31 348 ILE B N 1
ATOM 6780 C CA . ILE B 1 348 ? 3.684 -33.036 87.902 1.00 10.83 348 ILE B CA 1
ATOM 6781 C C . ILE B 1 348 ? 4.630 -32.986 89.101 1.00 10.54 348 ILE B C 1
ATOM 6782 O O . ILE B 1 348 ? 5.780 -32.579 88.947 1.00 10.34 348 ILE B O 1
ATOM 6787 N N . PRO B 1 349 ? 4.164 -33.348 90.297 1.00 10.49 349 PRO B N 1
ATOM 6788 C CA . PRO B 1 349 ? 5.044 -33.326 91.466 1.00 10.41 349 PRO B CA 1
ATOM 6789 C C . PRO B 1 349 ? 6.166 -34.371 91.423 1.00 10.16 349 PRO B C 1
ATOM 6790 O O . PRO B 1 349 ? 5.897 -35.578 91.394 1.00 10.48 349 PRO B O 1
ATOM 6794 N N . VAL B 1 350 ? 7.411 -33.896 91.408 1.00 9.69 350 VAL B N 1
ATOM 6795 C CA . VAL B 1 350 ? 8.591 -34.757 91.494 1.00 9.81 350 VAL B CA 1
ATOM 6796 C C . VAL B 1 350 ? 9.567 -34.106 92.481 1.00 9.71 350 VAL B C 1
ATOM 6797 O O . VAL B 1 350 ? 10.596 -33.555 92.079 1.00 9.32 350 VAL B O 1
ATOM 6801 N N . PRO B 1 351 ? 9.246 -34.137 93.775 1.00 9.95 351 PRO B N 1
ATOM 6802 C CA . PRO B 1 351 ? 10.076 -33.449 94.768 1.00 10.48 351 PRO B CA 1
ATOM 6803 C C . PRO B 1 351 ? 11.537 -33.906 94.789 1.00 10.92 351 PRO B C 1
ATOM 6804 O O . PRO B 1 351 ? 12.424 -33.083 95.014 1.00 10.71 351 PRO B O 1
ATOM 6808 N N . GLU B 1 352 ? 11.789 -35.193 94.549 1.00 11.90 352 GLU B N 1
ATOM 6809 C CA . GLU B 1 352 ? 13.168 -35.696 94.507 1.00 12.18 352 GLU B CA 1
ATOM 6810 C C . GLU B 1 352 ? 13.967 -35.033 93.381 1.00 11.12 352 GLU B C 1
ATOM 6811 O O . GLU B 1 352 ? 15.187 -34.911 93.481 1.00 10.75 352 GLU B O 1
ATOM 6817 N N . GLY B 1 353 ? 13.276 -34.602 92.326 1.00 10.25 353 GLY B N 1
ATOM 6818 C CA . GLY B 1 353 ? 13.908 -33.865 91.241 1.00 9.87 353 GLY B CA 1
ATOM 6819 C C . GLY B 1 353 ? 14.521 -32.559 91.706 1.00 9.01 353 GLY B C 1
ATOM 6820 O O . GLY B 1 353 ? 15.597 -32.183 91.244 1.00 9.05 353 GLY B O 1
ATOM 6821 N N . LEU B 1 354 ? 13.852 -31.855 92.615 1.00 8.51 354 LEU B N 1
ATOM 6822 C CA . LEU B 1 354 ? 14.423 -30.623 93.147 1.00 8.60 354 LEU B CA 1
ATOM 6823 C C . LEU B 1 354 ? 15.677 -30.918 93.972 1.00 8.33 354 LEU B C 1
ATOM 6824 O O . LEU B 1 354 ? 16.682 -30.227 93.841 1.00 8.05 354 LEU B O 1
ATOM 6829 N N . ARG B 1 355 ? 15.634 -31.944 94.819 1.00 8.86 355 ARG B N 1
ATOM 6830 C CA . ARG B 1 355 ? 16.824 -32.309 95.586 1.00 9.37 355 ARG B CA 1
ATOM 6831 C C . ARG B 1 355 ? 17.989 -32.616 94.648 1.00 8.84 355 ARG B C 1
ATOM 6832 O O . ARG B 1 355 ? 19.091 -32.103 94.823 1.00 8.67 355 ARG B O 1
ATOM 6840 N N . LYS B 1 356 ? 17.733 -33.451 93.651 1.00 8.78 356 LYS B N 1
ATOM 6841 C CA . LYS B 1 356 ? 18.773 -33.848 92.708 1.00 9.35 356 LYS B CA 1
ATOM 6842 C C . LYS B 1 356 ? 19.269 -32.675 91.852 1.00 8.41 356 LYS B C 1
ATOM 6843 O O . LYS B 1 356 ? 20.457 -32.586 91.545 1.00 8.25 356 LYS B O 1
ATOM 6849 N N . LEU B 1 357 ? 18.368 -31.766 91.493 1.00 7.82 357 LEU B N 1
ATOM 6850 C CA . LEU B 1 357 ? 18.752 -30.551 90.773 1.00 7.48 357 LEU B CA 1
ATOM 6851 C C . LEU B 1 357 ? 19.643 -29.642 91.624 1.00 7.20 357 LEU B C 1
ATOM 6852 O O . LEU B 1 357 ? 20.634 -29.100 91.138 1.00 7.39 357 LEU B O 1
ATOM 6857 N N . LEU B 1 358 ? 19.300 -29.475 92.897 1.00 7.29 358 LEU B N 1
ATOM 6858 C CA . LEU B 1 358 ? 20.127 -28.666 93.786 1.00 7.74 358 LEU B CA 1
ATOM 6859 C C . LEU B 1 358 ? 21.541 -29.241 93.894 1.00 7.97 358 LEU B C 1
ATOM 6860 O O . LEU B 1 358 ? 22.517 -28.490 93.859 1.00 8.03 358 LEU B O 1
ATOM 6865 N N . ILE B 1 359 ? 21.644 -30.567 93.984 1.00 8.57 359 ILE B N 1
ATOM 6866 C CA . ILE B 1 359 ? 22.942 -31.247 93.978 1.00 8.82 359 ILE B CA 1
ATOM 6867 C C . ILE B 1 359 ? 23.675 -31.013 92.649 1.00 8.71 359 ILE B C 1
ATOM 6868 O O . ILE B 1 359 ? 24.871 -30.729 92.636 1.00 8.70 359 ILE B O 1
ATOM 6873 N N . TRP B 1 360 ? 22.953 -31.122 91.537 1.00 8.39 360 TRP B N 1
ATOM 6874 C CA . TRP B 1 360 ? 23.534 -30.898 90.211 1.00 8.32 360 TRP B CA 1
ATOM 6875 C C . TRP B 1 360 ? 24.136 -29.492 90.107 1.00 8.16 360 TRP B C 1
ATOM 6876 O O . TRP B 1 360 ? 25.262 -29.318 89.633 1.00 8.20 360 TRP B O 1
ATOM 6887 N N . LEU B 1 361 ? 23.383 -28.493 90.555 1.00 7.74 361 LEU B N 1
ATOM 6888 C CA . LEU B 1 361 ? 23.840 -27.102 90.523 1.00 7.89 361 LEU B CA 1
ATOM 6889 C C . LEU B 1 361 ? 25.031 -26.867 91.449 1.00 8.25 361 LEU B C 1
ATOM 6890 O O . LEU B 1 361 ? 25.983 -26.182 91.081 1.00 8.46 361 LEU B O 1
ATOM 6895 N N . LYS B 1 362 ? 24.970 -27.439 92.648 1.00 8.80 362 LYS B N 1
ATOM 6896 C CA . LYS B 1 362 ? 26.086 -27.380 93.588 1.00 9.26 362 LYS B CA 1
ATOM 6897 C C . LYS B 1 362 ? 27.372 -27.871 92.928 1.00 9.39 362 LYS B C 1
ATOM 6898 O O . LYS B 1 362 ? 28.408 -27.206 92.990 1.00 9.83 362 LYS B O 1
ATOM 6904 N N . ASN B 1 363 ? 27.300 -29.042 92.308 1.00 9.51 363 ASN B N 1
ATOM 6905 C CA . ASN B 1 363 ? 28.488 -29.658 91.723 1.00 9.84 363 ASN B CA 1
ATOM 6906 C C . ASN B 1 363 ? 28.959 -28.974 90.443 1.00 9.82 363 ASN B C 1
ATOM 6907 O O . ASN B 1 363 ? 30.157 -28.867 90.192 1.00 10.45 363 ASN B O 1
ATOM 6912 N N . GLU B 1 364 ? 28.020 -28.491 89.637 1.00 9.28 364 GLU B N 1
ATOM 6913 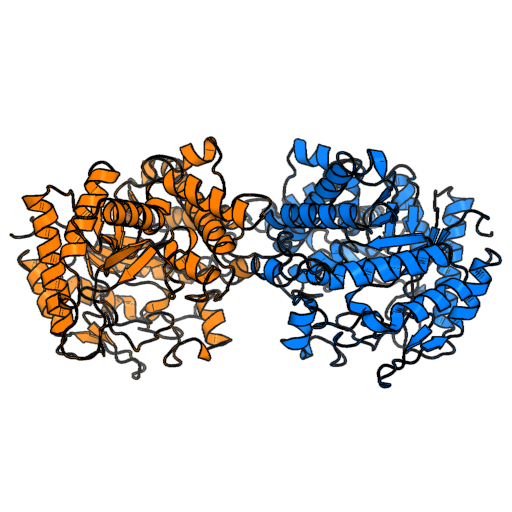C CA . GLU B 1 364 ? 28.371 -27.859 88.368 1.00 9.26 364 GLU B CA 1
ATOM 6914 C C . GLU B 1 364 ? 28.991 -26.476 88.573 1.00 9.05 364 GLU B C 1
ATOM 6915 O O . GLU B 1 364 ? 29.913 -26.105 87.849 1.00 9.42 364 GLU B O 1
ATOM 6921 N N . TYR B 1 365 ? 28.506 -25.721 89.561 1.00 9.09 365 TYR B N 1
ATOM 6922 C CA . TYR B 1 365 ? 28.879 -24.305 89.704 1.00 9.20 365 TYR B CA 1
ATOM 6923 C C . TYR B 1 365 ? 29.617 -23.954 91.000 1.00 9.58 365 TYR B C 1
ATOM 6924 O O . TYR B 1 365 ? 29.784 -22.781 91.310 1.00 10.67 365 TYR B O 1
ATOM 6933 N N . GLY B 1 366 ? 30.072 -24.957 91.747 1.00 9.82 366 GLY B N 1
ATOM 6934 C CA . GLY B 1 366 ? 30.885 -24.713 92.944 1.00 10.11 366 GLY B CA 1
ATOM 6935 C C . GLY B 1 366 ? 30.083 -24.214 94.134 1.00 10.25 366 GLY B C 1
ATOM 6936 O O . GLY B 1 366 ? 30.541 -23.356 94.890 1.00 11.23 366 GLY B O 1
ATOM 6937 N N . ASN B 1 367 ? 28.884 -24.767 94.298 1.00 10.37 367 ASN B N 1
ATOM 6938 C CA . ASN B 1 367 ? 28.007 -24.473 95.434 1.00 10.42 367 ASN B CA 1
ATOM 6939 C C . ASN B 1 367 ? 27.762 -22.983 95.688 1.00 10.09 367 ASN B C 1
ATOM 6940 O O . ASN B 1 367 ? 27.988 -22.486 96.793 1.00 10.50 367 ASN B O 1
ATOM 6945 N N . PRO B 1 368 ? 27.252 -22.270 94.687 1.00 10.05 368 PRO B N 1
ATOM 6946 C CA . PRO B 1 368 ? 26.939 -20.862 94.868 1.00 10.04 368 PRO B CA 1
ATOM 6947 C C . PRO B 1 368 ? 25.804 -20.697 95.873 1.00 9.65 368 PRO B C 1
ATOM 6948 O O . PRO B 1 368 ? 24.963 -21.590 96.011 1.00 10.03 368 PRO B O 1
ATOM 6952 N N . GLN B 1 369 ? 25.775 -19.570 96.570 1.00 9.26 369 GLN B N 1
ATOM 6953 C CA . GLN B 1 369 ? 24.588 -19.216 97.332 1.00 9.56 369 GLN B CA 1
ATOM 6954 C C . GLN B 1 369 ? 23.417 -19.231 96.359 1.00 8.34 369 GLN B C 1
ATOM 6955 O O . GLN B 1 369 ? 23.480 -18.594 95.300 1.00 8.45 369 GLN B O 1
ATOM 6961 N N . LEU B 1 370 ? 22.362 -19.960 96.708 1.00 7.81 370 LEU B N 1
ATOM 6962 C CA . LEU B 1 370 ? 21.273 -20.214 95.772 1.00 7.78 370 LEU B CA 1
ATOM 6963 C C . LEU B 1 370 ? 19.935 -19.802 96.362 1.00 7.33 370 LEU B C 1
ATOM 6964 O O . LEU B 1 370 ? 19.559 -20.241 97.450 1.00 7.53 370 LEU B O 1
ATOM 6969 N N . LEU B 1 371 ? 19.230 -18.941 95.634 1.00 7.18 371 LEU B N 1
ATOM 6970 C CA . LEU B 1 371 ? 17.887 -18.518 95.992 1.00 7.11 371 LEU B CA 1
ATOM 6971 C C . LEU B 1 371 ? 16.909 -19.172 95.028 1.00 6.45 371 LEU B C 1
ATOM 6972 O O . LEU B 1 371 ? 17.019 -18.988 93.808 1.00 6.65 371 LEU B O 1
ATOM 6977 N N . ILE B 1 372 ? 15.962 -19.944 95.552 1.00 6.49 372 ILE B N 1
ATOM 6978 C CA . ILE B 1 372 ? 14.890 -20.467 94.718 1.00 6.46 372 ILE B CA 1
ATOM 6979 C C . ILE B 1 372 ? 13.907 -19.314 94.515 1.00 6.16 372 ILE B C 1
ATOM 6980 O O . ILE B 1 372 ? 13.197 -18.927 95.450 1.00 6.66 372 ILE B O 1
ATOM 6985 N N . THR B 1 373 ? 13.908 -18.737 93.310 1.00 5.76 373 THR B N 1
ATOM 6986 C CA . THR B 1 373 ? 13.092 -17.563 93.009 1.00 5.95 373 THR B CA 1
ATOM 6987 C C . THR B 1 373 ? 11.671 -17.897 92.550 1.00 5.60 373 THR B C 1
ATOM 6988 O O . THR B 1 373 ? 10.829 -16.999 92.516 1.00 5.91 373 THR B O 1
ATOM 6992 N N . GLU B 1 374 ? 11.402 -19.160 92.213 1.00 5.65 374 GLU B N 1
ATOM 6993 C CA . GLU B 1 374 ? 10.033 -19.639 91.984 1.00 5.75 374 GLU B CA 1
ATOM 6994 C C . GLU B 1 374 ? 9.929 -21.130 92.216 1.00 5.65 374 GLU B C 1
ATOM 6995 O O . GLU B 1 374 ? 10.767 -21.897 91.740 1.00 6.05 374 GLU B O 1
ATOM 7001 N N . ASN B 1 375 ? 8.859 -21.528 92.895 1.00 5.90 375 ASN B N 1
ATOM 7002 C CA . ASN B 1 375 ? 8.435 -22.916 92.988 1.00 5.89 375 ASN B CA 1
ATOM 7003 C C . ASN B 1 375 ? 6.955 -22.887 93.344 1.00 5.97 375 ASN B C 1
ATOM 7004 O O . ASN B 1 375 ? 6.535 -22.060 94.153 1.00 6.10 375 ASN B O 1
ATOM 7009 N N . GLY B 1 376 ? 6.157 -23.762 92.746 1.00 6.00 376 GLY B N 1
ATOM 7010 C CA . GLY B 1 376 ? 4.736 -23.786 93.053 1.00 6.25 376 GLY B CA 1
ATOM 7011 C C . GLY B 1 376 ? 3.950 -24.777 92.230 1.00 6.33 376 GLY B C 1
ATOM 7012 O O . GLY B 1 376 ? 4.490 -25.447 91.355 1.00 6.68 376 GLY B O 1
ATOM 7013 N N . TYR B 1 377 ? 2.651 -24.827 92.514 1.00 6.56 377 TYR B N 1
ATOM 7014 C CA . TYR B 1 377 ? 1.733 -25.805 91.940 1.00 6.73 377 TYR B CA 1
ATOM 7015 C C . TYR B 1 377 ? 0.406 -25.118 91.629 1.00 6.77 377 TYR B C 1
ATOM 7016 O O . TYR B 1 377 ? -0.105 -24.348 92.442 1.00 7.24 377 TYR B O 1
ATOM 7025 N N . GLY B 1 378 ? -0.137 -25.395 90.447 1.00 6.91 378 GLY B N 1
ATOM 7026 C CA . GLY B 1 378 ? -1.350 -24.740 89.965 1.00 7.51 378 GLY B CA 1
ATOM 7027 C C . GLY B 1 378 ? -2.494 -25.720 89.794 1.00 8.02 378 GLY B C 1
ATOM 7028 O O . GLY B 1 378 ? -2.297 -26.828 89.301 1.00 8.74 378 GLY B O 1
ATOM 7029 N N . ASP B 1 379 ? -3.695 -25.310 90.190 1.00 8.65 379 ASP B N 1
ATOM 7030 C CA . ASP B 1 379 ? -4.854 -26.200 90.150 1.00 9.30 379 ASP B CA 1
ATOM 7031 C C . ASP B 1 379 ? -6.108 -25.474 89.641 1.00 9.23 379 ASP B C 1
ATOM 7032 O O . ASP B 1 379 ? -6.017 -24.396 89.052 1.00 9.04 379 ASP B O 1
ATOM 7037 N N . ASP B 1 380 ? -7.278 -26.070 89.862 1.00 9.50 380 ASP B N 1
ATOM 7038 C CA . ASP B 1 380 ? -8.535 -25.519 89.356 1.00 9.89 380 ASP B CA 1
ATOM 7039 C C . ASP B 1 380 ? -9.084 -24.365 90.193 1.00 9.56 380 ASP B C 1
ATOM 7040 O O . ASP B 1 380 ? -10.127 -23.800 89.851 1.00 10.05 380 ASP B O 1
ATOM 7045 N N . GLY B 1 381 ? -8.405 -24.024 91.286 1.00 9.02 381 GLY B N 1
ATOM 7046 C CA . GLY B 1 381 ? -8.720 -22.817 92.045 1.00 9.46 381 GLY B CA 1
ATOM 7047 C C . GLY B 1 381 ? -9.524 -23.039 93.312 1.00 9.56 381 GLY B C 1
ATOM 7048 O O . GLY B 1 381 ? -9.902 -22.071 93.975 1.00 9.70 381 GLY B O 1
ATOM 7049 N N . GLN B 1 382 ? -9.789 -24.306 93.637 1.00 10.36 382 GLN B N 1
ATOM 7050 C CA . GLN B 1 382 ? -10.408 -24.698 94.905 1.00 10.82 382 GLN B CA 1
ATOM 7051 C C . GLN B 1 382 ? -9.771 -23.986 96.100 1.00 10.20 382 GLN B C 1
ATOM 7052 O O . GLN B 1 382 ? -8.558 -23.848 96.150 1.00 10.08 382 GLN B O 1
ATOM 7058 N N . LEU B 1 383 ? -10.580 -23.554 97.070 1.00 9.67 383 LEU B N 1
ATOM 7059 C CA . LEU B 1 383 ? -10.037 -22.941 98.287 1.00 9.34 383 LEU B CA 1
ATOM 7060 C C . LEU B 1 383 ? -9.334 -23.977 99.156 1.00 8.75 383 LEU B C 1
ATOM 7061 O O . LEU B 1 383 ? -8.382 -23.651 99.866 1.00 8.66 383 LEU B O 1
ATOM 7066 N N . ASP B 1 384 ? -9.827 -25.214 99.104 1.00 8.24 384 ASP B N 1
ATOM 7067 C CA . ASP B 1 384 ? -9.253 -26.319 99.861 1.00 8.37 384 ASP B CA 1
ATOM 7068 C C . ASP B 1 384 ? -8.167 -26.991 99.021 1.00 8.24 384 ASP B C 1
ATOM 7069 O O . ASP B 1 384 ? -8.315 -28.124 98.549 1.00 8.58 384 ASP B O 1
ATOM 7074 N N . ASP B 1 385 ? -7.062 -26.263 98.852 1.00 7.99 385 ASP B N 1
ATOM 7075 C CA . ASP B 1 385 ? -6.021 -26.615 97.884 1.00 8.17 385 ASP B CA 1
ATOM 7076 C C . ASP B 1 385 ? -4.967 -27.536 98.492 1.00 8.47 385 ASP B C 1
ATOM 7077 O O . ASP B 1 385 ? -3.786 -27.202 98.596 1.00 8.50 385 ASP B O 1
ATOM 7082 N N . PHE B 1 386 ? -5.422 -28.727 98.865 1.00 9.09 386 PHE B N 1
ATOM 7083 C CA . PHE B 1 386 ? -4.589 -29.676 99.588 1.00 9.68 386 PHE B CA 1
ATOM 7084 C C . PHE B 1 386 ? -3.506 -30.301 98.713 1.00 9.65 386 PHE B C 1
ATOM 7085 O O . PHE B 1 386 ? -2.426 -30.617 99.214 1.00 9.39 386 PHE B O 1
ATOM 7093 N N . GLU B 1 387 ? -3.775 -30.464 97.419 1.00 9.89 387 GLU B N 1
ATOM 7094 C CA . GLU B 1 387 ? -2.743 -30.961 96.499 1.00 10.90 387 GLU B CA 1
ATOM 7095 C C . GLU B 1 387 ? -1.596 -29.955 96.378 1.00 9.64 387 GLU B C 1
ATOM 7096 O O . GLU B 1 387 ? -0.427 -30.339 96.345 1.00 9.67 387 GLU B O 1
ATOM 7102 N N . LYS B 1 388 ? -1.935 -28.669 96.341 1.00 8.89 388 LYS B N 1
ATOM 7103 C CA . LYS B 1 388 ? -0.927 -27.608 96.328 1.00 8.99 388 LYS B CA 1
ATOM 7104 C C . LYS B 1 388 ? -0.086 -27.645 97.604 1.00 8.74 388 LYS B C 1
ATOM 7105 O O . LYS B 1 388 ? 1.143 -27.569 97.546 1.00 8.59 388 LYS B O 1
ATOM 7111 N N . ILE B 1 389 ? -0.743 -27.778 98.754 1.00 8.72 389 ILE B N 1
ATOM 7112 C CA . ILE B 1 389 ? -0.024 -27.876 100.026 1.00 8.92 389 ILE B CA 1
ATOM 7113 C C . ILE B 1 389 ? 0.944 -29.060 100.030 1.00 8.95 389 ILE B C 1
ATOM 7114 O O . ILE B 1 389 ? 2.082 -28.928 100.469 1.00 8.90 389 ILE B O 1
ATOM 7119 N N . SER B 1 390 ? 0.489 -30.209 99.543 1.00 8.76 390 SER B N 1
ATOM 7120 C CA . SER B 1 390 ? 1.327 -31.412 99.495 1.00 9.09 390 SER B CA 1
ATOM 7121 C C A SER B 1 390 ? 2.575 -31.187 98.647 0.50 8.77 390 SER B C 1
ATOM 7122 C C B SER B 1 390 ? 2.575 -31.190 98.645 0.50 8.77 390 SER B C 1
ATOM 7123 O O A SER B 1 390 ? 3.679 -31.571 99.038 0.50 8.90 390 SER B O 1
ATOM 7124 O O B SER B 1 390 ? 3.677 -31.582 99.031 0.50 8.91 390 SER B O 1
ATOM 7128 N N . TYR B 1 391 ? 2.390 -30.556 97.492 1.00 8.41 391 TYR B N 1
ATOM 7129 C CA . TYR B 1 391 ? 3.503 -30.210 96.614 1.00 8.19 391 TYR B CA 1
ATOM 7130 C C . TYR B 1 391 ? 4.500 -29.311 97.348 1.00 7.93 391 TYR B C 1
ATOM 7131 O O . TYR B 1 391 ? 5.694 -29.607 97.393 1.00 8.04 391 TYR B O 1
ATOM 7140 N N . LEU B 1 392 ? 4.014 -28.223 97.932 1.00 7.83 392 LEU B N 1
ATOM 7141 C CA . LEU B 1 392 ? 4.900 -27.290 98.622 1.00 8.21 392 LEU B CA 1
ATOM 7142 C C . LEU B 1 392 ? 5.651 -27.976 99.763 1.00 8.47 392 LEU B C 1
ATOM 7143 O O . LEU B 1 392 ? 6.862 -27.824 99.901 1.00 8.46 392 LEU B O 1
ATOM 7148 N N . LYS B 1 393 ? 4.926 -28.738 100.575 1.00 9.33 393 LYS B N 1
ATOM 7149 C CA . LYS B 1 393 ? 5.531 -29.472 101.685 1.00 9.52 393 LYS B CA 1
ATOM 7150 C C . LYS B 1 393 ? 6.659 -30.383 101.210 1.00 9.11 393 LYS B C 1
ATOM 7151 O O . LYS B 1 393 ? 7.755 -30.385 101.785 1.00 9.24 393 LYS B O 1
ATOM 7157 N N . ASN B 1 394 ? 6.386 -31.151 100.163 1.00 8.97 394 ASN B N 1
ATOM 7158 C CA . ASN B 1 394 ? 7.355 -32.129 99.682 1.00 8.99 394 ASN B CA 1
ATOM 7159 C C . ASN B 1 394 ? 8.573 -31.468 99.036 1.00 8.44 394 ASN B C 1
ATOM 7160 O O . ASN B 1 394 ? 9.702 -31.928 99.228 1.00 8.86 394 ASN B O 1
ATOM 7165 N N . TYR B 1 395 ? 8.360 -30.382 98.295 1.00 8.08 395 TYR B N 1
ATOM 7166 C CA . TYR B 1 395 ? 9.481 -29.671 97.683 1.00 8.03 395 TYR B CA 1
ATOM 7167 C C . TYR B 1 395 ? 10.304 -28.929 98.741 1.00 8.00 395 TYR B C 1
ATOM 7168 O O . TYR B 1 395 ? 11.527 -28.864 98.641 1.00 8.34 395 TYR B O 1
ATOM 7177 N N . LEU B 1 396 ? 9.644 -28.387 99.760 1.00 8.25 396 LEU B N 1
ATOM 7178 C CA . LEU B 1 396 ? 10.361 -27.780 100.885 1.00 8.63 396 LEU B CA 1
ATOM 7179 C C . LEU B 1 396 ? 11.207 -28.810 101.641 1.00 8.96 396 LEU B C 1
ATOM 7180 O O . LEU B 1 396 ? 12.349 -28.534 102.007 1.00 9.33 396 LEU B O 1
ATOM 7185 N N . ASN B 1 397 ? 10.653 -29.998 101.859 1.00 9.27 397 ASN B N 1
ATOM 7186 C CA . ASN B 1 397 ? 11.412 -31.064 102.517 1.00 9.74 397 ASN B CA 1
ATOM 7187 C C . ASN B 1 397 ? 12.594 -31.541 101.665 1.00 9.89 397 ASN B C 1
ATOM 7188 O O . ASN B 1 397 ? 13.672 -31.819 102.198 1.00 10.22 397 ASN B O 1
ATOM 7193 N N . ALA B 1 398 ? 12.403 -31.610 100.350 1.00 9.93 398 ALA B N 1
ATOM 7194 C CA . ALA B 1 398 ? 13.499 -31.938 99.431 1.00 10.07 398 ALA B CA 1
ATOM 7195 C C . ALA B 1 398 ? 14.619 -30.904 99.520 1.00 10.02 398 ALA B C 1
ATOM 7196 O O . ALA B 1 398 ? 15.805 -31.251 99.488 1.00 10.09 398 ALA B O 1
ATOM 7198 N N . THR B 1 399 ? 14.234 -29.636 99.631 1.00 9.87 399 THR B N 1
ATOM 7199 C CA . THR B 1 399 ? 15.188 -28.549 99.794 1.00 9.87 399 THR B CA 1
ATOM 7200 C C . THR B 1 399 ? 15.985 -28.699 101.090 1.00 9.97 399 THR B C 1
ATOM 7201 O O . THR B 1 399 ? 17.201 -28.530 101.095 1.00 9.94 399 THR B O 1
ATOM 7205 N N . LEU B 1 400 ? 15.299 -29.020 102.184 1.00 10.13 400 LEU B N 1
ATOM 7206 C CA . LEU B 1 400 ? 15.974 -29.236 103.468 1.00 10.61 400 LEU B CA 1
ATOM 7207 C C . LEU B 1 400 ? 16.960 -30.399 103.410 1.00 10.73 400 LEU B C 1
ATOM 7208 O O . LEU B 1 400 ? 18.048 -30.320 103.980 1.00 11.05 400 LEU B O 1
ATOM 7213 N N . GLN B 1 401 ? 16.580 -31.474 102.729 1.00 11.13 401 GLN B N 1
ATOM 7214 C CA . GLN B 1 401 ? 17.482 -32.609 102.546 1.00 11.73 401 GLN B CA 1
ATOM 7215 C C . GLN B 1 401 ? 18.729 -32.184 101.782 1.00 11.14 401 GLN B C 1
ATOM 7216 O O . GLN B 1 401 ? 19.847 -32.525 102.163 1.00 11.18 401 GLN B O 1
ATOM 7222 N N . ALA B 1 402 ? 18.540 -31.421 100.710 1.00 10.88 402 ALA B N 1
ATOM 7223 C CA . ALA B 1 402 ? 19.667 -30.930 99.923 1.00 10.83 402 ALA B CA 1
ATOM 7224 C C . ALA B 1 402 ? 20.592 -30.054 100.767 1.00 10.74 402 ALA B C 1
ATOM 7225 O O . ALA B 1 402 ? 21.815 -30.130 100.641 1.00 10.84 402 ALA B O 1
ATOM 7227 N N . MET B 1 403 ? 20.007 -29.237 101.636 1.00 10.92 403 MET B N 1
ATOM 7228 C CA . MET B 1 403 ? 20.779 -28.353 102.503 1.00 11.39 403 MET B CA 1
ATOM 7229 C C . MET B 1 403 ? 21.567 -29.110 103.565 1.00 11.88 403 MET B C 1
ATOM 7230 O O . MET B 1 403 ? 22.780 -28.944 103.682 1.00 11.93 403 MET B O 1
ATOM 7235 N N . TYR B 1 404 ? 20.880 -29.931 104.347 1.00 13.21 404 TYR B N 1
ATOM 7236 C CA . TYR B 1 404 ? 21.509 -30.537 105.524 1.00 14.37 404 TYR B CA 1
ATOM 7237 C C . TYR B 1 404 ? 22.263 -31.828 105.227 1.00 14.49 404 TYR B C 1
ATOM 7238 O O . TYR B 1 404 ? 23.282 -32.109 105.864 1.00 14.60 404 TYR B O 1
ATOM 7247 N N . GLU B 1 405 ? 21.784 -32.613 104.271 1.00 14.23 405 GLU B N 1
ATOM 7248 C CA . GLU B 1 405 ? 22.456 -33.861 103.920 1.00 14.66 405 GLU B CA 1
ATOM 7249 C C . GLU B 1 405 ? 23.509 -33.650 102.830 1.00 14.04 405 GLU B C 1
ATOM 7250 O O . GLU B 1 405 ? 24.629 -34.147 102.948 1.00 14.59 405 GLU B O 1
ATOM 7256 N N . ASP B 1 406 ? 23.172 -32.889 101.790 1.00 13.26 406 ASP B N 1
ATOM 7257 C CA . ASP B 1 406 ? 24.089 -32.692 100.662 1.00 12.94 406 ASP B CA 1
ATOM 7258 C C . ASP B 1 406 ? 24.887 -31.390 100.732 1.00 12.17 406 ASP B C 1
ATOM 7259 O O . ASP B 1 406 ? 25.753 -31.155 99.897 1.00 12.56 406 ASP B O 1
ATOM 7264 N N . LYS B 1 407 ? 24.603 -30.561 101.733 1.00 11.37 407 LYS B N 1
ATOM 7265 C CA . LYS B 1 407 ? 25.348 -29.327 101.985 1.00 11.12 407 LYS B CA 1
ATOM 7266 C C . LYS B 1 407 ? 25.222 -28.300 100.852 1.00 10.77 407 LYS B C 1
ATOM 7267 O O . LYS B 1 407 ? 26.141 -27.526 100.597 1.00 11.49 407 LYS B O 1
ATOM 7273 N N . CYS B 1 408 ? 24.057 -28.281 100.205 1.00 10.31 408 CYS B N 1
ATOM 7274 C CA . CYS B 1 408 ? 23.744 -27.268 99.198 1.00 10.26 408 CYS B CA 1
ATOM 7275 C C . CYS B 1 408 ? 23.476 -25.923 99.867 1.00 10.12 408 CYS B C 1
ATOM 7276 O O . CYS B 1 408 ? 22.698 -25.837 100.825 1.00 10.12 408 CYS B O 1
ATOM 7279 N N . ASN B 1 409 ? 24.096 -24.875 99.332 1.00 10.56 409 ASN B N 1
ATOM 7280 C CA . ASN B 1 409 ? 24.072 -23.541 99.917 1.00 10.41 409 ASN B CA 1
ATOM 7281 C C . ASN B 1 409 ? 22.803 -22.751 99.554 1.00 9.71 409 ASN B C 1
ATOM 7282 O O . ASN B 1 409 ? 22.883 -21.669 98.974 1.00 10.00 409 ASN B O 1
ATOM 7287 N N . VAL B 1 410 ? 21.640 -23.281 99.924 1.00 9.29 410 VAL B N 1
ATOM 7288 C CA . VAL B 1 410 ? 20.360 -22.631 99.620 1.00 9.24 410 VAL B CA 1
ATOM 7289 C C . VAL B 1 410 ? 20.076 -21.562 100.670 1.00 9.02 410 VAL B C 1
ATOM 7290 O O . VAL B 1 410 ? 20.084 -21.852 101.869 1.00 9.87 410 VAL B O 1
ATOM 7294 N N . ILE B 1 411 ? 19.818 -20.335 100.215 1.00 8.82 411 ILE B N 1
ATOM 7295 C CA . ILE B 1 411 ? 19.633 -19.188 101.111 1.00 9.04 411 ILE B CA 1
ATOM 7296 C C . ILE B 1 411 ? 18.183 -18.710 101.228 1.00 8.62 411 ILE B C 1
ATOM 7297 O O . ILE B 1 411 ? 17.865 -17.918 102.115 1.00 8.88 411 ILE B O 1
ATOM 7302 N N . GLY B 1 412 ? 17.305 -19.170 100.343 1.00 8.07 412 GLY B N 1
ATOM 7303 C CA . GLY B 1 412 ? 15.912 -18.770 100.422 1.00 7.85 412 GLY B CA 1
ATOM 7304 C C . GLY B 1 412 ? 15.024 -19.503 99.446 1.00 7.41 412 GLY B C 1
ATOM 7305 O O . GLY B 1 412 ? 15.505 -20.243 98.579 1.00 7.53 412 GLY B O 1
ATOM 7306 N N . TYR B 1 413 ? 13.722 -19.271 99.598 1.00 7.31 413 TYR B N 1
ATOM 7307 C CA . TYR B 1 413 ? 12.694 -19.972 98.842 1.00 7.22 413 TYR B CA 1
ATOM 7308 C C . TYR B 1 413 ? 11.529 -19.023 98.581 1.00 6.89 413 TYR B C 1
ATOM 7309 O O . TYR B 1 413 ? 11.098 -18.299 99.484 1.00 7.24 413 TYR B O 1
ATOM 7318 N N . THR B 1 414 ? 11.028 -19.049 97.347 1.00 6.52 414 THR B N 1
ATOM 7319 C CA . THR B 1 414 ? 9.992 -18.138 96.875 1.00 6.74 414 THR B CA 1
ATOM 7320 C C . THR B 1 414 ? 8.826 -18.931 96.312 1.00 6.64 414 THR B C 1
ATOM 7321 O O . THR B 1 414 ? 9.000 -19.668 95.339 1.00 7.24 414 THR B O 1
ATOM 7325 N N . VAL B 1 415 ? 7.634 -18.754 96.879 1.00 6.42 415 VAL B N 1
ATOM 7326 C CA . VAL B 1 415 ? 6.451 -19.425 96.353 1.00 6.72 415 VAL B CA 1
ATOM 7327 C C A VAL B 1 415 ? 5.858 -18.658 95.167 0.50 6.24 415 VAL B C 1
ATOM 7328 C C B VAL B 1 415 ? 5.836 -18.664 95.179 0.50 6.27 415 VAL B C 1
ATOM 7329 O O A VAL B 1 415 ? 5.640 -17.446 95.239 0.50 6.27 415 VAL B O 1
ATOM 7330 O O B VAL B 1 415 ? 5.547 -17.469 95.283 0.50 6.30 415 VAL B O 1
ATOM 7336 N N . TRP B 1 416 ? 5.642 -19.372 94.068 1.00 6.02 416 TRP B N 1
ATOM 7337 C CA . TRP B 1 416 ? 4.839 -18.874 92.960 1.00 5.95 416 TRP B CA 1
ATOM 7338 C C . TRP B 1 416 ? 3.435 -19.439 93.212 1.00 5.91 416 TRP B C 1
ATOM 7339 O O . TRP B 1 416 ? 3.256 -20.648 93.089 1.00 6.28 416 TRP B O 1
ATOM 7350 N N . SER B 1 417 ? 2.431 -18.629 93.564 1.00 5.92 417 SER B N 1
ATOM 7351 C CA . SER B 1 417 ? 2.474 -17.172 93.630 1.00 6.29 417 SER B CA 1
ATOM 7352 C C . SER B 1 417 ? 1.631 -16.708 94.810 1.00 6.26 417 SER B C 1
ATOM 7353 O O . SER B 1 417 ? 0.757 -17.429 95.296 1.00 6.31 417 SER B O 1
ATOM 7356 N N . LEU B 1 418 ? 1.863 -15.470 95.227 1.00 6.85 418 LEU B N 1
ATOM 7357 C CA . LEU B 1 418 ? 1.009 -14.822 96.217 1.00 7.02 418 LEU B CA 1
ATOM 7358 C C . LEU B 1 418 ? -0.463 -14.874 95.805 1.00 6.77 418 LEU B C 1
ATOM 7359 O O . LEU B 1 418 ? -1.341 -15.172 96.619 1.00 7.06 418 LEU B O 1
ATOM 7364 N N . LEU B 1 419 ? -0.710 -14.555 94.536 1.00 6.48 419 LEU B N 1
ATOM 7365 C CA . LEU B 1 419 ? -2.057 -14.398 94.001 1.00 6.22 419 LEU B CA 1
ATOM 7366 C C . LEU B 1 419 ? -2.256 -15.291 92.791 1.00 6.01 419 LEU B C 1
ATOM 7367 O O . LEU B 1 419 ? -1.319 -15.516 92.020 1.00 6.44 419 LEU B O 1
ATOM 7372 N N . ASP B 1 420 ? -3.479 -15.771 92.585 1.00 5.61 420 ASP B N 1
ATOM 7373 C CA . ASP B 1 420 ? -3.851 -16.258 91.260 1.00 5.84 420 ASP B CA 1
ATOM 7374 C C . ASP B 1 420 ? -3.545 -15.163 90.257 1.00 5.84 420 ASP B C 1
ATOM 7375 O O . ASP B 1 420 ? -3.649 -13.970 90.561 1.00 6.34 420 ASP B O 1
ATOM 7380 N N . ASN B 1 421 ? -3.196 -15.558 89.044 1.00 5.87 421 ASN B N 1
ATOM 7381 C CA . ASN B 1 421 ? -2.807 -14.578 88.051 1.00 6.15 421 ASN B CA 1
ATOM 7382 C C . ASN B 1 421 ? -2.950 -15.150 86.641 1.00 6.03 421 ASN B C 1
ATOM 7383 O O . ASN B 1 421 ? -3.372 -16.293 86.464 1.00 6.52 421 ASN B O 1
ATOM 7388 N N . PHE B 1 422 ? -2.640 -14.336 85.638 1.00 6.02 422 PHE B N 1
ATOM 7389 C CA . PHE B 1 422 ? -2.777 -14.737 84.237 1.00 5.93 422 PHE B CA 1
ATOM 7390 C C . PHE B 1 422 ? -1.633 -15.668 83.852 1.00 5.74 422 PHE B C 1
ATOM 7391 O O . PHE B 1 422 ? -0.509 -15.215 83.638 1.00 5.84 422 PHE B O 1
ATOM 7399 N N . GLU B 1 423 ? -1.918 -16.967 83.767 1.00 6.00 423 GLU B N 1
ATOM 7400 C CA . GLU B 1 423 ? -0.901 -17.984 83.462 1.00 5.95 423 GLU B CA 1
ATOM 7401 C C . GLU B 1 423 ? -0.714 -18.118 81.944 1.00 5.70 423 GLU B C 1
ATOM 7402 O O . GLU B 1 423 ? -0.865 -19.194 81.358 1.00 6.10 423 GLU B O 1
ATOM 7408 N N . TRP B 1 424 ? -0.399 -16.985 81.321 1.00 5.23 424 TRP B N 1
ATOM 7409 C CA . TRP B 1 424 ? 0.045 -16.936 79.935 1.00 5.40 424 TRP B CA 1
ATOM 7410 C C . TRP B 1 424 ? -0.984 -17.609 79.016 1.00 5.37 424 TRP B C 1
ATOM 7411 O O . TRP B 1 424 ? -2.161 -17.266 79.092 1.00 5.50 424 TRP B O 1
ATOM 7422 N N . PHE B 1 425 ? -0.589 -18.554 78.166 1.00 5.47 425 PHE B N 1
ATOM 7423 C CA . PHE B 1 425 ? -1.561 -19.138 77.229 1.00 5.95 425 PHE B CA 1
ATOM 7424 C C . PHE B 1 425 ? -2.665 -19.946 77.923 1.00 5.99 425 PHE B C 1
ATOM 7425 O O . PHE B 1 425 ? -3.685 -20.238 77.301 1.00 6.37 425 PHE B O 1
ATOM 7433 N N . TYR B 1 426 ? -2.471 -20.311 79.188 1.00 6.13 426 TYR B N 1
ATOM 7434 C CA . TYR B 1 426 ? -3.516 -20.998 79.949 1.00 6.78 426 TYR B CA 1
ATOM 7435 C C . TYR B 1 426 ? -4.511 -20.033 80.598 1.00 6.58 426 TYR B C 1
ATOM 7436 O O . TYR B 1 426 ? -5.513 -20.463 81.172 1.00 7.09 426 TYR B O 1
ATOM 7445 N N . GLY B 1 427 ? -4.251 -18.732 80.498 1.00 6.25 427 GLY B N 1
ATOM 7446 C CA . GLY B 1 427 ? -5.153 -17.743 81.059 1.00 6.67 427 GLY B CA 1
ATOM 7447 C C . GLY B 1 427 ? -5.300 -17.904 82.558 1.00 6.78 427 GLY B C 1
ATOM 7448 O O . GLY B 1 427 ? -4.350 -18.273 83.253 1.00 7.52 427 GLY B O 1
ATOM 7449 N N . TYR B 1 428 ? -6.499 -17.636 83.061 1.00 7.48 428 TYR B N 1
ATOM 7450 C CA . TYR B 1 428 ? -6.749 -17.741 84.497 1.00 8.05 428 TYR B CA 1
ATOM 7451 C C . TYR B 1 428 ? -7.064 -19.167 84.926 1.00 8.78 428 TYR B C 1
ATOM 7452 O O . TYR B 1 428 ? -7.170 -19.424 86.124 1.00 10.33 428 TYR B O 1
ATOM 7461 N N . SER B 1 429 ? -7.129 -20.098 83.966 1.00 8.44 429 SER B N 1
ATOM 7462 C CA . SER B 1 429 ? -7.607 -21.463 84.223 1.00 8.53 429 SER B CA 1
ATOM 7463 C C . SER B 1 429 ? -6.713 -22.269 85.168 1.00 8.58 429 SER B C 1
ATOM 7464 O O . SER B 1 429 ? -7.161 -23.266 85.737 1.00 9.58 429 SER B O 1
ATOM 7467 N N . ILE B 1 430 ? -5.457 -21.853 85.311 1.00 8.50 430 ILE B N 1
ATOM 7468 C CA . ILE B 1 430 ? -4.515 -22.485 86.227 1.00 8.57 430 ILE B CA 1
ATOM 7469 C C . ILE B 1 430 ? -4.251 -21.514 87.369 1.00 8.18 430 ILE B C 1
ATOM 7470 O O . ILE B 1 430 ? -3.821 -20.379 87.141 1.00 9.06 430 ILE B O 1
ATOM 7475 N N . HIS B 1 431 ? -4.498 -21.978 88.591 1.00 7.44 431 HIS B N 1
ATOM 7476 C CA . HIS B 1 431 ? -4.504 -21.136 89.782 1.00 7.30 431 HIS B CA 1
ATOM 7477 C C . HIS B 1 431 ? -3.358 -21.521 90.705 1.00 7.30 431 HIS B C 1
ATOM 7478 O O . HIS B 1 431 ? -3.413 -22.555 91.366 1.00 7.65 431 HIS B O 1
ATOM 7485 N N . PHE B 1 432 ? -2.323 -20.684 90.743 1.00 6.96 432 PHE B N 1
ATOM 7486 C CA . PHE B 1 432 ? -1.140 -20.929 91.574 1.00 6.78 432 PHE B CA 1
ATOM 7487 C C . PHE B 1 432 ? -1.180 -20.209 92.927 1.00 6.63 432 PHE B C 1
ATOM 7488 O O . PHE B 1 432 ? -0.264 -20.363 93.726 1.00 7.41 432 PHE B O 1
ATOM 7496 N N . GLY B 1 433 ? -2.211 -19.410 93.177 1.00 6.15 433 GLY B N 1
ATOM 7497 C CA . GLY B 1 433 ? -2.179 -18.485 94.297 1.00 6.15 433 GLY B CA 1
ATOM 7498 C C . GLY B 1 433 ? -2.358 -19.102 95.668 1.00 6.10 433 GLY B C 1
ATOM 7499 O O . GLY B 1 433 ? -3.176 -19.995 95.862 1.00 6.40 433 GLY B O 1
ATOM 7500 N N . LEU B 1 434 ? -1.603 -18.586 96.632 1.00 6.24 434 LEU B N 1
ATOM 7501 C CA . LEU B 1 434 ? -1.963 -18.738 98.038 1.00 6.71 434 LEU B CA 1
ATOM 7502 C C . LEU B 1 434 ? -3.296 -18.037 98.305 1.00 6.68 434 LEU B C 1
ATOM 7503 O O . LEU B 1 434 ? -4.021 -18.390 99.240 1.00 7.05 434 LEU B O 1
ATOM 7508 N N . VAL B 1 435 ? -3.582 -17.019 97.491 1.00 6.75 435 VAL B N 1
ATOM 7509 C CA . VAL B 1 435 ? -4.770 -16.198 97.598 1.00 6.96 435 VAL B CA 1
ATOM 7510 C C . VAL B 1 435 ? -5.555 -16.297 96.289 1.00 6.80 435 VAL B C 1
ATOM 7511 O O . VAL B 1 435 ? -5.026 -16.041 95.199 1.00 7.01 435 VAL B O 1
ATOM 7515 N N . LYS B 1 436 ? -6.819 -16.690 96.416 1.00 7.28 436 LYS B N 1
ATOM 7516 C CA . LYS B 1 436 ? -7.751 -16.737 95.302 1.00 7.49 436 LYS B CA 1
ATOM 7517 C C . LYS B 1 436 ? -8.165 -15.326 94.903 1.00 7.49 436 LYS B C 1
ATOM 7518 O O . LYS B 1 436 ? -8.352 -14.462 95.760 1.00 7.58 436 LYS B O 1
ATOM 7524 N N . ILE B 1 437 ? -8.314 -15.108 93.599 1.00 7.60 437 ILE B N 1
ATOM 7525 C CA . ILE B 1 437 ? -8.805 -13.846 93.061 1.00 7.83 437 ILE B CA 1
ATOM 7526 C C . ILE B 1 437 ? -10.095 -14.124 92.311 1.00 8.18 437 ILE B C 1
ATOM 7527 O O . ILE B 1 437 ? -10.152 -15.038 91.491 1.00 8.41 437 ILE B O 1
ATOM 7532 N N . ASP B 1 438 ? -11.133 -13.337 92.579 1.00 8.72 438 ASP B N 1
ATOM 7533 C CA . ASP B 1 438 ? -12.370 -13.449 91.821 1.00 9.04 438 ASP B CA 1
ATOM 7534 C C . ASP B 1 438 ? -12.257 -12.606 90.555 1.00 8.90 438 ASP B C 1
ATOM 7535 O O . ASP B 1 438 ? -12.485 -11.396 90.582 1.00 8.64 438 ASP B O 1
ATOM 7540 N N . PHE B 1 439 ? -11.901 -13.252 89.446 1.00 9.00 439 PHE B N 1
ATOM 7541 C CA . PHE B 1 439 ? -11.706 -12.551 88.174 1.00 9.63 439 PHE B CA 1
ATOM 7542 C C . PHE B 1 439 ? -13.014 -12.122 87.502 1.00 10.42 439 PHE B C 1
ATOM 7543 O O . PHE B 1 439 ? -12.984 -11.392 86.514 1.00 10.71 439 PHE B O 1
ATOM 7551 N N . ASN B 1 440 ? -14.152 -12.564 88.041 1.00 11.58 440 ASN B N 1
ATOM 7552 C CA . ASN B 1 440 ? -15.470 -12.124 87.567 1.00 12.54 440 ASN B CA 1
ATOM 7553 C C . ASN B 1 440 ? -16.011 -10.916 88.335 1.00 12.95 440 ASN B C 1
ATOM 7554 O O . ASN B 1 440 ? -17.069 -10.382 88.000 1.00 13.87 440 ASN B O 1
ATOM 7559 N N . ASP B 1 441 ? -15.283 -10.493 89.361 1.00 12.96 441 ASP B N 1
ATOM 7560 C CA . ASP B 1 441 ? -15.664 -9.380 90.220 1.00 12.58 441 ASP B CA 1
ATOM 7561 C C A ASP B 1 441 ? -14.804 -8.173 89.863 0.50 12.22 441 ASP B C 1
ATOM 7562 C C B ASP B 1 441 ? -14.803 -8.172 89.863 0.50 12.22 441 ASP B C 1
ATOM 7563 O O A ASP B 1 441 ? -13.580 -8.269 89.917 0.50 11.57 441 ASP B O 1
ATOM 7564 O O B ASP B 1 441 ? -13.580 -8.268 89.918 0.50 11.58 441 ASP B O 1
ATOM 7572 N N . PRO B 1 442 ? -15.414 -7.041 89.503 1.00 12.28 442 PRO B N 1
ATOM 7573 C CA . PRO B 1 442 ? -14.642 -5.829 89.177 1.00 12.30 442 PRO B CA 1
ATOM 7574 C C . PRO B 1 442 ? -13.620 -5.415 90.255 1.00 12.11 442 PRO B C 1
ATOM 7575 O O . PRO B 1 442 ? -12.576 -4.844 89.927 1.00 12.39 442 PRO B O 1
ATOM 7579 N N . GLN B 1 443 ? -13.914 -5.720 91.518 1.00 11.87 443 GLN B N 1
ATOM 7580 C CA . GLN B 1 443 ? -13.006 -5.431 92.626 1.00 12.03 443 GLN B CA 1
ATOM 7581 C C . GLN B 1 443 ? -11.906 -6.484 92.818 1.00 10.38 443 GLN B C 1
ATOM 7582 O O . GLN B 1 443 ? -11.045 -6.310 93.674 1.00 10.16 443 GLN B O 1
ATOM 7588 N N . ARG B 1 444 ? -11.941 -7.564 92.036 1.00 9.25 444 ARG B N 1
ATOM 7589 C CA . ARG B 1 444 ? -10.900 -8.595 92.062 1.00 8.75 444 ARG B CA 1
ATOM 7590 C C . ARG B 1 444 ? -10.608 -9.057 93.493 1.00 8.33 444 ARG B C 1
ATOM 7591 O O . ARG B 1 444 ? -9.468 -9.133 93.930 1.00 8.43 444 ARG B O 1
ATOM 7599 N N . THR B 1 445 ? -11.672 -9.386 94.212 1.00 8.69 445 THR B N 1
ATOM 7600 C CA . THR B 1 445 ? -11.586 -9.703 95.628 1.00 8.85 445 THR B CA 1
ATOM 7601 C C . THR B 1 445 ? -10.628 -10.857 95.912 1.00 8.26 445 THR B C 1
ATOM 7602 O O . THR B 1 445 ? -10.638 -11.874 95.218 1.00 8.46 445 THR B O 1
ATOM 7606 N N . ARG B 1 446 ? -9.821 -10.670 96.952 1.00 8.05 446 ARG B N 1
ATOM 7607 C CA . ARG B 1 446 ? -8.876 -11.668 97.441 1.00 8.33 446 ARG B CA 1
ATOM 7608 C C . ARG B 1 446 ? -9.531 -12.553 98.503 1.00 8.47 446 ARG B C 1
ATOM 7609 O O . ARG B 1 446 ? -10.210 -12.044 99.407 1.00 9.18 446 ARG B O 1
ATOM 7617 N N . THR B 1 447 ? -9.294 -13.864 98.419 1.00 8.82 447 THR B N 1
ATOM 7618 C CA . THR B 1 447 ? -9.704 -14.814 99.461 1.00 9.23 447 THR B CA 1
ATOM 7619 C C . THR B 1 447 ? -8.554 -15.772 99.750 1.00 9.12 447 THR B C 1
ATOM 7620 O O . THR B 1 447 ? -8.095 -16.478 98.851 1.00 9.08 447 THR B O 1
ATOM 7624 N N . LYS B 1 448 ? -8.107 -15.812 101.000 1.00 9.50 448 LYS B N 1
ATOM 7625 C CA . LYS B 1 448 ? -7.009 -16.691 101.384 1.00 10.12 448 LYS B CA 1
ATOM 7626 C C . LYS B 1 448 ? -7.423 -18.159 101.262 1.00 9.43 448 LYS B C 1
ATOM 7627 O O . LYS B 1 448 ? -8.512 -18.538 101.697 1.00 9.88 448 LYS B O 1
ATOM 7633 N N . ARG B 1 449 ? -6.563 -18.972 100.653 1.00 8.88 449 ARG B N 1
ATOM 7634 C CA . ARG B 1 449 ? -6.786 -20.413 100.556 1.00 8.61 449 ARG B CA 1
ATOM 7635 C C . ARG B 1 449 ? -6.165 -21.128 101.748 1.00 8.35 449 ARG B C 1
ATOM 7636 O O . ARG B 1 449 ? -5.458 -20.527 102.549 1.00 8.52 449 ARG B O 1
ATOM 7644 N N . GLU B 1 450 ? -6.419 -22.427 101.852 1.00 8.48 450 GLU B N 1
ATOM 7645 C CA . GLU B 1 450 ? -5.771 -23.235 102.881 1.00 8.85 450 GLU B CA 1
ATOM 7646 C C . GLU B 1 450 ? -4.243 -23.164 102.786 1.00 8.46 450 GLU B C 1
ATOM 7647 O O . GLU B 1 450 ? -3.561 -23.133 103.806 1.00 9.10 450 GLU B O 1
ATOM 7653 N N . SER B 1 451 ? -3.702 -23.114 101.568 1.00 8.29 451 SER B N 1
ATOM 7654 C CA . SER B 1 451 ? -2.249 -23.030 101.387 1.00 8.45 451 SER B CA 1
ATOM 7655 C C . SER B 1 451 ? -1.656 -21.761 101.999 1.00 8.14 451 SER B C 1
ATOM 7656 O O . SER B 1 451 ? -0.495 -21.754 102.400 1.00 8.32 451 SER B O 1
ATOM 7659 N N . TYR B 1 452 ? -2.443 -20.688 102.056 1.00 8.46 452 TYR B N 1
ATOM 7660 C CA . TYR B 1 452 ? -2.000 -19.449 102.685 1.00 9.04 452 TYR B CA 1
ATOM 7661 C C . TYR B 1 452 ? -1.627 -19.689 104.145 1.00 9.33 452 TYR B C 1
ATOM 7662 O O . TYR B 1 452 ? -0.546 -19.308 104.600 1.00 9.45 452 TYR B O 1
ATOM 7671 N N . THR B 1 453 ? -2.538 -20.325 104.876 1.00 10.19 453 THR B N 1
ATOM 7672 C CA . THR B 1 453 ? -2.309 -20.633 106.284 1.00 10.42 453 THR B CA 1
ATOM 7673 C C . THR B 1 453 ? -1.156 -21.616 106.443 1.00 10.15 453 THR B C 1
ATOM 7674 O O . THR B 1 453 ? -0.326 -21.469 107.345 1.00 10.43 453 THR B O 1
ATOM 7678 N N . TYR B 1 454 ? -1.098 -22.612 105.565 1.00 9.97 454 TYR B N 1
ATOM 7679 C CA . TYR B 1 454 ? 0.008 -23.558 105.582 1.00 9.90 454 TYR B CA 1
ATOM 7680 C C . TYR B 1 454 ? 1.354 -22.832 105.462 1.00 9.62 454 TYR B C 1
ATOM 7681 O O . TYR B 1 454 ? 2.252 -23.021 106.287 1.00 9.80 454 TYR B O 1
ATOM 7690 N N . PHE B 1 455 ? 1.490 -21.993 104.439 1.00 9.41 455 PHE B N 1
ATOM 7691 C CA . PHE B 1 455 ? 2.765 -21.323 104.190 1.00 9.61 455 PHE B CA 1
ATOM 7692 C C . PHE B 1 455 ? 3.097 -20.326 105.296 1.00 9.63 455 PHE B C 1
ATOM 7693 O O . PHE B 1 455 ? 4.249 -20.217 105.707 1.00 9.34 455 PHE B O 1
ATOM 7701 N N . LYS B 1 456 ? 2.089 -19.610 105.786 1.00 10.26 456 LYS B N 1
ATOM 7702 C CA . LYS B 1 456 ? 2.283 -18.694 106.907 1.00 10.68 456 LYS B CA 1
ATOM 7703 C C . LYS B 1 456 ? 2.943 -19.420 108.085 1.00 10.71 456 LYS B C 1
ATOM 7704 O O . LYS B 1 456 ? 3.867 -18.898 108.708 1.00 10.71 456 LYS B O 1
ATOM 7710 N N . ASN B 1 457 ? 2.470 -20.629 108.371 1.00 10.74 457 ASN B N 1
ATOM 7711 C CA . ASN B 1 457 ? 2.998 -21.416 109.483 1.00 11.34 457 ASN B CA 1
ATOM 7712 C C . ASN B 1 457 ? 4.399 -21.962 109.217 1.00 11.32 457 ASN B C 1
ATOM 7713 O O . ASN B 1 457 ? 5.216 -22.041 110.134 1.00 11.52 457 ASN B O 1
ATOM 7718 N N . VAL B 1 458 ? 4.686 -22.334 107.971 1.00 11.24 458 VAL B N 1
ATOM 7719 C CA . VAL B 1 458 ? 6.035 -22.771 107.611 1.00 11.61 458 VAL B CA 1
ATOM 7720 C C . VAL B 1 458 ? 7.026 -21.628 107.814 1.00 11.50 458 VAL B C 1
ATOM 7721 O O . VAL B 1 458 ? 8.109 -21.826 108.358 1.00 11.66 458 VAL B O 1
ATOM 7725 N N . VAL B 1 459 ? 6.643 -20.431 107.384 1.00 11.44 459 VAL B N 1
ATOM 7726 C CA . VAL B 1 459 ? 7.503 -19.261 107.519 1.00 12.02 459 VAL B CA 1
ATOM 7727 C C . VAL B 1 459 ? 7.779 -18.953 108.999 1.00 12.52 459 VAL B C 1
ATOM 7728 O O . VAL B 1 459 ? 8.902 -18.594 109.366 1.00 12.89 459 VAL B O 1
ATOM 7732 N N . SER B 1 460 ? 6.759 -19.116 109.838 1.00 13.23 460 SER B N 1
ATOM 7733 C CA . SER B 1 460 ? 6.882 -18.847 111.273 1.00 14.25 460 SER B CA 1
ATOM 7734 C C . SER B 1 460 ? 7.736 -19.880 112.017 1.00 14.83 460 SER B C 1
ATOM 7735 O O . SER B 1 460 ? 8.547 -19.510 112.870 1.00 15.60 460 SER B O 1
ATOM 7738 N N . THR B 1 461 ? 7.547 -21.162 111.704 1.00 15.02 461 THR B N 1
ATOM 7739 C CA . THR B 1 461 ? 8.201 -22.259 112.438 1.00 15.28 461 THR B CA 1
ATOM 7740 C C . THR B 1 461 ? 9.467 -22.789 111.772 1.00 15.35 461 THR B C 1
ATOM 7741 O O . THR B 1 461 ? 10.312 -23.392 112.437 1.00 15.94 461 THR B O 1
ATOM 7745 N N . GLY B 1 462 ? 9.580 -22.598 110.460 1.00 15.30 462 GLY B N 1
ATOM 7746 C CA . GLY B 1 462 ? 10.665 -23.186 109.680 1.00 15.47 462 GLY B CA 1
ATOM 7747 C C . GLY B 1 462 ? 10.475 -24.667 109.382 1.00 15.49 462 GLY B C 1
ATOM 7748 O O . GLY B 1 462 ? 11.377 -25.310 108.843 1.00 15.48 462 GLY B O 1
ATOM 7749 N N . LYS B 1 463 ? 9.303 -25.208 109.715 1.00 15.86 463 LYS B N 1
ATOM 7750 C CA . LYS B 1 463 ? 9.031 -26.636 109.576 1.00 16.64 463 LYS B CA 1
ATOM 7751 C C . LYS B 1 463 ? 7.936 -26.877 108.534 1.00 15.85 463 LYS B C 1
ATOM 7752 O O . LYS B 1 463 ? 6.792 -26.468 108.746 1.00 15.96 463 LYS B O 1
ATOM 7758 N N . PRO B 1 464 ? 8.267 -27.525 107.413 1.00 15.16 464 PRO B N 1
ATOM 7759 C CA . PRO B 1 464 ? 7.252 -27.895 106.421 1.00 15.33 464 PRO B CA 1
ATOM 7760 C C . PRO B 1 464 ? 6.203 -28.861 106.957 1.00 15.49 464 PRO B C 1
ATOM 7761 O O . PRO B 1 464 ? 5.086 -28.906 106.440 1.00 15.85 464 PRO B O 1
#

CATH classification: 3.20.20.80

InterPro domains:
  IPR001360 Glycoside hydrolase family 1 [PF00232] (3-461)
  IPR001360 Glycoside hydrolase family 1 [PR00131] (300-314)
  IPR001360 Glycoside hydrolase family 1 [PR00131] (370-378)
  IPR001360 Glycoside hydrolase family 1 [PR00131] (385-396)
  IPR001360 Glycoside hydrolase family 1 [PR00131] (407-424)
  IPR001360 Glycoside hydrolase family 1 [PR00131] (431-443)
  IPR001360 Glycoside hydrolase family 1 [PTHR10353] (5-461)
  IPR017853 Glycoside hydrolase superfamily [SSF51445] (3-463)
  IPR033132 Glycosyl hydrolases family 1, N-terminal conserved site [PS00653] (9-23)

Radius of gyration: 31.36 Å; Cα contacts (8 Å, |Δi|>4): 2056; chains: 2; bounding box: 53×80×97 Å

Sequence (924 aa):
YKFPKDFMFGTSTASYQIEGGWNEDGKGENIWDRLVHTSPEVIKDGTNGDIACDSYHKYKEDVAIIKDLNLKFYRFSISWARIAPSGVMNSLEPKGIAYYNNLINELIKNDIIPLVTMYHWDLPQYLQDLGGWVNPIMSDYFKEYARVLFTYFGDRVKWWITFNEPIAVCKGYSIKAYAPNLNLKTTGHYLAGHTQLIAHGKAYRLYEEMFKPTQNGKISISISGVFFMPKNAESDDDIETAERANQFERGWFGHPVYKGDYPPIMKKWVDQKSKEEGLPWSKLPKFTKDEIKLLKGTADFYALNHYSSRLVTFGSDPNPNFNPDASYVTSVDEAWLKPNETPYIIPVPEGLRKLLIWLKNEYGNPQLLITENGYGDDGQLDDFEKISYLKNYLNATLQAMYEDKCNVIGYTVWSLLDNFEWFYGYSIHFGLVKIDFNDPQRTRTKRESYTYFKNVVSTGKPYKFPKDFMFGTSTASYQIEGGWNEDGKGENIWDRLVHTSPEVIKDGTNGDIACDSYHKYKEDVAIIKDLNLKFYRFSISWARIAPSGVMNSLEPKGIAYYNNLINELIKNDIIPLVTMYHWDLPQYLQDLGGWVNPIMSDYFKEYARVLFTYFGDRVKWWITFNEPIAVCKGYSIKAYAPNLNLKTTGHYLAGHTQLIAHGKAYRLYEEMFKPTQNGKISISISGVFFMPKNAESDDDIETAERANQFERGWFGHPVYKGDYPPIMKKWVDQKSKEEGLPWSKLPKFTKDEIKLLKGTADFYALNHYSSRLVTFGSDPNPNFNPDASYVTSVDEAWLKPNETPYIIPVPEGLRKLLIWLKNEYGNPQLLITENGYGDDGQLDDFEKISYLKNYLNATLQAMYEDKCNVIGYTVWSLLDNFEWFYGYSIHFGLVKIDFNDPQRTRTKRESYTYFKNVVSTGKP

B-factor: mean 11.1, std 8.18, range [2.08, 60.03]

Organism: Brevicoryne brassicae (NCBI:txid69196)

Foldseek 3Di:
DFDDPQFAEEAEDECLWAAACQPPQQFAAWLQNVCCVPVQVLQPVSDGSNCWLNCLPVLLVVLVLRLLLVGQAYEYEQQCRQQPRLLANPDGRVVSLVSVVVNLVSNVVSNHAYAYEHDDQGHRVNCVVVVHLLDLCVLVSLLVSLVVCCVSPLLRHQHYAHEAALQVNLCCQDPLNFPVRHNVHLLSSQSSLVSSLLSLLSNLVCCVVPRCVPRVHFYHHAFEFAQEDAPPNPDPQSRVLNVLQRLVRGVQRVCLQFPFFRPPSCCVLQQVVCVVVVHPGGSNDGDDPVSSVSRHNRGQFAEYEYFHHWYWGAAADPDSSRRVSSRIYTDHPPVQDDPDDAFPGGQDLLSLLVVLLVCCVVRVQGAYEHAEYFGWDQQDLAPVVRLVSVQSNLVSVVCSCPVVVRNYRYYYYPHQEQTQPGSNGSRIGGHCWYFDPVDPNRDTDGGPVSVSSSVCSVTSHD/DFDDPLFAEEAEDECLWAAACQPPQQFAAWLQNVCCVVPLVLFPVSDGSNCWLNCLPVLLVVLVLRLLLVGQAYEYEQQCRQQPRLLANPDGRVVSLVSVVVNLVSCVVSNHAYAYEHDDQGHRVNCVVVVHLLDLCVLVSLLVSLVVCCVSPLLRHQHYADEEALQVNLCCQDPLNFPVRHNVHLLSSQSSLVSSLLSLLSNLVCCVPPRCVPRVHFYHHAHEFAQEDAPDNPDPQSRVLRVLQRLVRGVQRVCLQAPFWRPPSCCVLQQVVCVVVVHPGGSHDGDDPVSSVSRHNRGQFAEYEYFHYWHWGFAADPDSSRRVSSRIYTDHDPVQDDPDDAFPGRQDLLSLLVVLLVCCVVRVQGAYEHAEYWGWDQQDLAPVVGLVSVQSNLVSVVCSCPVVVRNYRYYYYPHQEQTQPGSNGSRIGGHCWYFDPVDPVRDTDGGPVSVVSSVCSVTSHD

Solvent-accessible surface area: 33313 Å² total; per-residue (Å²): 151,114,8,49,216,118,15,9,10,0,0,0,1,1,3,12,0,9,8,4,10,66,101,58,50,45,22,10,63,1,6,0,0,89,10,5,67,93,32,71,137,34,4,138,56,61,42,54,1,36,85,1,0,26,1,16,98,40,29,118,69,2,1,58,14,0,83,55,1,104,6,85,0,3,0,6,2,0,2,0,0,4,0,0,45,38,0,15,22,53,64,58,34,96,124,2,14,43,12,1,36,71,8,0,67,23,0,69,153,33,121,5,49,6,0,0,0,0,2,4,17,1,0,0,16,47,0,20,34,0,3,0,0,0,0,55,34,0,2,54,13,0,56,21,0,0,71,14,0,0,79,88,0,0,88,59,0,66,31,0,0,0,0,1,22,0,12,3,9,0,21,0,1,1,33,108,24,49,6,25,29,35,66,1,115,20,25,0,15,0,29,0,0,23,6,0,0,19,0,0,0,50,0,10,59,3,2,65,109,88,23,64,93,116,19,115,4,77,0,1,2,0,2,8,16,35,9,2,16,32,119,79,71,155,25,119,90,10,83,106,3,6,74,9,0,4,16,4,4,0,0,1,1,0,14,0,0,45,85,12,25,2,0,93,57,0,80,135,48,0,52,84,48,2,158,113,76,50,27,64,103,19,13,4,28,147,19,76,180,113,46,49,162,46,1,108,42,0,18,43,3,1,1,0,0,1,38,11,0,47,24,0,33,123,21,96,28,131,62,78,47,18,12,80,5,0,12,5,43,26,38,45,49,153,76,39,78,134,139,101,165,79,44,75,19,9,45,3,37,76,0,0,42,80,0,2,34,31,0,54,109,32,19,65,46,22,85,8,0,0,0,7,0,0,8,3,19,132,9,89,80,79,0,116,112,2,29,53,2,0,83,58,0,0,59,3,0,0,64,0,17,101,89,45,145,10,64,9,30,0,0,0,2,9,0,0,0,1,4,0,21,14,23,85,0,24,47,25,33,7,0,0,0,64,4,53,34,146,35,118,125,26,65,25,56,107,4,85,0,4,75,31,0,74,80,1,26,92,71,7,117,37,145,115,3,50,203,114,9,24,10,0,0,0,1,0,3,12,1,8,8,4,4,65,95,62,60,47,22,10,61,1,6,0,0,90,14,3,73,84,27,61,136,43,4,129,58,53,40,49,1,38,85,2,0,25,0,16,99,46,23,111,69,2,0,59,15,0,86,58,1,100,6,83,0,2,0,6,2,0,1,0,0,3,0,0,42,36,0,12,21,51,65,58,33,94,123,2,14,46,15,0,35,69,8,0,68,30,0,73,172,34,124,5,66,6,0,0,0,1,2,4,14,1,0,0,16,46,0,21,31,1,3,0,0,0,0,56,31,0,2,53,16,0,63,21,0,0,80,15,0,0,80,90,0,0,89,62,0,68,35,0,0,0,0,1,22,0,11,4,9,0,21,0,1,2,35,106,24,49,6,22,28,34,78,0,134,22,25,0,16,0,27,0,0,26,7,0,0,14,0,0,0,48,0,12,62,13,2,60,122,123,27,64,93,117,21,118,4,77,0,1,2,0,2,7,16,35,8,2,15,31,117,78,68,156,26,119,113,12,83,88,4,6,62,10,0,3,16,3,5,0,0,1,2,0,15,0,1,46,87,11,25,3,0,92,35,0,74,146,57,0,39,87,51,1,148,117,77,49,30,64,99,19,14,5,28,143,19,76,169,106,49,50,156,42,0,110,42,0,18,40,3,2,0,0,0,1,39,11,0,46,25,0,35,134,20,101,26,128,62,79,50,17,14,87,5,0,11,4,43,26,37,50,56,135,91,46,53,116,140,92,167,80,38,74,19,11,32,4,38,102,0,0,50,85,0,2,44,32,0,44,109,33,19,67,49,22,84,8,0,0,0,7,0,0,7,2,15,126,11,62,83,81,0,124,76,2,24,51,2,0,82,60,0,0,60,5,0,0,65,0,20,84,82,31,139,9,59,9,31,0,0,0,2,9,0,0,0,0,4,0,22,13,34,93,0,22,28,17,30,8,0,0,0,64,4,49,35,146,38,117,133,27,65,26,55,105,4,87,0,5,72,32,0,73,80,2,26,93,54,6,119,36

Secondary structure (DSSP, 8-state):
----TT-EEEEE--HHHH---TTSTTPPPBHHHHHHHH-GGGSTTS--SSSTT-HHHHHHHHHHHHHHHT-SEEEEE--HHHHSTTS-TTS--HHHHHHHHHHHHHHHHTT-EEEEEEESS--BHHHHHTTGGGSTTHHHHHHHHHHHHHHHHTTT--EEEEEE-HHHHHHHHHSSSSTT----HHHHHHHHHHHHHHHHHHHHHHHHHHTHHHH--EEEEEE---EEEESSTT-HHHHHHHHHHHIIIIIHHHIIIIISSS-HHHHHHHHHHHHHTT-SS-SSPPPPHHHHHHHTT--SSEEEE---EEEEEES--SSTTS-GGG-EEEE--GGG--SSPPPSS---HHHHHHHHHHHHHHHTS--EEEEEE---BS--SS-HHHHHHHHHHHHHHHHHHHHH---EEEEEEE-SB----GGGGGGSB--SEEE-TTSTT--EEE-HHHHHHHHHHHHS--/----TT-EEEEE--HHHH---TTSTTPPPBHHHHHHHH-GGGSTTS--SSSTT-HHHHHHHHHHHHHHHT-SEEEEE--HHHHSTTS-TTS--HHHHHHHHHHHHHHHHTT-EEEEEEESS--BHHHHTTTGGGSTTHHHHHHHHHHHHHHHHTTT--EEEEEE-HHHHHHHHHSSSSTT----HHHHHHHHHHHHHHHHHHHHHHIIIIIHHHH--EEEEEE---EEEESSTT-HHHHHHHHHHHIIIIIHHHIIIIISSS-HHHHHHHHHHHHHTT-SS-SSPPPPHHHHHHHTT--SSEEEE---EEEEEES--SSTTS-GGG-EEEE--GGG--SSPPPSS---HHHHHHHHHHHHHHHTS--EEEEEE---BS--SS-HHHHHHHHHHHHHHHHHHHTT---EEEEEEE-SB----GGGGGGSB--SEEE-TTSTT--EEE-HHHHHHHHHHHHS--

Nearest PDB structures (foldseek):
  1wcg-assembly2_B  TM=1.002E+00  e=6.220E-102  Brevicoryne brassicae
  3vif-assembly1_A  TM=9.725E-01  e=1.338E-61  Neotermes koshunensis
  3vik-assembly1_A  TM=9.719E-01  e=1.588E-61  Neotermes koshunensis
  3vij-assembly1_A  TM=9.724E-01  e=3.536E-61  Neotermes koshunensis
  5cg0-assembly3_F  TM=9.629E-01  e=3.471E-56  Spodoptera frugiperda